Protein AF-0000000071484009 (afdb_homodimer)

pLDDT: mean 85.59, std 12.76, range [17.0, 97.81]

Solvent-accessible surface area (backbone atoms only — not comparable to full-atom values): 81185 Å² total; per-residue (Å²): 112,54,36,53,51,25,25,48,34,46,48,29,26,74,70,70,49,64,72,87,70,55,65,86,46,71,70,26,40,54,33,42,56,53,67,71,28,70,67,48,49,49,51,50,46,51,34,27,50,48,60,58,54,45,50,45,23,36,88,60,26,37,83,92,49,57,54,57,71,68,56,54,43,49,52,48,51,52,35,51,48,52,52,51,50,52,52,51,45,48,39,62,36,58,32,70,70,53,42,68,67,34,63,68,58,40,52,53,49,53,52,48,53,54,51,52,52,50,48,49,48,38,62,72,64,70,49,91,64,90,66,60,69,65,33,56,52,53,56,55,43,43,68,31,77,91,28,46,57,31,39,53,49,52,50,49,53,60,68,48,39,59,70,46,51,53,50,47,50,51,51,52,50,54,46,51,42,48,20,54,39,43,24,72,72,42,20,67,42,84,86,33,80,50,22,43,39,53,70,39,13,44,52,44,53,56,42,42,63,64,33,44,47,40,61,67,73,51,37,62,52,31,74,76,36,69,72,52,49,54,60,54,52,51,48,44,49,48,50,49,66,39,49,48,43,48,45,50,27,53,49,35,48,50,49,51,50,51,53,51,51,49,51,50,51,48,53,51,42,33,50,52,20,45,50,55,23,48,61,54,61,35,55,91,92,55,72,94,29,40,42,66,69,57,49,52,51,26,40,55,60,59,43,62,86,60,49,55,66,56,50,50,49,41,52,55,67,39,38,78,79,77,50,85,43,40,41,71,80,35,53,68,48,45,73,68,52,68,59,40,45,76,42,73,58,66,88,66,89,55,85,53,74,82,47,60,70,70,58,30,53,51,39,51,51,37,29,52,45,64,70,30,66,66,50,51,53,50,51,49,49,51,48,51,51,49,47,52,48,53,51,52,52,51,61,67,53,71,63,52,91,69,79,58,84,64,82,57,65,68,59,54,54,54,50,51,52,52,49,50,50,51,50,44,40,32,60,29,57,27,64,66,57,36,62,68,34,69,67,49,40,50,52,47,51,49,51,50,45,51,49,50,19,50,50,23,49,75,66,66,38,71,88,45,50,64,47,47,55,51,54,57,61,53,50,60,65,55,44,70,74,42,70,67,51,43,50,51,50,51,51,47,59,70,41,40,66,61,51,49,26,51,52,49,43,52,48,46,54,47,49,29,52,28,43,47,39,31,70,73,42,47,78,66,65,46,79,53,63,32,69,91,43,97,57,22,69,45,23,26,70,44,80,45,67,58,93,88,46,70,49,68,53,70,28,63,56,41,71,60,34,25,50,21,52,69,43,16,49,54,35,50,51,46,46,68,67,39,28,56,37,65,54,56,48,51,49,51,26,69,72,64,42,77,69,53,49,53,59,55,54,50,49,49,54,53,48,49,53,53,50,50,48,51,50,34,49,54,29,49,56,51,42,50,50,52,52,48,47,65,75,42,66,84,58,80,75,80,76,45,51,73,46,79,49,74,48,43,55,68,58,51,52,53,53,51,52,51,38,65,70,68,68,47,59,67,69,42,54,54,52,50,49,50,54,51,51,52,31,59,72,68,72,44,61,63,48,50,33,37,28,43,33,79,75,50,69,67,59,53,48,50,64,73,39,46,73,57,48,56,52,52,52,52,53,49,51,51,50,52,49,49,50,50,45,53,60,57,60,64,49,68,75,72,67,74,65,77,81,80,72,89,74,82,75,78,79,80,131,111,54,37,52,52,26,26,48,33,45,47,28,27,74,70,69,50,65,74,88,70,56,64,86,46,70,69,25,39,55,33,42,56,53,67,71,29,72,67,48,50,50,50,51,47,51,34,28,49,48,61,58,54,45,50,45,24,36,87,59,25,36,84,92,50,58,55,57,70,69,56,53,45,50,52,47,51,50,37,50,48,52,50,49,52,52,51,50,46,47,39,62,37,58,32,70,69,53,42,67,68,33,65,69,58,40,52,54,49,52,52,47,53,52,50,51,51,50,49,50,50,38,62,72,66,71,48,91,66,93,66,61,70,64,32,57,51,54,54,54,44,41,70,30,78,90,29,48,57,31,41,52,49,52,51,49,52,60,68,47,38,60,70,48,50,51,50,48,50,52,51,51,49,55,48,52,41,50,20,54,38,43,26,72,72,43,21,66,42,83,85,34,80,50,23,42,41,54,70,39,14,44,53,45,51,56,42,42,62,66,33,44,47,41,61,66,72,52,37,63,51,32,75,76,35,69,71,50,50,55,60,56,52,52,48,45,48,48,50,49,68,39,49,49,43,47,45,49,27,53,49,36,49,51,50,52,49,50,53,52,51,49,51,50,51,49,52,51,44,33,50,50,20,46,51,54,23,50,62,57,61,38,55,90,91,54,73,94,30,40,41,66,69,58,48,53,50,25,39,54,60,60,45,62,86,58,50,55,65,54,52,51,51,40,52,55,66,39,38,76,82,75,50,86,43,40,43,70,79,35,54,68,49,45,72,67,52,66,60,40,47,76,43,72,59,65,88,64,88,55,86,53,73,81,46,59,71,71,58,30,55,52,38,50,51,37,29,52,45,62,70,30,66,66,49,51,54,49,51,49,49,50,47,52,51,51,47,52,47,52,51,52,52,49,62,67,54,70,63,54,89,70,78,57,82,64,80,57,66,68,58,54,53,55,50,48,52,54,49,50,52,52,52,44,40,34,63,31,58,26,66,67,57,36,60,69,34,70,67,48,40,49,51,47,50,48,51,50,45,51,50,51,17,50,49,22,50,74,66,64,38,71,88,46,50,63,47,47,56,51,54,56,63,54,49,60,65,54,44,70,73,41,70,66,51,44,51,51,51,52,50,48,60,70,40,41,66,61,50,50,27,50,50,50,44,52,47,48,51,46,48,28,52,29,44,47,40,32,71,72,42,48,78,67,65,44,78,52,64,33,69,90,43,98,56,23,70,46,23,27,71,44,80,44,66,57,89,90,45,71,50,69,51,70,28,62,56,39,72,61,34,26,50,22,53,70,42,17,48,54,35,50,50,46,44,70,66,40,28,56,36,64,53,56,47,51,46,50,27,66,74,64,43,78,69,53,48,55,59,56,54,50,50,49,54,54,49,50,52,53,49,49,48,52,49,34,50,54,31,49,54,50,41,49,51,52,52,47,46,65,74,42,67,83,57,79,72,83,76,44,50,73,47,80,47,74,48,43,56,68,56,52,53,53,54,51,51,49,38,64,71,65,67,48,60,67,69,44,54,52,53,52,49,51,54,50,49,51,30,59,71,68,72,45,62,63,48,49,32,36,28,43,35,78,76,50,69,67,58,54,48,50,64,73,39,48,73,58,47,55,52,51,52,52,53,49,51,51,50,52,49,49,52,49,46,53,58,55,62,64,52,69,76,71,69,74,69,80,78,77,74,81,70,80,74,86,74,86,123

Organism: Tursiops truncatus (NCBI:txid9739)

Secondary structure (DSSP, 8-state):
-HHHHHHHHHHHHHHT--GGG---SHHHHHHHHHHT-HHHHHHHHHHHHHHHHGGGTSSS--GGG---HHHHHHHHHHHHHHHHHHHHHHHHHH-HHHHHH-HHHHHHHHHHHHHHHHHHHHHHH-S----GGGGGGHHHHHTSGGGHHHHHHHHHHHHTHHHHHHHHHHHHHHHHHHHHHHHHHHTT-TT-SSSSSHHHHHHHHHHHHTTTTTTTTTHHHHHH-GGGHHHHHHHHHHIIIIIHHHHHHHHHHHHHHHHHHHHHHHHHHHHHHHHHHHHHHS-SSS-SSB-HHHHHHHHHHH-TTS-HHHHHHHHHHH--S--SSB-HHHHTTHHHHHTPEEEE--S-SSGGGGS-HHHHHHHHHHHHHHHSHHHHHHHHHHHHHHHHHHHHHHHH--SS----SS--HHHHHHHHHHHHHHHHHHHHH-HHHHHHSHHHHHHHHHHHHHHHHHHHHHTT-GGGHHHHHTGGGGGGGGGGG-HHHHHHHHHHHHHHHHHHHHHHHHHHHHHHHHHHHHHHHTT---TT--TTSTTGGGG-EEEEEETTEEEEEE-GGGGS--SSHHHHHHHHHHHHH-TTHHHHHHHHHHHS-TTHHHHHHHHHHHHHHHHHHHHHHHHHHHHHHHHHHHHTTTS--TT-EEEEEEEEHHHHHHHHHHHHHTT--HHHHHHHHHHHHHHHHTT-SEEEEEEEE---HHHHHHHHTHHHHHHHHHHHHHHHHHHHHHHHHTS------------------/-HHHHHHHHHHHHHHT--GGG---SHHHHHHHHHHT-HHHHHHHHHHHHHHHHGGGTSSS--GGG---HHHHHHHHHHHHHHHHHHHHHHHHHH-HHHHHH-HHHHHHHHHHHHHHHHHHHHHHH-S----GGGGGGHHHHHTSGGGHHHHHHHHHHHHTHHHHHHHHHHHHHHHHHHHHHHHHHHTT-TT-SSSSSHHHHHHHHHHHHTTTTTTTTTHHHHHH-GGGHHHHHHHHHHIIIIIHHHHHHHHHHHHHHHHHHHHHHHHHHHHHHHHHHHHHHS-SSS-SSB-HHHHHHHHHHH-TTS-HHHHHHHHHHH--S--SSB-HHHHTTHHHHHTPEEEE--S-SSGGGGS-HHHHHHHHHHHHHHHSHHHHHHHHHHHHHHHHHHHHHHHH--SS----SS--HHHHHHHHHHHHHHHHHHHHH-HHHHHHSHHHHHHHHHHHHHHHHHHHHHTT-GGGHHHHHTGGGGGGGGGGS-HHHHHHHHHHHHHHHHHHHHHHHHHHHHHHHHHHHHHHHTT---TT--TTSTTGGGG-EEEEEETTEEEEEE-GGGGS--SSHHHHHHHHHHHHH-TTHHHHHHHHHHHS-TTHHHHHHHHHHHHHHHHHHHHHHHHHHHHHHHHHHHHTTTS--TT-EEEEEEEEHHHHHHHHHHHHHTT--HHHHHHHHHHHHHHHHTT-SEEEEEEEE---HHHHHHHHTHHHHHHHHHHHHHHHHHHHHHHHHTS------------------

Radius of gyration: 39.9 Å; Cα contacts (8 Å, |Δi|>4): 1550; chains: 2; bounding box: 136×110×106 Å

Nearest PDB structures (foldseek):
  6c96-assembly1_A  TM=9.692E-01  e=7.121E-71  Mus musculus
  8ouo-assembly1_B  TM=8.361E-01  e=2.811E-20  Homo sapiens
  8ouo-assembly1_A  TM=8.189E-01  e=3.566E-20  Homo sapiens
  6nq0-assembly1_A  TM=8.223E-01  e=1.041E-19  Homo sapiens
  5dqq-assembly1_A  TM=6.660E-01  e=1.218E-17  Arabidopsis thaliana

Structure (mmCIF, N/CA/C/O backbone):
data_AF-0000000071484009-model_v1
#
loop_
_entity.id
_entity.type
_entity.pdbx_description
1 polymer 'Voltage-dependent calcium channel protein TPC1'
#
loop_
_atom_site.group_PDB
_atom_site.id
_atom_site.type_symbol
_atom_site.label_atom_id
_atom_site.label_alt_id
_atom_site.label_comp_id
_atom_site.label_asym_id
_atom_site.label_entity_id
_atom_site.label_seq_id
_atom_site.pdbx_PDB_ins_code
_atom_site.Cartn_x
_atom_site.Cartn_y
_atom_site.Cartn_z
_atom_site.occupancy
_atom_site.B_iso_or_equiv
_atom_site.auth_seq_id
_atom_site.auth_comp_id
_atom_site.auth_asym_id
_atom_site.auth_atom_id
_atom_site.pdbx_PDB_model_num
ATOM 1 N N . MET A 1 1 ? -27.938 -37.25 -26.281 1 72 1 MET A N 1
ATOM 2 C CA . MET A 1 1 ? -27.422 -36.031 -26.891 1 72 1 MET A CA 1
ATOM 3 C C . MET A 1 1 ? -27.719 -34.812 -26 1 72 1 MET A C 1
ATOM 5 O O . MET A 1 1 ? -26.844 -33.969 -25.781 1 72 1 MET A O 1
ATOM 9 N N . ASN A 1 2 ? -28.797 -34.875 -25.234 1 85.25 2 ASN A N 1
ATOM 10 C CA . ASN A 1 2 ? -29.156 -33.719 -24.406 1 85.25 2 ASN A CA 1
ATOM 11 C C . ASN A 1 2 ? -28.328 -33.688 -23.125 1 85.25 2 ASN A C 1
ATOM 13 O O . ASN A 1 2 ? -27.953 -32.594 -22.656 1 85.25 2 ASN A O 1
ATOM 17 N N . TYR A 1 3 ? -28.016 -34.906 -22.703 1 90.62 3 TYR A N 1
ATOM 18 C CA . TYR A 1 3 ? -27.234 -34.938 -21.484 1 90.62 3 TYR A CA 1
ATOM 19 C C . TYR A 1 3 ? -25.828 -34.406 -21.703 1 90.62 3 TYR A C 1
ATOM 21 O O . TYR A 1 3 ? -25.297 -33.656 -20.875 1 90.62 3 TYR A O 1
ATOM 29 N N . GLN A 1 4 ? -25.297 -34.781 -22.766 1 89.94 4 GLN A N 1
ATOM 30 C CA . GLN A 1 4 ? -23.953 -34.312 -23.094 1 89.94 4 GLN A CA 1
ATOM 31 C C . GLN A 1 4 ? -23.938 -32.781 -23.312 1 89.94 4 GLN A C 1
ATOM 33 O O . GLN A 1 4 ? -23.016 -32.094 -22.891 1 89.94 4 GLN A O 1
ATOM 38 N N . GLU A 1 5 ? -24.922 -32.312 -23.984 1 91 5 GLU A N 1
ATOM 39 C CA . GLU A 1 5 ? -25.016 -30.875 -24.219 1 91 5 GLU A CA 1
ATOM 40 C C . GLU A 1 5 ? -25.203 -30.109 -22.906 1 91 5 GLU A C 1
ATOM 42 O O . GLU A 1 5 ? -24.641 -29.031 -22.719 1 91 5 GLU A O 1
ATOM 47 N N . ALA A 1 6 ? -25.984 -30.672 -22.047 1 92.56 6 ALA A N 1
ATOM 48 C CA . ALA A 1 6 ? -26.172 -30.047 -20.75 1 92.56 6 ALA A CA 1
ATOM 49 C C . ALA A 1 6 ? -24.875 -30.016 -19.953 1 92.56 6 ALA A C 1
ATOM 51 O O . ALA A 1 6 ? -24.578 -29.031 -19.266 1 92.56 6 ALA A O 1
ATOM 52 N N . ALA A 1 7 ? -24.141 -31.062 -20.062 1 93.69 7 ALA A N 1
ATOM 53 C CA . ALA A 1 7 ? -22.859 -31.109 -19.375 1 93.69 7 ALA A CA 1
ATOM 54 C C . ALA A 1 7 ? -21.891 -30.078 -19.953 1 93.69 7 ALA A C 1
ATOM 56 O O . ALA A 1 7 ? -21.094 -29.5 -19.219 1 93.69 7 ALA A O 1
ATOM 57 N N . ILE A 1 8 ? -21.953 -29.875 -21.219 1 91.69 8 ILE A N 1
ATOM 58 C CA . ILE A 1 8 ? -21.078 -28.906 -21.859 1 91.69 8 ILE A CA 1
ATOM 59 C C . ILE A 1 8 ? -21.438 -27.5 -21.406 1 91.69 8 ILE A C 1
ATOM 61 O O . ILE A 1 8 ? -20.547 -26.672 -21.172 1 91.69 8 ILE A O 1
ATOM 65 N N . TYR A 1 9 ? -22.688 -27.203 -21.219 1 92.75 9 TYR A N 1
ATOM 66 C CA . TYR A 1 9 ? -23.094 -25.906 -20.703 1 92.75 9 TYR A CA 1
ATOM 67 C C . TYR A 1 9 ? -22.531 -25.672 -19.297 1 92.75 9 TYR A C 1
ATOM 69 O O . TYR A 1 9 ? -22.062 -24.578 -18.984 1 92.75 9 TYR A O 1
ATOM 77 N N . LEU A 1 10 ? -22.578 -26.703 -18.484 1 93.62 10 LEU A N 1
ATOM 78 C CA . LEU A 1 10 ? -22.031 -26.578 -17.125 1 93.62 10 LEU A CA 1
ATOM 79 C C . LEU A 1 10 ? -20.516 -26.375 -17.172 1 93.62 10 LEU A C 1
ATOM 81 O O . LEU A 1 10 ? -19.984 -25.578 -16.391 1 93.62 10 LEU A O 1
ATOM 85 N N . GLN A 1 11 ? -19.906 -27.047 -18.078 1 91.44 11 GLN A N 1
ATOM 86 C CA . GLN A 1 11 ? -18.469 -26.875 -18.203 1 91.44 11 GLN A CA 1
ATOM 87 C C . GLN A 1 11 ? -18.125 -25.484 -18.734 1 91.44 11 GLN A C 1
ATOM 89 O O . GLN A 1 11 ? -17.125 -24.891 -18.312 1 91.44 11 GLN A O 1
ATOM 94 N N . GLU A 1 12 ? -18.859 -25.031 -19.656 1 90.06 12 GLU A N 1
ATOM 95 C CA . GLU A 1 12 ? -18.656 -23.688 -20.172 1 90.06 12 GLU A CA 1
ATOM 96 C C . GLU A 1 12 ? -18.875 -22.641 -19.078 1 90.06 12 GLU A C 1
ATOM 98 O O . GLU A 1 12 ? -18.219 -21.594 -19.078 1 90.06 12 GLU A O 1
ATOM 103 N N . GLY A 1 13 ? -19.734 -22.922 -18.188 1 90.94 13 GLY A N 1
ATOM 104 C CA . GLY A 1 13 ? -19.922 -22.031 -17.062 1 90.94 13 GLY A CA 1
ATOM 105 C C . GLY A 1 13 ? -18.75 -22.016 -16.094 1 90.94 13 GLY A C 1
ATOM 106 O O . GLY A 1 13 ? -18.328 -20.953 -15.633 1 90.94 13 GLY A O 1
ATOM 107 N N . GLU A 1 14 ? -18.203 -23.156 -15.891 1 88.31 14 GLU A N 1
ATOM 108 C CA . GLU A 1 14 ? -17.078 -23.297 -14.977 1 88.31 14 GLU A CA 1
ATOM 109 C C . GLU A 1 14 ? -15.797 -22.688 -15.562 1 88.31 14 GLU A C 1
ATOM 111 O O . GLU A 1 14 ? -15.008 -22.078 -14.844 1 88.31 14 GLU A O 1
ATOM 116 N N . ASN A 1 15 ? -15.633 -22.875 -16.891 1 85.12 15 ASN A N 1
ATOM 117 C CA . ASN A 1 15 ? -14.422 -22.406 -17.562 1 85.12 15 ASN A CA 1
ATOM 118 C C . ASN A 1 15 ? -14.594 -21 -18.109 1 85.12 15 ASN A C 1
ATOM 120 O O . ASN A 1 15 ? -13.648 -20.422 -18.656 1 85.12 15 ASN A O 1
ATOM 124 N N . ASN A 1 16 ? -15.75 -20.359 -17.969 1 84.75 16 ASN A N 1
ATOM 125 C CA . ASN A 1 16 ? -16.062 -19.016 -18.422 1 84.75 16 ASN A CA 1
ATOM 126 C C . ASN A 1 16 ? -15.922 -18.891 -19.938 1 84.75 16 ASN A C 1
ATOM 128 O O . ASN A 1 16 ? -15.312 -17.953 -20.438 1 84.75 16 ASN A O 1
ATOM 132 N N . ASP A 1 17 ? -16.422 -19.938 -20.641 1 84.25 17 ASP A N 1
ATOM 133 C CA . ASP A 1 17 ? -16.484 -19.875 -22.094 1 84.25 17 ASP A CA 1
ATOM 134 C C . ASP A 1 17 ? -17.766 -19.188 -22.562 1 84.25 17 ASP A C 1
ATOM 136 O O . ASP A 1 17 ? -18.828 -19.344 -21.938 1 84.25 17 ASP A O 1
ATOM 140 N N . LYS A 1 18 ? -17.641 -18.453 -23.547 1 85.12 18 LYS A N 1
ATOM 141 C CA . LYS A 1 18 ? -18.812 -17.75 -24.047 1 85.12 18 LYS A CA 1
ATOM 142 C C . LYS A 1 18 ? -19.797 -18.719 -24.703 1 85.12 18 LYS A C 1
ATOM 144 O O . LYS A 1 18 ? -19.391 -19.688 -25.328 1 85.12 18 LYS A O 1
ATOM 149 N N . PHE A 1 19 ? -21.047 -18.438 -24.594 1 86.88 19 PHE A N 1
ATOM 150 C CA . PHE A 1 19 ? -22.094 -19.344 -25.031 1 86.88 19 PHE A CA 1
ATOM 151 C C . PHE A 1 19 ? -22.266 -19.297 -26.547 1 86.88 19 PHE A C 1
ATOM 153 O O . PHE A 1 19 ? -22.859 -20.203 -27.141 1 86.88 19 PHE A O 1
ATOM 160 N N . PHE A 1 20 ? -21.719 -18.203 -27.109 1 81.81 20 PHE A N 1
ATOM 161 C CA . PHE A 1 20 ? -21.875 -18.109 -28.562 1 81.81 20 PHE A CA 1
ATOM 162 C C . PHE A 1 20 ? -20.984 -19.125 -29.266 1 81.81 20 PHE A C 1
ATOM 164 O O . PHE A 1 20 ? -21.188 -19.422 -30.438 1 81.81 20 PHE A O 1
ATOM 171 N N . THR A 1 21 ? -20.031 -19.734 -28.562 1 81.19 21 THR A N 1
ATOM 172 C CA . THR A 1 21 ? -19.141 -20.75 -29.141 1 81.19 21 THR A CA 1
ATOM 173 C C . THR A 1 21 ? -19.672 -22.141 -28.859 1 81.19 21 THR A C 1
ATOM 175 O O . THR A 1 21 ? -18.969 -23.141 -29.078 1 81.19 21 THR A O 1
ATOM 178 N N . HIS A 1 22 ? -20.875 -22.219 -28.297 1 84.12 22 HIS A N 1
ATOM 179 C CA . HIS A 1 22 ? -21.484 -23.516 -28 1 84.12 22 HIS A CA 1
ATOM 180 C C . HIS A 1 22 ? -21.719 -24.312 -29.281 1 84.12 22 HIS A C 1
ATOM 182 O O . HIS A 1 22 ? -22.188 -23.766 -30.281 1 84.12 22 HIS A O 1
ATOM 188 N N . PRO A 1 23 ? -21.297 -25.547 -29.312 1 81.94 23 PRO A N 1
ATOM 189 C CA . PRO A 1 23 ? -21.469 -26.375 -30.516 1 81.94 23 PRO A CA 1
ATOM 190 C C . PRO A 1 23 ? -22.922 -26.656 -30.828 1 81.94 23 PRO A C 1
ATOM 192 O O . PRO A 1 23 ? -23.656 -27.188 -29.984 1 81.94 23 PRO A O 1
ATOM 195 N N . LYS A 1 24 ? -23.359 -26.281 -31.984 1 77.12 24 LYS A N 1
ATOM 196 C CA . LYS A 1 24 ? -24.766 -26.422 -32.406 1 77.12 24 LYS A CA 1
ATOM 197 C C . LYS A 1 24 ? -24.953 -27.672 -33.25 1 77.12 24 LYS A C 1
ATOM 199 O O . LYS A 1 24 ? -26.047 -28.234 -33.281 1 77.12 24 LYS A O 1
ATOM 204 N N . ASN A 1 25 ? -23.859 -28.109 -33.969 1 80.5 25 ASN A N 1
ATOM 205 C CA . ASN A 1 25 ? -23.953 -29.234 -34.875 1 80.5 25 ASN A CA 1
ATOM 206 C C . ASN A 1 25 ? -23.078 -30.391 -34.438 1 80.5 25 ASN A C 1
ATOM 208 O O . ASN A 1 25 ? -22.234 -30.25 -33.562 1 80.5 25 ASN A O 1
ATOM 212 N N . ALA A 1 26 ? -23.344 -31.562 -34.938 1 82.12 26 ALA A N 1
ATOM 213 C CA . ALA A 1 26 ? -22.625 -32.781 -34.594 1 82.12 26 ALA A CA 1
ATOM 214 C C . ALA A 1 26 ? -21.156 -32.656 -34.969 1 82.12 26 ALA A C 1
ATOM 216 O O . ALA A 1 26 ? -20.281 -33.125 -34.219 1 82.12 26 ALA A O 1
ATOM 217 N N . LYS A 1 27 ? -20.953 -32.125 -36.094 1 81.88 27 LYS A N 1
ATOM 218 C CA . LYS A 1 27 ? -19.562 -31.969 -36.5 1 81.88 27 LYS A CA 1
ATOM 219 C C . LYS A 1 27 ? -18.812 -31.016 -35.562 1 81.88 27 LYS A C 1
ATOM 221 O O . LYS A 1 27 ? -17.672 -31.281 -35.188 1 81.88 27 LYS A O 1
ATOM 226 N N . ALA A 1 28 ? -19.5 -30.047 -35.188 1 83.56 28 ALA A N 1
ATOM 227 C CA . ALA A 1 28 ? -18.906 -29.094 -34.281 1 83.56 28 ALA A CA 1
ATOM 228 C C . ALA A 1 28 ? -18.688 -29.719 -32.906 1 83.56 28 ALA A C 1
ATOM 230 O O . ALA A 1 28 ? -17.734 -29.375 -32.188 1 83.56 28 ALA A O 1
ATOM 231 N N . LEU A 1 29 ? -19.547 -30.609 -32.594 1 87.06 29 LEU A N 1
ATOM 232 C CA . LEU A 1 29 ? -19.422 -31.281 -31.312 1 87.06 29 LEU A CA 1
ATOM 233 C C . LEU A 1 29 ? -18.188 -32.156 -31.266 1 87.06 29 LEU A C 1
ATOM 235 O O . LEU A 1 29 ? -17.484 -32.188 -30.25 1 87.06 29 LEU A O 1
ATOM 239 N N . ALA A 1 30 ? -17.906 -32.875 -32.312 1 87.94 30 ALA A N 1
ATOM 240 C CA . ALA A 1 30 ? -16.703 -33.719 -32.375 1 87.94 30 ALA A CA 1
ATOM 241 C C . ALA A 1 30 ? -15.438 -32.875 -32.281 1 87.94 30 ALA A C 1
ATOM 243 O O . ALA A 1 30 ? -14.484 -33.25 -31.594 1 87.94 30 ALA A O 1
ATOM 244 N N . ALA A 1 31 ? -15.477 -31.812 -32.969 1 86.62 31 ALA A N 1
ATOM 245 C CA . ALA A 1 31 ? -14.328 -30.906 -32.938 1 86.62 31 ALA A CA 1
ATOM 246 C C . ALA A 1 31 ? -14.18 -30.281 -31.547 1 86.62 31 ALA A C 1
ATOM 248 O O . ALA A 1 31 ? -13.062 -30.078 -31.062 1 86.62 31 ALA A O 1
ATOM 249 N N . TYR A 1 32 ? -15.281 -30 -30.984 1 87.31 32 TYR A N 1
ATOM 250 C CA . TYR A 1 32 ? -15.266 -29.422 -29.641 1 87.31 32 TYR A CA 1
ATOM 251 C C . TYR A 1 32 ? -14.68 -30.406 -28.625 1 87.31 32 TYR A C 1
ATOM 253 O O . TYR A 1 32 ? -13.852 -30.031 -27.797 1 87.31 32 TYR A O 1
ATOM 261 N N . LEU A 1 33 ? -15.078 -31.641 -28.734 1 87.5 33 LEU A N 1
ATOM 262 C CA . LEU A 1 33 ? -14.609 -32.656 -27.812 1 87.5 33 LEU A CA 1
ATOM 263 C C . LEU A 1 33 ? -13.125 -32.938 -28.016 1 87.5 33 LEU A C 1
ATOM 265 O O . LEU A 1 33 ? -12.406 -33.25 -27.062 1 87.5 33 LEU A O 1
ATOM 269 N N . PHE A 1 34 ? -12.711 -32.781 -29.203 1 88.25 34 PHE A N 1
ATOM 270 C CA . PHE A 1 34 ? -11.297 -32.969 -29.5 1 88.25 34 PHE A CA 1
ATOM 271 C C . PHE A 1 34 ? -10.461 -31.828 -28.953 1 88.25 34 PHE A C 1
ATOM 273 O O . PHE A 1 34 ? -9.383 -32.031 -28.406 1 88.25 34 PHE A O 1
ATOM 280 N N . ALA A 1 35 ? -10.961 -30.672 -29.109 1 85.44 35 ALA A N 1
ATOM 281 C CA . ALA A 1 35 ? -10.234 -29.469 -28.703 1 85.44 35 ALA A CA 1
ATOM 282 C C . ALA A 1 35 ? -10.195 -29.344 -27.188 1 85.44 35 ALA A C 1
ATOM 284 O O . ALA A 1 35 ? -9.297 -28.703 -26.625 1 85.44 35 ALA A O 1
ATOM 285 N N . HIS A 1 36 ? -11.148 -29.922 -26.516 1 84.38 36 HIS A N 1
ATOM 286 C CA . HIS A 1 36 ? -11.211 -29.766 -25.062 1 84.38 36 HIS A CA 1
ATOM 287 C C . HIS A 1 36 ? -10.82 -31.062 -24.359 1 84.38 36 HIS A C 1
ATOM 289 O O . HIS A 1 36 ? -11.438 -31.453 -23.359 1 84.38 36 HIS A O 1
ATOM 295 N N . ASN A 1 37 ? -9.844 -31.734 -24.922 1 87.44 37 ASN A N 1
ATOM 296 C CA . ASN A 1 37 ? -9.297 -32.938 -24.312 1 87.44 37 ASN A CA 1
ATOM 297 C C . ASN A 1 37 ? -7.988 -32.688 -23.578 1 87.44 37 ASN A C 1
ATOM 299 O O . ASN A 1 37 ? -7.246 -31.766 -23.953 1 87.44 37 ASN A O 1
ATOM 303 N N . HIS A 1 38 ? -7.75 -33.438 -22.547 1 89.5 38 HIS A N 1
ATOM 304 C CA . HIS A 1 38 ? -6.578 -33.219 -21.719 1 89.5 38 HIS A CA 1
ATOM 305 C C . HIS A 1 38 ? -5.289 -33.5 -22.484 1 89.5 38 HIS A C 1
ATOM 307 O O . HIS A 1 38 ? -4.277 -32.812 -22.281 1 89.5 38 HIS A O 1
ATOM 313 N N . LEU A 1 39 ? -5.316 -34.438 -23.328 1 91.62 39 LEU A N 1
ATOM 314 C CA . LEU A 1 39 ? -4.137 -34.75 -24.125 1 91.62 39 LEU A CA 1
ATOM 315 C C . LEU A 1 39 ? -3.822 -33.594 -25.094 1 91.62 39 LEU A C 1
ATOM 317 O O . LEU A 1 39 ? -2.652 -33.312 -25.344 1 91.62 39 LEU A O 1
ATOM 321 N N . PHE A 1 40 ? -4.844 -33.062 -25.594 1 91.44 40 PHE A N 1
ATOM 322 C CA . PHE A 1 40 ? -4.668 -31.922 -26.484 1 91.44 40 PHE A CA 1
ATOM 323 C C . PHE A 1 40 ? -4.105 -30.719 -25.734 1 91.44 40 PHE A C 1
ATOM 325 O O . PHE A 1 40 ? -3.221 -30.031 -26.234 1 91.44 40 PHE A O 1
ATOM 332 N N . TYR A 1 41 ? -4.586 -30.562 -24.562 1 92.06 41 TYR A N 1
ATOM 333 C CA . TYR A 1 41 ? -4.078 -29.453 -23.75 1 92.06 41 TYR A CA 1
ATOM 334 C C . TYR A 1 41 ? -2.609 -29.672 -23.406 1 92.06 41 TYR A C 1
ATOM 336 O O . TYR A 1 41 ? -1.826 -28.719 -23.391 1 92.06 41 TYR A O 1
ATOM 344 N N . LEU A 1 42 ? -2.246 -30.891 -23.141 1 94.25 42 LEU A N 1
ATOM 345 C CA . LEU A 1 42 ? -0.861 -31.203 -22.812 1 94.25 42 LEU A CA 1
ATOM 346 C C . LEU A 1 42 ? 0.05 -31 -24.016 1 94.25 42 LEU A C 1
ATOM 348 O O . LEU A 1 42 ? 1.199 -30.578 -23.875 1 94.25 42 LEU A O 1
ATOM 352 N N . MET A 1 43 ? -0.446 -31.359 -25.109 1 94.56 43 MET A N 1
ATOM 353 C CA . MET A 1 43 ? 0.319 -31.125 -26.344 1 94.56 43 MET A CA 1
ATOM 354 C C . MET A 1 43 ? 0.564 -29.641 -26.562 1 94.56 43 MET A C 1
ATOM 356 O O . MET A 1 43 ? 1.676 -29.234 -26.906 1 94.56 43 MET A O 1
ATOM 360 N N . GLU A 1 44 ? -0.444 -28.891 -26.359 1 93.25 44 GLU A N 1
ATOM 361 C CA . GLU A 1 44 ? -0.312 -27.438 -26.5 1 93.25 44 GLU A CA 1
ATOM 362 C C . GLU A 1 44 ? 0.707 -26.891 -25.5 1 93.25 44 GLU A C 1
ATOM 364 O O . GLU A 1 44 ? 1.561 -26.078 -25.875 1 93.25 44 GLU A O 1
ATOM 369 N N . LEU A 1 45 ? 0.667 -27.297 -24.312 1 95.06 45 LEU A N 1
ATOM 370 C CA . LEU A 1 45 ? 1.572 -26.828 -23.266 1 95.06 45 LEU A CA 1
ATOM 371 C C . LEU A 1 45 ? 3.006 -27.266 -23.562 1 95.06 45 LEU A C 1
ATOM 373 O O . LEU A 1 45 ? 3.939 -26.469 -23.406 1 95.06 45 LEU A O 1
ATOM 377 N N . SER A 1 46 ? 3.182 -28.453 -24.016 1 96.06 46 SER A N 1
ATOM 378 C CA . SER A 1 46 ? 4.516 -28.969 -24.312 1 96.06 46 SER A CA 1
ATOM 379 C C . SER A 1 46 ? 5.145 -28.219 -25.484 1 96.06 46 SER A C 1
ATOM 381 O O . SER A 1 46 ? 6.348 -27.938 -25.469 1 96.06 46 SER A O 1
ATOM 383 N N . ALA A 1 47 ? 4.367 -27.922 -26.453 1 95.88 47 ALA A N 1
ATOM 384 C CA . ALA A 1 47 ? 4.875 -27.156 -27.594 1 95.88 47 ALA A CA 1
ATOM 385 C C . ALA A 1 47 ? 5.277 -25.734 -27.172 1 95.88 47 ALA A C 1
ATOM 387 O O . ALA A 1 47 ? 6.32 -25.234 -27.594 1 95.88 47 ALA A O 1
ATOM 388 N N . ALA A 1 48 ? 4.43 -25.125 -26.391 1 95.56 48 ALA A N 1
ATOM 389 C CA . ALA A 1 48 ? 4.734 -23.781 -25.906 1 95.56 48 ALA A CA 1
ATOM 390 C C . ALA A 1 48 ? 5.996 -23.766 -25.047 1 95.56 48 ALA A C 1
ATOM 392 O O . ALA A 1 48 ? 6.848 -22.891 -25.203 1 95.56 48 ALA A O 1
ATOM 393 N N . LEU A 1 49 ? 6.168 -24.719 -24.188 1 96.12 49 LEU A N 1
ATOM 394 C CA . LEU A 1 49 ? 7.34 -24.812 -23.328 1 96.12 49 LEU A CA 1
ATOM 395 C C . LEU A 1 49 ? 8.594 -25.094 -24.141 1 96.12 49 LEU A C 1
ATOM 397 O O . LEU A 1 49 ? 9.672 -24.562 -23.844 1 96.12 49 LEU A O 1
ATOM 401 N N . LEU A 1 50 ? 8.438 -25.906 -25.125 1 95.94 50 LEU A N 1
ATOM 402 C CA . LEU A 1 50 ? 9.57 -26.188 -26 1 95.94 50 LEU A CA 1
ATOM 403 C C . LEU A 1 50 ? 10.047 -24.922 -26.719 1 95.94 50 LEU A C 1
ATOM 405 O O . LEU A 1 50 ? 11.258 -24.672 -26.797 1 95.94 50 LEU A O 1
ATOM 409 N N . LEU A 1 51 ? 9.148 -24.156 -27.203 1 95.06 51 LEU A N 1
ATOM 410 C CA . LEU A 1 51 ? 9.5 -22.922 -27.891 1 95.06 51 LEU A CA 1
ATOM 411 C C . LEU A 1 51 ? 10.219 -21.969 -26.938 1 95.06 51 LEU A C 1
ATOM 413 O O . LEU A 1 51 ? 11.18 -21.297 -27.328 1 95.06 51 LEU A O 1
ATOM 417 N N . LEU A 1 52 ? 9.805 -21.891 -25.719 1 95.12 52 LEU A N 1
ATOM 418 C CA . LEU A 1 52 ? 10.438 -21.016 -24.75 1 95.12 52 LEU A CA 1
ATOM 419 C C . LEU A 1 52 ? 11.812 -21.547 -24.344 1 95.12 52 LEU A C 1
ATOM 421 O O . LEU A 1 52 ? 12.766 -20.781 -24.219 1 95.12 52 LEU A O 1
ATOM 425 N N . LEU A 1 53 ? 11.93 -22.844 -24.203 1 94.56 53 LEU A N 1
ATOM 426 C CA . LEU A 1 53 ? 13.18 -23.453 -23.766 1 94.56 53 LEU A CA 1
ATOM 427 C C . LEU A 1 53 ? 14.219 -23.406 -24.891 1 94.56 53 LEU A C 1
ATOM 429 O O . LEU A 1 53 ? 15.422 -23.484 -24.625 1 94.56 53 LEU A O 1
ATOM 433 N N . LEU A 1 54 ? 13.797 -23.281 -26.094 1 94.12 54 LEU A N 1
ATOM 434 C CA . LEU A 1 54 ? 14.719 -23.188 -27.219 1 94.12 54 LEU A CA 1
ATOM 435 C C . LEU A 1 54 ? 15.578 -21.938 -27.125 1 94.12 54 LEU A C 1
ATOM 437 O O . LEU A 1 54 ? 16.672 -21.875 -27.703 1 94.12 54 LEU A O 1
ATOM 441 N N . SER A 1 55 ? 15.086 -20.938 -26.359 1 92.38 55 SER A N 1
ATOM 442 C CA . SER A 1 55 ? 15.859 -19.719 -26.188 1 92.38 55 SER A CA 1
ATOM 443 C C . SER A 1 55 ? 17.125 -19.984 -25.375 1 92.38 55 SER A C 1
ATOM 445 O O . SER A 1 55 ? 18.078 -19.203 -25.453 1 92.38 55 SER A O 1
ATOM 447 N N . LEU A 1 56 ? 17.188 -21.047 -24.625 1 94.06 56 LEU A N 1
ATOM 448 C CA . LEU A 1 56 ? 18.375 -21.438 -23.891 1 94.06 56 LEU A CA 1
ATOM 449 C C . LEU A 1 56 ? 19.453 -21.984 -24.828 1 94.06 56 LEU A C 1
ATOM 451 O O . LEU A 1 56 ? 20.641 -21.875 -24.531 1 94.06 56 LEU A O 1
ATOM 455 N N . CYS A 1 57 ? 19.016 -22.453 -26.031 1 92.56 57 CYS A N 1
ATOM 456 C CA . CYS A 1 57 ? 19.938 -23.141 -26.938 1 92.56 57 CYS A CA 1
ATOM 457 C C . CYS A 1 57 ? 20.266 -22.297 -28.141 1 92.56 57 CYS A C 1
ATOM 459 O O . CYS A 1 57 ? 21.234 -22.562 -28.859 1 92.56 57 CYS A O 1
ATOM 461 N N . GLU A 1 58 ? 19.484 -21.297 -28.406 1 90.06 58 GLU A N 1
ATOM 462 C CA . GLU A 1 58 ? 19.703 -20.422 -29.547 1 90.06 58 GLU A CA 1
ATOM 463 C C . GLU A 1 58 ? 20.719 -19.328 -29.234 1 90.06 58 GLU A C 1
ATOM 465 O O . GLU A 1 58 ? 20.781 -18.859 -28.094 1 90.06 58 GLU A O 1
ATOM 470 N N . ALA A 1 59 ? 21.453 -18.922 -30.156 1 85.62 59 ALA A N 1
ATOM 471 C CA . ALA A 1 59 ? 22.438 -17.859 -29.969 1 85.62 59 ALA A CA 1
ATOM 472 C C . ALA A 1 59 ? 21.734 -16.531 -29.656 1 85.62 59 ALA A C 1
ATOM 474 O O . ALA A 1 59 ? 20.797 -16.141 -30.359 1 85.62 59 ALA A O 1
ATOM 475 N N . PRO A 1 60 ? 22.172 -15.797 -28.734 1 88.62 60 PRO A N 1
ATOM 476 C CA . PRO A 1 60 ? 23.172 -16.016 -27.688 1 88.62 60 PRO A CA 1
ATOM 477 C C . PRO A 1 60 ? 22.703 -17.016 -26.625 1 88.62 60 PRO A C 1
ATOM 479 O O . PRO A 1 60 ? 21.75 -16.734 -25.891 1 88.62 60 PRO A O 1
ATOM 482 N N . ALA A 1 61 ? 23.266 -18.156 -26.641 1 87 61 ALA A N 1
ATOM 483 C CA . ALA A 1 61 ? 22.812 -19.281 -25.828 1 87 61 ALA A CA 1
ATOM 484 C C . ALA A 1 61 ? 23.672 -19.438 -24.578 1 87 61 ALA A C 1
ATOM 486 O O . ALA A 1 61 ? 24.656 -18.719 -24.406 1 87 61 ALA A O 1
ATOM 487 N N . VAL A 1 62 ? 23.188 -20.219 -23.734 1 90.56 62 VAL A N 1
ATOM 488 C CA . VAL A 1 62 ? 24 -20.672 -22.609 1 90.56 62 VAL A CA 1
ATOM 489 C C . VAL A 1 62 ? 25.109 -21.578 -23.109 1 90.56 62 VAL A C 1
ATOM 491 O O . VAL A 1 62 ? 24.875 -22.531 -23.859 1 90.56 62 VAL A O 1
ATOM 494 N N . PRO A 1 63 ? 26.297 -21.234 -22.844 1 88.81 63 PRO A N 1
ATOM 495 C CA . PRO A 1 63 ? 27.469 -21.906 -23.422 1 88.81 63 PRO A CA 1
ATOM 496 C C . PRO A 1 63 ? 27.375 -23.438 -23.297 1 88.81 63 PRO A C 1
ATOM 498 O O . PRO A 1 63 ? 27.719 -24.156 -24.25 1 88.81 63 PRO A O 1
ATOM 501 N N . ALA A 1 64 ? 26.781 -23.984 -22.281 1 89.38 64 ALA A N 1
ATOM 502 C CA . ALA A 1 64 ? 26.734 -25.438 -22.078 1 89.38 64 ALA A CA 1
ATOM 503 C C . ALA A 1 64 ? 25.609 -26.062 -22.891 1 89.38 64 ALA A C 1
ATOM 505 O O . ALA A 1 64 ? 25.641 -27.266 -23.172 1 89.38 64 ALA A O 1
ATOM 506 N N . LEU A 1 65 ? 24.672 -25.234 -23.422 1 90.81 65 LEU A N 1
ATOM 507 C CA . LEU A 1 65 ? 23.484 -25.781 -24.062 1 90.81 65 LEU A CA 1
ATOM 508 C C . LEU A 1 65 ? 23.391 -25.328 -25.516 1 90.81 65 LEU A C 1
ATOM 510 O O . LEU A 1 65 ? 22.375 -25.516 -26.172 1 90.81 65 LEU A O 1
ATOM 514 N N . ARG A 1 66 ? 24.406 -24.844 -26.062 1 91.31 66 ARG A N 1
ATOM 515 C CA . ARG A 1 66 ? 24.375 -24.312 -27.406 1 91.31 66 ARG A CA 1
ATOM 516 C C . ARG A 1 66 ? 24.172 -25.422 -28.438 1 91.31 66 ARG A C 1
ATOM 518 O O . ARG A 1 66 ? 24.875 -26.438 -28.406 1 91.31 66 ARG A O 1
ATOM 525 N N . LEU A 1 67 ? 23.141 -25.219 -29.266 1 89.25 67 LEU A N 1
ATOM 526 C CA . LEU A 1 67 ? 22.844 -26.188 -30.328 1 89.25 67 LEU A CA 1
ATOM 527 C C . LEU A 1 67 ? 23.172 -25.578 -31.703 1 89.25 67 LEU A C 1
ATOM 529 O O . LEU A 1 67 ? 23.203 -24.359 -31.859 1 89.25 67 LEU A O 1
ATOM 533 N N . GLY A 1 68 ? 23.391 -26.469 -32.688 1 87.5 68 GLY A N 1
ATOM 534 C CA . GLY A 1 68 ? 23.609 -26.031 -34.031 1 87.5 68 GLY A CA 1
ATOM 535 C C . GLY A 1 68 ? 22.406 -25.359 -34.656 1 87.5 68 GLY A C 1
ATOM 536 O O . GLY A 1 68 ? 21.281 -25.562 -34.219 1 87.5 68 GLY A O 1
ATOM 537 N N . ILE A 1 69 ? 22.531 -24.547 -35.656 1 87.81 69 ILE A N 1
ATOM 538 C CA . ILE A 1 69 ? 21.484 -23.75 -36.281 1 87.81 69 ILE A CA 1
ATOM 539 C C . ILE A 1 69 ? 20.453 -24.672 -36.938 1 87.81 69 ILE A C 1
ATOM 541 O O . ILE A 1 69 ? 19.25 -24.438 -36.812 1 87.81 69 ILE A O 1
ATOM 545 N N . TYR A 1 70 ? 20.906 -25.797 -37.5 1 88.06 70 TYR A N 1
ATOM 546 C CA . TYR A 1 70 ? 19.984 -26.719 -38.156 1 88.06 70 TYR A CA 1
ATOM 547 C C . TYR A 1 70 ? 19.109 -27.438 -37.156 1 88.06 70 TYR A C 1
ATOM 549 O O . TYR A 1 70 ? 17.906 -27.656 -37.375 1 88.06 70 TYR A O 1
ATOM 557 N N . VAL A 1 71 ? 19.672 -27.703 -36.094 1 89.69 71 VAL A N 1
ATOM 558 C CA . VAL A 1 71 ? 18.953 -28.484 -35.094 1 89.69 71 VAL A CA 1
ATOM 559 C C . VAL A 1 71 ? 17.891 -27.609 -34.406 1 89.69 71 VAL A C 1
ATOM 561 O O . VAL A 1 71 ? 16.734 -28.016 -34.312 1 89.69 71 VAL A O 1
ATOM 564 N N . HIS A 1 72 ? 18.281 -26.453 -33.938 1 91.06 72 HIS A N 1
ATOM 565 C CA . HIS A 1 72 ? 17.281 -25.656 -33.219 1 91.06 72 HIS A CA 1
ATOM 566 C C . HIS A 1 72 ? 16.234 -25.109 -34.188 1 91.06 72 HIS A C 1
ATOM 568 O O . HIS A 1 72 ? 15.07 -24.938 -33.812 1 91.06 72 HIS A O 1
ATOM 574 N N . ALA A 1 73 ? 16.562 -24.906 -35.438 1 89.88 73 ALA A N 1
ATOM 575 C CA . ALA A 1 73 ? 15.578 -24.422 -36.406 1 89.88 73 ALA A CA 1
ATOM 576 C C . ALA A 1 73 ? 14.562 -25.5 -36.75 1 89.88 73 ALA A C 1
ATOM 578 O O . ALA A 1 73 ? 13.375 -25.219 -36.938 1 89.88 73 ALA A O 1
ATOM 579 N N . THR A 1 74 ? 15.047 -26.734 -36.844 1 91.81 74 THR A N 1
ATOM 580 C CA . THR A 1 74 ? 14.133 -27.828 -37.094 1 91.81 74 THR A CA 1
ATOM 581 C C . THR A 1 74 ? 13.203 -28.078 -35.906 1 91.81 74 THR A C 1
ATOM 583 O O . THR A 1 74 ? 12.016 -28.359 -36.094 1 91.81 74 THR A O 1
ATOM 586 N N . LEU A 1 75 ? 13.789 -27.953 -34.781 1 93.38 75 LEU A N 1
ATOM 587 C CA . LEU A 1 75 ? 12.961 -28.109 -33.594 1 93.38 75 LEU A CA 1
ATOM 588 C C . LEU A 1 75 ? 11.945 -26.984 -33.5 1 93.38 75 LEU A C 1
ATOM 590 O O . LEU A 1 75 ? 10.805 -27.203 -33.094 1 93.38 75 LEU A O 1
ATOM 594 N N . GLU A 1 76 ? 12.328 -25.797 -33.812 1 94 76 GLU A N 1
ATOM 595 C CA . GLU A 1 76 ? 11.406 -24.672 -33.812 1 94 76 GLU A CA 1
ATOM 596 C C . GLU A 1 76 ? 10.281 -24.875 -34.844 1 94 76 GLU A C 1
ATOM 598 O O . GLU A 1 76 ? 9.109 -24.641 -34.531 1 94 76 GLU A O 1
ATOM 603 N N . LEU A 1 77 ? 10.617 -25.344 -36 1 94.38 77 LEU A N 1
ATOM 604 C CA . LEU A 1 77 ? 9.617 -25.578 -37.031 1 94.38 77 LEU A CA 1
ATOM 605 C C . LEU A 1 77 ? 8.656 -26.688 -36.625 1 94.38 77 LEU A C 1
ATOM 607 O O . LEU A 1 77 ? 7.465 -26.625 -36.938 1 94.38 77 LEU A O 1
ATOM 611 N N . PHE A 1 78 ? 9.195 -27.625 -35.969 1 95.31 78 PHE A N 1
ATOM 612 C CA . PHE A 1 78 ? 8.359 -28.719 -35.469 1 95.31 78 PHE A CA 1
ATOM 613 C C . PHE A 1 78 ? 7.348 -28.188 -34.438 1 95.31 78 PHE A C 1
ATOM 615 O O . PHE A 1 78 ? 6.16 -28.516 -34.531 1 95.31 78 PHE A O 1
ATOM 622 N N . ALA A 1 79 ? 7.848 -27.453 -33.469 1 95.81 79 ALA A N 1
ATOM 623 C CA . ALA A 1 79 ? 6.957 -26.891 -32.469 1 95.81 79 ALA A CA 1
ATOM 624 C C . ALA A 1 79 ? 5.918 -25.969 -33.094 1 95.81 79 ALA A C 1
ATOM 626 O O . ALA A 1 79 ? 4.75 -25.984 -32.719 1 95.81 79 ALA A O 1
ATOM 627 N N . LEU A 1 80 ? 6.258 -25.188 -34.094 1 95.81 80 LEU A N 1
ATOM 628 C CA . LEU A 1 80 ? 5.336 -24.266 -34.75 1 95.81 80 LEU A CA 1
ATOM 629 C C . LEU A 1 80 ? 4.293 -25.047 -35.562 1 95.81 80 LEU A C 1
ATOM 631 O O . LEU A 1 80 ? 3.137 -24.625 -35.656 1 95.81 80 LEU A O 1
ATOM 635 N N . MET A 1 81 ? 4.684 -26.172 -36.031 1 95.69 81 MET A N 1
ATOM 636 C CA . MET A 1 81 ? 3.734 -27 -36.781 1 95.69 81 MET A CA 1
ATOM 637 C C . MET A 1 81 ? 2.67 -27.562 -35.844 1 95.69 81 MET A C 1
ATOM 639 O O . MET A 1 81 ? 1.512 -27.719 -36.25 1 95.69 81 MET A O 1
ATOM 643 N N . VAL A 1 82 ? 3.117 -27.875 -34.719 1 95.5 82 VAL A N 1
ATOM 644 C CA . VAL A 1 82 ? 2.16 -28.375 -33.75 1 95.5 82 VAL A CA 1
ATOM 645 C C . VAL A 1 82 ? 1.171 -27.266 -33.375 1 95.5 82 VAL A C 1
ATOM 647 O O . VAL A 1 82 ? -0.023 -27.516 -33.219 1 95.5 82 VAL A O 1
ATOM 650 N N . VAL A 1 83 ? 1.616 -26.078 -33.281 1 94.81 83 VAL A N 1
ATOM 651 C CA . VAL A 1 83 ? 0.738 -24.953 -32.969 1 94.81 83 VAL A CA 1
ATOM 652 C C . VAL A 1 83 ? -0.213 -24.703 -34.125 1 94.81 83 VAL A C 1
ATOM 654 O O . VAL A 1 83 ? -1.381 -24.375 -33.938 1 94.81 83 VAL A O 1
ATOM 657 N N . VAL A 1 84 ? 0.251 -24.875 -35.344 1 94.5 84 VAL A N 1
ATOM 658 C CA . VAL A 1 84 ? -0.606 -24.734 -36.531 1 94.5 84 VAL A CA 1
ATOM 659 C C . VAL A 1 84 ? -1.713 -25.781 -36.469 1 94.5 84 VAL A C 1
ATOM 661 O O . VAL A 1 84 ? -2.871 -25.484 -36.781 1 94.5 84 VAL A O 1
ATOM 664 N N . PHE A 1 85 ? -1.354 -26.938 -36.094 1 93.75 85 PHE A N 1
ATOM 665 C CA . PHE A 1 85 ? -2.328 -28.016 -35.969 1 93.75 85 PHE A CA 1
ATOM 666 C C . PHE A 1 85 ? -3.391 -27.688 -34.938 1 93.75 85 PHE A C 1
ATOM 668 O O . PHE A 1 85 ? -4.582 -27.922 -35.156 1 93.75 85 PHE A O 1
ATOM 675 N N . GLU A 1 86 ? -2.992 -27.188 -33.906 1 92.12 86 GLU A N 1
ATOM 676 C CA . GLU A 1 86 ? -3.922 -26.781 -32.844 1 92.12 86 GLU A CA 1
ATOM 677 C C . GLU A 1 86 ? -4.891 -25.719 -33.344 1 92.12 86 GLU A C 1
ATOM 679 O O . GLU A 1 86 ? -6.094 -25.781 -33.094 1 92.12 86 GLU A O 1
ATOM 684 N N . LEU A 1 87 ? -4.383 -24.734 -34 1 91.44 87 LEU A N 1
ATOM 685 C CA . LEU A 1 87 ? -5.215 -23.641 -34.5 1 91.44 87 LEU A CA 1
ATOM 686 C C . LEU A 1 87 ? -6.18 -24.125 -35.562 1 91.44 87 LEU A C 1
ATOM 688 O O . LEU A 1 87 ? -7.301 -23.625 -35.688 1 91.44 87 LEU A O 1
ATOM 692 N N . CYS A 1 88 ? -5.75 -25.094 -36.312 1 90.69 88 CYS A N 1
ATOM 693 C CA . CYS A 1 88 ? -6.621 -25.656 -37.344 1 90.69 88 CYS A CA 1
ATOM 694 C C . CYS A 1 88 ? -7.789 -26.406 -36.719 1 90.69 88 CYS A C 1
ATOM 696 O O . CYS A 1 88 ? -8.914 -26.344 -37.219 1 90.69 88 CYS A O 1
ATOM 698 N N . MET A 1 89 ? -7.477 -27.062 -35.688 1 89.06 89 MET A N 1
ATOM 699 C CA . MET A 1 89 ? -8.539 -27.781 -34.969 1 89.06 89 MET A CA 1
ATOM 700 C C . MET A 1 89 ? -9.508 -26.797 -34.312 1 89.06 89 MET A C 1
ATOM 702 O O . MET A 1 89 ? -10.711 -27.031 -34.281 1 89.06 89 MET A O 1
ATOM 706 N N . LYS A 1 90 ? -9.039 -25.766 -33.781 1 88.12 90 LYS A N 1
ATOM 707 C CA . LYS A 1 90 ? -9.898 -24.75 -33.188 1 88.12 90 LYS A CA 1
ATOM 708 C C . LYS A 1 90 ? -10.742 -24.062 -34.281 1 88.12 90 LYS A C 1
ATOM 710 O O . LYS A 1 90 ? -11.891 -23.703 -34.031 1 88.12 90 LYS A O 1
ATOM 715 N N . LEU A 1 91 ? -10.117 -23.828 -35.438 1 88.94 91 LEU A N 1
ATOM 716 C CA . LEU A 1 91 ? -10.852 -23.234 -36.562 1 88.94 91 LEU A CA 1
ATOM 717 C C . LEU A 1 91 ? -12 -24.141 -37 1 88.94 91 LEU A C 1
ATOM 719 O O . LEU A 1 91 ? -13.086 -23.656 -37.344 1 88.94 91 LEU A O 1
ATOM 723 N N . ARG A 1 92 ? -11.766 -25.391 -36.875 1 87.44 92 ARG A N 1
ATOM 724 C CA . ARG A 1 92 ? -12.805 -26.359 -37.25 1 87.44 92 ARG A CA 1
ATOM 725 C C . ARG A 1 92 ? -13.961 -26.297 -36.25 1 87.44 92 ARG A C 1
ATOM 727 O O . ARG A 1 92 ? -15.117 -26.484 -36.625 1 87.44 92 ARG A O 1
ATOM 734 N N . TRP A 1 93 ? -13.664 -26.016 -35.031 1 85.75 93 TRP A N 1
ATOM 735 C CA . TRP A 1 93 ? -14.672 -25.938 -33.969 1 85.75 93 TRP A CA 1
ATOM 736 C C . TRP A 1 93 ? -15.422 -24.625 -34.031 1 85.75 93 TRP A C 1
ATOM 738 O O . TRP A 1 93 ? -16.656 -24.594 -34.031 1 85.75 93 TRP A O 1
ATOM 748 N N . LEU A 1 94 ? -14.828 -23.484 -34.125 1 84.12 94 LEU A N 1
ATOM 749 C CA . LEU A 1 94 ? -15.422 -22.156 -34 1 84.12 94 LEU A CA 1
ATOM 750 C C . LEU A 1 94 ? -16 -21.688 -35.344 1 84.12 94 LEU A C 1
ATOM 752 O O . LEU A 1 94 ? -17 -20.984 -35.375 1 84.12 94 LEU A O 1
ATOM 756 N N . GLY A 1 95 ? -15.43 -22.078 -36.438 1 83.25 95 GLY A N 1
ATOM 757 C CA . GLY A 1 95 ? -15.789 -21.516 -37.719 1 83.25 95 GLY A CA 1
ATOM 758 C C . GLY A 1 95 ? -14.953 -20.312 -38.125 1 83.25 95 GLY A C 1
ATOM 759 O O . GLY A 1 95 ? -14.32 -19.688 -37.25 1 83.25 95 GLY A O 1
ATOM 760 N N . LEU A 1 96 ? -14.93 -19.938 -39.25 1 85.81 96 LEU A N 1
ATOM 761 C CA . LEU A 1 96 ? -14.055 -18.906 -39.781 1 85.81 96 LEU A CA 1
ATOM 762 C C . LEU A 1 96 ? -14.492 -17.516 -39.312 1 85.81 96 LEU A C 1
ATOM 764 O O . LEU A 1 96 ? -13.648 -16.688 -38.938 1 85.81 96 LEU A O 1
ATOM 768 N N . HIS A 1 97 ? -15.703 -17.312 -39.219 1 86.25 97 HIS A N 1
ATOM 769 C CA . HIS A 1 97 ? -16.203 -15.984 -38.844 1 86.25 97 HIS A CA 1
ATOM 770 C C . HIS A 1 97 ? -15.93 -15.68 -37.375 1 86.25 97 HIS A C 1
ATOM 772 O O . HIS A 1 97 ? -15.445 -14.602 -37.031 1 86.25 97 HIS A O 1
ATOM 778 N N . THR A 1 98 ? -16.156 -16.656 -36.562 1 85.75 98 THR A N 1
ATOM 779 C CA . THR A 1 98 ? -15.922 -16.469 -35.125 1 85.75 98 THR A CA 1
ATOM 780 C C . THR A 1 98 ? -14.43 -16.453 -34.812 1 85.75 98 THR A C 1
ATOM 782 O O . THR A 1 98 ? -13.992 -15.75 -33.906 1 85.75 98 THR A O 1
ATOM 785 N N . PHE A 1 99 ? -13.766 -17.109 -35.656 1 87.12 99 PHE A N 1
ATOM 786 C CA . PHE A 1 99 ? -12.328 -17.188 -35.469 1 87.12 99 PHE A CA 1
ATOM 787 C C . PHE A 1 99 ? -11.672 -15.828 -35.688 1 87.12 99 PHE A C 1
ATOM 789 O O . PHE A 1 99 ? -10.805 -15.422 -34.906 1 87.12 99 PHE A O 1
ATOM 796 N N . ILE A 1 100 ? -12.086 -15.023 -36.594 1 88.31 100 ILE A N 1
ATOM 797 C CA . ILE A 1 100 ? -11.477 -13.742 -36.938 1 88.31 100 ILE A CA 1
ATOM 798 C C . ILE A 1 100 ? -11.961 -12.664 -35.969 1 88.31 100 ILE A C 1
ATOM 800 O O . ILE A 1 100 ? -11.227 -11.719 -35.688 1 88.31 100 ILE A O 1
ATOM 804 N N . ARG A 1 101 ? -13.055 -12.922 -35.375 1 87.38 101 ARG A N 1
ATOM 805 C CA . ARG A 1 101 ? -13.617 -11.914 -34.469 1 87.38 101 ARG A CA 1
ATOM 806 C C . ARG A 1 101 ? -13.062 -12.07 -33.062 1 87.38 101 ARG A C 1
ATOM 808 O O . ARG A 1 101 ? -13.102 -11.133 -32.281 1 87.38 101 ARG A O 1
ATOM 815 N N . HIS A 1 102 ? -12.57 -13.242 -32.875 1 86.75 102 HIS A N 1
ATOM 816 C CA . HIS A 1 102 ? -12 -13.484 -31.562 1 86.75 102 HIS A CA 1
ATOM 817 C C . HIS A 1 102 ? -10.609 -12.859 -31.438 1 86.75 102 HIS A C 1
ATOM 819 O O . HIS A 1 102 ? -9.641 -13.391 -32 1 86.75 102 HIS A O 1
ATOM 825 N N . ARG A 1 103 ? -10.422 -11.828 -30.656 1 85.75 103 ARG A N 1
ATOM 826 C CA . ARG A 1 103 ? -9.219 -11.008 -30.578 1 85.75 103 ARG A CA 1
ATOM 827 C C . ARG A 1 103 ? -8.023 -11.836 -30.109 1 85.75 103 ARG A C 1
ATOM 829 O O . ARG A 1 103 ? -6.93 -11.711 -30.672 1 85.75 103 ARG A O 1
ATOM 836 N N . ARG A 1 104 ? -8.172 -12.742 -29.219 1 87.38 104 ARG A N 1
ATOM 837 C CA . ARG A 1 104 ? -7.062 -13.523 -28.672 1 87.38 104 ARG A CA 1
ATOM 838 C C . ARG A 1 104 ? -6.52 -14.508 -29.703 1 87.38 104 ARG A C 1
ATOM 840 O O . ARG A 1 104 ? -5.305 -14.648 -29.844 1 87.38 104 ARG A O 1
ATOM 847 N N . THR A 1 105 ? -7.371 -15.125 -30.391 1 88.88 105 THR A N 1
ATOM 848 C CA . THR A 1 105 ? -6.957 -16.094 -31.391 1 88.88 105 THR A CA 1
ATOM 849 C C . THR A 1 105 ? -6.297 -15.391 -32.594 1 88.88 105 THR A C 1
ATOM 851 O O . THR A 1 105 ? -5.363 -15.922 -33.188 1 88.88 105 THR A O 1
ATOM 854 N N . MET A 1 106 ? -6.73 -14.195 -32.844 1 91.19 106 MET A N 1
ATOM 855 C CA . MET A 1 106 ? -6.141 -13.445 -33.938 1 91.19 106 MET A CA 1
ATOM 856 C C . MET A 1 106 ? -4.719 -13.008 -33.625 1 91.19 106 MET A C 1
ATOM 858 O O . MET A 1 106 ? -3.838 -13.031 -34.469 1 91.19 106 MET A O 1
ATOM 862 N N . VAL A 1 107 ? -4.516 -12.633 -32.375 1 92 107 VAL A N 1
ATOM 863 C CA . VAL A 1 107 ? -3.174 -12.242 -31.938 1 92 107 VAL A CA 1
ATOM 864 C C . VAL A 1 107 ? -2.242 -13.453 -32 1 92 107 VAL A C 1
ATOM 866 O O . VAL A 1 107 ? -1.112 -13.352 -32.469 1 92 107 VAL A O 1
ATOM 869 N N . LYS A 1 108 ? -2.691 -14.586 -31.578 1 93.12 108 LYS A N 1
ATOM 870 C CA . LYS A 1 108 ? -1.901 -15.812 -31.625 1 93.12 108 LYS A CA 1
ATOM 871 C C . LYS A 1 108 ? -1.575 -16.219 -33.062 1 93.12 108 LYS A C 1
ATOM 873 O O . LYS A 1 108 ? -0.451 -16.625 -33.344 1 93.12 108 LYS A O 1
ATOM 878 N N . THR A 1 109 ? -2.531 -16.031 -33.969 1 93.62 109 THR A N 1
ATOM 879 C CA . THR A 1 109 ? -2.324 -16.391 -35.375 1 93.62 109 THR A CA 1
ATOM 880 C C . THR A 1 109 ? -1.326 -15.438 -36.031 1 93.62 109 THR A C 1
ATOM 882 O O . THR A 1 109 ? -0.473 -15.867 -36.812 1 93.62 109 THR A O 1
ATOM 885 N N . SER A 1 110 ? -1.473 -14.195 -35.688 1 94.81 110 SER A N 1
ATOM 886 C CA . SER A 1 110 ? -0.538 -13.219 -36.219 1 94.81 110 SER A CA 1
ATOM 887 C C . SER A 1 110 ? 0.887 -13.492 -35.75 1 94.81 110 SER A C 1
ATOM 889 O O . SER A 1 110 ? 1.831 -13.406 -36.531 1 94.81 110 SER A O 1
ATOM 891 N N . VAL A 1 111 ? 1.066 -13.805 -34.5 1 94.75 111 VAL A N 1
ATOM 892 C CA . VAL A 1 111 ? 2.389 -14.102 -33.938 1 94.75 111 VAL A CA 1
ATOM 893 C C . VAL A 1 111 ? 2.922 -15.391 -34.562 1 94.75 111 VAL A C 1
ATOM 895 O O . VAL A 1 111 ? 4.117 -15.5 -34.844 1 94.75 111 VAL A O 1
ATOM 898 N N . LEU A 1 112 ? 2.047 -16.328 -34.781 1 94.88 112 LEU A N 1
ATOM 899 C CA . LEU A 1 112 ? 2.439 -17.594 -35.406 1 94.88 112 LEU A CA 1
ATOM 900 C C . LEU A 1 112 ? 2.963 -17.375 -36.812 1 94.88 112 LEU A C 1
ATOM 902 O O . LEU A 1 112 ? 3.988 -17.938 -37.219 1 94.88 112 LEU A O 1
ATOM 906 N N . VAL A 1 113 ? 2.307 -16.5 -37.594 1 95.06 113 VAL A N 1
ATOM 907 C CA . VAL A 1 113 ? 2.711 -16.234 -38.969 1 95.06 113 VAL A CA 1
ATOM 908 C C . VAL A 1 113 ? 4.086 -15.57 -39 1 95.06 113 VAL A C 1
ATOM 910 O O . VAL A 1 113 ? 4.957 -15.945 -39.781 1 95.06 113 VAL A O 1
ATOM 913 N N . VAL A 1 114 ? 4.246 -14.648 -38.062 1 94.12 114 VAL A N 1
ATOM 914 C CA . VAL A 1 114 ? 5.516 -13.922 -37.969 1 94.12 114 VAL A CA 1
ATOM 915 C C . VAL A 1 114 ? 6.633 -14.883 -37.594 1 94.12 114 VAL A C 1
ATOM 917 O O . VAL A 1 114 ? 7.727 -14.844 -38.156 1 94.12 114 VAL A O 1
ATOM 920 N N . GLN A 1 115 ? 6.418 -15.75 -36.656 1 93.5 115 GLN A N 1
ATOM 921 C CA . GLN A 1 115 ? 7.438 -16.688 -36.188 1 93.5 115 GLN A CA 1
ATOM 922 C C . GLN A 1 115 ? 7.75 -17.734 -37.25 1 93.5 115 GLN A C 1
ATOM 924 O O . GLN A 1 115 ? 8.891 -18.172 -37.375 1 93.5 115 GLN A O 1
ATOM 929 N N . PHE A 1 116 ? 6.742 -18.125 -38 1 91.25 116 PHE A N 1
ATOM 930 C CA . PHE A 1 116 ? 6.934 -19.125 -39.031 1 91.25 116 PHE A CA 1
ATOM 931 C C . PHE A 1 116 ? 7.797 -18.562 -40.156 1 91.25 116 PHE A C 1
ATOM 933 O O . PHE A 1 116 ? 8.703 -19.25 -40.656 1 91.25 116 PHE A O 1
ATOM 940 N N . VAL A 1 117 ? 7.566 -17.312 -40.469 1 90.75 117 VAL A N 1
ATOM 941 C CA . VAL A 1 117 ? 8.352 -16.656 -41.531 1 90.75 117 VAL A CA 1
ATOM 942 C C . VAL A 1 117 ? 9.797 -16.5 -41.062 1 90.75 117 VAL A C 1
ATOM 944 O O . VAL A 1 117 ? 10.734 -16.75 -41.812 1 90.75 117 VAL A O 1
ATOM 947 N N . GLU A 1 118 ? 9.93 -16.094 -39.844 1 90.75 118 GLU A N 1
ATOM 948 C CA . GLU A 1 118 ? 11.273 -15.906 -39.312 1 90.75 118 GLU A CA 1
ATOM 949 C C . GLU A 1 118 ? 12.039 -17.219 -39.25 1 90.75 118 GLU A C 1
ATOM 951 O O . GLU A 1 118 ? 13.234 -17.266 -39.562 1 90.75 118 GLU A O 1
ATOM 956 N N . ALA A 1 119 ? 11.391 -18.266 -38.875 1 88.56 119 ALA A N 1
ATOM 957 C CA . ALA A 1 119 ? 12.047 -19.562 -38.781 1 88.56 119 ALA A CA 1
ATOM 958 C C . ALA A 1 119 ? 12.477 -20.062 -40.156 1 88.56 119 ALA A C 1
ATOM 960 O O . ALA A 1 119 ? 13.547 -20.656 -40.312 1 88.56 119 ALA A O 1
ATOM 961 N N . ILE A 1 120 ? 11.75 -19.75 -41.156 1 88.31 120 ILE A N 1
ATOM 962 C CA . ILE A 1 120 ? 12.07 -20.172 -42.5 1 88.31 120 ILE A CA 1
ATOM 963 C C . ILE A 1 120 ? 13.258 -19.344 -43.031 1 88.31 120 ILE A C 1
ATOM 965 O O . ILE A 1 120 ? 14.148 -19.891 -43.688 1 88.31 120 ILE A O 1
ATOM 969 N N . VAL A 1 121 ? 13.227 -18.125 -42.656 1 88.12 121 VAL A N 1
ATOM 970 C CA . VAL A 1 121 ? 14.32 -17.266 -43.094 1 88.12 121 VAL A CA 1
ATOM 971 C C . VAL A 1 121 ? 15.625 -17.719 -42.438 1 88.12 121 VAL A C 1
ATOM 973 O O . VAL A 1 121 ? 16.672 -17.719 -43.094 1 88.12 121 VAL A O 1
ATOM 976 N N . VAL A 1 122 ? 15.594 -18.047 -41.188 1 86.94 122 VAL A N 1
ATOM 977 C CA . VAL A 1 122 ? 16.797 -18.484 -40.469 1 86.94 122 VAL A CA 1
ATOM 978 C C . VAL A 1 122 ? 17.281 -19.797 -41.062 1 86.94 122 VAL A C 1
ATOM 980 O O . VAL A 1 122 ? 18.5 -20.016 -41.188 1 86.94 122 VAL A O 1
ATOM 983 N N . LEU A 1 123 ? 16.375 -20.656 -41.5 1 85.06 123 LEU A N 1
ATOM 984 C CA . LEU A 1 123 ? 16.75 -21.953 -42.062 1 85.06 123 LEU A CA 1
ATOM 985 C C . LEU A 1 123 ? 17.391 -21.766 -43.438 1 85.06 123 LEU A C 1
ATOM 987 O O . LEU A 1 123 ? 18.344 -22.469 -43.781 1 85.06 123 LEU A O 1
ATOM 991 N N . VAL A 1 124 ? 16.906 -20.797 -44.156 1 87.31 124 VAL A N 1
ATOM 992 C CA . VAL A 1 124 ? 17.391 -20.594 -45.531 1 87.31 124 VAL A CA 1
ATOM 993 C C . VAL A 1 124 ? 18.719 -19.844 -45.5 1 87.31 124 VAL A C 1
ATOM 995 O O . VAL A 1 124 ? 19.656 -20.219 -46.219 1 87.31 124 VAL A O 1
ATOM 998 N N . ARG A 1 125 ? 18.812 -18.812 -44.656 1 86.06 125 ARG A N 1
ATOM 999 C CA . ARG A 1 125 ? 20.016 -18 -44.594 1 86.06 125 ARG A CA 1
ATOM 1000 C C . ARG A 1 125 ? 21.109 -18.688 -43.781 1 86.06 125 ARG A C 1
ATOM 1002 O O . ARG A 1 125 ? 22.297 -18.391 -43.938 1 86.06 125 ARG A O 1
ATOM 1009 N N . GLN A 1 126 ? 20.797 -19.594 -42.938 1 80.81 126 GLN A N 1
ATOM 1010 C CA . GLN A 1 126 ? 21.719 -20.328 -42.062 1 80.81 126 GLN A CA 1
ATOM 1011 C C . GLN A 1 126 ? 22.578 -19.375 -41.25 1 80.81 126 GLN A C 1
ATOM 1013 O O . GLN A 1 126 ? 23.766 -19.656 -41 1 80.81 126 GLN A O 1
ATOM 1018 N N . THR A 1 127 ? 22.203 -18.031 -41.125 1 76.19 127 THR A N 1
ATOM 1019 C CA . THR A 1 127 ? 22.875 -17.094 -40.25 1 76.19 127 THR A CA 1
ATOM 1020 C C . THR A 1 127 ? 21.906 -16.5 -39.219 1 76.19 127 THR A C 1
ATOM 1022 O O . THR A 1 127 ? 20.703 -16.375 -39.5 1 76.19 127 THR A O 1
ATOM 1025 N N . SER A 1 128 ? 22.438 -16.453 -38 1 66.06 128 SER A N 1
ATOM 1026 C CA . SER A 1 128 ? 21.578 -15.906 -36.938 1 66.06 128 SER A CA 1
ATOM 1027 C C . SER A 1 128 ? 21.516 -14.383 -37.031 1 66.06 128 SER A C 1
ATOM 1029 O O . SER A 1 128 ? 22.547 -13.719 -37.156 1 66.06 128 SER A O 1
ATOM 1031 N N . HIS A 1 129 ? 20.484 -13.836 -37.625 1 74.88 129 HIS A N 1
ATOM 1032 C CA . HIS A 1 129 ? 20.266 -12.391 -37.656 1 74.88 129 HIS A CA 1
ATOM 1033 C C . HIS A 1 129 ? 19.562 -11.93 -36.375 1 74.88 129 HIS A C 1
ATOM 1035 O O . HIS A 1 129 ? 19.422 -12.711 -35.438 1 74.88 129 HIS A O 1
ATOM 1041 N N . VAL A 1 130 ? 19.375 -10.664 -36.281 1 79.19 130 VAL A N 1
ATOM 1042 C CA . VAL A 1 130 ? 18.672 -10.07 -35.156 1 79.19 130 VAL A CA 1
ATOM 1043 C C . VAL A 1 130 ? 17.25 -10.641 -35.094 1 79.19 130 VAL A C 1
ATOM 1045 O O . VAL A 1 130 ? 16.438 -10.438 -36 1 79.19 130 VAL A O 1
ATOM 1048 N N . ARG A 1 131 ? 17 -11.562 -34.094 1 86.75 131 ARG A N 1
ATOM 1049 C CA . ARG A 1 131 ? 15.734 -12.242 -33.906 1 86.75 131 ARG A CA 1
ATOM 1050 C C . ARG A 1 131 ? 14.969 -11.68 -32.719 1 86.75 131 ARG A C 1
ATOM 1052 O O . ARG A 1 131 ? 14.742 -12.383 -31.734 1 86.75 131 ARG A O 1
ATOM 1059 N N . VAL A 1 132 ? 14.453 -10.531 -32.875 1 87.31 132 VAL A N 1
ATOM 1060 C CA . VAL A 1 132 ? 13.719 -9.867 -31.797 1 87.31 132 VAL A CA 1
ATOM 1061 C C . VAL A 1 132 ? 12.312 -10.461 -31.688 1 87.31 132 VAL A C 1
ATOM 1063 O O . VAL A 1 132 ? 11.672 -10.359 -30.641 1 87.31 132 VAL A O 1
ATOM 1066 N N . THR A 1 133 ? 11.812 -11.203 -32.625 1 90.38 133 THR A N 1
ATOM 1067 C CA . THR A 1 133 ? 10.453 -11.742 -32.656 1 90.38 133 THR A CA 1
ATOM 1068 C C . THR A 1 133 ? 10.312 -12.891 -31.656 1 90.38 133 THR A C 1
ATOM 1070 O O . THR A 1 133 ? 9.195 -13.266 -31.281 1 90.38 133 THR A O 1
ATOM 1073 N N . ARG A 1 134 ? 11.422 -13.469 -31.219 1 92.56 134 ARG A N 1
ATOM 1074 C CA . ARG A 1 134 ? 11.406 -14.531 -30.219 1 92.56 134 ARG A CA 1
ATOM 1075 C C . ARG A 1 134 ? 10.789 -14.039 -28.906 1 92.56 134 ARG A C 1
ATOM 1077 O O . ARG A 1 134 ? 10.359 -14.836 -28.078 1 92.56 134 ARG A O 1
ATOM 1084 N N . ALA A 1 135 ? 10.82 -12.695 -28.766 1 94.75 135 ALA A N 1
ATOM 1085 C CA . ALA A 1 135 ? 10.266 -12.109 -27.547 1 94.75 135 ALA A CA 1
ATOM 1086 C C . ALA A 1 135 ? 8.758 -12.344 -27.453 1 94.75 135 ALA A C 1
ATOM 1088 O O . ALA A 1 135 ? 8.18 -12.32 -26.359 1 94.75 135 ALA A O 1
ATOM 1089 N N . LEU A 1 136 ? 8.125 -12.664 -28.578 1 94.69 136 LEU A N 1
ATOM 1090 C CA . LEU A 1 136 ? 6.672 -12.828 -28.625 1 94.69 136 LEU A CA 1
ATOM 1091 C C . LEU A 1 136 ? 6.281 -14.281 -28.391 1 94.69 136 LEU A C 1
ATOM 1093 O O . LEU A 1 136 ? 5.094 -14.602 -28.312 1 94.69 136 LEU A O 1
ATOM 1097 N N . ARG A 1 137 ? 7.246 -15.219 -28.188 1 95.19 137 ARG A N 1
ATOM 1098 C CA . ARG A 1 137 ? 6.973 -16.641 -27.984 1 95.19 137 ARG A CA 1
ATOM 1099 C C . ARG A 1 137 ? 6.184 -16.859 -26.688 1 95.19 137 ARG A C 1
ATOM 1101 O O . ARG A 1 137 ? 5.477 -17.875 -26.562 1 95.19 137 ARG A O 1
ATOM 1108 N N . CYS A 1 138 ? 6.273 -15.938 -25.766 1 94.38 138 CYS A N 1
ATOM 1109 C CA . CYS A 1 138 ? 5.582 -16.094 -24.484 1 94.38 138 CYS A CA 1
ATOM 1110 C C . CYS A 1 138 ? 4.07 -16.047 -24.672 1 94.38 138 CYS A C 1
ATOM 1112 O O . CYS A 1 138 ? 3.322 -16.531 -23.812 1 94.38 138 CYS A O 1
ATOM 1114 N N . ILE A 1 139 ? 3.613 -15.547 -25.797 1 94.25 139 ILE A N 1
ATOM 1115 C CA . ILE A 1 139 ? 2.184 -15.438 -26.062 1 94.25 139 ILE A CA 1
ATOM 1116 C C . ILE A 1 139 ? 1.579 -16.828 -26.234 1 94.25 139 ILE A C 1
ATOM 1118 O O . ILE A 1 139 ? 0.426 -17.062 -25.875 1 94.25 139 ILE A O 1
ATOM 1122 N N . PHE A 1 140 ? 2.373 -17.812 -26.734 1 94.81 140 PHE A N 1
ATOM 1123 C CA . PHE A 1 140 ? 1.891 -19.172 -26.906 1 94.81 140 PHE A CA 1
ATOM 1124 C C . PHE A 1 140 ? 1.65 -19.828 -25.547 1 94.81 140 PHE A C 1
ATOM 1126 O O . PHE A 1 140 ? 0.748 -20.656 -25.406 1 94.81 140 PHE A O 1
ATOM 1133 N N . LEU A 1 141 ? 2.449 -19.453 -24.578 1 93.88 141 LEU A N 1
ATOM 1134 C CA . LEU A 1 141 ? 2.271 -20 -23.234 1 93.88 141 LEU A CA 1
ATOM 1135 C C . LEU A 1 141 ? 1.048 -19.406 -22.562 1 93.88 141 LEU A C 1
ATOM 1137 O O . LEU A 1 141 ? 0.288 -20.109 -21.891 1 93.88 141 LEU A O 1
ATOM 1141 N N . VAL A 1 142 ? 0.828 -18.125 -22.75 1 92.69 142 VAL A N 1
ATOM 1142 C CA . VAL A 1 142 ? -0.253 -17.391 -22.094 1 92.69 142 VAL A CA 1
ATOM 1143 C C . VAL A 1 142 ? -1.601 -17.906 -22.594 1 92.69 142 VAL A C 1
ATOM 1145 O O . VAL A 1 142 ? -2.582 -17.922 -21.844 1 92.69 142 VAL A O 1
ATOM 1148 N N . ASP A 1 143 ? -1.646 -18.406 -23.766 1 91.06 143 ASP A N 1
ATOM 1149 C CA . ASP A 1 143 ? -2.914 -18.828 -24.359 1 91.06 143 ASP A CA 1
ATOM 1150 C C . ASP A 1 143 ? -3.26 -20.266 -23.969 1 91.06 143 ASP A C 1
ATOM 1152 O O . ASP A 1 143 ? -4.383 -20.719 -24.188 1 91.06 143 ASP A O 1
ATOM 1156 N N . CYS A 1 144 ? -2.438 -20.922 -23.297 1 90.88 144 CYS A N 1
ATOM 1157 C CA . CYS A 1 144 ? -2.691 -22.297 -22.891 1 90.88 144 CYS A CA 1
ATOM 1158 C C . CYS A 1 144 ? -3.729 -22.344 -21.766 1 90.88 144 CYS A C 1
ATOM 1160 O O . CYS A 1 144 ? -3.814 -21.438 -20.953 1 90.88 144 CYS A O 1
ATOM 1162 N N . ARG A 1 145 ? -4.469 -23.391 -21.75 1 88.25 145 ARG A N 1
ATOM 1163 C CA . ARG A 1 145 ? -5.555 -23.578 -20.797 1 88.25 145 ARG A CA 1
ATOM 1164 C C . ARG A 1 145 ? -5.027 -23.594 -19.375 1 88.25 145 ARG A C 1
ATOM 1166 O O . ARG A 1 145 ? -5.645 -23.016 -18.469 1 88.25 145 ARG A O 1
ATOM 1173 N N . TYR A 1 146 ? -3.912 -24.219 -19.188 1 88.69 146 TYR A N 1
ATOM 1174 C CA . TYR A 1 146 ? -3.391 -24.391 -17.844 1 88.69 146 TYR A CA 1
ATOM 1175 C C . TYR A 1 146 ? -2.824 -23.078 -17.297 1 88.69 146 TYR A C 1
ATOM 1177 O O . TYR A 1 146 ? -2.59 -22.938 -16.094 1 88.69 146 TYR A O 1
ATOM 1185 N N . CYS A 1 147 ? -2.639 -22.125 -18.156 1 91.75 147 CYS A N 1
ATOM 1186 C CA . CYS A 1 147 ? -2.145 -20.812 -17.75 1 91.75 147 CYS A CA 1
ATOM 1187 C C . CYS A 1 147 ? -3.256 -19.781 -17.812 1 91.75 147 CYS A C 1
ATOM 1189 O O . CYS A 1 147 ? -3.025 -18.641 -18.203 1 91.75 147 CYS A O 1
ATOM 1191 N N . GLY A 1 148 ? -4.391 -20.281 -17.438 1 89.19 148 GLY A N 1
ATOM 1192 C CA . GLY A 1 148 ? -5.523 -19.359 -17.422 1 89.19 148 GLY A CA 1
ATOM 1193 C C . GLY A 1 148 ? -5.375 -18.266 -16.375 1 89.19 148 GLY A C 1
ATOM 1194 O O . GLY A 1 148 ? -5.844 -17.141 -16.594 1 89.19 148 GLY A O 1
ATOM 1195 N N . GLY A 1 149 ? -4.648 -18.562 -15.32 1 89.56 149 GLY A N 1
ATOM 1196 C CA . GLY A 1 149 ? -4.383 -17.547 -14.312 1 89.56 149 GLY A CA 1
ATOM 1197 C C . GLY A 1 149 ? -3.514 -16.406 -14.812 1 89.56 149 GLY A C 1
ATOM 1198 O O . GLY A 1 149 ? -3.77 -15.25 -14.508 1 89.56 149 GLY A O 1
ATOM 1199 N N . VAL A 1 150 ? -2.584 -16.734 -15.609 1 93.25 150 VAL A N 1
ATOM 1200 C CA . VAL A 1 150 ? -1.677 -15.742 -16.188 1 93.25 150 VAL A CA 1
ATOM 1201 C C . VAL A 1 150 ? -2.441 -14.828 -17.141 1 93.25 150 VAL A C 1
ATOM 1203 O O . VAL A 1 150 ? -2.252 -13.609 -17.141 1 93.25 150 VAL A O 1
ATOM 1206 N N . ARG A 1 151 ? -3.285 -15.406 -17.906 1 92.12 151 ARG A N 1
ATOM 1207 C CA . ARG A 1 151 ? -4.094 -14.648 -18.859 1 92.12 151 ARG A CA 1
ATOM 1208 C C . ARG A 1 151 ? -5.016 -13.672 -18.141 1 92.12 151 ARG A C 1
ATOM 1210 O O . ARG A 1 151 ? -5.184 -12.531 -18.578 1 92.12 151 ARG A O 1
ATOM 1217 N N . ARG A 1 152 ? -5.555 -14.141 -17.109 1 89.38 152 ARG A N 1
ATOM 1218 C CA . ARG A 1 152 ? -6.434 -13.289 -16.328 1 89.38 152 ARG A CA 1
ATOM 1219 C C . ARG A 1 152 ? -5.664 -12.117 -15.719 1 89.38 152 ARG A C 1
ATOM 1221 O O . ARG A 1 152 ? -6.148 -10.984 -15.711 1 89.38 152 ARG A O 1
ATOM 1228 N N . ASN A 1 153 ? -4.508 -12.398 -15.297 1 91.94 153 ASN A N 1
ATOM 1229 C CA . ASN A 1 153 ? -3.678 -11.352 -14.727 1 91.94 153 ASN A CA 1
ATOM 1230 C C . ASN A 1 153 ? -3.26 -10.328 -15.789 1 91.94 153 ASN A C 1
ATOM 1232 O O . ASN A 1 153 ? -3.234 -9.125 -15.523 1 91.94 153 ASN A O 1
ATOM 1236 N N . LEU A 1 154 ? -2.934 -10.797 -16.922 1 92.38 154 LEU A N 1
ATOM 1237 C CA . LEU A 1 154 ? -2.549 -9.906 -18 1 92.38 154 LEU A CA 1
ATOM 1238 C C . LEU A 1 154 ? -3.711 -9 -18.406 1 92.38 154 LEU A C 1
ATOM 1240 O O . LEU A 1 154 ? -3.521 -7.805 -18.641 1 92.38 154 LEU A O 1
ATOM 1244 N N . ARG A 1 155 ? -4.844 -9.555 -18.422 1 90.31 155 ARG A N 1
ATOM 1245 C CA . ARG A 1 155 ? -6.031 -8.766 -18.734 1 90.31 155 ARG A CA 1
ATOM 1246 C C . ARG A 1 155 ? -6.273 -7.699 -17.672 1 90.31 155 ARG A C 1
ATOM 1248 O O . ARG A 1 155 ? -6.625 -6.562 -18 1 90.31 155 ARG A O 1
ATOM 1255 N N . GLN A 1 156 ? -6.082 -8.109 -16.5 1 89.44 156 GLN A N 1
ATOM 1256 C CA . GLN A 1 156 ? -6.258 -7.164 -15.406 1 89.44 156 GLN A CA 1
ATOM 1257 C C . GLN A 1 156 ? -5.23 -6.039 -15.477 1 89.44 156 GLN A C 1
ATOM 1259 O O . GLN A 1 156 ? -5.547 -4.883 -15.18 1 89.44 156 GLN A O 1
ATOM 1264 N N . ILE A 1 157 ? -4.031 -6.328 -15.82 1 91.44 157 ILE A N 1
ATOM 1265 C CA . ILE A 1 157 ? -2.971 -5.336 -15.961 1 91.44 157 ILE A CA 1
ATOM 1266 C C . ILE A 1 157 ? -3.346 -4.332 -17.047 1 91.44 157 ILE A C 1
ATOM 1268 O O . ILE A 1 157 ? -3.227 -3.121 -16.859 1 91.44 157 ILE A O 1
ATOM 1272 N N . PHE A 1 158 ? -3.918 -4.801 -18.125 1 90.62 158 PHE A N 1
ATOM 1273 C CA . PHE A 1 158 ? -4.285 -3.922 -19.234 1 90.62 158 PHE A CA 1
ATOM 1274 C C . PHE A 1 158 ? -5.488 -3.064 -18.875 1 90.62 158 PHE A C 1
ATOM 1276 O O . PHE A 1 158 ? -5.582 -1.907 -19.281 1 90.62 158 PHE A O 1
ATOM 1283 N N . GLN A 1 159 ? -6.348 -3.631 -18.078 1 90.31 159 GLN A N 1
ATOM 1284 C CA . GLN A 1 159 ? -7.523 -2.885 -17.641 1 90.31 159 GLN A CA 1
ATOM 1285 C C . GLN A 1 159 ? -7.152 -1.809 -16.625 1 90.31 159 GLN A C 1
ATOM 1287 O O . GLN A 1 159 ? -7.859 -0.81 -16.484 1 90.31 159 GLN A O 1
ATOM 1292 N N . SER A 1 160 ? -6.113 -1.981 -15.922 1 89 160 SER A N 1
ATOM 1293 C CA . SER A 1 160 ? -5.68 -1.013 -14.922 1 89 160 SER A CA 1
ATOM 1294 C C . SER A 1 160 ? -4.723 0.013 -15.523 1 89 160 SER A C 1
ATOM 1296 O O . SER A 1 160 ? -4.273 0.931 -14.836 1 89 160 SER A O 1
ATOM 1298 N N . LEU A 1 161 ? -4.414 -0.068 -16.797 1 91.06 161 LEU A N 1
ATOM 1299 C CA . LEU A 1 161 ? -3.4 0.767 -17.438 1 91.06 161 LEU A CA 1
ATOM 1300 C C . LEU A 1 161 ? -3.914 2.191 -17.625 1 91.06 161 LEU A C 1
ATOM 1302 O O . LEU A 1 161 ? -3.18 3.154 -17.406 1 91.06 161 LEU A O 1
ATOM 1306 N N . PRO A 1 162 ? -5.133 2.395 -17.938 1 90 162 PRO A N 1
ATOM 1307 C CA . PRO A 1 162 ? -5.559 3.768 -18.219 1 90 162 PRO A CA 1
ATOM 1308 C C . PRO A 1 162 ? -5.461 4.68 -17 1 90 162 PRO A C 1
ATOM 1310 O O . PRO A 1 162 ? -4.836 5.738 -17.062 1 90 162 PRO A O 1
ATOM 1313 N N . PRO A 1 163 ? -6.117 4.328 -15.898 1 87.69 163 PRO A N 1
ATOM 1314 C CA . PRO A 1 163 ? -5.922 5.199 -14.742 1 87.69 163 PRO A CA 1
ATOM 1315 C C . PRO A 1 163 ? -4.449 5.34 -14.352 1 87.69 163 PRO A C 1
ATOM 1317 O O . PRO A 1 163 ? -4.035 6.395 -13.867 1 87.69 163 PRO A O 1
ATOM 1320 N N . PHE A 1 164 ? -3.684 4.305 -14.531 1 89.88 164 PHE A N 1
ATOM 1321 C CA . PHE A 1 164 ? -2.252 4.355 -14.258 1 89.88 164 PHE A CA 1
ATOM 1322 C C . PHE A 1 164 ? -1.566 5.379 -15.156 1 89.88 164 PHE A C 1
ATOM 1324 O O . PHE A 1 164 ? -0.734 6.16 -14.695 1 89.88 164 PHE A O 1
ATOM 1331 N N . MET A 1 165 ? -1.873 5.371 -16.422 1 91.69 165 MET A N 1
ATOM 1332 C CA . MET A 1 165 ? -1.243 6.277 -17.375 1 91.69 165 MET A CA 1
ATOM 1333 C C . MET A 1 165 ? -1.574 7.73 -17.047 1 91.69 165 MET A C 1
ATOM 1335 O O . MET A 1 165 ? -0.758 8.625 -17.281 1 91.69 165 MET A O 1
ATOM 1339 N N . ASP A 1 166 ? -2.672 7.93 -16.453 1 88.88 166 ASP A N 1
ATOM 1340 C CA . ASP A 1 166 ? -3.047 9.281 -16.062 1 88.88 166 ASP A CA 1
ATOM 1341 C C . ASP A 1 166 ? -2.143 9.797 -14.945 1 88.88 166 ASP A C 1
ATOM 1343 O O . ASP A 1 166 ? -1.615 10.914 -15.031 1 88.88 166 ASP A O 1
ATOM 1347 N N . ILE A 1 167 ? -2.008 9.039 -13.938 1 90.19 167 ILE A N 1
ATOM 1348 C CA . ILE A 1 167 ? -1.177 9.469 -12.812 1 90.19 167 ILE A CA 1
ATOM 1349 C C . ILE A 1 167 ? 0.29 9.492 -13.242 1 90.19 167 ILE A C 1
ATOM 1351 O O . ILE A 1 167 ? 1.057 10.352 -12.797 1 90.19 167 ILE A O 1
ATOM 1355 N N . LEU A 1 168 ? 0.678 8.547 -14.133 1 92.5 168 LEU A N 1
ATOM 1356 C CA . LEU A 1 168 ? 2.041 8.539 -14.648 1 92.5 168 LEU A CA 1
ATOM 1357 C C . LEU A 1 168 ? 2.338 9.82 -15.422 1 92.5 168 LEU A C 1
ATOM 1359 O O . LEU A 1 168 ? 3.428 10.383 -15.305 1 92.5 168 LEU A O 1
ATOM 1363 N N . SER A 1 169 ? 1.421 10.227 -16.234 1 91.06 169 SER A N 1
ATOM 1364 C CA . SER A 1 169 ? 1.6 11.469 -16.984 1 91.06 169 SER A CA 1
ATOM 1365 C C . SER A 1 169 ? 1.749 12.656 -16.031 1 91.06 169 SER A C 1
ATOM 1367 O O . SER A 1 169 ? 2.533 13.57 -16.297 1 91.06 169 SER A O 1
ATOM 1369 N N . LEU A 1 170 ? 0.981 12.656 -14.945 1 89.62 170 LEU A N 1
ATOM 1370 C CA . LEU A 1 170 ? 1.111 13.695 -13.93 1 89.62 170 LEU A CA 1
ATOM 1371 C C . LEU A 1 170 ? 2.496 13.656 -13.297 1 89.62 170 LEU A C 1
ATOM 1373 O O . LEU A 1 170 ? 3.125 14.703 -13.109 1 89.62 170 LEU A O 1
ATOM 1377 N N . LEU A 1 171 ? 2.936 12.508 -13 1 92.62 171 LEU A N 1
ATOM 1378 C CA . LEU A 1 171 ? 4.258 12.312 -12.414 1 92.62 171 LEU A CA 1
ATOM 1379 C C . LEU A 1 171 ? 5.348 12.836 -13.344 1 92.62 171 LEU A C 1
ATOM 1381 O O . LEU A 1 171 ? 6.246 13.562 -12.906 1 92.62 171 LEU A O 1
ATOM 1385 N N . LEU A 1 172 ? 5.27 12.484 -14.602 1 92.44 172 LEU A N 1
ATOM 1386 C CA . LEU A 1 172 ? 6.258 12.914 -15.578 1 92.44 172 LEU A CA 1
ATOM 1387 C C . LEU A 1 172 ? 6.195 14.422 -15.789 1 92.44 172 LEU A C 1
ATOM 1389 O O . LEU A 1 172 ? 7.223 15.07 -16.016 1 92.44 172 LEU A O 1
ATOM 1393 N N . PHE A 1 173 ? 5.035 14.938 -15.68 1 89.12 173 PHE A N 1
ATOM 1394 C CA . PHE A 1 173 ? 4.844 16.375 -15.82 1 89.12 173 PHE A CA 1
ATOM 1395 C C . PHE A 1 173 ? 5.562 17.125 -14.711 1 89.12 173 PHE A C 1
ATOM 1397 O O . PHE A 1 173 ? 6.312 18.078 -14.977 1 89.12 173 PHE A O 1
ATOM 1404 N N . PHE A 1 174 ? 5.379 16.719 -13.508 1 90.25 174 PHE A N 1
ATOM 1405 C CA . PHE A 1 174 ? 6.066 17.344 -12.375 1 90.25 174 PHE A CA 1
ATOM 1406 C C . PHE A 1 174 ? 7.57 17.125 -12.477 1 90.25 174 PHE A C 1
ATOM 1408 O O . PHE A 1 174 ? 8.352 18.016 -12.141 1 90.25 174 PHE A O 1
ATOM 1415 N N . MET A 1 175 ? 7.926 16.016 -12.914 1 94.38 175 MET A N 1
ATOM 1416 C CA . MET A 1 175 ? 9.344 15.695 -13.062 1 94.38 175 MET A CA 1
ATOM 1417 C C . MET A 1 175 ? 10.008 16.625 -14.07 1 94.38 175 MET A C 1
ATOM 1419 O O . MET A 1 175 ? 11.125 17.094 -13.852 1 94.38 175 MET A O 1
ATOM 1423 N N . ILE A 1 176 ? 9.336 16.938 -15.156 1 91.56 176 ILE A N 1
ATOM 1424 C CA . ILE A 1 176 ? 9.891 17.797 -16.188 1 91.56 176 ILE A CA 1
ATOM 1425 C C . ILE A 1 176 ? 10.039 19.219 -15.656 1 91.56 176 ILE A C 1
ATOM 1427 O O . ILE A 1 176 ? 11.047 19.891 -15.914 1 91.56 176 ILE A O 1
ATOM 1431 N N . ILE A 1 177 ? 9.094 19.672 -14.898 1 89.88 177 ILE A N 1
ATOM 1432 C CA . ILE A 1 177 ? 9.164 21 -14.297 1 89.88 177 ILE A CA 1
ATOM 1433 C C . ILE A 1 177 ? 10.359 21.078 -13.359 1 89.88 177 ILE A C 1
ATOM 1435 O O . ILE A 1 177 ? 11.148 22.031 -13.422 1 89.88 177 ILE A O 1
ATOM 1439 N N . PHE A 1 178 ? 10.539 20.094 -12.578 1 93.56 178 PHE A N 1
ATOM 1440 C CA . PHE A 1 178 ? 11.648 20.094 -11.633 1 93.56 178 PHE A CA 1
ATOM 1441 C C . PHE A 1 178 ? 12.977 19.906 -12.359 1 93.56 178 PHE A C 1
ATOM 1443 O O . PHE A 1 178 ? 14.008 20.391 -11.906 1 93.56 178 PHE A O 1
ATOM 1450 N N . ALA A 1 179 ? 12.938 19.125 -13.453 1 94.06 179 ALA A N 1
ATOM 1451 C CA . ALA A 1 179 ? 14.164 18.953 -14.227 1 94.06 179 ALA A CA 1
ATOM 1452 C C . ALA A 1 179 ? 14.648 20.281 -14.805 1 94.06 179 ALA A C 1
ATOM 1454 O O . ALA A 1 179 ? 15.844 20.562 -14.797 1 94.06 179 ALA A O 1
ATOM 1455 N N . ILE A 1 180 ? 13.742 21.109 -15.227 1 90.19 180 ILE A N 1
ATOM 1456 C CA . ILE A 1 180 ? 14.086 22.422 -15.758 1 90.19 180 ILE A CA 1
ATOM 1457 C C . ILE A 1 180 ? 14.594 23.312 -14.625 1 90.19 180 ILE A C 1
ATOM 1459 O O . ILE A 1 180 ? 15.625 23.984 -14.773 1 90.19 180 ILE A O 1
ATOM 1463 N N . LEU A 1 181 ? 13.922 23.266 -13.5 1 89.5 181 LEU A N 1
ATOM 1464 C CA . LEU A 1 181 ? 14.344 24.047 -12.344 1 89.5 181 LEU A CA 1
ATOM 1465 C C . LEU A 1 181 ? 15.727 23.609 -11.867 1 89.5 181 LEU A C 1
ATOM 1467 O O . LEU A 1 181 ? 16.578 24.453 -11.57 1 89.5 181 LEU A O 1
ATOM 1471 N N . GLY A 1 182 ? 15.938 22.328 -11.82 1 90.81 182 GLY A N 1
ATOM 1472 C CA . GLY A 1 182 ? 17.234 21.812 -11.398 1 90.81 182 GLY A CA 1
ATOM 1473 C C . GLY A 1 182 ? 18.359 22.188 -12.344 1 90.81 182 GLY A C 1
ATOM 1474 O O . GLY A 1 182 ? 19.469 22.469 -11.906 1 90.81 182 GLY A O 1
ATOM 1475 N N . PHE A 1 183 ? 18.047 22.156 -13.586 1 90.19 183 PHE A N 1
ATOM 1476 C CA . PHE A 1 183 ? 19.047 22.562 -14.578 1 90.19 183 PHE A CA 1
ATOM 1477 C C . PHE A 1 183 ? 19.453 24 -14.367 1 90.19 183 PHE A C 1
ATOM 1479 O O . PHE A 1 183 ? 20.656 24.328 -14.383 1 90.19 183 PHE A O 1
ATOM 1486 N N . TYR A 1 184 ? 18.516 24.938 -14.102 1 85.62 184 TYR A N 1
ATOM 1487 C CA . TYR A 1 184 ? 18.828 26.344 -13.922 1 85.62 184 TYR A CA 1
ATOM 1488 C C . TYR A 1 184 ? 19.547 26.578 -12.594 1 85.62 184 TYR A C 1
ATOM 1490 O O . TYR A 1 184 ? 20.422 27.438 -12.508 1 85.62 184 TYR A O 1
ATOM 1498 N N . LEU A 1 185 ? 19.281 25.812 -11.617 1 86.06 185 LEU A N 1
ATOM 1499 C CA . LEU A 1 185 ? 19.844 26.031 -10.289 1 86.06 185 LEU A CA 1
ATOM 1500 C C . LEU A 1 185 ? 21.234 25.422 -10.188 1 86.06 185 LEU A C 1
ATOM 1502 O O . LEU A 1 185 ? 22.125 26 -9.555 1 86.06 185 LEU A O 1
ATOM 1506 N N . PHE A 1 186 ? 21.484 24.266 -10.836 1 89.56 186 PHE A N 1
ATOM 1507 C CA . PHE A 1 186 ? 22.688 23.516 -10.5 1 89.56 186 PHE A CA 1
ATOM 1508 C C . PHE A 1 186 ? 23.594 23.375 -11.711 1 89.56 186 PHE A C 1
ATOM 1510 O O . PHE A 1 186 ? 24.734 22.922 -11.594 1 89.56 186 PHE A O 1
ATOM 1517 N N . SER A 1 187 ? 23.281 23.766 -12.867 1 86.44 187 SER A N 1
ATOM 1518 C CA . SER A 1 187 ? 24.078 23.594 -14.086 1 86.44 187 SER A CA 1
ATOM 1519 C C . SER A 1 187 ? 25.344 24.453 -14.039 1 86.44 187 SER A C 1
ATOM 1521 O O . SER A 1 187 ? 26.344 24.109 -14.664 1 86.44 187 SER A O 1
ATOM 1523 N N . PRO A 1 188 ? 25.328 25.594 -13.297 1 83.12 188 PRO A N 1
ATOM 1524 C CA . PRO A 1 188 ? 26.547 26.422 -13.266 1 83.12 188 PRO A CA 1
ATOM 1525 C C . PRO A 1 188 ? 27.688 25.766 -12.484 1 83.12 188 PRO A C 1
ATOM 1527 O O . PRO A 1 188 ? 28.844 26.188 -12.609 1 83.12 188 PRO A O 1
ATOM 1530 N N . ASN A 1 189 ? 27.406 24.781 -11.719 1 84.75 189 ASN A N 1
ATOM 1531 C CA . ASN A 1 189 ? 28.438 24.062 -11.008 1 84.75 189 ASN A CA 1
ATOM 1532 C C . ASN A 1 189 ? 29.125 23.031 -11.914 1 84.75 189 ASN A C 1
ATOM 1534 O O . ASN A 1 189 ? 28.531 22.016 -12.273 1 84.75 189 ASN A O 1
ATOM 1538 N N . PRO A 1 190 ? 30.328 23.312 -12.281 1 79.06 190 PRO A N 1
ATOM 1539 C CA . PRO A 1 190 ? 31.016 22.406 -13.211 1 79.06 190 PRO A CA 1
ATOM 1540 C C . PRO A 1 190 ? 31.312 21.047 -12.602 1 79.06 190 PRO A C 1
ATOM 1542 O O . PRO A 1 190 ? 31.531 20.078 -13.328 1 79.06 190 PRO A O 1
ATOM 1545 N N . SER A 1 191 ? 31.328 20.984 -11.336 1 78.38 191 SER A N 1
ATOM 1546 C CA . SER A 1 191 ? 31.672 19.719 -10.672 1 78.38 191 SER A CA 1
ATOM 1547 C C . SER A 1 191 ? 30.453 18.812 -10.57 1 78.38 191 SER A C 1
ATOM 1549 O O . SER A 1 191 ? 30.578 17.641 -10.188 1 78.38 191 SER A O 1
ATOM 1551 N N . ASP A 1 192 ? 29.312 19.266 -11.031 1 85.25 192 ASP A N 1
ATOM 1552 C CA . ASP A 1 192 ? 28.094 18.484 -10.922 1 85.25 192 ASP A CA 1
ATOM 1553 C C . ASP A 1 192 ? 27.781 17.766 -12.234 1 85.25 192 ASP A C 1
ATOM 1555 O O . ASP A 1 192 ? 27.375 18.391 -13.219 1 85.25 192 ASP A O 1
ATOM 1559 N N . PRO A 1 193 ? 27.938 16.453 -12.219 1 84.75 193 PRO A N 1
ATOM 1560 C CA . PRO A 1 193 ? 27.688 15.703 -13.453 1 84.75 193 PRO A CA 1
ATOM 1561 C C . PRO A 1 193 ? 26.203 15.383 -13.648 1 84.75 193 PRO A C 1
ATOM 1563 O O . PRO A 1 193 ? 25.797 14.992 -14.742 1 84.75 193 PRO A O 1
ATOM 1566 N N . TYR A 1 194 ? 25.359 15.648 -12.703 1 90.94 194 TYR A N 1
ATOM 1567 C CA . TYR A 1 194 ? 23.984 15.172 -12.742 1 90.94 194 TYR A CA 1
ATOM 1568 C C . TYR A 1 194 ? 23.078 16.188 -13.414 1 90.94 194 TYR A C 1
ATOM 1570 O O . TYR A 1 194 ? 22.031 15.836 -13.984 1 90.94 194 TYR A O 1
ATOM 1578 N N . PHE A 1 195 ? 23.438 17.5 -13.422 1 91.69 195 PHE A N 1
ATOM 1579 C CA . PHE A 1 195 ? 22.562 18.531 -13.961 1 91.69 195 PHE A CA 1
ATOM 1580 C C . PHE A 1 195 ? 23.281 19.391 -14.992 1 91.69 195 PHE A C 1
ATOM 1582 O O . PHE A 1 195 ? 23.016 20.578 -15.117 1 91.69 195 PHE A O 1
ATOM 1589 N N . SER A 1 196 ? 24.25 18.781 -15.75 1 88.88 196 SER A N 1
ATOM 1590 C CA . SER A 1 196 ? 25.062 19.516 -16.719 1 88.88 196 SER A CA 1
ATOM 1591 C C . SER A 1 196 ? 24.234 19.875 -17.953 1 88.88 196 SER A C 1
ATOM 1593 O O . SER A 1 196 ? 24.375 20.984 -18.484 1 88.88 196 SER A O 1
ATOM 1595 N N . THR A 1 197 ? 23.406 18.938 -18.422 1 89.81 197 THR A N 1
ATOM 1596 C CA . THR A 1 197 ? 22.5 19.141 -19.531 1 89.81 197 THR A CA 1
ATOM 1597 C C . THR A 1 197 ? 21.062 18.844 -19.125 1 89.81 197 THR A C 1
ATOM 1599 O O . THR A 1 197 ? 20.828 18.25 -18.062 1 89.81 197 THR A O 1
ATOM 1602 N N . LEU A 1 198 ? 20.172 19.375 -19.938 1 91 198 LEU A N 1
ATOM 1603 C CA . LEU A 1 198 ? 18.781 19.109 -19.625 1 91 198 LEU A CA 1
ATOM 1604 C C . LEU A 1 198 ? 18.469 17.625 -19.688 1 91 198 LEU A C 1
ATOM 1606 O O . LEU A 1 198 ? 17.703 17.109 -18.875 1 91 198 LEU A O 1
ATOM 1610 N N . GLU A 1 199 ? 19.062 16.922 -20.672 1 91.56 199 GLU A N 1
ATOM 1611 C CA . GLU A 1 199 ? 18.875 15.477 -20.766 1 91.56 199 GLU A CA 1
ATOM 1612 C C . GLU A 1 199 ? 19.344 14.781 -19.5 1 91.56 199 GLU A C 1
ATOM 1614 O O . GLU A 1 199 ? 18.656 13.906 -18.969 1 91.56 199 GLU A O 1
ATOM 1619 N N . ASN A 1 200 ? 20.484 15.211 -19.016 1 92.44 200 ASN A N 1
ATOM 1620 C CA . ASN A 1 200 ? 21.016 14.617 -17.797 1 92.44 200 ASN A CA 1
ATOM 1621 C C . ASN A 1 200 ? 20.141 14.953 -16.578 1 92.44 200 ASN A C 1
ATOM 1623 O O . ASN A 1 200 ? 19.984 14.133 -15.672 1 92.44 200 ASN A O 1
ATOM 1627 N N . SER A 1 201 ? 19.594 16.141 -16.641 1 94.19 201 SER A N 1
ATOM 1628 C CA . SER A 1 201 ? 18.719 16.531 -15.539 1 94.19 201 SER A CA 1
ATOM 1629 C C . SER A 1 201 ? 17.469 15.664 -15.5 1 94.19 201 SER A C 1
ATOM 1631 O O . SER A 1 201 ? 17.047 15.227 -14.43 1 94.19 201 SER A O 1
ATOM 1633 N N . ILE A 1 202 ? 16.922 15.375 -16.641 1 94.81 202 ILE A N 1
ATOM 1634 C CA . ILE A 1 202 ? 15.711 14.555 -16.719 1 94.81 202 ILE A CA 1
ATOM 1635 C C . ILE A 1 202 ? 16.031 13.133 -16.266 1 94.81 202 ILE A C 1
ATOM 1637 O O . ILE A 1 202 ? 15.281 12.547 -15.477 1 94.81 202 ILE A O 1
ATOM 1641 N N . VAL A 1 203 ? 17.125 12.609 -16.75 1 95.25 203 VAL A N 1
ATOM 1642 C CA . VAL A 1 203 ? 17.5 11.242 -16.406 1 95.25 203 VAL A CA 1
ATOM 1643 C C . VAL A 1 203 ? 17.828 11.148 -14.922 1 95.25 203 VAL A C 1
ATOM 1645 O O . VAL A 1 203 ? 17.422 10.203 -14.242 1 95.25 203 VAL A O 1
ATOM 1648 N N . SER A 1 204 ? 18.5 12.148 -14.391 1 95.75 204 SER A N 1
ATOM 1649 C CA . SER A 1 204 ? 18.891 12.141 -12.984 1 95.75 204 SER A CA 1
ATOM 1650 C C . SER A 1 204 ? 17.656 12.203 -12.078 1 95.75 204 SER A C 1
ATOM 1652 O O . SER A 1 204 ? 17.594 11.516 -11.055 1 95.75 204 SER A O 1
ATOM 1654 N N . LEU A 1 205 ? 16.734 13 -12.438 1 97.06 205 LEU A N 1
ATOM 1655 C CA . LEU A 1 205 ? 15.523 13.109 -11.625 1 97.06 205 LEU A CA 1
ATOM 1656 C C . LEU A 1 205 ? 14.656 11.867 -11.773 1 97.06 205 LEU A C 1
ATOM 1658 O O . LEU A 1 205 ? 13.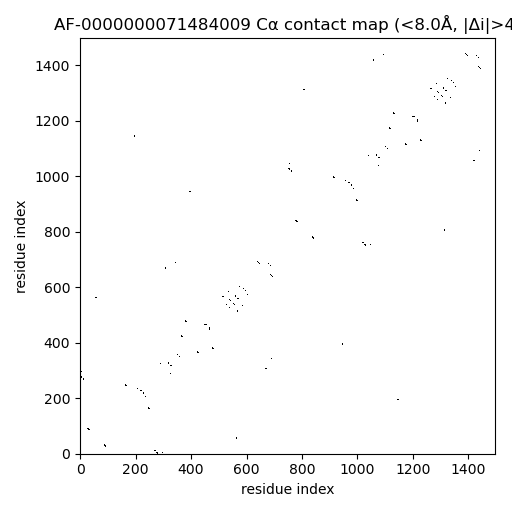953 11.477 -10.844 1 97.06 205 LEU A O 1
ATOM 1662 N N . PHE A 1 206 ? 14.719 11.227 -12.984 1 96.62 206 PHE A N 1
ATOM 1663 C CA . PHE A 1 206 ? 14.023 9.961 -13.164 1 96.62 206 PHE A CA 1
ATOM 1664 C C . PHE A 1 206 ? 14.609 8.891 -12.25 1 96.62 206 PHE A C 1
ATOM 1666 O O . PHE A 1 206 ? 13.867 8.133 -11.625 1 96.62 206 PHE A O 1
ATOM 1673 N N . VAL A 1 207 ? 15.891 8.844 -12.188 1 96.25 207 VAL A N 1
ATOM 1674 C CA . VAL A 1 207 ? 16.562 7.895 -11.305 1 96.25 207 VAL A CA 1
ATOM 1675 C C . VAL A 1 207 ? 16.281 8.258 -9.844 1 96.25 207 VAL A C 1
ATOM 1677 O O . VAL A 1 207 ? 16.109 7.375 -9 1 96.25 207 VAL A O 1
ATOM 1680 N N . LEU A 1 208 ? 16.203 9.562 -9.57 1 96.62 208 LEU A N 1
ATOM 1681 C CA . LEU A 1 208 ? 15.93 10.023 -8.219 1 96.62 208 LEU A CA 1
ATOM 1682 C C . LEU A 1 208 ? 14.539 9.594 -7.758 1 96.62 208 LEU A C 1
ATOM 1684 O O . LEU A 1 208 ? 14.32 9.359 -6.566 1 96.62 208 LEU A O 1
ATOM 1688 N N . LEU A 1 209 ? 13.688 9.469 -8.672 1 95.12 209 LEU A N 1
ATOM 1689 C CA . LEU A 1 209 ? 12.352 8.977 -8.359 1 95.12 209 LEU A CA 1
ATOM 1690 C C . LEU A 1 209 ? 12.414 7.594 -7.727 1 95.12 209 LEU A C 1
ATOM 1692 O O . LEU A 1 209 ? 11.602 7.262 -6.859 1 95.12 209 LEU A O 1
ATOM 1696 N N . THR A 1 210 ? 13.398 6.77 -8.062 1 92.88 210 THR A N 1
ATOM 1697 C CA . THR A 1 210 ? 13.594 5.438 -7.504 1 92.88 210 THR A CA 1
ATOM 1698 C C . THR A 1 210 ? 14.5 5.488 -6.273 1 92.88 210 THR A C 1
ATOM 1700 O O . THR A 1 210 ? 14.789 4.457 -5.668 1 92.88 210 THR A O 1
ATOM 1703 N N . THR A 1 211 ? 14.938 6.621 -5.844 1 93.88 211 THR A N 1
ATOM 1704 C CA . THR A 1 211 ? 15.812 6.891 -4.703 1 93.88 211 THR A CA 1
ATOM 1705 C C . THR A 1 211 ? 17.156 6.211 -4.879 1 93.88 211 THR A C 1
ATOM 1707 O O . THR A 1 211 ? 17.969 6.168 -3.947 1 93.88 211 THR A O 1
ATOM 1710 N N . ALA A 1 212 ? 17.484 5.727 -6.059 1 93.56 212 ALA A N 1
ATOM 1711 C CA . ALA A 1 212 ? 18.703 4.938 -6.266 1 93.56 212 ALA A CA 1
ATOM 1712 C C . ALA A 1 212 ? 19.938 5.82 -6.23 1 93.56 212 ALA A C 1
ATOM 1714 O O . ALA A 1 212 ? 21.031 5.363 -5.859 1 93.56 212 ALA A O 1
ATOM 1715 N N . ASN A 1 213 ? 19.844 7.07 -6.637 1 93.44 213 ASN A N 1
ATOM 1716 C CA . ASN A 1 213 ? 21.031 7.926 -6.676 1 93.44 213 ASN A CA 1
ATOM 1717 C C . ASN A 1 213 ? 21.016 8.938 -5.535 1 93.44 213 ASN A C 1
ATOM 1719 O O . ASN A 1 213 ? 21.844 9.859 -5.516 1 93.44 213 ASN A O 1
ATOM 1723 N N . PHE A 1 214 ? 20.062 8.852 -4.637 1 94.38 214 PHE A N 1
ATOM 1724 C CA . PHE A 1 214 ? 20.047 9.719 -3.463 1 94.38 214 PHE A CA 1
ATOM 1725 C C . PHE A 1 214 ? 20.875 9.117 -2.34 1 94.38 214 PHE A C 1
ATOM 1727 O O . PHE A 1 214 ? 20.797 7.918 -2.064 1 94.38 214 PHE A O 1
ATOM 1734 N N . PRO A 1 215 ? 21.719 9.852 -1.688 1 94.25 215 PRO A N 1
ATOM 1735 C CA . PRO A 1 215 ? 21.906 11.305 -1.685 1 94.25 215 PRO A CA 1
ATOM 1736 C C . PRO A 1 215 ? 23.047 11.758 -2.598 1 94.25 215 PRO A C 1
ATOM 1738 O O . PRO A 1 215 ? 23.438 12.922 -2.574 1 94.25 215 PRO A O 1
ATOM 1741 N N . ASP A 1 216 ? 23.578 10.914 -3.379 1 92.12 216 ASP A N 1
ATOM 1742 C CA . ASP A 1 216 ? 24.734 11.227 -4.219 1 92.12 216 ASP A CA 1
ATOM 1743 C C . ASP A 1 216 ? 24.422 12.375 -5.172 1 92.12 216 ASP A C 1
ATOM 1745 O O . ASP A 1 216 ? 25.281 13.211 -5.449 1 92.12 216 ASP A O 1
ATOM 1749 N N . VAL A 1 217 ? 23.219 12.453 -5.645 1 93.75 217 VAL A N 1
ATOM 1750 C CA . VAL A 1 217 ? 22.812 13.461 -6.621 1 93.75 217 VAL A CA 1
ATOM 1751 C C . VAL A 1 217 ? 22.75 14.836 -5.953 1 93.75 217 VAL A C 1
ATOM 1753 O O . VAL A 1 217 ? 22.984 15.852 -6.605 1 93.75 217 VAL A O 1
ATOM 1756 N N . MET A 1 218 ? 22.469 14.93 -4.695 1 95.25 218 MET A N 1
ATOM 1757 C CA . MET A 1 218 ? 22.312 16.188 -3.967 1 95.25 218 MET A CA 1
ATOM 1758 C C . MET A 1 218 ? 23.641 16.688 -3.422 1 95.25 218 MET A C 1
ATOM 1760 O O . MET A 1 218 ? 23.828 17.891 -3.229 1 95.25 218 MET A O 1
ATOM 1764 N N . MET A 1 219 ? 24.703 15.859 -3.266 1 93.44 219 MET A N 1
ATOM 1765 C CA . MET A 1 219 ? 25.891 16.141 -2.461 1 93.44 219 MET A CA 1
ATOM 1766 C C . MET A 1 219 ? 26.766 17.188 -3.121 1 93.44 219 MET A C 1
ATOM 1768 O O . MET A 1 219 ? 27.266 18.094 -2.451 1 93.44 219 MET A O 1
ATOM 1772 N N . PRO A 1 220 ? 26.938 17.125 -4.449 1 91 220 PRO A N 1
ATOM 1773 C CA . PRO A 1 220 ? 27.766 18.172 -5.047 1 91 220 PRO A CA 1
ATOM 1774 C C . PRO A 1 220 ? 27.188 19.562 -4.859 1 91 220 PRO A C 1
ATOM 1776 O O . PRO A 1 220 ? 27.938 20.516 -4.605 1 91 220 PRO A O 1
ATOM 1779 N N . SER A 1 221 ? 25.906 19.688 -5.008 1 91.94 221 SER A N 1
ATOM 1780 C CA . SER A 1 221 ? 25.266 20.984 -4.793 1 91.94 221 SER A CA 1
ATOM 1781 C C . SER A 1 221 ? 25.203 21.328 -3.311 1 91.94 221 SER A C 1
ATOM 1783 O O . SER A 1 221 ? 25.344 22.5 -2.941 1 91.94 221 SER A O 1
ATOM 1785 N N . TYR A 1 222 ? 25.047 20.375 -2.473 1 93.38 222 TYR A N 1
ATOM 1786 C CA . TYR A 1 222 ? 24.969 20.562 -1.029 1 93.38 222 TYR A CA 1
ATOM 1787 C C . TYR A 1 222 ? 26.312 21.031 -0.469 1 93.38 222 TYR A C 1
ATOM 1789 O O . TYR A 1 222 ? 26.344 21.781 0.507 1 93.38 222 TYR A O 1
ATOM 1797 N N . SER A 1 223 ? 27.469 20.609 -1.064 1 91 223 SER A N 1
ATOM 1798 C CA . SER A 1 223 ? 28.797 21 -0.623 1 91 223 SER A CA 1
ATOM 1799 C C . SER A 1 223 ? 29.047 22.5 -0.87 1 91 223 SER A C 1
ATOM 1801 O O . SER A 1 223 ? 29.766 23.141 -0.112 1 91 223 SER A O 1
ATOM 1803 N N . ARG A 1 224 ? 28.375 23.016 -1.86 1 90.5 224 ARG A N 1
ATOM 1804 C CA . ARG A 1 224 ? 28.562 24.422 -2.203 1 90.5 224 ARG A CA 1
ATOM 1805 C C . ARG A 1 224 ? 27.594 25.312 -1.425 1 90.5 224 ARG A C 1
ATOM 1807 O O . ARG A 1 224 ? 27.969 26.344 -0.888 1 90.5 224 ARG A O 1
ATOM 1814 N N . ASN A 1 225 ? 26.375 24.859 -1.446 1 91.5 225 ASN A N 1
ATOM 1815 C CA . ASN A 1 225 ? 25.312 25.578 -0.748 1 91.5 225 ASN A CA 1
ATOM 1816 C C . ASN A 1 225 ? 24.422 24.625 0.029 1 91.5 225 ASN A C 1
ATOM 1818 O O . ASN A 1 225 ? 23.688 23.828 -0.567 1 91.5 225 ASN A O 1
ATOM 1822 N N . PRO A 1 226 ? 24.406 24.766 1.336 1 91.69 226 PRO A N 1
ATOM 1823 C CA . PRO A 1 226 ? 23.594 23.844 2.141 1 91.69 226 PRO A CA 1
ATOM 1824 C C . PRO A 1 226 ? 22.109 23.984 1.878 1 91.69 226 PRO A C 1
ATOM 1826 O O . PRO A 1 226 ? 21.328 23.062 2.143 1 91.69 226 PRO A O 1
ATOM 1829 N N . TRP A 1 227 ? 21.609 25.062 1.359 1 91.5 227 TRP A N 1
ATOM 1830 C CA . TRP A 1 227 ? 20.172 25.281 1.129 1 91.5 227 TRP A CA 1
ATOM 1831 C C . TRP A 1 227 ? 19.719 24.531 -0.119 1 91.5 227 TRP A C 1
ATOM 1833 O O . TRP A 1 227 ? 18.516 24.438 -0.383 1 91.5 227 TRP A O 1
ATOM 1843 N N . SER A 1 228 ? 20.688 23.984 -0.869 1 93.31 228 SER A N 1
ATOM 1844 C CA . SER A 1 228 ? 20.312 23.203 -2.051 1 93.31 228 SER A CA 1
ATOM 1845 C C . SER A 1 228 ? 19.531 21.953 -1.667 1 93.31 228 SER A C 1
ATOM 1847 O O . SER A 1 228 ? 18.828 21.375 -2.5 1 93.31 228 SER A O 1
ATOM 1849 N N . CYS A 1 229 ? 19.641 21.562 -0.331 1 95.81 229 CYS A N 1
ATOM 1850 C CA . CYS A 1 229 ? 18.938 20.359 0.12 1 95.81 229 CYS A CA 1
ATOM 1851 C C . CYS A 1 229 ? 17.422 20.547 0.049 1 95.81 229 CYS A C 1
ATOM 1853 O O . CYS A 1 229 ? 16.688 19.578 -0.071 1 95.81 229 CYS A O 1
ATOM 1855 N N . VAL A 1 230 ? 16.938 21.812 0.083 1 94.81 230 VAL A N 1
ATOM 1856 C CA . VAL A 1 230 ? 15.508 22.094 0.085 1 94.81 230 VAL A CA 1
ATOM 1857 C C . VAL A 1 230 ? 14.883 21.625 -1.232 1 94.81 230 VAL A C 1
ATOM 1859 O O . VAL A 1 230 ? 13.781 21.078 -1.246 1 94.81 230 VAL A O 1
ATOM 1862 N N . PHE A 1 231 ? 15.57 21.781 -2.381 1 94.06 231 PHE A N 1
ATOM 1863 C CA . PHE A 1 231 ? 15.086 21.359 -3.689 1 94.06 231 PHE A CA 1
ATOM 1864 C C . PHE A 1 231 ? 14.812 19.859 -3.709 1 94.06 231 PHE A C 1
ATOM 1866 O O . PHE A 1 231 ? 13.742 19.422 -4.129 1 94.06 231 PHE A O 1
ATOM 1873 N N . PHE A 1 232 ? 15.75 19.094 -3.223 1 97 232 PHE A N 1
ATOM 1874 C CA . PHE A 1 232 ? 15.656 17.641 -3.283 1 97 232 PHE A CA 1
ATOM 1875 C C . PHE A 1 232 ? 14.625 17.125 -2.281 1 97 232 PHE A C 1
ATOM 1877 O O . PHE A 1 232 ? 13.914 16.172 -2.561 1 97 232 PHE A O 1
ATOM 1884 N N . ILE A 1 233 ? 14.547 17.766 -1.134 1 96.31 233 ILE A N 1
ATOM 1885 C CA . ILE A 1 233 ? 13.578 17.359 -0.121 1 96.31 233 ILE A CA 1
ATOM 1886 C C . ILE A 1 233 ? 12.164 17.609 -0.636 1 96.31 233 ILE A C 1
ATOM 1888 O O . ILE A 1 233 ? 11.289 16.75 -0.481 1 96.31 233 ILE A O 1
ATOM 1892 N N . VAL A 1 234 ? 11.961 18.734 -1.308 1 93.94 234 VAL A N 1
ATOM 1893 C CA . VAL A 1 234 ? 10.641 19.062 -1.842 1 93.94 234 VAL A CA 1
ATOM 1894 C C . VAL A 1 234 ? 10.297 18.094 -2.98 1 93.94 234 VAL A C 1
ATOM 1896 O O . VAL A 1 234 ? 9.172 17.594 -3.061 1 93.94 234 VAL A O 1
ATOM 1899 N N . TYR A 1 235 ? 11.227 17.828 -3.871 1 95.75 235 TYR A N 1
ATOM 1900 C CA . TYR A 1 235 ? 11 16.906 -4.98 1 95.75 235 TYR A CA 1
ATOM 1901 C C . TYR A 1 235 ? 10.609 15.523 -4.469 1 95.75 235 TYR A C 1
ATOM 1903 O O . TYR A 1 235 ? 9.633 14.938 -4.934 1 95.75 235 TYR A O 1
ATOM 1911 N N . LEU A 1 236 ? 11.359 14.984 -3.516 1 96.88 236 LEU A N 1
ATOM 1912 C CA . LEU A 1 236 ? 11.117 13.648 -2.99 1 96.88 236 LEU A CA 1
ATOM 1913 C C . LEU A 1 236 ? 9.797 13.594 -2.221 1 96.88 236 LEU A C 1
ATOM 1915 O O . LEU A 1 236 ? 9.086 12.594 -2.266 1 96.88 236 LEU A O 1
ATOM 1919 N N . SER A 1 237 ? 9.484 14.664 -1.496 1 93.25 237 SER A N 1
ATOM 1920 C CA . SER A 1 237 ? 8.227 14.695 -0.751 1 93.25 237 SER A CA 1
ATOM 1921 C C . SER A 1 237 ? 7.027 14.664 -1.69 1 93.25 237 SER A C 1
ATOM 1923 O O . SER A 1 237 ? 6.062 13.938 -1.451 1 93.25 237 SER A O 1
ATOM 1925 N N . ILE A 1 238 ? 7.105 15.328 -2.783 1 90.38 238 ILE A N 1
ATOM 1926 C CA . ILE A 1 238 ? 5.98 15.43 -3.705 1 90.38 238 ILE A CA 1
ATOM 1927 C C . ILE A 1 238 ? 5.918 14.18 -4.582 1 90.38 238 ILE A C 1
ATOM 1929 O O . ILE A 1 238 ? 4.867 13.547 -4.699 1 90.38 238 ILE A O 1
ATOM 1933 N N . GLU A 1 239 ? 7.039 13.875 -5.18 1 94.12 239 GLU A N 1
ATOM 1934 C CA . GLU A 1 239 ? 7.043 12.805 -6.172 1 94.12 239 GLU A CA 1
ATOM 1935 C C . GLU A 1 239 ? 7.02 11.438 -5.504 1 94.12 239 GLU A C 1
ATOM 1937 O O . GLU A 1 239 ? 6.164 10.602 -5.816 1 94.12 239 GLU A O 1
ATOM 1942 N N . LEU A 1 240 ? 7.852 11.18 -4.551 1 92.5 240 LEU A N 1
ATOM 1943 C CA . LEU A 1 240 ? 8.016 9.859 -3.951 1 92.5 240 LEU A CA 1
ATOM 1944 C C . LEU A 1 240 ? 6.941 9.602 -2.898 1 92.5 240 LEU A C 1
ATOM 1946 O O . LEU A 1 240 ? 6.254 8.586 -2.943 1 92.5 240 LEU A O 1
ATOM 1950 N N . TYR A 1 241 ? 6.711 10.5 -2.041 1 90.62 241 TYR A N 1
ATOM 1951 C CA . TYR A 1 241 ? 5.887 10.211 -0.869 1 90.62 241 TYR A CA 1
ATOM 1952 C C . TYR A 1 241 ? 4.434 10.594 -1.117 1 90.62 241 TYR A C 1
ATOM 1954 O O . TYR A 1 241 ? 3.531 10.102 -0.436 1 90.62 241 TYR A O 1
ATOM 1962 N N . PHE A 1 242 ? 4.215 11.398 -2.137 1 88.44 242 PHE A N 1
ATOM 1963 C CA . PHE A 1 242 ? 2.824 11.766 -2.385 1 88.44 242 PHE A CA 1
ATOM 1964 C C . PHE A 1 242 ? 2.312 11.109 -3.666 1 88.44 242 PHE A C 1
ATOM 1966 O O . PHE A 1 242 ? 1.415 10.266 -3.625 1 88.44 242 PHE A O 1
ATOM 1973 N N . ILE A 1 243 ? 2.891 11.461 -4.832 1 90.19 243 ILE A N 1
ATOM 1974 C CA . ILE A 1 243 ? 2.334 11.047 -6.113 1 90.19 243 ILE A CA 1
ATOM 1975 C C . ILE A 1 243 ? 2.471 9.531 -6.27 1 90.19 243 ILE A C 1
ATOM 1977 O O . ILE A 1 243 ? 1.561 8.875 -6.777 1 90.19 243 ILE A O 1
ATOM 1981 N N . MET A 1 244 ? 3.555 8.953 -5.879 1 91.25 244 MET A N 1
ATOM 1982 C CA . MET A 1 244 ? 3.713 7.508 -5.984 1 91.25 244 MET A CA 1
ATOM 1983 C C . MET A 1 244 ? 2.684 6.785 -5.121 1 91.25 244 MET A C 1
ATOM 1985 O O . MET A 1 244 ? 2.193 5.719 -5.496 1 91.25 244 MET A O 1
ATOM 1989 N N . ASN A 1 245 ? 2.389 7.328 -4.012 1 88.62 245 ASN A N 1
ATOM 1990 C CA . ASN A 1 245 ? 1.374 6.715 -3.164 1 88.62 245 ASN A CA 1
ATOM 1991 C C . ASN A 1 245 ? -0.031 6.941 -3.717 1 88.62 245 ASN A C 1
ATOM 1993 O O . ASN A 1 245 ? -0.924 6.117 -3.512 1 88.62 245 ASN A O 1
ATOM 1997 N N . LEU A 1 246 ? -0.137 8.062 -4.359 1 88.12 246 LEU A N 1
ATOM 1998 C CA . LEU A 1 246 ? -1.386 8.273 -5.082 1 88.12 246 LEU A CA 1
ATOM 1999 C C . LEU A 1 246 ? -1.562 7.238 -6.184 1 88.12 246 LEU A C 1
ATOM 2001 O O . LEU A 1 246 ? -2.67 6.746 -6.41 1 88.12 246 LEU A O 1
ATOM 2005 N N . LEU A 1 247 ? -0.491 6.957 -6.816 1 90.25 247 LEU A N 1
ATOM 2006 C CA . LEU A 1 247 ? -0.514 5.934 -7.855 1 90.25 247 LEU A CA 1
ATOM 2007 C C . LEU A 1 247 ? -0.942 4.586 -7.281 1 90.25 247 LEU A C 1
ATOM 2009 O O . LEU A 1 247 ? -1.782 3.898 -7.867 1 90.25 247 LEU A O 1
ATOM 2013 N N . LEU A 1 248 ? -0.459 4.191 -6.203 1 89.62 248 LEU A N 1
ATOM 2014 C CA . LEU A 1 248 ? -0.828 2.945 -5.539 1 89.62 248 LEU A CA 1
ATOM 2015 C C . LEU A 1 248 ? -2.307 2.947 -5.164 1 89.62 248 LEU A C 1
ATOM 2017 O O . LEU A 1 248 ? -2.994 1.938 -5.328 1 89.62 248 LEU A O 1
ATOM 2021 N N . ALA A 1 249 ? -2.828 4.055 -4.715 1 88.69 249 ALA A N 1
ATOM 2022 C CA . ALA A 1 249 ? -4.223 4.164 -4.297 1 88.69 249 ALA A CA 1
ATOM 2023 C C . ALA A 1 249 ? -5.164 3.986 -5.484 1 88.69 249 ALA A C 1
ATOM 2025 O O . ALA A 1 249 ? -6.176 3.283 -5.387 1 88.69 249 ALA A O 1
ATOM 2026 N N . VAL A 1 250 ? -4.797 4.594 -6.539 1 87.75 250 VAL A N 1
ATOM 2027 C CA . VAL A 1 250 ? -5.656 4.531 -7.719 1 87.75 250 VAL A CA 1
ATOM 2028 C C . VAL A 1 250 ? -5.648 3.113 -8.289 1 87.75 250 VAL A C 1
ATOM 2030 O O . VAL A 1 250 ? -6.695 2.588 -8.672 1 87.75 250 VAL A O 1
ATOM 2033 N N . VAL A 1 251 ? -4.488 2.547 -8.312 1 88.69 251 VAL A N 1
ATOM 2034 C CA . VAL A 1 251 ? -4.398 1.191 -8.844 1 88.69 251 VAL A CA 1
ATOM 2035 C C . VAL A 1 251 ? -5.121 0.222 -7.918 1 88.69 251 VAL A C 1
ATOM 2037 O O . VAL A 1 251 ? -5.816 -0.688 -8.375 1 88.69 251 VAL A O 1
ATOM 2040 N N . PHE A 1 252 ? -4.973 0.376 -6.672 1 87.81 252 PHE A N 1
ATOM 2041 C CA . PHE A 1 252 ? -5.66 -0.465 -5.699 1 87.81 252 PHE A CA 1
ATOM 2042 C C . PHE A 1 252 ? -7.172 -0.366 -5.867 1 87.81 252 PHE A C 1
ATOM 2044 O O . PHE A 1 252 ? -7.871 -1.382 -5.863 1 87.81 252 PHE A O 1
ATOM 2051 N N . ASP A 1 253 ? -7.609 0.777 -5.953 1 87.44 253 ASP A N 1
ATOM 2052 C CA . ASP A 1 253 ? -9.047 0.989 -6.102 1 87.44 253 ASP A CA 1
ATOM 2053 C C . ASP A 1 253 ? -9.555 0.381 -7.406 1 87.44 253 ASP A C 1
ATOM 2055 O O . ASP A 1 253 ? -10.602 -0.27 -7.43 1 87.44 253 ASP A O 1
ATOM 2059 N N . THR A 1 254 ? -8.859 0.632 -8.438 1 87.44 254 THR A N 1
ATOM 2060 C CA . THR A 1 254 ? -9.258 0.084 -9.734 1 87.44 254 THR A CA 1
ATOM 2061 C C . THR A 1 254 ? -9.211 -1.441 -9.711 1 87.44 254 THR A C 1
ATOM 2063 O O . THR A 1 254 ? -10.109 -2.104 -10.242 1 87.44 254 THR A O 1
ATOM 2066 N N . PHE A 1 255 ? -8.18 -1.944 -9.102 1 87.38 255 PHE A N 1
ATOM 2067 C CA . PHE A 1 255 ? -8.039 -3.393 -9.008 1 87.38 255 PHE A CA 1
ATOM 2068 C C . PHE A 1 255 ? -9.203 -4 -8.234 1 87.38 255 PHE A C 1
ATOM 2070 O O . PHE A 1 255 ? -9.758 -5.027 -8.648 1 87.38 255 PHE A O 1
ATOM 2077 N N . ASN A 1 256 ? -9.586 -3.402 -7.199 1 86.31 256 ASN A N 1
ATOM 2078 C CA . ASN A 1 256 ? -10.703 -3.885 -6.398 1 86.31 256 ASN A CA 1
ATOM 2079 C C . ASN A 1 256 ? -12.016 -3.834 -7.176 1 86.31 256 ASN A C 1
ATOM 2081 O O . ASN A 1 256 ? -12.844 -4.738 -7.062 1 86.31 256 ASN A O 1
ATOM 2085 N N . ASP A 1 257 ? -12.148 -2.852 -7.898 1 87.62 257 ASP A N 1
ATOM 2086 C CA . ASP A 1 257 ? -13.352 -2.711 -8.711 1 87.62 257 ASP A CA 1
ATOM 2087 C C . ASP A 1 257 ? -13.414 -3.781 -9.797 1 87.62 257 ASP A C 1
ATOM 2089 O O . ASP A 1 257 ? -14.469 -4.375 -10.039 1 87.62 257 ASP A O 1
ATOM 2093 N N . ILE A 1 258 ? -12.328 -4.031 -10.375 1 89.31 258 ILE A N 1
ATOM 2094 C CA . ILE A 1 258 ? -12.266 -5.035 -11.43 1 89.31 258 ILE A CA 1
ATOM 2095 C C . ILE A 1 258 ? -12.523 -6.422 -10.844 1 89.31 258 ILE A C 1
ATOM 2097 O O . ILE A 1 258 ? -13.219 -7.238 -11.445 1 89.31 258 ILE A O 1
ATOM 2101 N N . GLU A 1 259 ? -11.984 -6.711 -9.68 1 87.44 259 GLU A N 1
ATOM 2102 C CA . GLU A 1 259 ? -12.18 -8.008 -9.039 1 87.44 259 GLU A CA 1
ATOM 2103 C C . GLU A 1 259 ? -13.641 -8.227 -8.664 1 87.44 259 GLU A C 1
ATOM 2105 O O . GLU A 1 259 ? -14.164 -9.336 -8.82 1 87.44 259 GLU A O 1
ATOM 2110 N N . LYS A 1 260 ? -14.273 -7.219 -8.234 1 88 260 LYS A N 1
ATOM 2111 C CA . LYS A 1 260 ? -15.688 -7.324 -7.891 1 88 260 LYS A CA 1
ATOM 2112 C C . LYS A 1 260 ? -16.547 -7.531 -9.141 1 88 260 LYS A C 1
ATOM 2114 O O . LYS A 1 260 ? -17.453 -8.352 -9.148 1 88 260 LYS A O 1
ATOM 2119 N N . HIS A 1 261 ? -16.219 -6.809 -10.156 1 90 261 HIS A N 1
ATOM 2120 C CA . HIS A 1 261 ? -16.969 -6.949 -11.398 1 90 261 HIS A CA 1
ATOM 2121 C C . HIS A 1 261 ? -16.75 -8.328 -12.016 1 90 261 HIS A C 1
ATOM 2123 O O . HIS A 1 261 ? -17.688 -8.906 -12.586 1 90 261 HIS A O 1
ATOM 2129 N N . LYS A 1 262 ? -15.617 -8.789 -11.883 1 89.06 262 LYS A N 1
ATOM 2130 C CA . LYS A 1 262 ? -15.336 -10.117 -12.406 1 89.06 262 LYS A CA 1
ATOM 2131 C C . LYS A 1 262 ? -16.094 -11.188 -11.625 1 89.06 262 LYS A C 1
ATOM 2133 O O . LYS A 1 262 ? -16.625 -12.133 -12.219 1 89.06 262 LYS A O 1
ATOM 2138 N N . PHE A 1 263 ? -16.141 -11.062 -10.359 1 90.62 263 PHE A N 1
ATOM 2139 C CA . PHE A 1 263 ? -16.891 -12.008 -9.539 1 90.62 263 PHE A CA 1
ATOM 2140 C C . PHE A 1 263 ? -18.359 -11.984 -9.898 1 90.62 263 PHE A C 1
ATOM 2142 O O . PHE A 1 263 ? -19 -13.039 -10.031 1 90.62 263 PHE A O 1
ATOM 2149 N N . LYS A 1 264 ? -18.844 -10.82 -10.055 1 92.81 264 LYS A N 1
ATOM 2150 C CA . LYS A 1 264 ? -20.25 -10.664 -10.438 1 92.81 264 LYS A CA 1
ATOM 2151 C C . LYS A 1 264 ? -20.516 -11.312 -11.797 1 92.81 264 LYS A C 1
ATOM 2153 O O . LYS A 1 264 ? -21.469 -12.086 -11.938 1 92.81 264 LYS A O 1
ATOM 2158 N N . SER A 1 265 ? -19.641 -11.031 -12.703 1 91.31 265 SER A N 1
ATOM 2159 C CA . SER A 1 265 ? -19.828 -11.547 -14.055 1 91.31 265 SER A CA 1
ATOM 2160 C C . SER A 1 265 ? -19.719 -13.07 -14.086 1 91.31 265 SER A C 1
ATOM 2162 O O . SER A 1 265 ? -20.469 -13.734 -14.797 1 91.31 265 SER A O 1
ATOM 2164 N N . LEU A 1 266 ? -18.812 -13.633 -13.32 1 91.5 266 LEU A N 1
ATOM 2165 C CA . LEU A 1 266 ? -18.641 -15.086 -13.273 1 91.5 266 LEU A CA 1
ATOM 2166 C C . LEU A 1 266 ? -19.828 -15.758 -12.602 1 91.5 266 LEU A C 1
ATOM 2168 O O . LEU A 1 266 ? -20.281 -16.812 -13.031 1 91.5 266 LEU A O 1
ATOM 2172 N N . LEU A 1 267 ? -20.281 -15.125 -11.586 1 93 267 LEU A N 1
ATOM 2173 C CA . LEU A 1 267 ? -21.438 -15.664 -10.875 1 93 267 LEU A CA 1
ATOM 2174 C C . LEU A 1 267 ? -22.672 -15.688 -11.773 1 93 267 LEU A C 1
ATOM 2176 O O . LEU A 1 267 ? -23.391 -16.688 -11.82 1 93 267 LEU A O 1
ATOM 2180 N N . LEU A 1 268 ? -22.891 -14.648 -12.477 1 93.38 268 LEU A N 1
ATOM 2181 C CA . LEU A 1 268 ? -24.047 -14.555 -13.359 1 93.38 268 LEU A CA 1
ATOM 2182 C C . LEU A 1 268 ? -23.891 -15.492 -14.555 1 93.38 268 LEU A C 1
ATOM 2184 O O . LEU A 1 268 ? -24.875 -16.062 -15.031 1 93.38 268 LEU A O 1
ATOM 2188 N N . HIS A 1 269 ? -22.656 -15.594 -14.992 1 93.06 269 HIS A N 1
ATOM 2189 C CA . HIS A 1 269 ? -22.375 -16.516 -16.094 1 93.06 269 HIS A CA 1
ATOM 2190 C C . HIS A 1 269 ? -22.656 -17.953 -15.68 1 93.06 269 HIS A C 1
ATOM 2192 O O . HIS A 1 269 ? -23.25 -18.719 -16.453 1 93.06 269 HIS A O 1
ATOM 2198 N N . LYS A 1 270 ? -22.266 -18.328 -14.547 1 93.62 270 LYS A N 1
ATOM 2199 C CA . LYS A 1 270 ? -22.531 -19.672 -14.039 1 93.62 270 LYS A CA 1
ATOM 2200 C C . LYS A 1 270 ? -24.031 -19.906 -13.875 1 93.62 270 LYS A C 1
ATOM 2202 O O . LYS A 1 270 ? -24.531 -20.984 -14.172 1 93.62 270 LYS A O 1
ATOM 2207 N N . ARG A 1 271 ? -24.719 -18.906 -13.438 1 92.44 271 ARG A N 1
ATOM 2208 C CA . ARG A 1 271 ? -26.172 -19.016 -13.266 1 92.44 271 ARG A CA 1
ATOM 2209 C C . ARG A 1 271 ? -26.875 -19.219 -14.602 1 92.44 271 ARG A C 1
ATOM 2211 O O . ARG A 1 271 ? -27.797 -20.031 -14.703 1 92.44 271 ARG A O 1
ATOM 2218 N N . THR A 1 272 ? -26.438 -18.5 -15.531 1 93.25 272 THR A N 1
ATOM 2219 C CA . THR A 1 272 ? -27.031 -18.641 -16.859 1 93.25 272 THR A CA 1
ATOM 2220 C C . THR A 1 272 ? -26.719 -20.031 -17.438 1 93.25 272 THR A C 1
ATOM 2222 O O . THR A 1 272 ? -27.562 -20.609 -18.125 1 93.25 272 THR A O 1
ATOM 2225 N N . ALA A 1 273 ? -25.5 -20.5 -17.188 1 94.94 273 ALA A N 1
ATOM 2226 C CA . ALA A 1 273 ? -25.156 -21.828 -17.656 1 94.94 273 ALA A CA 1
ATOM 2227 C C . ALA A 1 273 ? -26.047 -22.891 -17.016 1 94.94 273 ALA A C 1
ATOM 2229 O O . ALA A 1 273 ? -26.469 -23.844 -17.672 1 94.94 273 ALA A O 1
ATOM 2230 N N . ILE A 1 274 ? -26.359 -22.703 -15.789 1 94.19 274 ILE A N 1
ATOM 2231 C CA . ILE A 1 274 ? -27.203 -23.641 -15.062 1 94.19 274 ILE A CA 1
ATOM 2232 C C . ILE A 1 274 ? -28.625 -23.594 -15.617 1 94.19 274 ILE A C 1
ATOM 2234 O O . ILE A 1 274 ? -29.281 -24.625 -15.766 1 94.19 274 ILE A O 1
ATOM 2238 N N . GLN A 1 275 ? -29.078 -22.422 -15.914 1 92.12 275 GLN A N 1
ATOM 2239 C CA . GLN A 1 275 ? -30.406 -22.266 -16.469 1 92.12 275 GLN A CA 1
ATOM 2240 C C . GLN A 1 275 ? -30.516 -22.953 -17.828 1 92.12 275 GLN A C 1
ATOM 2242 O O . GLN A 1 275 ? -31.516 -23.625 -18.125 1 92.12 275 GLN A O 1
ATOM 2247 N N . HIS A 1 276 ? -29.484 -22.797 -18.609 1 91.44 276 HIS A N 1
ATOM 2248 C CA . HIS A 1 276 ? -29.469 -23.469 -19.906 1 91.44 276 HIS A CA 1
ATOM 2249 C C . HIS A 1 276 ? -29.453 -24.984 -19.75 1 91.44 276 HIS A C 1
ATOM 2251 O O . HIS A 1 276 ? -30.156 -25.703 -20.453 1 91.44 276 HIS A O 1
ATOM 2257 N N . ALA A 1 277 ? -28.641 -25.453 -18.859 1 93.62 277 ALA A N 1
ATOM 2258 C CA . ALA A 1 277 ? -28.562 -26.891 -18.625 1 93.62 277 ALA A CA 1
ATOM 2259 C C . ALA A 1 277 ? -29.875 -27.422 -18.062 1 93.62 277 ALA A C 1
ATOM 2261 O O . ALA A 1 277 ? -30.328 -28.516 -18.453 1 93.62 277 ALA A O 1
ATOM 2262 N N . TYR A 1 278 ? -30.5 -26.656 -17.141 1 93.44 278 TYR A N 1
ATOM 2263 C CA . TYR A 1 278 ? -31.766 -27.062 -16.547 1 93.44 278 TYR A CA 1
ATOM 2264 C C . TYR A 1 278 ? -32.844 -27.172 -17.594 1 93.44 278 TYR A C 1
ATOM 2266 O O . TYR A 1 278 ? -33.625 -28.141 -17.578 1 93.44 278 TYR A O 1
ATOM 2274 N N . ARG A 1 279 ? -32.906 -26.234 -18.516 1 89.25 279 ARG A N 1
ATOM 2275 C CA . ARG A 1 279 ? -33.938 -26.219 -19.562 1 89.25 279 ARG A CA 1
ATOM 2276 C C . ARG A 1 279 ? -33.781 -27.422 -20.5 1 89.25 279 ARG A C 1
ATOM 2278 O O . ARG A 1 279 ? -34.781 -27.938 -21.016 1 89.25 279 ARG A O 1
ATOM 2285 N N . LEU A 1 280 ? -32.562 -27.859 -20.672 1 89.62 280 LEU A N 1
ATOM 2286 C CA . LEU A 1 280 ? -32.312 -28.969 -21.562 1 89.62 280 LEU A CA 1
ATOM 2287 C C . LEU A 1 280 ? -32.656 -30.297 -20.891 1 89.62 280 LEU A C 1
ATOM 2289 O O . LEU A 1 280 ? -33 -31.266 -21.562 1 89.62 280 LEU A O 1
ATOM 2293 N N . LEU A 1 281 ? -32.625 -30.312 -19.594 1 90.12 281 LEU A N 1
ATOM 2294 C CA . LEU A 1 281 ? -32.812 -31.562 -18.859 1 90.12 281 LEU A CA 1
ATOM 2295 C C . LEU A 1 281 ? -34.312 -31.781 -18.547 1 90.12 281 LEU A C 1
ATOM 2297 O O . LEU A 1 281 ? -34.719 -32.906 -18.344 1 90.12 281 LEU A O 1
ATOM 2301 N N . ILE A 1 282 ? -35.062 -30.656 -18.438 1 87.19 282 ILE A N 1
ATOM 2302 C CA . ILE A 1 282 ? -36.469 -30.797 -18.078 1 87.19 282 ILE A CA 1
ATOM 2303 C C . ILE A 1 282 ? -37.25 -31.344 -19.266 1 87.19 282 ILE A C 1
ATOM 2305 O O . ILE A 1 282 ? -36.969 -31 -20.422 1 87.19 282 ILE A O 1
ATOM 2309 N N . SER A 1 283 ? -38.062 -32.438 -18.969 1 75.81 283 SER A N 1
ATOM 2310 C CA . SER A 1 283 ? -38.906 -33.031 -19.969 1 75.81 283 SER A CA 1
ATOM 2311 C C . SER A 1 283 ? -40.094 -32.125 -20.312 1 75.81 283 SER A C 1
ATOM 2313 O O . SER A 1 283 ? -40.594 -31.406 -19.453 1 75.81 283 SER A O 1
ATOM 2315 N N . GLN A 1 284 ? -40.406 -31.75 -21.625 1 66.56 284 GLN A N 1
ATOM 2316 C CA . GLN A 1 284 ? -41.469 -30.891 -22.094 1 66.56 284 GLN A CA 1
ATOM 2317 C C . GLN A 1 284 ? -42.844 -31.406 -21.656 1 66.56 284 GLN A C 1
ATOM 2319 O O . GLN A 1 284 ? -43.75 -30.625 -21.438 1 66.56 284 GLN A O 1
ATOM 2324 N N . ARG A 1 285 ? -43.094 -32.75 -21.516 1 63.47 285 ARG A N 1
ATOM 2325 C CA . ARG A 1 285 ? -44.438 -33.281 -21.297 1 63.47 285 ARG A CA 1
ATOM 2326 C C . ARG A 1 285 ? -44.719 -33.5 -19.812 1 63.47 285 ARG A C 1
ATOM 2328 O O . ARG A 1 285 ? -45.875 -33.688 -19.406 1 63.47 285 ARG A O 1
ATOM 2335 N N . GLY A 1 286 ? -43.625 -33.406 -18.938 1 60.19 286 GLY A N 1
ATOM 2336 C CA . GLY A 1 286 ? -43.844 -33.812 -17.547 1 60.19 286 GLY A CA 1
ATOM 2337 C C . GLY A 1 286 ? -43.656 -32.656 -16.578 1 60.19 286 GLY A C 1
ATOM 2338 O O . GLY A 1 286 ? -43.562 -31.484 -17 1 60.19 286 GLY A O 1
ATOM 2339 N N . PRO A 1 287 ? -43.844 -32.938 -15.234 1 68.25 287 PRO A N 1
ATOM 2340 C CA . PRO A 1 287 ? -43.719 -31.938 -14.18 1 68.25 287 PRO A CA 1
ATOM 2341 C C . PRO A 1 287 ? -42.375 -31.219 -14.211 1 68.25 287 PRO A C 1
ATOM 2343 O O . PRO A 1 287 ? -41.375 -31.797 -14.68 1 68.25 287 PRO A O 1
ATOM 2346 N N . ALA A 1 288 ? -42.375 -29.953 -13.867 1 78.12 288 ALA A N 1
ATOM 2347 C CA . ALA A 1 288 ? -41.25 -29.047 -13.898 1 78.12 288 ALA A CA 1
ATOM 2348 C C . ALA A 1 288 ? -40.188 -29.453 -12.867 1 78.12 288 ALA A C 1
ATOM 2350 O O . ALA A 1 288 ? -40.469 -29.453 -11.664 1 78.12 288 ALA A O 1
ATOM 2351 N N . GLY A 1 289 ? -39.156 -30.359 -13.18 1 87.62 289 GLY A N 1
ATOM 2352 C CA . GLY A 1 289 ? -38.031 -30.719 -12.328 1 87.62 289 GLY A CA 1
ATOM 2353 C C . GLY A 1 289 ? -37.156 -31.797 -12.93 1 87.62 289 GLY A C 1
ATOM 2354 O O . GLY A 1 289 ? -37.531 -32.406 -13.938 1 87.62 289 GLY A O 1
ATOM 2355 N N . ILE A 1 290 ? -36 -32.062 -12.391 1 91.06 290 ILE A N 1
ATOM 2356 C CA . ILE A 1 290 ? -35.031 -33.031 -12.867 1 91.06 290 ILE A CA 1
ATOM 2357 C C . ILE A 1 290 ? -35.156 -34.312 -12.039 1 91.06 290 ILE A C 1
ATOM 2359 O O . ILE A 1 290 ? -35.031 -34.281 -10.812 1 91.06 290 ILE A O 1
ATOM 2363 N N . SER A 1 291 ? -35.469 -35.344 -12.641 1 89.75 291 SER A N 1
ATOM 2364 C CA . SER A 1 291 ? -35.531 -36.656 -11.961 1 89.75 291 SER A CA 1
ATOM 2365 C C . SER A 1 291 ? -34.125 -37.219 -11.781 1 89.75 291 SER A C 1
ATOM 2367 O O . SER A 1 291 ? -33.156 -36.719 -12.367 1 89.75 291 SER A O 1
ATOM 2369 N N . TYR A 1 292 ? -33.938 -38.25 -10.914 1 91.19 292 TYR A N 1
ATOM 2370 C CA . TYR A 1 292 ? -32.625 -38.844 -10.648 1 91.19 292 TYR A CA 1
ATOM 2371 C C . TYR A 1 292 ? -32.062 -39.5 -11.906 1 91.19 292 TYR A C 1
ATOM 2373 O O . TYR A 1 292 ? -30.859 -39.469 -12.133 1 91.19 292 TYR A O 1
ATOM 2381 N N . ARG A 1 293 ? -32.844 -40.062 -12.734 1 87.38 293 ARG A N 1
ATOM 2382 C CA . ARG A 1 293 ? -32.375 -40.688 -13.969 1 87.38 293 ARG A CA 1
ATOM 2383 C C . ARG A 1 293 ? -31.734 -39.656 -14.883 1 87.38 293 ARG A C 1
ATOM 2385 O O . ARG A 1 293 ? -30.703 -39.906 -15.484 1 87.38 293 ARG A O 1
ATOM 2392 N N . GLN A 1 294 ? -32.438 -38.531 -14.984 1 90.38 294 GLN A N 1
ATOM 2393 C CA . GLN A 1 294 ? -31.875 -37.469 -15.797 1 90.38 294 GLN A CA 1
ATOM 2394 C C . GLN A 1 294 ? -30.578 -36.938 -15.188 1 90.38 294 GLN A C 1
ATOM 2396 O O . GLN A 1 294 ? -29.641 -36.594 -15.914 1 90.38 294 GLN A O 1
ATOM 2401 N N . PHE A 1 295 ? -30.609 -36.844 -13.836 1 92.44 295 PHE A N 1
ATOM 2402 C CA . PHE A 1 295 ? -29.438 -36.312 -13.133 1 92.44 295 PHE A CA 1
ATOM 2403 C C . PHE A 1 295 ? -28.25 -37.25 -13.32 1 92.44 295 PHE A C 1
ATOM 2405 O O . PHE A 1 295 ? -27.125 -36.812 -13.523 1 92.44 295 PHE A O 1
ATOM 2412 N N . GLU A 1 296 ? -28.469 -38.531 -13.211 1 91 296 GLU A N 1
ATOM 2413 C CA . GLU A 1 296 ? -27.406 -39.531 -13.422 1 91 296 GLU A CA 1
ATOM 2414 C C . GLU A 1 296 ? -26.859 -39.438 -14.844 1 91 296 GLU A C 1
ATOM 2416 O O . GLU A 1 296 ? -25.656 -39.625 -15.055 1 91 296 GLU A O 1
ATOM 2421 N N . GLY A 1 297 ? -27.688 -39.25 -15.875 1 89.12 297 GLY A N 1
ATOM 2422 C CA . GLY A 1 297 ? -27.234 -39.062 -17.234 1 89.12 297 GLY A CA 1
ATOM 2423 C C . GLY A 1 297 ? -26.344 -37.844 -17.406 1 89.12 297 GLY A C 1
ATOM 2424 O O . GLY A 1 297 ? -25.375 -37.875 -18.156 1 89.12 297 GLY A O 1
ATOM 2425 N N . LEU A 1 298 ? -26.703 -36.812 -16.734 1 93.56 298 LEU A N 1
ATOM 2426 C CA . LEU A 1 298 ? -25.922 -35.594 -16.781 1 93.56 298 LEU A CA 1
ATOM 2427 C C . LEU A 1 298 ? -24.547 -35.812 -16.141 1 93.56 298 LEU A C 1
ATOM 2429 O O . LEU A 1 298 ? -23.531 -35.406 -16.703 1 93.56 298 LEU A O 1
ATOM 2433 N N . MET A 1 299 ? -24.516 -36.469 -14.93 1 92.62 299 MET A N 1
ATOM 2434 C CA . MET A 1 299 ? -23.281 -36.594 -14.148 1 92.62 299 MET A CA 1
ATOM 2435 C C . MET A 1 299 ? -22.312 -37.562 -14.812 1 92.62 299 MET A C 1
ATOM 2437 O O . MET A 1 299 ? -21.094 -37.469 -14.609 1 92.62 299 MET A O 1
ATOM 2441 N N . ARG A 1 300 ? -22.719 -38.438 -15.641 1 89.94 300 ARG A N 1
ATOM 2442 C CA . ARG A 1 300 ? -21.844 -39.344 -16.375 1 89.94 300 ARG A CA 1
ATOM 2443 C C . ARG A 1 300 ? -20.953 -38.594 -17.344 1 89.94 300 ARG A C 1
ATOM 2445 O O . ARG A 1 300 ? -19.812 -39 -17.594 1 89.94 300 ARG A O 1
ATOM 2452 N N . PHE A 1 301 ? -21.516 -37.469 -17.844 1 90.12 301 PHE A N 1
ATOM 2453 C CA . PHE A 1 301 ? -20.734 -36.688 -18.797 1 90.12 301 PHE A CA 1
ATOM 2454 C C . PHE A 1 301 ? -20 -35.562 -18.078 1 90.12 301 PHE A C 1
ATOM 2456 O O . PHE A 1 301 ? -18.906 -35.156 -18.469 1 90.12 301 PHE A O 1
ATOM 2463 N N . TYR A 1 302 ? -20.625 -35.031 -17.016 1 92.62 302 TYR A N 1
ATOM 2464 C CA . TYR A 1 302 ? -20.047 -33.875 -16.312 1 92.62 302 TYR A CA 1
ATOM 2465 C C . TYR A 1 302 ? -18.891 -34.344 -15.43 1 92.62 302 TYR A C 1
ATOM 2467 O O . TYR A 1 302 ? -17.828 -33.688 -15.422 1 92.62 302 TYR A O 1
ATOM 2475 N N . LYS A 1 303 ? -19.047 -35.344 -14.602 1 92.81 303 LYS A N 1
ATOM 2476 C CA . LYS A 1 303 ? -18.016 -35.938 -13.773 1 92.81 303 LYS A CA 1
ATOM 2477 C C . LYS A 1 303 ? -17.969 -37.469 -13.953 1 92.81 303 LYS A C 1
ATOM 2479 O O . LYS A 1 303 ? -18.453 -38.219 -13.102 1 92.81 303 LYS A O 1
ATOM 2484 N N . PRO A 1 304 ? -17.203 -37.844 -14.922 1 87.69 304 PRO A N 1
ATOM 2485 C CA . PRO A 1 304 ? -17.234 -39.281 -15.242 1 87.69 304 PRO A CA 1
ATOM 2486 C C . PRO A 1 304 ? -16.484 -40.125 -14.219 1 87.69 304 PRO A C 1
ATOM 2488 O O . PRO A 1 304 ? -16.719 -41.344 -14.125 1 87.69 304 PRO A O 1
ATOM 2491 N N . ARG A 1 305 ? -15.688 -39.562 -13.336 1 88.06 305 ARG A N 1
ATOM 2492 C CA . ARG A 1 305 ? -14.906 -40.312 -12.367 1 88.06 305 ARG A CA 1
ATOM 2493 C C . ARG A 1 305 ? -15.703 -40.562 -11.086 1 88.06 305 ARG A C 1
ATOM 2495 O O . ARG A 1 305 ? -15.289 -41.344 -10.234 1 88.06 305 ARG A O 1
ATOM 2502 N N . MET A 1 306 ? -16.859 -39.906 -11.047 1 90.88 306 MET A N 1
ATOM 2503 C CA . MET A 1 306 ? -17.688 -40.094 -9.859 1 90.88 306 MET A CA 1
ATOM 2504 C C . MET A 1 306 ? -18.391 -41.438 -9.875 1 90.88 306 MET A C 1
ATOM 2506 O O . MET A 1 306 ? -18.906 -41.875 -10.914 1 90.88 306 MET A O 1
ATOM 2510 N N . THR A 1 307 ? -18.359 -42.188 -8.781 1 88.56 307 THR A N 1
ATOM 2511 C CA . THR A 1 307 ? -19.016 -43.469 -8.648 1 88.56 307 THR A CA 1
ATOM 2512 C C . THR A 1 307 ? -20.531 -43.281 -8.508 1 88.56 307 THR A C 1
ATOM 2514 O O . THR A 1 307 ? -21.016 -42.188 -8.25 1 88.56 307 THR A O 1
ATOM 2517 N N . ALA A 1 308 ? -21.234 -44.375 -8.703 1 88.88 308 ALA A N 1
ATOM 2518 C CA . ALA A 1 308 ? -22.703 -44.344 -8.648 1 88.88 308 ALA A CA 1
ATOM 2519 C C . ALA A 1 308 ? -23.188 -43.906 -7.27 1 88.88 308 ALA A C 1
ATOM 2521 O O . ALA A 1 308 ? -24.172 -43.188 -7.148 1 88.88 308 ALA A O 1
ATOM 2522 N N . GLY A 1 309 ? -22.484 -44.406 -6.25 1 87.44 309 GLY A N 1
ATOM 2523 C CA . GLY A 1 309 ? -22.844 -44 -4.902 1 87.44 309 GLY A CA 1
ATOM 2524 C C . GLY A 1 309 ? -22.672 -42.531 -4.648 1 87.44 309 GLY A C 1
ATOM 2525 O O . GLY A 1 309 ? -23.516 -41.875 -4.016 1 87.44 309 GLY A O 1
ATOM 2526 N N . GLU A 1 310 ? -21.641 -42 -5.137 1 91.81 310 GLU A N 1
ATOM 2527 C CA . GLU A 1 310 ? -21.359 -40.562 -4.969 1 91.81 310 GLU A CA 1
ATOM 2528 C C . GLU A 1 310 ? -22.344 -39.719 -5.762 1 91.81 310 GLU A C 1
ATOM 2530 O O . GLU A 1 310 ? -22.734 -38.625 -5.32 1 91.81 310 GLU A O 1
ATOM 2535 N N . ARG A 1 311 ? -22.75 -40.219 -6.957 1 93.12 311 ARG A N 1
ATOM 2536 C CA . ARG A 1 311 ? -23.719 -39.469 -7.766 1 93.12 311 ARG A CA 1
ATOM 2537 C C . ARG A 1 311 ? -25.062 -39.375 -7.051 1 93.12 311 ARG A C 1
ATOM 2539 O O . ARG A 1 311 ? -25.703 -38.312 -7.086 1 93.12 311 ARG A O 1
ATOM 2546 N N . TYR A 1 312 ? -25.422 -40.438 -6.43 1 92 312 TYR A N 1
ATOM 2547 C CA . TYR A 1 312 ? -26.688 -40.406 -5.703 1 92 312 TYR A CA 1
ATOM 2548 C C . TYR A 1 312 ? -26.594 -39.469 -4.488 1 92 312 TYR A C 1
ATOM 2550 O O . TYR A 1 312 ? -27.547 -38.75 -4.168 1 92 312 TYR A O 1
ATOM 2558 N N . LEU A 1 313 ? -25.516 -39.531 -3.785 1 92.5 313 LEU A N 1
ATOM 2559 C CA . LEU A 1 313 ? -25.312 -38.656 -2.631 1 92.5 313 LEU A CA 1
ATOM 2560 C C . LEU A 1 313 ? -25.344 -37.188 -3.045 1 92.5 313 LEU A C 1
ATOM 2562 O O . LEU A 1 313 ? -25.859 -36.344 -2.309 1 92.5 313 LEU A O 1
ATOM 2566 N N . THR A 1 314 ? -24.766 -36.906 -4.195 1 94.56 314 THR A N 1
ATOM 2567 C CA . THR A 1 314 ? -24.781 -35.531 -4.707 1 94.56 314 THR A CA 1
ATOM 2568 C C . THR A 1 314 ? -26.203 -35.094 -5.027 1 94.56 314 THR A C 1
ATOM 2570 O O . THR A 1 314 ? -26.578 -33.938 -4.781 1 94.56 314 THR A O 1
ATOM 2573 N N . PHE A 1 315 ? -26.984 -36.031 -5.586 1 93.62 315 PHE A N 1
ATOM 2574 C CA . PHE A 1 315 ? -28.375 -35.75 -5.859 1 93.62 315 PHE A CA 1
ATOM 2575 C C . PHE A 1 315 ? -29.141 -35.438 -4.566 1 93.62 315 PHE A C 1
ATOM 2577 O O . PHE A 1 315 ? -29.922 -34.5 -4.496 1 93.62 315 PHE A O 1
ATOM 2584 N N . LYS A 1 316 ? -28.844 -36.188 -3.568 1 92.19 316 LYS A N 1
ATOM 2585 C CA . LYS A 1 316 ? -29.516 -36.031 -2.279 1 92.19 316 LYS A CA 1
ATOM 2586 C C . LYS A 1 316 ? -29.078 -34.719 -1.607 1 92.19 316 LYS A C 1
ATOM 2588 O O . LYS A 1 316 ? -29.875 -34.062 -0.938 1 92.19 316 LYS A O 1
ATOM 2593 N N . ALA A 1 317 ? -27.891 -34.438 -1.776 1 93.25 317 ALA A N 1
ATOM 2594 C CA . ALA A 1 317 ? -27.375 -33.219 -1.177 1 93.25 317 ALA A CA 1
ATOM 2595 C C . ALA A 1 317 ? -27.953 -31.969 -1.849 1 93.25 317 ALA A C 1
ATOM 2597 O O . ALA A 1 317 ? -28.141 -30.938 -1.206 1 93.25 317 ALA A O 1
ATOM 2598 N N . LEU A 1 318 ? -28.25 -32.031 -3.139 1 94.06 318 LEU A N 1
ATOM 2599 C CA . LEU A 1 318 ? -28.812 -30.906 -3.883 1 94.06 318 LEU A CA 1
ATOM 2600 C C . LEU A 1 318 ? -30.281 -30.719 -3.547 1 94.06 318 LEU A C 1
ATOM 2602 O O . LEU A 1 318 ? -30.812 -29.609 -3.613 1 94.06 318 LEU A O 1
ATOM 2606 N N . ASN A 1 319 ? -30.875 -31.766 -3.195 1 91.06 319 ASN A N 1
ATOM 2607 C CA . ASN A 1 319 ? -32.312 -31.734 -2.938 1 91.06 319 ASN A CA 1
ATOM 2608 C C . ASN A 1 319 ? -32.594 -31.219 -1.529 1 91.06 319 ASN A C 1
ATOM 2610 O O . ASN A 1 319 ? -32.875 -32 -0.625 1 91.06 319 ASN A O 1
ATOM 2614 N N . GLN A 1 320 ? -32.656 -29.984 -1.36 1 84.44 320 GLN A N 1
ATOM 2615 C CA . GLN A 1 320 ? -32.938 -29.391 -0.056 1 84.44 320 GLN A CA 1
ATOM 2616 C C . GLN A 1 320 ? -34.438 -29.344 0.236 1 84.44 320 GLN A C 1
ATOM 2618 O O . GLN A 1 320 ? -34.844 -29.344 1.397 1 84.44 320 GLN A O 1
ATOM 2623 N N . SER A 1 321 ? -35.312 -29.359 -0.747 1 83.19 321 SER A N 1
ATOM 2624 C CA . SER A 1 321 ? -36.75 -29.266 -0.573 1 83.19 321 SER A CA 1
ATOM 2625 C C . SER A 1 321 ? -37.375 -30.641 -0.375 1 83.19 321 SER A C 1
ATOM 2627 O O . SER A 1 321 ? -38.594 -30.766 -0.151 1 83.19 321 SER A O 1
ATOM 2629 N N . ASN A 1 322 ? -36.75 -31.672 -0.279 1 80.5 322 ASN A N 1
ATOM 2630 C CA . ASN A 1 322 ? -37.219 -33.031 -0.073 1 80.5 322 ASN A CA 1
ATOM 2631 C C . ASN A 1 322 ? -38.312 -33.438 -1.084 1 80.5 322 ASN A C 1
ATOM 2633 O O . ASN A 1 322 ? -39.281 -34.062 -0.73 1 80.5 322 ASN A O 1
ATOM 2637 N N . SER A 1 323 ? -38.094 -32.812 -2.266 1 84.62 323 SER A N 1
ATOM 2638 C CA . SER A 1 323 ? -38.969 -33.188 -3.365 1 84.62 323 SER A CA 1
ATOM 2639 C C . SER A 1 323 ? -38.281 -34.25 -4.262 1 84.62 323 SER A C 1
ATOM 2641 O O . SER A 1 323 ? -37.062 -34.375 -4.273 1 84.62 323 SER A O 1
ATOM 2643 N N . PRO A 1 324 ? -39.094 -35.125 -4.875 1 84.19 324 PRO A N 1
ATOM 2644 C CA . PRO A 1 324 ? -38.5 -36.156 -5.758 1 84.19 324 PRO A CA 1
ATOM 2645 C C . PRO A 1 324 ? -37.844 -35.531 -6.992 1 84.19 324 PRO A C 1
ATOM 2647 O O . PRO A 1 324 ? -37 -36.188 -7.625 1 84.19 324 PRO A O 1
ATOM 2650 N N . LEU A 1 325 ? -38.312 -34.312 -7.297 1 89.75 325 LEU A N 1
ATOM 2651 C CA . LEU A 1 325 ? -37.719 -33.625 -8.445 1 89.75 325 LEU A CA 1
ATOM 2652 C C . LEU A 1 325 ? -36.906 -32.406 -8.008 1 89.75 325 LEU A C 1
ATOM 2654 O O . LEU A 1 325 ? -37.281 -31.75 -7.035 1 89.75 325 LEU A O 1
ATOM 2658 N N . LEU A 1 326 ? -35.781 -32.281 -8.648 1 91.31 326 LEU A N 1
ATOM 2659 C CA . LEU A 1 326 ? -34.906 -31.125 -8.336 1 91.31 326 LEU A CA 1
ATOM 2660 C C . LEU A 1 326 ? -35.438 -29.859 -9 1 91.31 326 LEU A C 1
ATOM 2662 O O . LEU A 1 326 ? -35.594 -29.812 -10.219 1 91.31 326 LEU A O 1
ATOM 2666 N N . SER A 1 327 ? -35.75 -28.891 -8.203 1 90.44 327 SER A N 1
ATOM 2667 C CA . SER A 1 327 ? -36.156 -27.594 -8.711 1 90.44 327 SER A CA 1
ATOM 2668 C C . SER A 1 327 ? -34.969 -26.781 -9.203 1 90.44 327 SER A C 1
ATOM 2670 O O . SER A 1 327 ? -33.812 -27.156 -8.984 1 90.44 327 SER A O 1
ATOM 2672 N N . LEU A 1 328 ? -35.25 -25.781 -9.914 1 90.19 328 LEU A N 1
ATOM 2673 C CA . LEU A 1 328 ? -34.188 -24.891 -10.422 1 90.19 328 LEU A CA 1
ATOM 2674 C C . LEU A 1 328 ? -33.406 -24.266 -9.266 1 90.19 328 LEU A C 1
ATOM 2676 O O . LEU A 1 328 ? -32.188 -24.109 -9.352 1 90.19 328 LEU A O 1
ATOM 2680 N N . LYS A 1 329 ? -34.062 -23.938 -8.195 1 89.25 329 LYS A N 1
ATOM 2681 C CA . LYS A 1 329 ? -33.438 -23.328 -7.031 1 89.25 329 LYS A CA 1
ATOM 2682 C C . LYS A 1 329 ? -32.438 -24.297 -6.383 1 89.25 329 LYS A C 1
ATOM 2684 O O . LYS A 1 329 ? -31.375 -23.891 -5.938 1 89.25 329 LYS A O 1
ATOM 2689 N N . ASP A 1 330 ? -32.781 -25.547 -6.441 1 91.38 330 ASP A N 1
ATOM 2690 C CA . ASP A 1 330 ? -31.891 -26.562 -5.879 1 91.38 330 ASP A CA 1
ATOM 2691 C C . ASP A 1 330 ? -30.703 -26.828 -6.801 1 91.38 330 ASP A C 1
ATOM 2693 O O . ASP A 1 330 ? -29.594 -27.047 -6.332 1 91.38 330 ASP A O 1
ATOM 2697 N N . PHE A 1 331 ? -31 -26.766 -8.055 1 93.06 331 PHE A N 1
ATOM 2698 C CA . PHE A 1 331 ? -30 -27.109 -9.062 1 93.06 331 PHE A CA 1
ATOM 2699 C C . PHE A 1 331 ? -28.953 -26 -9.172 1 93.06 331 PHE A C 1
ATOM 2701 O O . PHE A 1 331 ? -27.859 -26.234 -9.68 1 93.06 331 PHE A O 1
ATOM 2708 N N . GLN A 1 332 ? -29.266 -24.859 -8.594 1 90.5 332 GLN A N 1
ATOM 2709 C CA . GLN A 1 332 ? -28.359 -23.719 -8.695 1 90.5 332 GLN A CA 1
ATOM 2710 C C . GLN A 1 332 ? -27.062 -23.969 -7.934 1 90.5 332 GLN A C 1
ATOM 2712 O O . GLN A 1 332 ? -26.031 -23.391 -8.25 1 90.5 332 GLN A O 1
ATOM 2717 N N . ASP A 1 333 ? -27.016 -24.938 -6.988 1 91.56 333 ASP A N 1
ATOM 2718 C CA . ASP A 1 333 ? -25.828 -25.203 -6.172 1 91.56 333 ASP A CA 1
ATOM 2719 C C . ASP A 1 333 ? -25.062 -26.406 -6.707 1 91.56 333 ASP A C 1
ATOM 2721 O O . ASP A 1 333 ? -24.297 -27.031 -5.973 1 91.56 333 ASP A O 1
ATOM 2725 N N . ILE A 1 334 ? -25.172 -26.656 -7.941 1 94.44 334 ILE A N 1
ATOM 2726 C CA . ILE A 1 334 ? -24.609 -27.859 -8.508 1 94.44 334 ILE A CA 1
ATOM 2727 C C . ILE A 1 334 ? -23.078 -27.781 -8.484 1 94.44 334 ILE A C 1
ATOM 2729 O O . ILE A 1 334 ? -22.406 -28.766 -8.219 1 94.44 334 ILE A O 1
ATOM 2733 N N . TYR A 1 335 ? -22.484 -26.625 -8.727 1 93.06 335 TYR A N 1
ATOM 2734 C CA . TYR A 1 335 ? -21.031 -26.484 -8.773 1 93.06 335 TYR A CA 1
ATOM 2735 C C . TYR A 1 335 ? -20.406 -26.766 -7.406 1 93.06 335 TYR A C 1
ATOM 2737 O O . TYR A 1 335 ? -19.406 -27.469 -7.301 1 93.06 335 TYR A O 1
ATOM 2745 N N . GLU A 1 336 ? -21.016 -26.297 -6.32 1 91 336 GLU A N 1
ATOM 2746 C CA . GLU A 1 336 ? -20.5 -26.453 -4.961 1 91 336 GLU A CA 1
ATOM 2747 C C . GLU A 1 336 ? -20.703 -27.875 -4.453 1 91 336 GLU A C 1
ATOM 2749 O O . GLU A 1 336 ? -19.828 -28.438 -3.795 1 91 336 GLU A O 1
ATOM 2754 N N . VAL A 1 337 ? -21.844 -28.469 -4.797 1 92.31 337 VAL A N 1
ATOM 2755 C CA . VAL A 1 337 ? -22.188 -29.781 -4.266 1 92.31 337 VAL A CA 1
ATOM 2756 C C . VAL A 1 337 ? -21.422 -30.859 -5.039 1 92.31 337 VAL A C 1
ATOM 2758 O O . VAL A 1 337 ? -21.031 -31.891 -4.477 1 92.31 337 VAL A O 1
ATOM 2761 N N . ALA A 1 338 ? -21.219 -30.547 -6.316 1 92.94 338 ALA A N 1
ATOM 2762 C CA . ALA A 1 338 ? -20.5 -31.516 -7.137 1 92.94 338 ALA A CA 1
ATOM 2763 C C . ALA A 1 338 ? -19.016 -31.562 -6.781 1 92.94 338 ALA A C 1
ATOM 2765 O O . ALA A 1 338 ? -18.312 -32.531 -7.094 1 92.94 338 ALA A O 1
ATOM 2766 N N . ALA A 1 339 ? -18.484 -30.578 -6.098 1 91.19 339 ALA A N 1
ATOM 2767 C CA . ALA A 1 339 ? -17.078 -30.516 -5.723 1 91.19 339 ALA A CA 1
ATOM 2768 C C . ALA A 1 339 ? -16.828 -31.25 -4.406 1 91.19 339 ALA A C 1
ATOM 2770 O O . ALA A 1 339 ? -15.672 -31.469 -4.016 1 91.19 339 ALA A O 1
ATOM 2771 N N . LEU A 1 340 ? -17.812 -31.75 -3.725 1 92.62 340 LEU A N 1
ATOM 2772 C CA . LEU A 1 340 ? -17.688 -32.469 -2.459 1 92.62 340 LEU A CA 1
ATOM 2773 C C . LEU A 1 340 ? -17.172 -33.875 -2.68 1 92.62 340 LEU A C 1
ATOM 2775 O O . LEU A 1 340 ? -17.547 -34.531 -3.645 1 92.62 340 LEU A O 1
ATOM 2779 N N . LYS A 1 341 ? -16.234 -34.281 -1.911 1 90.62 341 LYS A N 1
ATOM 2780 C CA . LYS A 1 341 ? -15.75 -35.656 -1.865 1 90.62 341 LYS A CA 1
ATOM 2781 C C . LYS A 1 341 ? -16.359 -36.406 -0.692 1 90.62 341 LYS A C 1
ATOM 2783 O O . LYS A 1 341 ? -16.219 -36 0.462 1 90.62 341 LYS A O 1
ATOM 2788 N N . TRP A 1 342 ? -16.984 -37.5 -0.995 1 90.25 342 TRP A N 1
ATOM 2789 C CA . TRP A 1 342 ? -17.781 -38.219 -0.006 1 90.25 342 TRP A CA 1
ATOM 2790 C C . TRP A 1 342 ? -16.984 -39.375 0.59 1 90.25 342 TRP A C 1
ATOM 2792 O O . TRP A 1 342 ? -16.266 -40.094 -0.126 1 90.25 342 TRP A O 1
ATOM 2802 N N . LYS A 1 343 ? -16.969 -39.469 1.905 1 85.94 343 LYS A N 1
ATOM 2803 C CA . LYS A 1 343 ? -16.391 -40.594 2.639 1 85.94 343 LYS A CA 1
ATOM 2804 C C . LYS A 1 343 ? -17.344 -41.062 3.725 1 85.94 343 LYS A C 1
ATOM 2806 O O . LYS A 1 343 ? -18.078 -40.281 4.328 1 85.94 343 LYS A O 1
ATOM 2811 N N . ALA A 1 344 ? -17.391 -42.344 3.859 1 83.38 344 ALA A N 1
ATOM 2812 C CA . ALA A 1 344 ? -18.266 -42.938 4.875 1 83.38 344 ALA A CA 1
ATOM 2813 C C . ALA A 1 344 ? -17.781 -42.594 6.281 1 83.38 344 ALA A C 1
ATOM 2815 O O . ALA A 1 344 ? -16.578 -42.594 6.551 1 83.38 344 ALA A O 1
ATOM 2816 N N . LYS A 1 345 ? -18.656 -41.938 7.055 1 78.19 345 LYS A N 1
ATOM 2817 C CA . LYS A 1 345 ? -18.312 -41.656 8.445 1 78.19 345 LYS A CA 1
ATOM 2818 C C . LYS A 1 345 ? -18.078 -42.906 9.242 1 78.19 345 LYS A C 1
ATOM 2820 O O . LYS A 1 345 ? -18.922 -43.812 9.273 1 78.19 345 LYS A O 1
ATOM 2825 N N . ARG A 1 346 ? -16.844 -43.156 9.531 1 66.5 346 ARG A N 1
ATOM 2826 C CA . ARG A 1 346 ? -16.547 -44.344 10.328 1 66.5 346 ARG A CA 1
ATOM 2827 C C . ARG A 1 346 ? -16.906 -44.094 11.797 1 66.5 346 ARG A C 1
ATOM 2829 O O . ARG A 1 346 ? -16.719 -43 12.32 1 66.5 346 ARG A O 1
ATOM 2836 N N . ASN A 1 347 ? -17.797 -44.938 12.32 1 59.62 347 ASN A N 1
ATOM 2837 C CA . ASN A 1 347 ? -18.172 -44.906 13.727 1 59.62 347 ASN A CA 1
ATOM 2838 C C . ASN A 1 347 ? -16.953 -44.938 14.641 1 59.62 347 ASN A C 1
ATOM 2840 O O . ASN A 1 347 ? -17.031 -44.594 15.82 1 59.62 347 ASN A O 1
ATOM 2844 N N . ARG A 1 348 ? -15.797 -45.469 14.109 1 61.06 348 ARG A N 1
ATOM 2845 C CA . ARG A 1 348 ? -14.648 -45.625 15 1 61.06 348 ARG A CA 1
ATOM 2846 C C . ARG A 1 348 ? -13.805 -44.344 15.023 1 61.06 348 ARG A C 1
ATOM 2848 O O . ARG A 1 348 ? -13.398 -43.844 13.977 1 61.06 348 ARG A O 1
ATOM 2855 N N . GLU A 1 349 ? -13.82 -43.719 16.156 1 64.38 349 GLU A N 1
ATOM 2856 C CA . GLU A 1 349 ? -13.203 -42.406 16.375 1 64.38 349 GLU A CA 1
ATOM 2857 C C . GLU A 1 349 ? -11.688 -42.5 16.203 1 64.38 349 GLU A C 1
ATOM 2859 O O . GLU A 1 349 ? -11.086 -41.625 15.57 1 64.38 349 GLU A O 1
ATOM 2864 N N . HIS A 1 350 ? -11.148 -43.781 16.828 1 75.69 350 HIS A N 1
ATOM 2865 C CA . HIS A 1 350 ? -9.688 -43.875 16.797 1 75.69 350 HIS A CA 1
ATOM 2866 C C . HIS A 1 350 ? -9.242 -45.219 16.203 1 75.69 350 HIS A C 1
ATOM 2868 O O . HIS A 1 350 ? -9.992 -46.188 16.234 1 75.69 350 HIS A O 1
ATOM 2874 N N . TRP A 1 351 ? -8.07 -45.375 15.547 1 78.75 351 TRP A N 1
ATOM 2875 C CA . TRP A 1 351 ? -7.551 -46.562 14.859 1 78.75 351 TRP A CA 1
ATOM 2876 C C . TRP A 1 351 ? -7.242 -47.688 15.844 1 78.75 351 TRP A C 1
ATOM 2878 O O . TRP A 1 351 ? -7.25 -48.844 15.484 1 78.75 351 TRP A O 1
ATOM 2888 N N . PHE A 1 352 ? -7.059 -47.375 17.141 1 79.75 352 PHE A N 1
ATOM 2889 C CA . PHE A 1 352 ? -6.648 -48.375 18.109 1 79.75 352 PHE A CA 1
ATOM 2890 C C . PHE A 1 352 ? -7.855 -48.938 18.859 1 79.75 352 PHE A C 1
ATOM 2892 O O . PHE A 1 352 ? -7.699 -49.719 19.797 1 79.75 352 PHE A O 1
ATOM 2899 N N . ASP A 1 353 ? -8.938 -48.625 18.453 1 80.25 353 ASP A N 1
ATOM 2900 C CA . ASP A 1 353 ? -10.117 -49.062 19.188 1 80.25 353 ASP A CA 1
ATOM 2901 C C . ASP A 1 353 ? -10.289 -50.562 19.062 1 80.25 353 ASP A C 1
ATOM 2903 O O . ASP A 1 353 ? -10.883 -51.219 19.938 1 80.25 353 ASP A O 1
ATOM 2907 N N . GLU A 1 354 ? -9.602 -51.219 18.016 1 77.62 354 GLU A N 1
ATOM 2908 C CA . GLU A 1 354 ? -9.789 -52.656 17.797 1 77.62 354 GLU A CA 1
ATOM 2909 C C . GLU A 1 354 ? -8.656 -53.469 18.438 1 77.62 354 GLU A C 1
ATOM 2911 O O . GLU A 1 354 ? -8.68 -54.688 18.438 1 77.62 354 GLU A O 1
ATOM 2916 N N . LEU A 1 355 ? -7.824 -52.781 19.047 1 82.38 355 LEU A N 1
ATOM 2917 C CA . LEU A 1 355 ? -6.66 -53.469 19.594 1 82.38 355 LEU A CA 1
ATOM 2918 C C . LEU A 1 355 ? -6.973 -54.094 20.953 1 82.38 355 LEU A C 1
ATOM 2920 O O . LEU A 1 355 ? -7.941 -53.688 21.609 1 82.38 355 LEU A O 1
ATOM 2924 N N . PRO A 1 356 ? -6.191 -55.156 21.328 1 87.31 356 PRO A N 1
ATOM 2925 C CA . PRO A 1 356 ? -6.426 -55.781 22.641 1 87.31 356 PRO A CA 1
ATOM 2926 C C . PRO A 1 356 ? -6.34 -54.75 23.781 1 87.31 356 PRO A C 1
ATOM 2928 O O . PRO A 1 356 ? -5.832 -53.656 23.594 1 87.31 356 PRO A O 1
ATOM 2931 N N . ARG A 1 357 ? -6.797 -55.125 24.984 1 87.5 357 ARG A N 1
ATOM 2932 C CA . ARG A 1 357 ? -7.016 -54.219 26.125 1 87.5 357 ARG A CA 1
ATOM 2933 C C . ARG A 1 357 ? -5.719 -53.531 26.547 1 87.5 357 ARG A C 1
ATOM 2935 O O . ARG A 1 357 ? -5.695 -52.312 26.766 1 87.5 357 ARG A O 1
ATOM 2942 N N . THR A 1 358 ? -4.633 -54.281 26.609 1 89.12 358 THR A N 1
ATOM 2943 C CA . THR A 1 358 ? -3.381 -53.688 27.062 1 89.12 358 THR A CA 1
ATOM 2944 C C . THR A 1 358 ? -2.871 -52.688 26.047 1 89.12 358 THR A C 1
ATOM 2946 O O . THR A 1 358 ? -2.445 -51.594 26.438 1 89.12 358 THR A O 1
ATOM 2949 N N . ALA A 1 359 ? -2.922 -53.031 24.828 1 89.19 359 ALA A N 1
ATOM 2950 C CA . ALA A 1 359 ? -2.477 -52.125 23.781 1 89.19 359 ALA A CA 1
ATOM 2951 C C . ALA A 1 359 ? -3.398 -50.906 23.672 1 89.19 359 ALA A C 1
ATOM 2953 O O . ALA A 1 359 ? -2.939 -49.781 23.438 1 89.19 359 ALA A O 1
ATOM 2954 N N . PHE A 1 360 ? -4.633 -51.094 24.016 1 89.44 360 PHE A N 1
ATOM 2955 C CA . PHE A 1 360 ? -5.609 -50 23.969 1 89.44 360 PHE A CA 1
ATOM 2956 C C . PHE A 1 360 ? -5.301 -48.969 25.016 1 89.44 360 PHE A C 1
ATOM 2958 O O . PHE A 1 360 ? -5.352 -47.75 24.734 1 89.44 360 PHE A O 1
ATOM 2965 N N . LEU A 1 361 ? -4.91 -49.438 26.188 1 90.31 361 LEU A N 1
ATOM 2966 C CA . LEU A 1 361 ? -4.637 -48.5 27.281 1 90.31 361 LEU A CA 1
ATOM 2967 C C . LEU A 1 361 ? -3.365 -47.719 27 1 90.31 361 LEU A C 1
ATOM 2969 O O . LEU A 1 361 ? -3.293 -46.531 27.312 1 90.31 361 LEU A O 1
ATOM 2973 N N . ILE A 1 362 ? -2.436 -48.375 26.375 1 91.25 362 ILE A N 1
ATOM 2974 C CA . ILE A 1 362 ? -1.18 -47.688 26.078 1 91.25 362 ILE A CA 1
ATOM 2975 C C . ILE A 1 362 ? -1.413 -46.625 25 1 91.25 362 ILE A C 1
ATOM 2977 O O . ILE A 1 362 ? -0.991 -45.5 25.156 1 91.25 362 ILE A O 1
ATOM 2981 N N . PHE A 1 363 ? -2.113 -47 24 1 91 363 PHE A N 1
ATOM 2982 C CA . PHE A 1 363 ? -2.309 -46.062 22.891 1 91 363 PHE A CA 1
ATOM 2983 C C . PHE A 1 363 ? -3.281 -44.969 23.281 1 91 363 PHE A C 1
ATOM 2985 O O . PHE A 1 363 ? -3.162 -43.812 22.828 1 91 363 PHE A O 1
ATOM 2992 N N . LYS A 1 364 ? -4.172 -45.219 24.094 1 90.31 364 LYS A N 1
ATOM 2993 C CA . LYS A 1 364 ? -5.051 -44.188 24.625 1 90.31 364 LYS A CA 1
ATOM 2994 C C . LYS A 1 364 ? -4.277 -43.188 25.484 1 90.31 364 LYS A C 1
ATOM 2996 O O . LYS A 1 364 ? -4.523 -41.969 25.422 1 90.31 364 LYS A O 1
ATOM 3001 N N . GLY A 1 365 ? -3.422 -43.812 26.25 1 91.75 365 GLY A N 1
ATOM 3002 C CA . GLY A 1 365 ? -2.561 -42.938 27.031 1 91.75 365 GLY A CA 1
ATOM 3003 C C . GLY A 1 365 ? -1.686 -42.031 26.172 1 91.75 365 GLY A C 1
ATOM 3004 O O . GLY A 1 365 ? -1.523 -40.844 26.469 1 91.75 365 GLY A O 1
ATOM 3005 N N . ILE A 1 366 ? -1.202 -42.562 25.094 1 92.81 366 ILE A N 1
ATOM 3006 C CA . ILE A 1 366 ? -0.373 -41.781 24.188 1 92.81 366 ILE A CA 1
ATOM 3007 C C . ILE A 1 366 ? -1.222 -40.719 23.5 1 92.81 366 ILE A C 1
ATOM 3009 O O . ILE A 1 366 ? -0.763 -39.594 23.297 1 92.81 366 ILE A O 1
ATOM 3013 N N . ASN A 1 367 ? -2.348 -41.062 23.125 1 92.06 367 ASN A N 1
ATOM 3014 C CA . ASN A 1 367 ? -3.25 -40.094 22.484 1 92.06 367 ASN A CA 1
ATOM 3015 C C . ASN A 1 367 ? -3.564 -38.906 23.406 1 92.06 367 ASN A C 1
ATOM 3017 O O . ASN A 1 367 ? -3.576 -37.781 22.953 1 92.06 367 ASN A O 1
ATOM 3021 N N . ILE A 1 368 ? -3.744 -39.219 24.656 1 92.5 368 ILE A N 1
ATOM 3022 C CA . ILE A 1 368 ? -4.035 -38.156 25.625 1 92.5 368 ILE A CA 1
ATOM 3023 C C . ILE A 1 368 ? -2.799 -37.281 25.812 1 92.5 368 ILE A C 1
ATOM 3025 O O . ILE A 1 368 ? -2.908 -36.062 25.938 1 92.5 368 ILE A O 1
ATOM 3029 N N . LEU A 1 369 ? -1.715 -37.938 25.75 1 93 369 LEU A N 1
ATOM 3030 C CA . LEU A 1 369 ? -0.463 -37.219 25.922 1 93 369 LEU A CA 1
ATOM 3031 C C . LEU A 1 369 ? -0.222 -36.25 24.75 1 93 369 LEU A C 1
ATOM 3033 O O . LEU A 1 369 ? 0.09 -35.094 24.953 1 93 369 LEU A O 1
ATOM 3037 N N . VAL A 1 370 ? -0.4 -36.719 23.594 1 91.62 370 VAL A N 1
ATOM 3038 C CA . VAL A 1 370 ? -0.086 -35.969 22.391 1 91.62 370 VAL A CA 1
ATOM 3039 C C . VAL A 1 370 ? -1.095 -34.812 22.219 1 91.62 370 VAL A C 1
ATOM 3041 O O . VAL A 1 370 ? -0.755 -33.75 21.703 1 91.62 370 VAL A O 1
ATOM 3044 N N . LYS A 1 371 ? -2.297 -35.031 22.672 1 90.69 371 LYS A N 1
ATOM 3045 C CA . LYS A 1 371 ? -3.33 -34.031 22.516 1 90.69 371 LYS A CA 1
ATOM 3046 C C . LYS A 1 371 ? -3.309 -33.031 23.672 1 90.69 371 LYS A C 1
ATOM 3048 O O . LYS A 1 371 ? -3.973 -32 23.641 1 90.69 371 LYS A O 1
ATOM 3053 N N . SER A 1 372 ? -2.404 -33.281 24.609 1 91.69 372 SER A N 1
ATOM 3054 C CA . SER A 1 372 ? -2.328 -32.438 25.781 1 91.69 372 SER A CA 1
ATOM 3055 C C . SER A 1 372 ? -1.602 -31.125 25.469 1 91.69 372 SER A C 1
ATOM 3057 O O . SER A 1 372 ? -0.671 -31.109 24.656 1 91.69 372 SER A O 1
ATOM 3059 N N . LYS A 1 373 ? -2.033 -30.047 26.016 1 91.5 373 LYS A N 1
ATOM 3060 C CA . LYS A 1 373 ? -1.415 -28.734 25.812 1 91.5 373 LYS A CA 1
ATOM 3061 C C . LYS A 1 373 ? -0.007 -28.703 26.406 1 91.5 373 LYS A C 1
ATOM 3063 O O . LYS A 1 373 ? 0.881 -28.031 25.859 1 91.5 373 LYS A O 1
ATOM 3068 N N . ALA A 1 374 ? 0.164 -29.422 27.453 1 93.06 374 ALA A N 1
ATOM 3069 C CA . ALA A 1 374 ? 1.479 -29.453 28.094 1 93.06 374 ALA A CA 1
ATOM 3070 C C . ALA A 1 374 ? 2.525 -30.047 27.156 1 93.06 374 ALA A C 1
ATOM 3072 O O . ALA A 1 374 ? 3.656 -29.562 27.078 1 93.06 374 ALA A O 1
ATOM 3073 N N . PHE A 1 375 ? 2.143 -31.094 26.469 1 93.56 375 PHE A N 1
ATOM 3074 C CA . PHE A 1 375 ? 3.053 -31.703 25.5 1 93.56 375 PHE A CA 1
ATOM 3075 C C . PHE A 1 375 ? 3.387 -30.75 24.375 1 93.56 375 PHE A C 1
ATOM 3077 O O . PHE A 1 375 ? 4.539 -30.656 23.938 1 93.56 375 PHE A O 1
ATOM 3084 N N . GLN A 1 376 ? 2.465 -30.016 23.969 1 89.62 376 GLN A N 1
ATOM 3085 C CA . GLN A 1 376 ? 2.689 -29.078 22.875 1 89.62 376 GLN A CA 1
ATOM 3086 C C . GLN A 1 376 ? 3.621 -27.953 23.328 1 89.62 376 GLN A C 1
ATOM 3088 O O . GLN A 1 376 ? 4.559 -27.594 22.609 1 89.62 376 GLN A O 1
ATOM 3093 N N . TYR A 1 377 ? 3.41 -27.406 24.5 1 91.12 377 TYR A N 1
ATOM 3094 C CA . TYR A 1 377 ? 4.258 -26.328 25 1 91.12 377 TYR A CA 1
ATOM 3095 C C . TYR A 1 377 ? 5.668 -26.828 25.297 1 91.12 377 TYR A C 1
ATOM 3097 O O . TYR A 1 377 ? 6.645 -26.094 25.125 1 91.12 377 TYR A O 1
ATOM 3105 N N . PHE A 1 378 ? 5.727 -28.094 25.688 1 93.94 378 PHE A N 1
ATOM 3106 C CA . PHE A 1 378 ? 7.039 -28.688 25.906 1 93.94 378 PHE A CA 1
ATOM 3107 C C . PHE A 1 378 ? 7.816 -28.781 24.594 1 93.94 378 PHE A C 1
ATOM 3109 O O . PHE A 1 378 ? 9.008 -28.453 24.547 1 93.94 378 PHE A O 1
ATOM 3116 N N . MET A 1 379 ? 7.195 -29.188 23.594 1 91.38 379 MET A N 1
ATOM 3117 C CA . MET A 1 379 ? 7.863 -29.297 22.297 1 91.38 379 MET A CA 1
ATOM 3118 C C . MET A 1 379 ? 8.258 -27.906 21.766 1 91.38 379 MET A C 1
ATOM 3120 O O . MET A 1 379 ? 9.312 -27.766 21.156 1 91.38 379 MET A O 1
ATOM 3124 N N . TYR A 1 380 ? 7.43 -26.906 22.047 1 89.81 380 TYR A N 1
ATOM 3125 C CA . TYR A 1 380 ? 7.785 -25.562 21.641 1 89.81 380 TYR A CA 1
ATOM 3126 C C . TYR A 1 380 ? 9.023 -25.078 22.391 1 89.81 380 TYR A C 1
ATOM 3128 O O . TYR A 1 380 ? 9.883 -24.406 21.812 1 89.81 380 TYR A O 1
ATOM 3136 N N . LEU A 1 381 ? 9.133 -25.438 23.578 1 93.31 381 LEU A N 1
ATOM 3137 C CA . LEU A 1 381 ? 10.289 -25.062 24.375 1 93.31 381 LEU A CA 1
ATOM 3138 C C . LEU A 1 381 ? 11.555 -25.75 23.844 1 93.31 381 LEU A C 1
ATOM 3140 O O . LEU A 1 381 ? 12.617 -25.125 23.797 1 93.31 381 LEU A O 1
ATOM 3144 N N . VAL A 1 382 ? 11.352 -26.953 23.484 1 93 382 VAL A N 1
ATOM 3145 C CA . VAL A 1 382 ? 12.477 -27.703 22.938 1 93 382 VAL A CA 1
ATOM 3146 C C . VAL A 1 382 ? 12.961 -27.062 21.641 1 93 382 VAL A C 1
ATOM 3148 O O . VAL A 1 382 ? 14.164 -26.891 21.438 1 93 382 VAL A O 1
ATOM 3151 N N . VAL A 1 383 ? 12.086 -26.703 20.797 1 90.69 383 VAL A N 1
ATOM 3152 C CA . VAL A 1 383 ? 12.438 -26.078 19.531 1 90.69 383 VAL A CA 1
ATOM 3153 C C . VAL A 1 383 ? 13.094 -24.719 19.781 1 90.69 383 VAL A C 1
ATOM 3155 O O . VAL A 1 383 ? 14.07 -24.359 19.109 1 90.69 383 VAL A O 1
ATOM 3158 N N . ALA A 1 384 ? 12.625 -23.969 20.766 1 90.88 384 ALA A N 1
ATOM 3159 C CA . ALA A 1 384 ? 13.195 -22.672 21.094 1 90.88 384 ALA A CA 1
ATOM 3160 C C . ALA A 1 384 ? 14.617 -22.812 21.625 1 90.88 384 ALA A C 1
ATOM 3162 O O . ALA A 1 384 ? 15.508 -22.047 21.266 1 90.88 384 ALA A O 1
ATOM 3163 N N . VAL A 1 385 ? 14.828 -23.828 22.438 1 93 385 VAL A N 1
ATOM 3164 C CA . VAL A 1 385 ? 16.156 -24.094 22.984 1 93 385 VAL A CA 1
ATOM 3165 C C . VAL A 1 385 ? 17.109 -24.516 21.875 1 93 385 VAL A C 1
ATOM 3167 O O . VAL A 1 385 ? 18.266 -24.125 21.859 1 93 385 VAL A O 1
ATOM 3170 N N . ASN A 1 386 ? 16.609 -25.312 20.969 1 90.56 386 ASN A N 1
ATOM 3171 C CA . ASN A 1 386 ? 17.422 -25.688 19.812 1 90.56 386 ASN A CA 1
ATOM 3172 C C . ASN A 1 386 ? 17.812 -24.469 18.984 1 90.56 386 ASN A C 1
ATOM 3174 O O . ASN A 1 386 ? 18.953 -24.359 18.531 1 90.56 386 ASN A O 1
ATOM 3178 N N . GLY A 1 387 ? 16.875 -23.578 18.828 1 88 387 GLY A N 1
ATOM 3179 C CA . GLY A 1 387 ? 17.172 -22.359 18.094 1 88 387 GLY A CA 1
ATOM 3180 C C . GLY A 1 387 ? 18.234 -21.5 18.75 1 88 387 GLY A C 1
ATOM 3181 O O . GLY A 1 387 ? 19.156 -21.016 18.094 1 88 387 GLY A O 1
ATOM 3182 N N . VAL A 1 388 ? 18.156 -21.375 20.016 1 90.5 388 VAL A N 1
ATOM 3183 C CA . VAL A 1 388 ? 19.141 -20.594 20.75 1 90.5 388 VAL A CA 1
ATOM 3184 C C . VAL A 1 388 ? 20.484 -21.297 20.719 1 90.5 388 VAL A C 1
ATOM 3186 O O . VAL A 1 388 ? 21.531 -20.641 20.609 1 90.5 388 VAL A O 1
ATOM 3189 N N . TRP A 1 389 ? 20.406 -22.609 20.734 1 89.88 389 TRP A N 1
ATOM 3190 C CA . TRP A 1 389 ? 21.641 -23.391 20.672 1 89.88 389 TRP A CA 1
ATOM 3191 C C . TRP A 1 389 ? 22.328 -23.188 19.328 1 89.88 389 TRP A C 1
ATOM 3193 O O . TRP A 1 389 ? 23.547 -23 19.266 1 89.88 389 TRP A O 1
ATOM 3203 N N . ILE A 1 390 ? 21.594 -23.25 18.297 1 86.81 390 ILE A N 1
ATOM 3204 C CA . ILE A 1 390 ? 22.141 -23.062 16.953 1 86.81 390 ILE A CA 1
ATOM 3205 C C . ILE A 1 390 ? 22.719 -21.656 16.828 1 86.81 390 ILE A C 1
ATOM 3207 O O . ILE A 1 390 ? 23.797 -21.469 16.25 1 86.81 390 ILE A O 1
ATOM 3211 N N . LEU A 1 391 ? 22.094 -20.703 17.406 1 87.31 391 LEU A N 1
ATOM 3212 C CA . LEU A 1 391 ? 22.531 -19.312 17.344 1 87.31 391 LEU A CA 1
ATOM 3213 C C . LEU A 1 391 ? 23.844 -19.125 18.094 1 87.31 391 LEU A C 1
ATOM 3215 O O . LEU A 1 391 ? 24.781 -18.484 17.594 1 87.31 391 LEU A O 1
ATOM 3219 N N . VAL A 1 392 ? 23.953 -19.734 19.219 1 88 392 VAL A N 1
ATOM 3220 C CA . VAL A 1 392 ? 25.156 -19.609 20.047 1 88 392 VAL A CA 1
ATOM 3221 C C . VAL A 1 392 ? 26.312 -20.359 19.391 1 88 392 VAL A C 1
ATOM 3223 O O . VAL A 1 392 ? 27.453 -19.875 19.359 1 88 392 VAL A O 1
ATOM 3226 N N . GLU A 1 393 ? 26 -21.484 18.859 1 84.44 393 GLU A N 1
ATOM 3227 C CA . GLU A 1 393 ? 27.031 -22.25 18.172 1 84.44 393 GLU A CA 1
ATOM 3228 C C . GLU A 1 393 ? 27.562 -21.516 16.953 1 84.44 393 GLU A C 1
ATOM 3230 O O . GLU A 1 393 ? 28.766 -21.516 16.688 1 84.44 393 GLU A O 1
ATOM 3235 N N . THR A 1 394 ? 26.656 -20.891 16.219 1 83.75 394 THR A N 1
ATOM 3236 C CA . THR A 1 394 ? 27.047 -20.156 15.023 1 83.75 394 THR A CA 1
ATOM 3237 C C . THR A 1 394 ? 27.844 -18.922 15.398 1 83.75 394 THR A C 1
ATOM 3239 O O . THR A 1 394 ? 28.781 -18.531 14.695 1 83.75 394 THR A O 1
ATOM 3242 N N . PHE A 1 395 ? 27.531 -18.328 16.547 1 86.12 395 PHE A N 1
ATOM 3243 C CA . PHE A 1 395 ? 28.234 -17.141 17 1 86.12 395 PHE A CA 1
ATOM 3244 C C . PHE A 1 395 ? 29.656 -17.469 17.406 1 86.12 395 PHE A C 1
ATOM 3246 O O . PHE A 1 395 ? 30.578 -16.656 17.25 1 86.12 395 PHE A O 1
ATOM 3253 N N . MET A 1 396 ? 29.859 -18.672 17.891 1 83.5 396 MET A N 1
ATOM 3254 C CA . MET A 1 396 ? 31.172 -19.078 18.375 1 83.5 396 MET A CA 1
ATOM 3255 C C . MET A 1 396 ? 32.062 -19.562 17.219 1 83.5 396 MET A C 1
ATOM 3257 O O . MET A 1 396 ? 33.281 -19.656 17.359 1 83.5 396 MET A O 1
ATOM 3261 N N . LEU A 1 397 ? 31.328 -19.906 16.156 1 78.19 397 LEU A N 1
ATOM 3262 C CA . LEU A 1 397 ? 32.094 -20.391 15.016 1 78.19 397 LEU A CA 1
ATOM 3263 C C . LEU A 1 397 ? 32.781 -19.234 14.305 1 78.19 397 LEU A C 1
ATOM 3265 O O . LEU A 1 397 ? 32.156 -18.203 14.023 1 78.19 397 LEU A O 1
ATOM 3269 N N . LYS A 1 398 ? 34.031 -19.062 14.617 1 64.12 398 LYS A N 1
ATOM 3270 C CA . LYS A 1 398 ? 34.812 -18.031 13.938 1 64.12 398 LYS A CA 1
ATOM 3271 C C . LYS A 1 398 ? 35.219 -18.5 12.539 1 64.12 398 LYS A C 1
ATOM 3273 O O . LYS A 1 398 ? 35.531 -19.672 12.32 1 64.12 398 LYS A O 1
ATOM 3278 N N . GLY A 1 399 ? 34.906 -17.828 11.414 1 56.78 399 GLY A N 1
ATOM 3279 C CA . GLY A 1 399 ? 35.219 -17.75 10 1 56.78 399 GLY A CA 1
ATOM 3280 C C . GLY A 1 399 ? 36.125 -18.875 9.523 1 56.78 399 GLY A C 1
ATOM 3281 O O . GLY A 1 399 ? 36.906 -19.406 10.297 1 56.78 399 GLY A O 1
ATOM 3282 N N . GLY A 1 400 ? 35.844 -19.906 8.742 1 57.75 400 GLY A N 1
ATOM 3283 C CA . GLY A 1 400 ? 36.562 -20.906 7.977 1 57.75 400 GLY A CA 1
ATOM 3284 C C . GLY A 1 400 ? 35.781 -22.188 7.766 1 57.75 400 GLY A C 1
ATOM 3285 O O . GLY A 1 400 ? 34.562 -22.188 7.867 1 57.75 400 GLY A O 1
ATOM 3286 N N . ASN A 1 401 ? 36.562 -23.375 7.781 1 55.84 401 ASN A N 1
ATOM 3287 C CA . ASN A 1 401 ? 36.188 -24.734 7.395 1 55.84 401 ASN A CA 1
ATOM 3288 C C . ASN A 1 401 ? 35.219 -25.344 8.391 1 55.84 401 ASN A C 1
ATOM 3290 O O . ASN A 1 401 ? 35.625 -25.766 9.477 1 55.84 401 ASN A O 1
ATOM 3294 N N . PHE A 1 402 ? 33.938 -24.922 8.32 1 58.06 402 PHE A N 1
ATOM 3295 C CA . PHE A 1 402 ? 32.906 -25.156 9.328 1 58.06 402 PHE A CA 1
ATOM 3296 C C . PHE A 1 402 ? 32.625 -26.656 9.453 1 58.06 402 PHE A C 1
ATOM 3298 O O . PHE A 1 402 ? 32.031 -27.094 10.453 1 58.06 402 PHE A O 1
ATOM 3305 N N . PHE A 1 403 ? 32.594 -27.359 8.32 1 56.28 403 PHE A N 1
ATOM 3306 C CA . PHE A 1 403 ? 31.953 -28.672 8.422 1 56.28 403 PHE A CA 1
ATOM 3307 C C . PHE A 1 403 ? 32.875 -29.672 9.117 1 56.28 403 PHE A C 1
ATOM 3309 O O . PHE A 1 403 ? 33.938 -30.031 8.57 1 56.28 403 PHE A O 1
ATOM 3316 N N . SER A 1 404 ? 32.906 -29.359 10.414 1 56.84 404 SER A N 1
ATOM 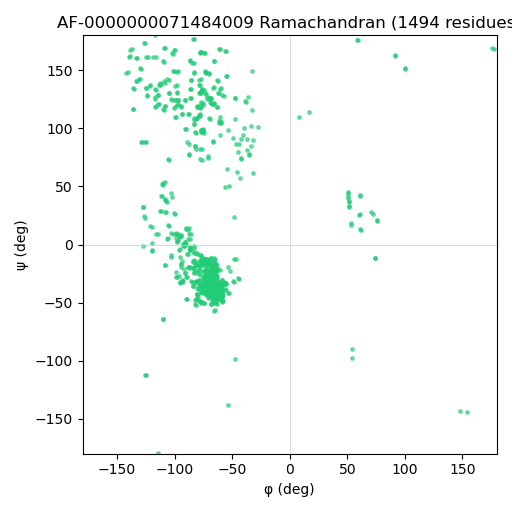3317 C CA . SER A 1 404 ? 33.656 -30.375 11.156 1 56.84 404 SER A CA 1
ATOM 3318 C C . SER A 1 404 ? 33.219 -31.781 10.789 1 56.84 404 SER A C 1
ATOM 3320 O O . SER A 1 404 ? 32.031 -32 10.43 1 56.84 404 SER A O 1
ATOM 3322 N N . LYS A 1 405 ? 34.094 -32.656 10.391 1 60.69 405 LYS A N 1
ATOM 3323 C CA . LYS A 1 405 ? 33.938 -34.062 10.031 1 60.69 405 LYS A CA 1
ATOM 3324 C C . LYS A 1 405 ? 33.094 -34.812 11.07 1 60.69 405 LYS A C 1
ATOM 3326 O O . LYS A 1 405 ? 32.562 -35.875 10.781 1 60.69 405 LYS A O 1
ATOM 3331 N N . HIS A 1 406 ? 32.844 -34.125 12.336 1 65.69 406 HIS A N 1
ATOM 3332 C CA . HIS A 1 406 ? 32.156 -34.938 13.32 1 65.69 406 HIS A CA 1
ATOM 3333 C C . HIS A 1 406 ? 30.75 -34.375 13.594 1 65.69 406 HIS A C 1
ATOM 3335 O O . HIS A 1 406 ? 30.547 -33.156 13.531 1 65.69 406 HIS A O 1
ATOM 3341 N N . VAL A 1 407 ? 29.766 -35.281 13.68 1 75.44 407 VAL A N 1
ATOM 3342 C CA . VAL A 1 407 ? 28.391 -34.938 14.023 1 75.44 407 VAL A CA 1
ATOM 3343 C C . VAL A 1 407 ? 28.328 -34.375 15.43 1 75.44 407 VAL A C 1
ATOM 3345 O O . VAL A 1 407 ? 28.734 -35.031 16.391 1 75.44 407 VAL A O 1
ATOM 3348 N N . PRO A 1 408 ? 27.906 -33.156 15.617 1 80.44 408 PRO A N 1
ATOM 3349 C CA . PRO A 1 408 ? 27.781 -32.594 16.969 1 80.44 408 PRO A CA 1
ATOM 3350 C C . PRO A 1 408 ? 26.75 -33.344 17.812 1 80.44 408 PRO A C 1
ATOM 3352 O O . PRO A 1 408 ? 25.734 -33.781 17.297 1 80.44 408 PRO A O 1
ATOM 3355 N N . TRP A 1 409 ? 27.016 -33.531 19.047 1 85.31 409 TRP A N 1
ATOM 3356 C CA . TRP A 1 409 ? 26.156 -34.219 19.969 1 85.31 409 TRP A CA 1
ATOM 3357 C C . TRP A 1 409 ? 24.797 -33.531 20.109 1 85.31 409 TRP A C 1
ATOM 3359 O O . TRP A 1 409 ? 23.766 -34.188 20.25 1 85.31 409 TRP A O 1
ATOM 3369 N N . SER A 1 410 ? 24.859 -32.25 20.047 1 86.25 410 SER A N 1
ATOM 3370 C CA . SER A 1 410 ? 23.609 -31.5 20.156 1 86.25 410 SER A CA 1
ATOM 3371 C C . SER A 1 410 ? 22.641 -31.859 19.031 1 86.25 410 SER A C 1
ATOM 3373 O O . SER A 1 410 ? 21.438 -31.984 19.25 1 86.25 410 SER A O 1
ATOM 3375 N N . TYR A 1 411 ? 23.188 -32.156 17.859 1 86.06 411 TYR A N 1
ATOM 3376 C CA . TYR A 1 411 ? 22.391 -32.531 16.703 1 86.06 411 TYR A CA 1
ATOM 3377 C C . TYR A 1 411 ? 21.688 -33.844 16.922 1 86.06 411 TYR A C 1
ATOM 3379 O O . TYR A 1 411 ? 20.516 -34 16.594 1 86.06 411 TYR A O 1
ATOM 3387 N N . LEU A 1 412 ? 22.344 -34.719 17.594 1 88 412 LEU A N 1
ATOM 3388 C CA . LEU A 1 412 ? 21.797 -36.031 17.844 1 88 412 LEU A CA 1
ATOM 3389 C C . LEU A 1 412 ? 20.703 -36 18.906 1 88 412 LEU A C 1
ATOM 3391 O O . LEU A 1 412 ? 19.688 -36.656 18.797 1 88 412 LEU A O 1
ATOM 3395 N N . VAL A 1 413 ? 20.938 -35.219 19.891 1 92.12 413 VAL A N 1
ATOM 3396 C CA . VAL A 1 413 ? 19.984 -35.125 20.984 1 92.12 413 VAL A CA 1
ATOM 3397 C C . VAL A 1 413 ? 18.672 -34.531 20.484 1 92.12 413 VAL A C 1
ATOM 3399 O O . VAL A 1 413 ? 17.594 -35.094 20.734 1 92.12 413 VAL A O 1
ATOM 3402 N N . PHE A 1 414 ? 18.734 -33.438 19.781 1 91.06 414 PHE A N 1
ATOM 3403 C CA . PHE A 1 414 ? 17.516 -32.781 19.344 1 91.06 414 PHE A CA 1
ATOM 3404 C C . PHE A 1 414 ? 16.797 -33.594 18.281 1 91.06 414 PHE A C 1
ATOM 3406 O O . PHE A 1 414 ? 15.562 -33.656 18.266 1 91.06 414 PHE A O 1
ATOM 3413 N N . LEU A 1 415 ? 17.469 -34.281 17.406 1 90.56 415 LEU A N 1
ATOM 3414 C CA . LEU A 1 415 ? 16.844 -35.125 16.375 1 90.56 415 LEU A CA 1
ATOM 3415 C C . LEU A 1 415 ? 16.141 -36.312 17.016 1 90.56 415 LEU A C 1
ATOM 3417 O O . LEU A 1 415 ? 15.086 -36.75 16.531 1 90.56 415 LEU A O 1
ATOM 3421 N N . THR A 1 416 ? 16.734 -36.844 18.078 1 93.44 416 THR A N 1
ATOM 3422 C CA . THR A 1 416 ? 16.109 -37.969 18.766 1 93.44 416 THR A CA 1
ATOM 3423 C C . THR A 1 416 ? 14.805 -37.531 19.422 1 93.44 416 THR A C 1
ATOM 3425 O O . THR A 1 416 ? 13.812 -38.25 19.406 1 93.44 416 THR A O 1
ATOM 3428 N N . ILE A 1 417 ? 14.836 -36.312 19.953 1 94.38 417 ILE A N 1
ATOM 3429 C CA . ILE A 1 417 ? 13.625 -35.812 20.578 1 94.38 417 ILE A CA 1
ATOM 3430 C C . ILE A 1 417 ? 12.539 -35.594 19.516 1 94.38 417 ILE A C 1
ATOM 3432 O O . ILE A 1 417 ? 11.375 -35.969 19.734 1 94.38 417 ILE A O 1
ATOM 3436 N N . TYR A 1 418 ? 12.867 -35.094 18.359 1 92.44 418 TYR A N 1
ATOM 3437 C CA . TYR A 1 418 ? 11.898 -34.906 17.281 1 92.44 418 TYR A CA 1
ATOM 3438 C C . TYR A 1 418 ? 11.398 -36.219 16.75 1 92.44 418 TYR A C 1
ATOM 3440 O O . TYR A 1 418 ? 10.227 -36.375 16.391 1 92.44 418 TYR A O 1
ATOM 3448 N N . GLY A 1 419 ? 12.289 -37.156 16.719 1 93 419 GLY A N 1
ATOM 3449 C CA . GLY A 1 419 ? 11.898 -38.5 16.297 1 93 419 GLY A CA 1
ATOM 3450 C C . GLY A 1 419 ? 10.914 -39.156 17.234 1 93 419 GLY A C 1
ATOM 3451 O O . GLY A 1 419 ? 9.938 -39.75 16.797 1 93 419 GLY A O 1
ATOM 3452 N N . VAL A 1 420 ? 11.156 -39 18.484 1 94.31 420 VAL A N 1
ATOM 3453 C CA . VAL A 1 420 ? 10.25 -39.562 19.469 1 94.31 420 VAL A CA 1
ATOM 3454 C C . VAL A 1 420 ? 8.891 -38.875 19.391 1 94.31 420 VAL A C 1
ATOM 3456 O O . VAL A 1 420 ? 7.852 -39.5 19.5 1 94.31 420 VAL A O 1
ATOM 3459 N N . GLU A 1 421 ? 8.922 -37.594 19.219 1 93.81 421 GLU A N 1
ATOM 3460 C CA . GLU A 1 421 ? 7.672 -36.844 19.047 1 93.81 421 GLU A CA 1
ATOM 3461 C C . GLU A 1 421 ? 6.887 -37.344 17.844 1 93.81 421 GLU A C 1
ATOM 3463 O O . GLU A 1 421 ? 5.676 -37.562 17.922 1 93.81 421 GLU A O 1
ATOM 3468 N N . LEU A 1 422 ? 7.586 -37.594 16.75 1 93.38 422 LEU A N 1
ATOM 3469 C CA . LEU A 1 422 ? 6.957 -38.094 15.523 1 93.38 422 LEU A CA 1
ATOM 3470 C C . LEU A 1 422 ? 6.34 -39.469 15.734 1 93.38 422 LEU A C 1
ATOM 3472 O O . LEU A 1 422 ? 5.199 -39.719 15.328 1 93.38 422 LEU A O 1
ATOM 3476 N N . PHE A 1 423 ? 7.004 -40.312 16.484 1 94.19 423 PHE A N 1
ATOM 3477 C CA . PHE A 1 423 ? 6.504 -41.656 16.719 1 94.19 423 PHE A CA 1
ATOM 3478 C C . PHE A 1 423 ? 5.332 -41.656 17.688 1 94.19 423 PHE A C 1
ATOM 3480 O O . PHE A 1 423 ? 4.367 -42.406 17.516 1 94.19 423 PHE A O 1
ATOM 3487 N N . LEU A 1 424 ? 5.418 -40.781 18.625 1 94.12 424 LEU A N 1
ATOM 3488 C CA . LEU A 1 424 ? 4.324 -40.688 19.578 1 94.12 424 LEU A CA 1
ATOM 3489 C C . LEU A 1 424 ? 3.066 -40.125 18.922 1 94.12 424 LEU A C 1
ATOM 3491 O O . LEU A 1 424 ? 1.965 -40.625 19.156 1 94.12 424 LEU A O 1
ATOM 3495 N N . LYS A 1 425 ? 3.195 -39.156 18.062 1 94 425 LYS A N 1
ATOM 3496 C CA . LYS A 1 425 ? 2.041 -38.562 17.391 1 94 425 LYS A CA 1
ATOM 3497 C C . LYS A 1 425 ? 1.438 -39.531 16.375 1 94 425 LYS A C 1
ATOM 3499 O O . LYS A 1 425 ? 0.216 -39.594 16.219 1 94 425 LYS A O 1
ATOM 3504 N N . VAL A 1 426 ? 2.318 -40.281 15.688 1 92.25 426 VAL A N 1
ATOM 3505 C CA . VAL A 1 426 ? 1.823 -41.25 14.727 1 92.25 426 VAL A CA 1
ATOM 3506 C C . VAL A 1 426 ? 1.116 -42.375 15.453 1 92.25 426 VAL A C 1
ATOM 3508 O O . VAL A 1 426 ? 0.08 -42.875 15 1 92.25 426 VAL A O 1
ATOM 3511 N N . ALA A 1 427 ? 1.661 -42.75 16.609 1 90.62 427 ALA A N 1
ATOM 3512 C CA . ALA A 1 427 ? 1.058 -43.812 17.406 1 90.62 427 ALA A CA 1
ATOM 3513 C C . ALA A 1 427 ? -0.244 -43.344 18.047 1 90.62 427 ALA A C 1
ATOM 3515 O O . ALA A 1 427 ? -1.209 -44.125 18.141 1 90.62 427 ALA A O 1
ATOM 3516 N N . GLY A 1 428 ? -0.288 -42.156 18.438 1 89.81 428 GLY A N 1
ATOM 3517 C CA . GLY A 1 428 ? -1.462 -41.656 19.141 1 89.81 428 GLY A CA 1
ATOM 3518 C C . GLY A 1 428 ? -2.59 -41.281 18.188 1 89.81 428 GLY A C 1
ATOM 3519 O O . GLY A 1 428 ? -3.758 -41.562 18.469 1 89.81 428 GLY A O 1
ATOM 3520 N N . LEU A 1 429 ? -2.355 -40.656 17.109 1 89.25 429 LEU A N 1
ATOM 3521 C CA . LEU A 1 429 ? -3.385 -40.188 16.188 1 89.25 429 LEU A CA 1
ATOM 3522 C C . LEU A 1 429 ? -3.607 -41.156 15.047 1 89.25 429 LEU A C 1
ATOM 3524 O O . LEU A 1 429 ? -4.723 -41.281 14.539 1 89.25 429 LEU A O 1
ATOM 3528 N N . GLY A 1 430 ? -2.656 -41.906 14.68 1 87.56 430 GLY A N 1
ATOM 3529 C CA . GLY A 1 430 ? -2.711 -42.75 13.492 1 87.56 430 GLY A CA 1
ATOM 3530 C C . GLY A 1 430 ? -2 -42.156 12.297 1 87.56 430 GLY A C 1
ATOM 3531 O O . GLY A 1 430 ? -1.9 -40.938 12.18 1 87.56 430 GLY A O 1
ATOM 3532 N N . PRO A 1 431 ? -1.488 -42.906 11.43 1 86.81 431 PRO A N 1
ATOM 3533 C CA . PRO A 1 431 ? -0.713 -42.406 10.297 1 86.81 431 PRO A CA 1
ATOM 3534 C C . PRO A 1 431 ? -1.557 -41.562 9.328 1 86.81 431 PRO A C 1
ATOM 3536 O O . PRO A 1 431 ? -1.085 -40.562 8.797 1 86.81 431 PRO A O 1
ATOM 3539 N N . VAL A 1 432 ? -2.781 -41.875 9.188 1 84.19 432 VAL A N 1
ATOM 3540 C CA . VAL A 1 432 ? -3.625 -41.188 8.227 1 84.19 432 VAL A CA 1
ATOM 3541 C C . VAL A 1 432 ? -4.035 -39.812 8.797 1 84.19 432 VAL A C 1
ATOM 3543 O O . VAL A 1 432 ? -3.965 -38.812 8.109 1 84.19 432 VAL A O 1
ATOM 3546 N N . GLU A 1 433 ? -4.34 -39.844 10.047 1 83.5 433 GLU A N 1
ATOM 3547 C CA . GLU A 1 433 ? -4.734 -38.594 10.68 1 83.5 433 GLU A CA 1
ATOM 3548 C C . GLU A 1 433 ? -3.539 -37.656 10.852 1 83.5 433 GLU A C 1
ATOM 3550 O O . GLU A 1 433 ? -3.676 -36.438 10.742 1 83.5 433 GLU A O 1
ATOM 3555 N N . TYR A 1 434 ? -2.463 -38.25 11.078 1 88.75 434 TYR A N 1
ATOM 3556 C CA . TYR A 1 434 ? -1.247 -37.469 11.234 1 88.75 434 TYR A CA 1
ATOM 3557 C C . TYR A 1 434 ? -0.881 -36.781 9.93 1 88.75 434 TYR A C 1
ATOM 3559 O O . TYR A 1 434 ? -0.535 -35.594 9.93 1 88.75 434 TYR A O 1
ATOM 3567 N N . LEU A 1 435 ? -1.032 -37.375 8.812 1 87.44 435 LEU A N 1
ATOM 3568 C CA . LEU A 1 435 ? -0.606 -36.844 7.527 1 87.44 435 LEU A CA 1
ATOM 3569 C C . LEU A 1 435 ? -1.663 -35.906 6.957 1 87.44 435 LEU A C 1
ATOM 3571 O O . LEU A 1 435 ? -1.379 -35.125 6.043 1 87.44 435 LEU A O 1
ATOM 3575 N N . SER A 1 436 ? -2.844 -35.969 7.535 1 80.88 436 SER A N 1
ATOM 3576 C CA . SER A 1 436 ? -3.914 -35.125 7.016 1 80.88 436 SER A CA 1
ATOM 3577 C C . SER A 1 436 ? -3.816 -33.719 7.566 1 80.88 436 SER A C 1
ATOM 3579 O O . SER A 1 436 ? -4.344 -32.781 6.969 1 80.88 436 SER A O 1
ATOM 3581 N N . SER A 1 437 ? -3.047 -33.656 8.688 1 82.38 437 SER A N 1
ATOM 3582 C CA . SER A 1 437 ? -2.852 -32.312 9.234 1 82.38 437 SER A CA 1
ATOM 3583 C C . SER A 1 437 ? -1.677 -31.609 8.57 1 82.38 437 SER A C 1
ATOM 3585 O O . SER A 1 437 ? -0.58 -32.156 8.484 1 82.38 437 SER A O 1
ATOM 3587 N N . GLY A 1 438 ? -1.884 -30.422 8.039 1 79.5 438 GLY A N 1
ATOM 3588 C CA . GLY A 1 438 ? -0.839 -29.656 7.363 1 79.5 438 GLY A CA 1
ATOM 3589 C C . GLY A 1 438 ? 0.345 -29.359 8.258 1 79.5 438 GLY A C 1
ATOM 3590 O O . GLY A 1 438 ? 1.495 -29.406 7.82 1 79.5 438 GLY A O 1
ATOM 3591 N N . TRP A 1 439 ? 0.134 -29.125 9.547 1 82.25 439 TRP A N 1
ATOM 3592 C CA . TRP A 1 439 ? 1.204 -28.781 10.477 1 82.25 439 TRP A CA 1
ATOM 3593 C C . TRP A 1 439 ? 2.057 -30 10.812 1 82.25 439 TRP A C 1
ATOM 3595 O O . TRP A 1 439 ? 3.279 -29.891 10.938 1 82.25 439 TRP A O 1
ATOM 3605 N N . ASN A 1 440 ? 1.39 -31.078 10.883 1 87.88 440 ASN A N 1
ATOM 3606 C CA . ASN A 1 440 ? 2.141 -32.312 11.148 1 87.88 440 ASN A CA 1
ATOM 3607 C C . ASN A 1 440 ? 2.961 -32.75 9.938 1 87.88 440 ASN A C 1
ATOM 3609 O O . ASN A 1 440 ? 4.059 -33.281 10.086 1 87.88 440 ASN A O 1
ATOM 3613 N N . LEU A 1 441 ? 2.375 -32.469 8.836 1 87.62 441 LEU A N 1
ATOM 3614 C CA . LEU A 1 441 ? 3.119 -32.75 7.613 1 87.62 441 LEU A CA 1
ATOM 3615 C C . LEU A 1 441 ? 4.371 -31.891 7.52 1 87.62 441 LEU A C 1
ATOM 3617 O O . LEU A 1 441 ? 5.434 -32.375 7.113 1 87.62 441 LEU A O 1
ATOM 3621 N N . PHE A 1 442 ? 4.234 -30.719 7.875 1 84.94 442 PHE A N 1
ATOM 3622 C CA . PHE A 1 442 ? 5.383 -29.812 7.887 1 84.94 442 PHE A CA 1
ATOM 3623 C C . PHE A 1 442 ? 6.438 -30.297 8.875 1 84.94 442 PHE A C 1
ATOM 3625 O O . PHE A 1 442 ? 7.629 -30.312 8.562 1 84.94 442 PHE A O 1
ATOM 3632 N N . ASP A 1 443 ? 5.996 -30.656 10.008 1 87.44 443 ASP A N 1
ATOM 3633 C CA . ASP A 1 443 ? 6.926 -31.188 11.008 1 87.44 443 ASP A CA 1
ATOM 3634 C C . ASP A 1 443 ? 7.621 -32.438 10.5 1 87.44 443 ASP A C 1
ATOM 3636 O O . ASP A 1 443 ? 8.805 -32.656 10.773 1 87.44 443 ASP A O 1
ATOM 3640 N N . PHE A 1 444 ? 6.848 -33.219 9.805 1 90.62 444 PHE A N 1
ATOM 3641 C CA . PHE A 1 444 ? 7.406 -34.438 9.258 1 90.62 444 PHE A CA 1
ATOM 3642 C C . PHE A 1 444 ? 8.516 -34.156 8.258 1 90.62 444 PHE A C 1
ATOM 3644 O O . PHE A 1 444 ? 9.586 -34.75 8.312 1 90.62 444 PHE A O 1
ATOM 3651 N N . PHE A 1 445 ? 8.305 -33.219 7.426 1 88.5 445 PHE A N 1
ATOM 3652 C CA . PHE A 1 445 ? 9.289 -32.875 6.406 1 88.5 445 PHE A CA 1
ATOM 3653 C C . PHE A 1 445 ? 10.523 -32.25 7.035 1 88.5 445 PHE A C 1
ATOM 3655 O O . PHE A 1 445 ? 11.656 -32.531 6.633 1 88.5 445 PHE A O 1
ATOM 3662 N N . VAL A 1 446 ? 10.289 -31.438 8.008 1 86.06 446 VAL A N 1
ATOM 3663 C CA . VAL A 1 446 ? 11.414 -30.781 8.664 1 86.06 446 VAL A CA 1
ATOM 3664 C C . VAL A 1 446 ? 12.258 -31.828 9.391 1 86.06 446 VAL A C 1
ATOM 3666 O O . VAL A 1 446 ? 13.492 -31.781 9.336 1 86.06 446 VAL A O 1
ATOM 3669 N N . THR A 1 447 ? 11.648 -32.781 10.016 1 88.5 447 THR A N 1
ATOM 3670 C CA . THR A 1 447 ? 12.359 -33.844 10.727 1 88.5 447 THR A CA 1
ATOM 3671 C C . THR A 1 447 ? 13.031 -34.812 9.742 1 88.5 447 THR A C 1
ATOM 3673 O O . THR A 1 447 ? 14.156 -35.25 9.977 1 88.5 447 THR A O 1
ATOM 3676 N N . ALA A 1 448 ? 12.352 -35.031 8.664 1 89.19 448 ALA A N 1
ATOM 3677 C CA . ALA A 1 448 ? 12.922 -35.906 7.641 1 89.19 448 ALA A CA 1
ATOM 3678 C C . ALA A 1 448 ? 14.172 -35.281 7.016 1 89.19 448 ALA A C 1
ATOM 3680 O O . ALA A 1 448 ? 15.172 -35.969 6.801 1 89.19 448 ALA A O 1
ATOM 3681 N N . PHE A 1 449 ? 14.156 -34.031 6.816 1 87.19 449 PHE A N 1
ATOM 3682 C CA . PHE A 1 449 ? 15.305 -33.344 6.25 1 87.19 449 PHE A CA 1
ATOM 3683 C C . PHE A 1 449 ? 16.453 -33.281 7.246 1 87.19 449 PHE A C 1
ATOM 3685 O O . PHE A 1 449 ? 17.625 -33.375 6.863 1 87.19 449 PHE A O 1
ATOM 3692 N N . ALA A 1 450 ? 16.109 -33.094 8.484 1 85.81 450 ALA A N 1
ATOM 3693 C CA . ALA A 1 450 ? 17.141 -33.125 9.523 1 85.81 450 ALA A CA 1
ATOM 3694 C C . ALA A 1 450 ? 17.781 -34.5 9.625 1 85.81 450 ALA A C 1
ATOM 3696 O O . ALA A 1 450 ? 19 -34.594 9.844 1 85.81 450 ALA A O 1
ATOM 3697 N N . PHE A 1 451 ? 17.031 -35.5 9.391 1 88.56 451 PHE A N 1
ATOM 3698 C CA . PHE A 1 451 ? 17.562 -36.844 9.43 1 88.56 451 PHE A CA 1
ATOM 3699 C C . PHE A 1 451 ? 18.453 -37.125 8.234 1 88.56 451 PHE A C 1
ATOM 3701 O O . PHE A 1 451 ? 19.5 -37.75 8.367 1 88.56 451 PHE A O 1
ATOM 3708 N N . LEU A 1 452 ? 18.031 -36.625 7.125 1 87.25 452 LEU A N 1
ATOM 3709 C CA . LEU A 1 452 ? 18.859 -36.781 5.926 1 87.25 452 LEU A CA 1
ATOM 3710 C C . LEU A 1 452 ? 20.188 -36.031 6.082 1 87.25 452 LEU A C 1
ATOM 3712 O O . LEU A 1 452 ? 21.219 -36.469 5.59 1 87.25 452 LEU A O 1
ATOM 3716 N N . GLY A 1 453 ? 20.125 -34.938 6.77 1 84.44 453 GLY A N 1
ATOM 3717 C CA . GLY A 1 453 ? 21.359 -34.188 7.047 1 84.44 453 GLY A CA 1
ATOM 3718 C C . GLY A 1 453 ? 22.312 -34.938 7.949 1 84.44 453 GLY A C 1
ATOM 3719 O O . GLY A 1 453 ? 23.516 -34.938 7.738 1 84.44 453 GLY A O 1
ATOM 3720 N N . LEU A 1 454 ? 21.734 -35.656 8.922 1 84.19 454 LEU A N 1
ATOM 3721 C CA . LEU A 1 454 ? 22.562 -36.469 9.805 1 84.19 454 LEU A CA 1
ATOM 3722 C C . LEU A 1 454 ? 23.219 -37.594 9.031 1 84.19 454 LEU A C 1
ATOM 3724 O O . LEU A 1 454 ? 24.391 -37.906 9.25 1 84.19 454 LEU A O 1
ATOM 3728 N N . LEU A 1 455 ? 22.453 -38.125 8.094 1 85.44 455 LEU A N 1
ATOM 3729 C CA . LEU A 1 455 ? 22.984 -39.219 7.285 1 85.44 455 LEU A CA 1
ATOM 3730 C C . LEU A 1 455 ? 24.094 -38.688 6.363 1 85.44 455 LEU A C 1
ATOM 3732 O O . LEU A 1 455 ? 25.094 -39.375 6.145 1 85.44 455 LEU A O 1
ATOM 3736 N N . ALA A 1 456 ? 23.875 -37.5 5.887 1 83.75 456 ALA A N 1
ATOM 3737 C CA . ALA A 1 456 ? 24.891 -36.906 5.008 1 83.75 456 ALA A CA 1
ATOM 3738 C C . ALA A 1 456 ? 26.188 -36.656 5.766 1 83.75 456 ALA A C 1
ATOM 3740 O O . ALA A 1 456 ? 27.281 -36.812 5.227 1 83.75 456 ALA A O 1
ATOM 3741 N N . LEU A 1 457 ? 26.062 -36.25 7.027 1 82.19 457 LEU A N 1
ATOM 3742 C CA . LEU A 1 457 ? 27.25 -35.969 7.84 1 82.19 457 LEU A CA 1
ATOM 3743 C C . LEU A 1 457 ? 27.906 -37.281 8.297 1 82.19 457 LEU A C 1
ATOM 3745 O O . LEU A 1 457 ? 29.141 -37.375 8.297 1 82.19 457 LEU A O 1
ATOM 3749 N N . ALA A 1 458 ? 27.094 -38.281 8.578 1 81.56 458 ALA A N 1
ATOM 3750 C CA . ALA A 1 458 ? 27.609 -39.562 9.102 1 81.56 458 ALA A CA 1
ATOM 3751 C C . ALA A 1 458 ? 28.328 -40.344 8.016 1 81.56 458 ALA A C 1
ATOM 3753 O O . ALA A 1 458 ? 29.344 -41 8.266 1 81.56 458 ALA A O 1
ATOM 3754 N N . PHE A 1 459 ? 27.812 -40.188 6.762 1 82.81 459 PHE A N 1
ATOM 3755 C CA . PHE A 1 459 ? 28.406 -40.969 5.668 1 82.81 459 PHE A CA 1
ATOM 3756 C C . PHE A 1 459 ? 29.312 -40.094 4.828 1 82.81 459 PHE A C 1
ATOM 3758 O O . PHE A 1 459 ? 29.766 -40.5 3.758 1 82.81 459 PHE A O 1
ATOM 3765 N N . ASN A 1 460 ? 29.625 -38.875 5.234 1 77.38 460 ASN A N 1
ATOM 3766 C CA . ASN A 1 460 ? 30.531 -37.938 4.59 1 77.38 460 ASN A CA 1
ATOM 3767 C C . ASN A 1 460 ? 30.203 -37.781 3.109 1 77.38 460 ASN A C 1
ATOM 3769 O O . ASN A 1 460 ? 31.078 -37.875 2.256 1 77.38 460 ASN A O 1
ATOM 3773 N N . MET A 1 461 ? 28.969 -37.719 2.875 1 77.5 461 MET A N 1
ATOM 3774 C CA . MET A 1 461 ? 28.531 -37.438 1.507 1 77.5 461 MET A CA 1
ATOM 3775 C C . MET A 1 461 ? 28.688 -35.969 1.178 1 77.5 461 MET A C 1
ATOM 3777 O O . MET A 1 461 ? 27.828 -35.156 1.537 1 77.5 461 MET A O 1
ATOM 3781 N N . GLU A 1 462 ? 29.688 -35.5 0.524 1 69.5 462 GLU A N 1
ATOM 3782 C CA . GLU A 1 462 ? 30.109 -34.094 0.333 1 69.5 462 GLU A CA 1
ATOM 3783 C C . GLU A 1 462 ? 29.062 -33.312 -0.445 1 69.5 462 GLU A C 1
ATOM 3785 O O . GLU A 1 462 ? 28.766 -32.156 -0.095 1 69.5 462 GLU A O 1
ATOM 3790 N N . PRO A 1 463 ? 28.453 -33.938 -1.448 1 67.06 463 PRO A N 1
ATOM 3791 C CA . PRO A 1 463 ? 27.547 -33.094 -2.197 1 67.06 463 PRO A CA 1
ATOM 3792 C C . PRO A 1 463 ? 26.25 -32.781 -1.439 1 67.06 463 PRO A C 1
ATOM 3794 O O . PRO A 1 463 ? 25.578 -31.797 -1.729 1 67.06 463 PRO A O 1
ATOM 3797 N N . PHE A 1 464 ? 26.047 -33.5 -0.377 1 68.56 464 PHE A N 1
ATOM 3798 C CA . PHE A 1 464 ? 24.766 -33.344 0.296 1 68.56 464 PHE A CA 1
ATOM 3799 C C . PHE A 1 464 ? 24.922 -32.531 1.59 1 68.56 464 PHE A C 1
ATOM 3801 O O . PHE A 1 464 ? 24.031 -32.531 2.43 1 68.56 464 PHE A O 1
ATOM 3808 N N . TYR A 1 465 ? 26.031 -31.859 1.699 1 71.06 465 TYR A N 1
ATOM 3809 C CA . TYR A 1 465 ? 26.266 -31.062 2.896 1 71.06 465 TYR A CA 1
ATOM 3810 C C . TYR A 1 465 ? 25.328 -29.859 2.928 1 71.06 465 TYR A C 1
ATOM 3812 O O . TYR A 1 465 ? 25.094 -29.266 3.99 1 71.06 465 TYR A O 1
ATOM 3820 N N . PHE A 1 466 ? 24.734 -29.609 1.749 1 71.62 466 PHE A N 1
ATOM 3821 C CA . PHE A 1 466 ? 23.844 -28.469 1.698 1 71.62 466 PHE A CA 1
ATOM 3822 C C . PHE A 1 466 ? 22.594 -28.719 2.539 1 71.62 466 PHE A C 1
ATOM 3824 O O . PHE A 1 466 ? 22 -27.781 3.064 1 71.62 466 PHE A O 1
ATOM 3831 N N . ILE A 1 467 ? 22.266 -29.922 2.752 1 74.12 467 ILE A N 1
ATOM 3832 C CA . ILE A 1 467 ? 21.078 -30.25 3.527 1 74.12 467 ILE A CA 1
ATOM 3833 C C . ILE A 1 467 ? 21.328 -29.953 5.004 1 74.12 467 ILE A C 1
ATOM 3835 O O . ILE A 1 467 ? 20.391 -29.594 5.73 1 74.12 467 ILE A O 1
ATOM 3839 N N . VAL A 1 468 ? 22.562 -30.047 5.379 1 72.94 468 VAL A N 1
ATOM 3840 C CA . VAL A 1 468 ? 22.906 -29.781 6.77 1 72.94 468 VAL A CA 1
ATOM 3841 C C . VAL A 1 468 ? 22.766 -28.297 7.062 1 72.94 468 VAL A C 1
ATOM 3843 O O . VAL A 1 468 ? 22.406 -27.906 8.18 1 72.94 468 VAL A O 1
ATOM 3846 N N . VAL A 1 469 ? 22.906 -27.578 5.996 1 72.81 469 VAL A N 1
ATOM 3847 C CA . VAL A 1 469 ? 22.859 -26.125 6.156 1 72.81 469 VAL A CA 1
ATOM 3848 C C . VAL A 1 469 ? 21.406 -25.672 6.352 1 72.81 469 VAL A C 1
ATOM 3850 O O . VAL A 1 469 ? 21.156 -24.594 6.883 1 72.81 469 VAL A O 1
ATOM 3853 N N . LEU A 1 470 ? 20.469 -26.609 6.074 1 77.25 470 LEU A N 1
ATOM 3854 C CA . LEU A 1 470 ? 19.047 -26.25 6.191 1 77.25 470 LEU A CA 1
ATOM 3855 C C . LEU A 1 470 ? 18.531 -26.531 7.598 1 77.25 470 LEU A C 1
ATOM 3857 O O . LEU A 1 470 ? 17.328 -26.438 7.852 1 77.25 470 LEU A O 1
ATOM 3861 N N . ARG A 1 471 ? 19.422 -26.75 8.547 1 80 471 ARG A N 1
ATOM 3862 C CA . ARG A 1 471 ? 19.094 -27.062 9.93 1 80 471 ARG A CA 1
ATOM 3863 C C . ARG A 1 471 ? 18.297 -25.922 10.562 1 80 471 ARG A C 1
ATOM 3865 O O . ARG A 1 471 ? 17.328 -26.156 11.289 1 80 471 ARG A O 1
ATOM 3872 N N . PRO A 1 472 ? 18.562 -24.719 10.227 1 81.38 472 PRO A N 1
ATOM 3873 C CA . PRO A 1 472 ? 17.828 -23.625 10.883 1 81.38 472 PRO A CA 1
ATOM 3874 C C . PRO A 1 472 ? 16.375 -23.547 10.43 1 81.38 472 PRO A C 1
ATOM 3876 O O . PRO A 1 472 ? 15.555 -22.891 11.086 1 81.38 472 PRO A O 1
ATOM 3879 N N . LEU A 1 473 ? 16.031 -24.219 9.414 1 81.69 473 LEU A N 1
ATOM 3880 C CA . LEU A 1 473 ? 14.633 -24.219 8.961 1 81.69 473 LEU A CA 1
ATOM 3881 C C . LEU A 1 473 ? 13.727 -24.891 9.984 1 81.69 473 LEU A C 1
ATOM 3883 O O . LEU A 1 473 ? 12.508 -24.719 9.945 1 81.69 473 LEU A O 1
ATOM 3887 N N . GLN A 1 474 ? 14.344 -25.609 10.945 1 82.94 474 GLN A N 1
ATOM 3888 C CA . GLN A 1 474 ? 13.578 -26.266 12.008 1 82.94 474 GLN A CA 1
ATOM 3889 C C . GLN A 1 474 ? 12.945 -25.234 12.938 1 82.94 474 GLN A C 1
ATOM 3891 O O . GLN A 1 474 ? 11.969 -25.531 13.625 1 82.94 474 GLN A O 1
ATOM 3896 N N . LEU A 1 475 ? 13.492 -24.109 12.883 1 84.75 475 LEU A N 1
ATOM 3897 C CA . LEU A 1 475 ? 12.977 -23.062 13.75 1 84.75 475 LEU A CA 1
ATOM 3898 C C . LEU A 1 475 ? 11.602 -22.594 13.281 1 84.75 475 LEU A C 1
ATOM 3900 O O . LEU A 1 475 ? 10.875 -21.938 14.031 1 84.75 475 LEU A O 1
ATOM 3904 N N . LEU A 1 476 ? 11.289 -22.906 12.039 1 83.06 476 LEU A N 1
ATOM 3905 C CA . LEU A 1 476 ? 9.992 -22.516 11.492 1 83.06 476 LEU A CA 1
ATOM 3906 C C . LEU A 1 476 ? 8.859 -23.234 12.219 1 83.06 476 LEU A C 1
ATOM 3908 O O . LEU A 1 476 ? 7.695 -22.844 12.125 1 83.06 476 LEU A O 1
ATOM 3912 N N . ARG A 1 477 ? 9.188 -24.266 13.023 1 83.81 477 ARG A N 1
ATOM 3913 C CA . ARG A 1 477 ? 8.195 -24.984 13.82 1 83.81 477 ARG A CA 1
ATOM 3914 C C . ARG A 1 477 ? 7.621 -24.094 14.914 1 83.81 477 ARG A C 1
ATOM 3916 O O . ARG A 1 477 ? 6.559 -24.375 15.469 1 83.81 477 ARG A O 1
ATOM 3923 N N . LEU A 1 478 ? 8.328 -23.062 15.203 1 82.25 478 LEU A N 1
ATOM 3924 C CA . LEU A 1 478 ? 7.902 -22.156 16.266 1 82.25 478 LEU A CA 1
ATOM 3925 C C . LEU A 1 478 ? 6.75 -21.281 15.805 1 82.25 478 LEU A C 1
ATOM 3927 O O . LEU A 1 478 ? 6.082 -20.641 16.625 1 82.25 478 LEU A O 1
ATOM 3931 N N . PHE A 1 479 ? 6.531 -21.312 14.539 1 77.38 479 PHE A N 1
ATOM 3932 C CA . PHE A 1 479 ? 5.477 -20.469 13.984 1 77.38 479 PHE A CA 1
ATOM 3933 C C . PHE A 1 479 ? 4.113 -20.891 14.516 1 77.38 479 PHE A C 1
ATOM 3935 O O . PHE A 1 479 ? 3.17 -20.094 14.508 1 77.38 479 PHE A O 1
ATOM 3942 N N . LYS A 1 480 ? 4 -22.062 15.023 1 77.62 480 LYS A N 1
ATOM 3943 C CA . LYS A 1 480 ? 2.729 -22.609 15.5 1 77.62 480 LYS A CA 1
ATOM 3944 C C . LYS A 1 480 ? 2.357 -22.016 16.859 1 77.62 480 LYS A C 1
ATOM 3946 O O . LYS A 1 480 ? 1.214 -22.125 17.297 1 77.62 480 LYS A O 1
ATOM 3951 N N . LEU A 1 481 ? 3.33 -21.312 17.453 1 76.81 481 LEU A N 1
ATOM 3952 C CA . LEU A 1 481 ? 3.135 -20.828 18.812 1 76.81 481 LEU A CA 1
ATOM 3953 C C . LEU A 1 481 ? 2.062 -19.75 18.859 1 76.81 481 LEU A C 1
ATOM 3955 O O . LEU A 1 481 ? 1.174 -19.781 19.719 1 76.81 481 LEU A O 1
ATOM 3959 N N . LYS A 1 482 ? 2.127 -18.812 17.859 1 79.56 482 LYS A N 1
ATOM 3960 C CA . LYS A 1 482 ? 1.186 -17.703 17.906 1 79.56 482 LYS A CA 1
ATOM 3961 C C . LYS A 1 482 ? 0.073 -17.875 16.875 1 79.56 482 LYS A C 1
ATOM 3963 O O . LYS A 1 482 ? 0.341 -18.172 15.719 1 79.56 482 LYS A O 1
ATOM 3968 N N . LYS A 1 483 ? -1.16 -17.703 17.391 1 78 483 LYS A N 1
ATOM 3969 C CA . LYS A 1 483 ? -2.334 -17.844 16.531 1 78 483 LYS A CA 1
ATOM 3970 C C . LYS A 1 483 ? -2.271 -16.891 15.352 1 78 483 LYS A C 1
ATOM 3972 O O . LYS A 1 483 ? -2.643 -17.25 14.227 1 78 483 LYS A O 1
ATOM 3977 N N . ARG A 1 484 ? -1.721 -15.805 15.57 1 77.75 484 ARG A N 1
ATOM 3978 C CA . ARG A 1 484 ? -1.639 -14.812 14.5 1 77.75 484 ARG A CA 1
ATOM 3979 C C . ARG A 1 484 ? -0.724 -15.289 13.375 1 77.75 484 ARG A C 1
ATOM 3981 O O . ARG A 1 484 ? -1.002 -15.047 12.203 1 77.75 484 ARG A O 1
ATOM 3988 N N . TYR A 1 485 ? 0.347 -15.93 13.758 1 81.94 485 TYR A N 1
ATOM 3989 C CA . TYR A 1 485 ? 1.278 -16.438 12.758 1 81.94 485 TYR A CA 1
ATOM 3990 C C . TYR A 1 485 ? 0.653 -17.578 11.961 1 81.94 485 TYR A C 1
ATOM 3992 O O . TYR A 1 485 ? 0.875 -17.688 10.75 1 81.94 485 TYR A O 1
ATOM 4000 N N . ARG A 1 486 ? -0.187 -18.266 12.609 1 78.12 486 ARG A N 1
ATOM 4001 C CA . ARG A 1 486 ? -0.886 -19.344 11.922 1 78.12 486 ARG A CA 1
ATOM 4002 C C . ARG A 1 486 ? -1.884 -18.797 10.914 1 78.12 486 ARG A C 1
ATOM 4004 O O . ARG A 1 486 ? -2.008 -19.328 9.805 1 78.12 486 ARG A O 1
ATOM 4011 N N . ASN A 1 487 ? -2.467 -17.719 11.242 1 75.5 487 ASN A N 1
ATOM 4012 C CA . ASN A 1 487 ? -3.432 -17.094 10.336 1 75.5 487 ASN A CA 1
ATOM 4013 C C . ASN A 1 487 ? -2.746 -16.5 9.117 1 75.5 487 ASN A C 1
ATOM 4015 O O . ASN A 1 487 ? -3.271 -16.578 8 1 75.5 487 ASN A O 1
ATOM 4019 N N . VAL A 1 488 ? -1.651 -15.984 9.391 1 77.62 488 VAL A N 1
ATOM 4020 C CA . VAL A 1 488 ? -0.905 -15.391 8.289 1 77.62 488 VAL A CA 1
ATOM 4021 C C . VAL A 1 488 ? -0.432 -16.484 7.336 1 77.62 488 VAL A C 1
ATOM 4023 O O . VAL A 1 488 ? -0.528 -16.344 6.113 1 77.62 488 VAL A O 1
ATOM 4026 N N . LEU A 1 489 ? 0.027 -17.578 7.844 1 76.88 489 LEU A N 1
ATOM 4027 C CA . LEU A 1 489 ? 0.518 -18.688 7.016 1 76.88 489 LEU A CA 1
ATOM 4028 C C . LEU A 1 489 ? -0.629 -19.344 6.27 1 76.88 489 LEU A C 1
ATOM 4030 O O . LEU A 1 489 ? -0.478 -19.734 5.105 1 76.88 489 LEU A O 1
ATOM 4034 N N . ASP A 1 490 ? -1.723 -19.469 6.926 1 74.88 490 ASP A N 1
ATOM 4035 C CA . ASP A 1 490 ? -2.893 -20.047 6.273 1 74.88 490 ASP A CA 1
ATOM 4036 C C . ASP A 1 490 ? -3.359 -19.172 5.109 1 74.88 490 ASP A C 1
ATOM 4038 O O . ASP A 1 490 ? -3.697 -19.688 4.039 1 74.88 490 ASP A O 1
ATOM 4042 N N . THR A 1 491 ? -3.336 -17.953 5.348 1 73.81 491 THR A N 1
ATOM 4043 C CA . THR A 1 491 ? -3.713 -17.031 4.289 1 73.81 491 THR A CA 1
ATOM 4044 C C . THR A 1 491 ? -2.707 -17.078 3.141 1 73.81 491 THR A C 1
ATOM 4046 O O . THR A 1 491 ? -3.088 -17.031 1.971 1 73.81 491 THR A O 1
ATOM 4049 N N . MET A 1 492 ? -1.484 -17.219 3.5 1 79.94 492 MET A N 1
ATOM 4050 C CA . MET A 1 492 ? -0.447 -17.328 2.479 1 79.94 492 MET A CA 1
ATOM 4051 C C . MET A 1 492 ? -0.633 -18.578 1.63 1 79.94 492 MET A C 1
ATOM 4053 O O . MET A 1 492 ? -0.474 -18.531 0.408 1 79.94 492 MET A O 1
ATOM 4057 N N . PHE A 1 493 ? -1.026 -19.625 2.188 1 76.81 493 PHE A N 1
ATOM 4058 C CA . PHE A 1 493 ? -1.211 -20.875 1.452 1 76.81 493 PHE A CA 1
ATOM 4059 C C . PHE A 1 493 ? -2.457 -20.812 0.578 1 76.81 493 PHE A C 1
ATOM 4061 O O . PHE A 1 493 ? -2.484 -21.375 -0.519 1 76.81 493 PHE A O 1
ATOM 4068 N N . GLU A 1 494 ? -3.385 -20.172 1.138 1 74.94 494 GLU A N 1
ATOM 4069 C CA . GLU A 1 494 ? -4.594 -19.984 0.342 1 74.94 494 GLU A CA 1
ATOM 4070 C C . GLU A 1 494 ? -4.328 -19.109 -0.874 1 74.94 494 GLU A C 1
ATOM 4072 O O . GLU A 1 494 ? -4.941 -19.281 -1.927 1 74.94 494 GLU A O 1
ATOM 4077 N N . LEU A 1 495 ? -3.379 -18.234 -0.768 1 81.06 495 LEU A N 1
ATOM 4078 C CA . LEU A 1 495 ? -3.098 -17.281 -1.833 1 81.06 495 LEU A CA 1
ATOM 4079 C C . LEU A 1 495 ? -1.981 -17.781 -2.74 1 81.06 495 LEU A C 1
ATOM 4081 O O . LEU A 1 495 ? -1.702 -17.188 -3.781 1 81.06 495 LEU A O 1
ATOM 4085 N N . LEU A 1 496 ? -1.377 -18.906 -2.439 1 84.56 496 LEU A N 1
ATOM 4086 C CA . LEU A 1 496 ? -0.189 -19.406 -3.127 1 84.56 496 LEU A CA 1
ATOM 4087 C C . LEU A 1 496 ? -0.47 -19.625 -4.609 1 84.56 496 LEU A C 1
ATOM 4089 O O . LEU A 1 496 ? 0.318 -19.203 -5.461 1 84.56 496 LEU A O 1
ATOM 4093 N N . PRO A 1 497 ? -1.632 -20.203 -5.008 1 85.94 497 PRO A N 1
ATOM 4094 C CA . PRO A 1 497 ? -1.851 -20.406 -6.445 1 85.94 497 PRO A CA 1
ATOM 4095 C C . PRO A 1 497 ? -1.984 -19.094 -7.207 1 85.94 497 PRO A C 1
ATOM 4097 O O . PRO A 1 497 ? -1.474 -18.969 -8.32 1 85.94 497 PRO A O 1
ATOM 4100 N N . ARG A 1 498 ? -2.604 -18.203 -6.637 1 86 498 ARG A N 1
ATOM 4101 C CA . ARG A 1 498 ? -2.744 -16.891 -7.281 1 86 498 ARG A CA 1
ATOM 4102 C C . ARG A 1 498 ? -1.409 -16.156 -7.332 1 86 498 ARG A C 1
ATOM 4104 O O . ARG A 1 498 ? -1.095 -15.5 -8.32 1 86 498 ARG A O 1
ATOM 4111 N N . MET A 1 499 ? -0.633 -16.266 -6.285 1 88.81 499 MET A N 1
ATOM 4112 C CA . MET A 1 499 ? 0.685 -15.633 -6.262 1 88.81 499 MET A CA 1
ATOM 4113 C C . MET A 1 499 ? 1.617 -16.281 -7.277 1 88.81 499 MET A C 1
ATOM 4115 O O . MET A 1 499 ? 2.461 -15.609 -7.871 1 88.81 499 MET A O 1
ATOM 4119 N N . ALA A 1 500 ? 1.455 -17.609 -7.422 1 91.44 500 ALA A N 1
ATOM 4120 C CA . ALA A 1 500 ? 2.258 -18.297 -8.422 1 91.44 500 ALA A CA 1
ATOM 4121 C C . ALA A 1 500 ? 1.916 -17.828 -9.828 1 91.44 500 ALA A C 1
ATOM 4123 O O . ALA A 1 500 ? 2.803 -17.672 -10.672 1 91.44 500 ALA A O 1
ATOM 4124 N N . SER A 1 501 ? 0.665 -17.578 -10.047 1 92.75 501 SER A N 1
ATOM 4125 C CA . SER A 1 501 ? 0.262 -17.078 -11.352 1 92.75 501 SER A CA 1
ATOM 4126 C C . SER A 1 501 ? 0.81 -15.672 -11.594 1 92.75 501 SER A C 1
ATOM 4128 O O . SER A 1 501 ? 1.194 -15.328 -12.711 1 92.75 501 SER A O 1
ATOM 4130 N N . LEU A 1 502 ? 0.845 -14.906 -10.578 1 92.56 502 LEU A N 1
ATOM 4131 C CA . LEU A 1 502 ? 1.406 -13.562 -10.688 1 92.56 502 LEU A CA 1
ATOM 4132 C C . LEU A 1 502 ? 2.912 -13.617 -10.93 1 92.56 502 LEU A C 1
ATOM 4134 O O . LEU A 1 502 ? 3.451 -12.836 -11.711 1 92.56 502 LEU A O 1
ATOM 4138 N N . GLY A 1 503 ? 3.557 -14.547 -10.211 1 92.31 503 GLY A N 1
ATOM 4139 C CA . GLY A 1 503 ? 4.973 -14.758 -10.453 1 92.31 503 GLY A CA 1
ATOM 4140 C C . GLY A 1 503 ? 5.277 -15.188 -11.875 1 92.31 503 GLY A C 1
ATOM 4141 O O . GLY A 1 503 ? 6.238 -14.711 -12.484 1 92.31 503 GLY A O 1
ATOM 4142 N N . LEU A 1 504 ? 4.441 -15.992 -12.406 1 94 504 LEU A N 1
ATOM 4143 C CA . LEU A 1 504 ? 4.629 -16.453 -13.773 1 94 504 LEU A CA 1
ATOM 4144 C C . LEU A 1 504 ? 4.383 -15.312 -14.766 1 94 504 LEU A C 1
ATOM 4146 O O . LEU A 1 504 ? 5.031 -15.242 -15.812 1 94 504 LEU A O 1
ATOM 4150 N N . THR A 1 505 ? 3.436 -14.477 -14.453 1 94.81 505 THR A N 1
ATOM 4151 C CA . THR A 1 505 ? 3.201 -13.305 -15.289 1 94.81 505 THR A CA 1
ATOM 4152 C C . THR A 1 505 ? 4.438 -12.406 -15.328 1 94.81 505 THR A C 1
ATOM 4154 O O . THR A 1 505 ? 4.836 -11.93 -16.391 1 94.81 505 THR A O 1
ATOM 4157 N N . LEU A 1 506 ? 5.043 -12.195 -14.211 1 94.94 506 LEU A N 1
ATOM 4158 C CA . LEU A 1 506 ? 6.266 -11.406 -14.148 1 94.94 506 LEU A CA 1
ATOM 4159 C C . LEU A 1 506 ? 7.379 -12.062 -14.961 1 94.94 506 LEU A C 1
ATOM 4161 O O . LEU A 1 506 ? 8.133 -11.375 -15.656 1 94.94 506 LEU A O 1
ATOM 4165 N N . LEU A 1 507 ? 7.438 -13.367 -14.906 1 95.31 507 LEU A N 1
ATOM 4166 C CA . LEU A 1 507 ? 8.469 -14.102 -15.633 1 95.31 507 LEU A CA 1
ATOM 4167 C C . LEU A 1 507 ? 8.258 -13.984 -17.141 1 95.31 507 LEU A C 1
ATOM 4169 O O . LEU A 1 507 ? 9.219 -13.984 -17.906 1 95.31 507 LEU A O 1
ATOM 4173 N N . THR A 1 508 ? 7.023 -13.859 -17.562 1 95.06 508 THR A N 1
ATOM 4174 C CA . THR A 1 508 ? 6.746 -13.664 -18.984 1 95.06 508 THR A CA 1
ATOM 4175 C C . THR A 1 508 ? 7.285 -12.312 -19.453 1 95.06 508 THR A C 1
ATOM 4177 O O . THR A 1 508 ? 7.844 -12.219 -20.547 1 95.06 508 THR A O 1
ATOM 4180 N N . PHE A 1 509 ? 7.141 -11.336 -18.641 1 96 509 PHE A N 1
ATOM 4181 C CA . PHE A 1 509 ? 7.699 -10.039 -18.984 1 96 509 PHE A CA 1
ATOM 4182 C C . PHE A 1 509 ? 9.219 -10.078 -18.984 1 96 509 PHE A C 1
ATOM 4184 O O . PHE A 1 509 ? 9.875 -9.477 -19.828 1 96 509 PHE A O 1
ATOM 4191 N N . TYR A 1 510 ? 9.797 -10.789 -18 1 97.38 510 TYR A N 1
ATOM 4192 C CA . TYR A 1 510 ? 11.242 -10.961 -17.953 1 97.38 510 TYR A CA 1
ATOM 4193 C C . TYR A 1 510 ? 11.75 -11.633 -19.219 1 97.38 510 TYR A C 1
ATOM 4195 O O . TYR A 1 510 ? 12.781 -11.234 -19.781 1 97.38 510 TYR A O 1
ATOM 4203 N N . TYR A 1 511 ? 10.977 -12.594 -19.672 1 97.06 511 TYR A N 1
ATOM 4204 C CA . TYR A 1 511 ? 11.383 -13.312 -20.859 1 97.06 511 TYR A CA 1
ATOM 4205 C C . TYR A 1 511 ? 11.422 -12.383 -22.078 1 97.06 511 TYR A C 1
ATOM 4207 O O . TYR A 1 511 ? 12.414 -12.352 -22.812 1 97.06 511 TYR A O 1
ATOM 4215 N N . SER A 1 512 ? 10.398 -11.602 -22.266 1 96.5 512 SER A N 1
ATOM 4216 C CA . SER A 1 512 ? 10.328 -10.703 -23.406 1 96.5 512 SER A CA 1
ATOM 4217 C C . SER A 1 512 ? 11.445 -9.664 -23.359 1 96.5 512 SER A C 1
ATOM 4219 O O . SER A 1 512 ? 12.141 -9.445 -24.359 1 96.5 512 SER A O 1
ATOM 4221 N N . PHE A 1 513 ? 11.688 -9.094 -22.234 1 97.62 513 PHE A N 1
ATOM 4222 C CA . PHE A 1 513 ? 12.719 -8.07 -22.125 1 97.62 513 PHE A CA 1
ATOM 4223 C C . PHE A 1 513 ? 14.109 -8.695 -22.156 1 97.62 513 PHE A C 1
ATOM 4225 O O . PHE A 1 513 ? 15.07 -8.062 -22.609 1 97.62 513 PHE A O 1
ATOM 4232 N N . ALA A 1 514 ? 14.219 -9.93 -21.656 1 97.5 514 ALA A N 1
ATOM 4233 C CA . ALA A 1 514 ? 15.508 -10.617 -21.734 1 97.5 514 ALA A CA 1
ATOM 4234 C C . ALA A 1 514 ? 15.93 -10.852 -23.172 1 97.5 514 ALA A C 1
ATOM 4236 O O . ALA A 1 514 ? 17.094 -10.617 -23.531 1 97.5 514 ALA A O 1
ATOM 4237 N N . ILE A 1 515 ? 15.016 -11.219 -24.047 1 96.25 515 ILE A N 1
ATOM 4238 C CA . ILE A 1 515 ? 15.32 -11.492 -25.453 1 96.25 515 ILE A CA 1
ATOM 4239 C C . ILE A 1 515 ? 15.688 -10.195 -26.156 1 96.25 515 ILE A C 1
ATOM 4241 O O . ILE A 1 515 ? 16.672 -10.141 -26.891 1 96.25 515 ILE A O 1
ATOM 4245 N N . VAL A 1 516 ? 14.953 -9.156 -25.875 1 95.62 516 VAL A N 1
ATOM 4246 C CA . VAL A 1 516 ? 15.242 -7.867 -26.5 1 95.62 516 VAL A CA 1
ATOM 4247 C C . VAL A 1 516 ? 16.594 -7.355 -26 1 95.62 516 VAL A C 1
ATOM 4249 O O . VAL A 1 516 ? 17.391 -6.832 -26.781 1 95.62 516 VAL A O 1
ATOM 4252 N N . GLY A 1 517 ? 16.891 -7.523 -24.766 1 95.94 517 GLY A N 1
ATOM 4253 C CA . GLY A 1 517 ? 18.172 -7.109 -24.219 1 95.94 517 GLY A CA 1
ATOM 4254 C C . GLY A 1 517 ? 19.344 -7.887 -24.781 1 95.94 517 GLY A C 1
ATOM 4255 O O . GLY A 1 517 ? 20.406 -7.316 -25.062 1 95.94 517 GLY A O 1
ATOM 4256 N N . MET A 1 518 ? 19.156 -9.164 -24.953 1 95 518 MET A N 1
ATOM 4257 C CA . MET A 1 518 ? 20.203 -9.992 -25.531 1 95 518 MET A CA 1
ATOM 4258 C C . MET A 1 518 ? 20.516 -9.578 -26.969 1 95 518 MET A C 1
ATOM 4260 O O . MET A 1 518 ? 21.672 -9.562 -27.375 1 95 518 MET A O 1
ATOM 4264 N N . GLU A 1 519 ? 19.5 -9.219 -27.688 1 93.19 519 GLU A N 1
ATOM 4265 C CA . GLU A 1 519 ? 19.703 -8.828 -29.078 1 93.19 519 GLU A CA 1
ATOM 4266 C C . GLU A 1 519 ? 20.406 -7.48 -29.188 1 93.19 519 GLU A C 1
ATOM 4268 O O . GLU A 1 519 ? 21.234 -7.277 -30.078 1 93.19 519 GLU A O 1
ATOM 4273 N N . PHE A 1 520 ? 20.156 -6.641 -28.234 1 92.81 520 PHE A N 1
ATOM 4274 C CA . PHE A 1 520 ? 20.719 -5.297 -28.328 1 92.81 520 PHE A CA 1
ATOM 4275 C C . PHE A 1 520 ? 22.047 -5.207 -27.594 1 92.81 520 PHE A C 1
ATOM 4277 O O . PHE A 1 520 ? 22.953 -4.473 -28 1 92.81 520 PHE A O 1
ATOM 4284 N N . PHE A 1 521 ? 22.234 -5.969 -26.5 1 94.62 521 PHE A N 1
ATOM 4285 C CA . PHE A 1 521 ? 23.359 -5.664 -25.609 1 94.62 521 PHE A CA 1
ATOM 4286 C C . PHE A 1 521 ? 24.219 -6.895 -25.375 1 94.62 521 PHE A C 1
ATOM 4288 O O . PHE A 1 521 ? 24.969 -6.965 -24.406 1 94.62 521 PHE A O 1
ATOM 4295 N N . CYS A 1 522 ? 24.234 -7.812 -26.203 1 92.19 522 CYS A N 1
ATOM 4296 C CA . CYS A 1 522 ? 25.047 -9.008 -26.047 1 92.19 522 CYS A CA 1
ATOM 4297 C C . CYS A 1 522 ? 26.531 -8.68 -26.219 1 92.19 522 CYS A C 1
ATOM 4299 O O . CYS A 1 522 ? 26.906 -8.023 -27.188 1 92.19 522 CYS A O 1
ATOM 4301 N N . GLY A 1 523 ? 27.344 -9.047 -25.234 1 90.75 523 GLY A N 1
ATOM 4302 C CA . GLY A 1 523 ? 28.781 -8.969 -25.344 1 90.75 523 GLY A CA 1
ATOM 4303 C C . GLY A 1 523 ? 29.328 -7.555 -25.219 1 90.75 523 GLY A C 1
ATOM 4304 O O . GLY A 1 523 ? 30.453 -7.277 -25.625 1 90.75 523 GLY A O 1
ATOM 4305 N N . ILE A 1 524 ? 28.594 -6.715 -24.672 1 91.44 524 ILE A N 1
ATOM 4306 C CA . ILE A 1 524 ? 28.984 -5.309 -24.625 1 91.44 524 ILE A CA 1
ATOM 4307 C C . ILE A 1 524 ? 29.734 -5.031 -23.328 1 91.44 524 ILE A C 1
ATOM 4309 O O . ILE A 1 524 ? 30.672 -4.242 -23.297 1 91.44 524 ILE A O 1
ATOM 4313 N N . LEU A 1 525 ? 29.422 -5.715 -22.266 1 91.62 525 LEU A N 1
ATOM 4314 C CA . LEU A 1 525 ? 29.984 -5.426 -20.953 1 91.62 525 LEU A CA 1
ATOM 4315 C C . LEU A 1 525 ? 31.156 -6.352 -20.656 1 91.62 525 LEU A C 1
ATOM 4317 O O . LEU A 1 525 ? 31.047 -7.57 -20.797 1 91.62 525 LEU A O 1
ATOM 4321 N N . TYR A 1 526 ? 32.312 -5.801 -20.438 1 89.38 526 TYR A N 1
ATOM 4322 C CA . TYR A 1 526 ? 33.531 -6.52 -20.047 1 89.38 526 TYR A CA 1
ATOM 4323 C C . TYR A 1 526 ? 34.312 -5.742 -18.984 1 89.38 526 TYR A C 1
ATOM 4325 O O . TYR A 1 526 ? 34 -4.582 -18.719 1 89.38 526 TYR A O 1
ATOM 4333 N N . PRO A 1 527 ? 35.188 -6.359 -18.281 1 89.69 527 PRO A N 1
ATOM 4334 C CA . PRO A 1 527 ? 35.906 -5.652 -17.234 1 89.69 527 PRO A CA 1
ATOM 4335 C C . PRO A 1 527 ? 36.688 -4.434 -17.766 1 89.69 527 PRO A C 1
ATOM 4337 O O . PRO A 1 527 ? 37.344 -4.523 -18.781 1 89.69 527 PRO A O 1
ATOM 4340 N N . ASN A 1 528 ? 36.5 -3.23 -17.141 1 88.06 528 ASN A N 1
ATOM 4341 C CA . ASN A 1 528 ? 37.125 -1.962 -17.484 1 88.06 528 ASN A CA 1
ATOM 4342 C C . ASN A 1 528 ? 36.594 -1.396 -18.797 1 88.06 528 ASN A C 1
ATOM 4344 O O . ASN A 1 528 ? 37.312 -0.74 -19.547 1 88.06 528 ASN A O 1
ATOM 4348 N N . CYS A 1 529 ? 35.469 -1.702 -19.109 1 86.25 529 CYS A N 1
ATOM 4349 C CA . CYS A 1 529 ? 34.875 -1.252 -20.375 1 86.25 529 CYS A CA 1
ATOM 4350 C C . CYS A 1 529 ? 34.406 0.2 -20.266 1 86.25 529 CYS A C 1
ATOM 4352 O O . CYS A 1 529 ? 34.406 0.926 -21.266 1 86.25 529 CYS A O 1
ATOM 4354 N N . CYS A 1 530 ? 34 0.719 -19.156 1 84.31 530 CYS A N 1
ATOM 4355 C CA . CYS A 1 530 ? 33.375 2.018 -19 1 84.31 530 CYS A CA 1
ATOM 4356 C C . CYS A 1 530 ? 34.312 3.008 -18.312 1 84.31 530 CYS A C 1
ATOM 4358 O O . CYS A 1 530 ? 33.906 3.664 -17.344 1 84.31 530 CYS A O 1
ATOM 4360 N N . ASN A 1 531 ? 35.469 3.221 -18.75 1 81.12 531 ASN A N 1
ATOM 4361 C CA . ASN A 1 531 ? 36.469 4.062 -18.094 1 81.12 531 ASN A CA 1
ATOM 4362 C C . ASN A 1 531 ? 36.156 5.543 -18.266 1 81.12 531 ASN A C 1
ATOM 4364 O O . ASN A 1 531 ? 36.531 6.363 -17.422 1 81.12 531 ASN A O 1
ATOM 4368 N N . THR A 1 532 ? 35.406 5.926 -19.25 1 77 532 THR A N 1
ATOM 4369 C CA . THR A 1 532 ? 35.156 7.332 -19.516 1 77 532 THR A CA 1
ATOM 4370 C C . THR A 1 532 ? 33.781 7.734 -18.922 1 77 532 THR A C 1
ATOM 4372 O O . THR A 1 532 ? 33.406 8.898 -19.016 1 77 532 THR A O 1
ATOM 4375 N N . SER A 1 533 ? 33.188 6.824 -18.234 1 82.19 533 SER A N 1
ATOM 4376 C CA . SER A 1 533 ? 31.859 7.117 -17.703 1 82.19 533 SER A CA 1
ATOM 4377 C C . SER A 1 533 ? 31.922 7.445 -16.219 1 82.19 533 SER A C 1
ATOM 4379 O O . SER A 1 533 ? 32.969 7.305 -15.594 1 82.19 533 SER A O 1
ATOM 4381 N N . THR A 1 534 ? 30.828 8.039 -15.688 1 79.69 534 THR A N 1
ATOM 4382 C CA . THR A 1 534 ? 30.734 8.414 -14.281 1 79.69 534 THR A CA 1
ATOM 4383 C C . THR A 1 534 ? 30.672 7.176 -13.398 1 79.69 534 THR A C 1
ATOM 4385 O O . THR A 1 534 ? 30.891 7.258 -12.188 1 79.69 534 THR A O 1
ATOM 4388 N N . VAL A 1 535 ? 30.469 5.969 -14.023 1 86 535 VAL A N 1
ATOM 4389 C CA . VAL A 1 535 ? 30.328 4.746 -13.242 1 86 535 VAL A CA 1
ATOM 4390 C C . VAL A 1 535 ? 31.531 3.838 -13.484 1 86 535 VAL A C 1
ATOM 4392 O O . VAL A 1 535 ? 31.438 2.617 -13.352 1 86 535 VAL A O 1
ATOM 4395 N N . ALA A 1 536 ? 32.656 4.34 -13.789 1 84.5 536 ALA A N 1
ATOM 4396 C CA . ALA A 1 536 ? 33.875 3.594 -14.125 1 84.5 536 ALA A CA 1
ATOM 4397 C C . ALA A 1 536 ? 34.344 2.754 -12.945 1 84.5 536 ALA A C 1
ATOM 4399 O O . ALA A 1 536 ? 34.875 1.646 -13.125 1 84.5 536 ALA A O 1
ATOM 4400 N N . ASP A 1 537 ? 34.062 3.209 -11.766 1 82.31 537 ASP A N 1
ATOM 4401 C CA . ASP A 1 537 ? 34.531 2.521 -10.57 1 82.31 537 ASP A CA 1
ATOM 4402 C C . ASP A 1 537 ? 33.812 1.184 -10.383 1 82.31 537 ASP A C 1
ATOM 4404 O O . ASP A 1 537 ? 34.406 0.234 -9.859 1 82.31 537 ASP A O 1
ATOM 4408 N N . ALA A 1 538 ? 32.625 1.086 -10.844 1 87.12 538 ALA A N 1
ATOM 4409 C CA . ALA A 1 538 ? 31.828 -0.135 -10.68 1 87.12 538 ALA A CA 1
ATOM 4410 C C . ALA A 1 538 ? 32.281 -1.221 -11.648 1 87.12 538 ALA A C 1
ATOM 4412 O O . ALA A 1 538 ? 32 -2.402 -11.453 1 87.12 538 ALA A O 1
ATOM 4413 N N . TYR A 1 539 ? 33.031 -0.867 -12.664 1 88.62 539 TYR A N 1
ATOM 4414 C CA . TYR A 1 539 ? 33.5 -1.823 -13.672 1 88.62 539 TYR A CA 1
ATOM 4415 C C . TYR A 1 539 ? 35 -1.97 -13.641 1 88.62 539 TYR A C 1
ATOM 4417 O O . TYR A 1 539 ? 35.594 -2.609 -14.516 1 88.62 539 TYR A O 1
ATOM 4425 N N . ARG A 1 540 ? 35.656 -1.386 -12.633 1 85.12 540 ARG A N 1
ATOM 4426 C CA . ARG A 1 540 ? 37.094 -1.344 -12.562 1 85.12 540 ARG A CA 1
ATOM 4427 C C . ARG A 1 540 ? 37.656 -2.676 -12.086 1 85.12 540 ARG A C 1
ATOM 4429 O O . ARG A 1 540 ? 37.094 -3.314 -11.195 1 85.12 540 ARG A O 1
ATOM 4436 N N . TRP A 1 541 ? 38.688 -3.107 -12.711 1 81.88 541 TRP A N 1
ATOM 4437 C CA . TRP A 1 541 ? 39.438 -4.281 -12.297 1 81.88 541 TRP A CA 1
ATOM 4438 C C . TRP A 1 541 ? 40.906 -3.938 -12.133 1 81.88 541 TRP A C 1
ATOM 4440 O O . TRP A 1 541 ? 41.625 -3.752 -13.117 1 81.88 541 TRP A O 1
ATOM 4450 N N . LEU A 1 542 ? 41.25 -3.479 -10.883 1 74.62 542 LEU A N 1
ATOM 4451 C CA . LEU A 1 542 ? 42.625 -3.094 -10.672 1 74.62 542 LEU A CA 1
ATOM 4452 C C . LEU A 1 542 ? 43.312 -4.023 -9.672 1 74.62 542 LEU A C 1
ATOM 4454 O O . LEU A 1 542 ? 42.75 -4.332 -8.617 1 74.62 542 LEU A O 1
ATOM 4458 N N . ASN A 1 543 ? 44.375 -4.688 -10.078 1 65.12 543 ASN A N 1
ATOM 4459 C CA . ASN A 1 543 ? 45.25 -5.48 -9.203 1 65.12 543 ASN A CA 1
ATOM 4460 C C . ASN A 1 543 ? 46.375 -4.637 -8.617 1 65.12 543 ASN A C 1
ATOM 4462 O O . ASN A 1 543 ? 47.188 -4.051 -9.352 1 65.12 543 ASN A O 1
ATOM 4466 N N . HIS A 1 544 ? 46.156 -3.979 -7.441 1 59.84 544 HIS A N 1
ATOM 4467 C CA . HIS A 1 544 ? 47.25 -3.217 -6.871 1 59.84 544 HIS A CA 1
ATOM 4468 C C . HIS A 1 544 ? 48.031 -4.055 -5.867 1 59.84 544 HIS A C 1
ATOM 4470 O O . HIS A 1 544 ? 47.438 -4.723 -5.016 1 59.84 544 HIS A O 1
ATOM 4476 N N . THR A 1 545 ? 49.219 -4.41 -6.094 1 55.62 545 THR A N 1
ATOM 4477 C CA . THR A 1 545 ? 50.094 -5.086 -5.152 1 55.62 545 THR A CA 1
ATOM 4478 C C . THR A 1 545 ? 50.656 -4.102 -4.133 1 55.62 545 THR A C 1
ATOM 4480 O O . THR A 1 545 ? 51.344 -3.154 -4.496 1 55.62 545 THR A O 1
ATOM 4483 N N . VAL A 1 546 ? 49.969 -3.791 -3.152 1 55.03 546 VAL A N 1
ATOM 4484 C CA . VAL A 1 546 ? 50.562 -3.002 -2.082 1 55.03 546 VAL A CA 1
ATOM 4485 C C . VAL A 1 546 ? 51.375 -3.91 -1.163 1 55.03 546 VAL A C 1
ATOM 4487 O O . VAL A 1 546 ? 50.812 -4.793 -0.502 1 55.03 546 VAL A O 1
ATOM 4490 N N . ASP A 1 547 ? 52.719 -3.627 -1.092 1 56.88 547 ASP A N 1
ATOM 4491 C CA . ASP A 1 547 ? 53.812 -4.324 -0.411 1 56.88 547 ASP A CA 1
ATOM 4492 C C . ASP A 1 547 ? 53.875 -5.797 -0.816 1 56.88 547 ASP A C 1
ATOM 4494 O O . ASP A 1 547 ? 54.25 -6.125 -1.94 1 56.88 547 ASP A O 1
ATOM 4498 N N . ASN A 1 548 ? 53.125 -6.754 -0.068 1 52.19 548 ASN A N 1
ATOM 4499 C CA . ASN A 1 548 ? 53.156 -8.18 -0.388 1 52.19 548 ASN A CA 1
ATOM 4500 C C . ASN A 1 548 ? 51.75 -8.75 -0.561 1 52.19 548 ASN A C 1
ATOM 4502 O O . ASN A 1 548 ? 51.562 -9.969 -0.622 1 52.19 548 ASN A O 1
ATOM 4506 N N . ARG A 1 549 ? 50.875 -7.895 -0.378 1 57.06 549 ARG A N 1
ATOM 4507 C CA . ARG A 1 549 ? 49.531 -8.445 -0.558 1 57.06 549 ARG A CA 1
ATOM 4508 C C . ARG A 1 549 ? 48.812 -7.793 -1.74 1 57.06 549 ARG A C 1
ATOM 4510 O O . ARG A 1 549 ? 48.844 -6.566 -1.887 1 57.06 549 ARG A O 1
ATOM 4517 N N . THR A 1 550 ? 48.438 -8.586 -2.754 1 56.91 550 THR A N 1
ATOM 4518 C CA . THR A 1 550 ? 47.719 -8.117 -3.916 1 56.91 550 THR A CA 1
ATOM 4519 C C . THR A 1 550 ? 46.25 -7.895 -3.561 1 56.91 550 THR A C 1
ATOM 4521 O O . THR A 1 550 ? 45.531 -8.828 -3.166 1 56.91 550 THR A O 1
ATOM 4524 N N . VAL A 1 551 ? 45.969 -6.613 -3.254 1 61.94 551 VAL A N 1
ATOM 4525 C CA . VAL A 1 551 ? 44.562 -6.273 -3.002 1 61.94 551 VAL A CA 1
ATOM 4526 C C . VAL A 1 551 ? 43.844 -6.031 -4.328 1 61.94 551 VAL A C 1
ATOM 4528 O O . VAL A 1 551 ? 44.312 -5.25 -5.16 1 61.94 551 VAL A O 1
ATOM 4531 N N . VAL A 1 552 ? 43 -6.965 -4.715 1 60.22 552 VAL A N 1
ATOM 4532 C CA . VAL A 1 552 ? 42.219 -6.855 -5.941 1 60.22 552 VAL A CA 1
ATOM 4533 C C . VAL A 1 552 ? 40.969 -6.012 -5.684 1 60.22 552 VAL A C 1
ATOM 4535 O O . VAL A 1 552 ? 40.156 -6.324 -4.797 1 60.22 552 VAL A O 1
ATOM 4538 N N . GLU A 1 553 ? 41.062 -4.715 -6.188 1 67.31 553 GLU A N 1
ATOM 4539 C CA . GLU A 1 553 ? 39.844 -3.902 -6.195 1 67.31 553 GLU A CA 1
ATOM 4540 C C . GLU A 1 553 ? 38.969 -4.219 -7.406 1 67.31 553 GLU A C 1
ATOM 4542 O O . GLU A 1 553 ? 39.344 -3.92 -8.539 1 67.31 553 GLU A O 1
ATOM 4547 N N . GLU A 1 554 ? 37.969 -5.094 -7.195 1 74.75 554 GLU A N 1
ATOM 4548 C CA . GLU A 1 554 ? 37.156 -5.543 -8.32 1 74.75 554 GLU A CA 1
ATOM 4549 C C . GLU A 1 554 ? 35.75 -4.945 -8.266 1 74.75 554 GLU A C 1
ATOM 4551 O O . GLU A 1 554 ? 35.094 -4.992 -7.223 1 74.75 554 GLU A O 1
ATOM 4556 N N . GLY A 1 555 ? 35.438 -4.129 -9.43 1 84.38 555 GLY A N 1
ATOM 4557 C CA . GLY A 1 555 ? 34.031 -3.793 -9.68 1 84.38 555 GLY A CA 1
ATOM 4558 C C . GLY A 1 555 ? 33.25 -4.926 -10.312 1 84.38 555 GLY A C 1
ATOM 4559 O O . GLY A 1 555 ? 33.656 -5.457 -11.352 1 84.38 555 GLY A O 1
ATOM 4560 N N . TYR A 1 556 ? 32.281 -5.598 -9.672 1 89.25 556 TYR A N 1
ATOM 4561 C CA . TYR A 1 556 ? 31.625 -6.84 -10.055 1 89.25 556 TYR A CA 1
ATOM 4562 C C . TYR A 1 556 ? 30.469 -6.57 -10.992 1 89.25 556 TYR A C 1
ATOM 4564 O O . TYR A 1 556 ? 29.797 -7.504 -11.438 1 89.25 556 TYR A O 1
ATOM 4572 N N . TYR A 1 557 ? 30.25 -5.355 -11.516 1 93.25 557 TYR A N 1
ATOM 4573 C CA . TYR A 1 557 ? 29.031 -5.031 -12.242 1 93.25 557 TYR A CA 1
ATOM 4574 C C . TYR A 1 557 ? 29.094 -5.531 -13.68 1 93.25 557 TYR A C 1
ATOM 4576 O O . TYR A 1 557 ? 28.109 -5.496 -14.406 1 93.25 557 TYR A O 1
ATOM 4584 N N . TYR A 1 558 ? 30.312 -6.043 -14.133 1 92.5 558 TYR A N 1
ATOM 4585 C CA . TYR A 1 558 ? 30.422 -6.633 -15.469 1 92.5 558 TYR A CA 1
ATOM 4586 C C . TYR A 1 558 ? 29.672 -7.961 -15.539 1 92.5 558 TYR A C 1
ATOM 4588 O O . TYR A 1 558 ? 29.344 -8.438 -16.625 1 92.5 558 TYR A O 1
ATOM 4596 N N . LEU A 1 559 ? 29.344 -8.555 -14.359 1 94 559 LEU A N 1
ATOM 4597 C CA . LEU A 1 559 ? 28.656 -9.828 -14.297 1 94 559 LEU A CA 1
ATOM 4598 C C . LEU A 1 559 ? 27.156 -9.656 -14.586 1 94 559 LEU A C 1
ATOM 4600 O O . LEU A 1 559 ? 26.469 -10.625 -14.891 1 94 559 LEU A O 1
ATOM 4604 N N . ASN A 1 560 ? 26.625 -8.445 -14.484 1 94.88 560 ASN A N 1
ATOM 4605 C CA . ASN A 1 560 ? 25.25 -8.125 -14.828 1 94.88 560 ASN A CA 1
ATOM 4606 C C . ASN A 1 560 ? 25.109 -7.781 -16.312 1 94.88 560 ASN A C 1
ATOM 4608 O O . ASN A 1 560 ? 25 -6.609 -16.672 1 94.88 560 ASN A O 1
ATOM 4612 N N . ASN A 1 561 ? 25.109 -8.812 -17.125 1 94.62 561 ASN A N 1
ATOM 4613 C CA . ASN A 1 561 ? 25.109 -8.641 -18.562 1 94.62 561 ASN A CA 1
ATOM 4614 C C . ASN A 1 561 ? 23.969 -9.406 -19.219 1 94.62 561 ASN A C 1
ATOM 4616 O O . ASN A 1 561 ? 23.188 -10.07 -18.531 1 94.62 561 ASN A O 1
ATOM 4620 N N . PHE A 1 562 ? 23.797 -9.211 -20.5 1 96.06 562 PHE A N 1
ATOM 4621 C CA . PHE A 1 562 ? 22.75 -9.836 -21.297 1 96.06 562 PHE A CA 1
ATOM 4622 C C . PHE A 1 562 ? 23.359 -10.836 -22.281 1 96.06 562 PHE A C 1
ATOM 4624 O O . PHE A 1 562 ? 22.938 -10.906 -23.438 1 96.06 562 PHE A O 1
ATOM 4631 N N . ASP A 1 563 ? 24.328 -11.617 -21.844 1 94.19 563 ASP A N 1
ATOM 4632 C CA . ASP A 1 563 ? 25.031 -12.516 -22.75 1 94.19 563 ASP A CA 1
ATOM 4633 C C . ASP A 1 563 ? 24.25 -13.812 -22.969 1 94.19 563 ASP A C 1
ATOM 4635 O O . ASP A 1 563 ? 24.375 -14.469 -24 1 94.19 563 ASP A O 1
ATOM 4639 N N . ASN A 1 564 ? 23.578 -14.227 -22 1 93.69 564 ASN A N 1
ATOM 4640 C CA . ASN A 1 564 ? 22.688 -15.375 -22.094 1 93.69 564 ASN A CA 1
ATOM 4641 C C . ASN A 1 564 ? 21.359 -15.125 -21.375 1 93.69 564 ASN A C 1
ATOM 4643 O O . ASN A 1 564 ? 21.219 -14.109 -20.672 1 93.69 564 ASN A O 1
ATOM 4647 N N . ILE A 1 565 ? 20.469 -15.9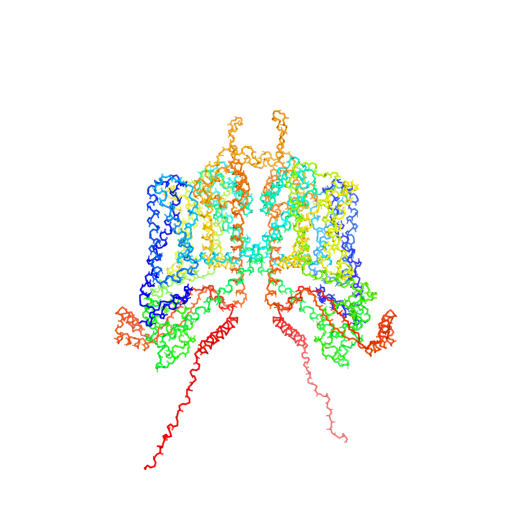92 -21.625 1 94.75 565 ILE A N 1
ATOM 4648 C CA . ILE A 1 565 ? 19.109 -15.758 -21.141 1 94.75 565 ILE A CA 1
ATOM 4649 C C . ILE A 1 565 ? 19.094 -15.867 -19.609 1 94.75 565 ILE A C 1
ATOM 4651 O O . ILE A 1 565 ? 18.375 -15.125 -18.938 1 94.75 565 ILE A O 1
ATOM 4655 N N . LEU A 1 566 ? 19.875 -16.734 -19.016 1 94.94 566 LEU A N 1
ATOM 4656 C CA . LEU A 1 566 ? 19.906 -16.891 -17.562 1 94.94 566 LEU A CA 1
ATOM 4657 C C . LEU A 1 566 ? 20.5 -15.664 -16.891 1 94.94 566 LEU A C 1
ATOM 4659 O O . LEU A 1 566 ? 19.969 -15.172 -15.891 1 94.94 566 LEU A O 1
ATOM 4663 N N . ASN A 1 567 ? 21.625 -15.148 -17.469 1 95.81 567 ASN A N 1
ATOM 4664 C CA . ASN A 1 567 ? 22.219 -13.922 -16.953 1 95.81 567 ASN A CA 1
ATOM 4665 C C . ASN A 1 567 ? 21.281 -12.734 -17.109 1 95.81 567 ASN A C 1
ATOM 4667 O O . ASN A 1 567 ? 21.234 -11.852 -16.25 1 95.81 567 ASN A O 1
ATOM 4671 N N . SER A 1 568 ? 20.562 -12.789 -18.172 1 96.69 568 SER A N 1
ATOM 4672 C CA . SER A 1 568 ? 19.625 -11.703 -18.406 1 96.69 568 SER A CA 1
ATOM 4673 C C . SER A 1 568 ? 18.5 -11.711 -17.359 1 96.69 568 SER A C 1
ATOM 4675 O O . SER A 1 568 ? 18.062 -10.648 -16.922 1 96.69 568 SER A O 1
ATOM 4677 N N . PHE A 1 569 ? 18.062 -12.898 -16.969 1 96.69 569 PHE A N 1
ATOM 4678 C CA . PHE A 1 569 ? 17.016 -12.992 -15.953 1 96.69 569 PHE A CA 1
ATOM 4679 C C . PHE A 1 569 ? 17.5 -12.445 -14.617 1 96.69 569 PHE A C 1
ATOM 4681 O O . PHE A 1 569 ? 16.781 -11.742 -13.922 1 96.69 569 PHE A O 1
ATOM 4688 N N . VAL A 1 570 ? 18.75 -12.734 -14.289 1 96.94 570 VAL A N 1
ATOM 4689 C CA . VAL A 1 570 ? 19.312 -12.242 -13.039 1 96.94 570 VAL A CA 1
ATOM 4690 C C . VAL A 1 570 ? 19.484 -10.727 -13.109 1 96.94 570 VAL A C 1
ATOM 4692 O O . VAL A 1 570 ? 19.172 -10.016 -12.156 1 96.94 570 VAL A O 1
ATOM 4695 N N . THR 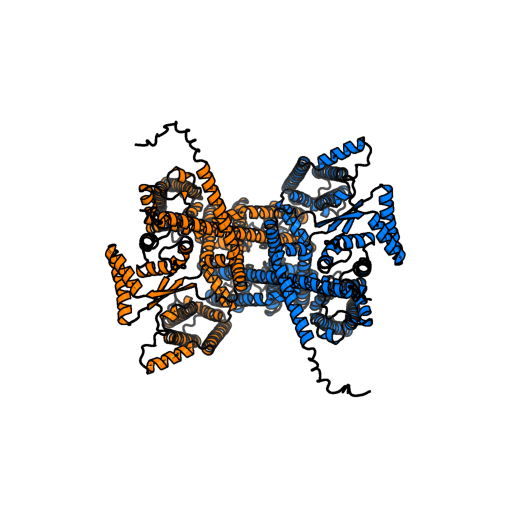A 1 571 ? 19.922 -10.242 -14.234 1 97.44 571 THR A N 1
ATOM 4696 C CA . THR A 1 571 ? 20.094 -8.805 -14.414 1 97.44 571 THR A CA 1
ATOM 4697 C C . THR A 1 571 ? 18.75 -8.086 -14.352 1 97.44 571 THR A C 1
ATOM 4699 O O . THR A 1 571 ? 18.641 -7.016 -13.75 1 97.44 571 THR A O 1
ATOM 4702 N N . LEU A 1 572 ? 17.781 -8.656 -14.969 1 97.81 572 LEU A N 1
ATOM 4703 C CA . LEU A 1 572 ? 16.453 -8.047 -14.945 1 97.81 572 LEU A CA 1
ATOM 4704 C C . LEU A 1 572 ? 15.875 -8.07 -13.531 1 97.81 572 LEU A C 1
ATOM 4706 O O . LEU A 1 572 ? 15.148 -7.148 -13.148 1 97.81 572 LEU A O 1
ATOM 4710 N N . PHE A 1 573 ? 16.125 -9.102 -12.781 1 96.75 573 PHE A N 1
ATOM 4711 C CA . PHE A 1 573 ? 15.695 -9.125 -11.383 1 96.75 573 PHE A CA 1
ATOM 4712 C C . PHE A 1 573 ? 16.375 -8.016 -10.594 1 96.75 573 PHE A C 1
ATOM 4714 O O . PHE A 1 573 ? 15.742 -7.367 -9.758 1 96.75 573 PHE A O 1
ATOM 4721 N N . GLU A 1 574 ? 17.656 -7.816 -10.883 1 96.81 574 GLU A N 1
ATOM 4722 C CA . GLU A 1 574 ? 18.375 -6.723 -10.234 1 96.81 574 GLU A CA 1
ATOM 4723 C C . GLU A 1 574 ? 17.766 -5.371 -10.586 1 96.81 574 GLU A C 1
ATOM 4725 O O . GLU A 1 574 ? 17.688 -4.48 -9.734 1 96.81 574 GLU A O 1
ATOM 4730 N N . LEU A 1 575 ? 17.344 -5.258 -11.805 1 96.94 575 LEU A N 1
ATOM 4731 C CA . LEU A 1 575 ? 16.703 -4.012 -12.234 1 96.94 575 LEU A CA 1
ATOM 4732 C C . LEU A 1 575 ? 15.352 -3.83 -11.562 1 96.94 575 LEU A C 1
ATOM 4734 O O . LEU A 1 575 ? 14.938 -2.703 -11.281 1 96.94 575 LEU A O 1
ATOM 4738 N N . THR A 1 576 ? 14.688 -4.91 -11.281 1 95.94 576 THR A N 1
ATOM 4739 C CA . THR A 1 576 ? 13.383 -4.855 -10.633 1 95.94 576 THR A CA 1
ATOM 4740 C C . THR A 1 576 ? 13.508 -4.387 -9.188 1 95.94 576 THR A C 1
ATOM 4742 O O . THR A 1 576 ? 12.625 -3.707 -8.672 1 95.94 576 THR A O 1
ATOM 4745 N N . VAL A 1 577 ? 14.602 -4.707 -8.477 1 94.19 577 VAL A N 1
ATOM 4746 C CA . VAL A 1 577 ? 14.844 -4.281 -7.105 1 94.19 577 VAL A CA 1
ATOM 4747 C C . VAL A 1 577 ? 15.18 -2.793 -7.074 1 94.19 577 VAL A C 1
ATOM 4749 O O . VAL A 1 577 ? 15.047 -2.143 -6.031 1 94.19 577 VAL A O 1
ATOM 4752 N N . VAL A 1 578 ? 15.469 -2.15 -8.148 1 89.69 578 VAL A N 1
ATOM 4753 C CA . VAL A 1 578 ? 15.539 -0.732 -8.484 1 89.69 578 VAL A CA 1
ATOM 4754 C C . VAL A 1 578 ? 16.797 -0.121 -7.867 1 89.69 578 VAL A C 1
ATOM 4756 O O . VAL A 1 578 ? 17.234 0.951 -8.289 1 89.69 578 VAL A O 1
ATOM 4759 N N . ASN A 1 579 ? 17.531 -0.849 -6.934 1 90.56 579 ASN A N 1
ATOM 4760 C CA . ASN A 1 579 ? 18.719 -0.217 -6.383 1 90.56 579 ASN A CA 1
ATOM 4761 C C . ASN A 1 579 ? 19.891 -0.276 -7.359 1 90.56 579 ASN A C 1
ATOM 4763 O O . ASN A 1 579 ? 20.172 -1.328 -7.941 1 90.56 579 ASN A O 1
ATOM 4767 N N . ASN A 1 580 ? 20.578 0.732 -7.664 1 91.38 580 ASN A N 1
ATOM 4768 C CA . ASN A 1 580 ? 21.766 0.886 -8.492 1 91.38 580 ASN A CA 1
ATOM 4769 C C . ASN A 1 580 ? 21.516 0.45 -9.93 1 91.38 580 ASN A C 1
ATOM 4771 O O . ASN A 1 580 ? 22.422 -0.028 -10.609 1 91.38 580 ASN A O 1
ATOM 4775 N N . TRP A 1 581 ? 20.219 0.518 -10.367 1 93.69 581 TRP A N 1
ATOM 4776 C CA . TRP A 1 581 ? 19.906 0.149 -11.75 1 93.69 581 TRP A CA 1
ATOM 4777 C C . TRP A 1 581 ? 20.5 1.151 -12.727 1 93.69 581 TRP A C 1
ATOM 4779 O O . TRP A 1 581 ? 20.828 0.8 -13.867 1 93.69 581 TRP A O 1
ATOM 4789 N N . TYR A 1 582 ? 20.734 2.406 -12.219 1 94.12 582 TYR A N 1
ATOM 4790 C CA . TYR A 1 582 ? 21.281 3.436 -13.102 1 94.12 582 TYR A CA 1
ATOM 4791 C C . TYR A 1 582 ? 22.734 3.154 -13.43 1 94.12 582 TYR A C 1
ATOM 4793 O O . TYR A 1 582 ? 23.25 3.617 -14.453 1 94.12 582 TYR A O 1
ATOM 4801 N N . ILE A 1 583 ? 23.438 2.369 -12.594 1 94.12 583 ILE A N 1
ATOM 4802 C CA . ILE A 1 583 ? 24.828 2.008 -12.852 1 94.12 583 ILE A CA 1
ATOM 4803 C C . ILE A 1 583 ? 24.906 1.066 -14.055 1 94.12 583 ILE A C 1
ATOM 4805 O O . ILE A 1 583 ? 25.766 1.223 -14.922 1 94.12 583 ILE A O 1
ATOM 4809 N N . ILE A 1 584 ? 23.969 0.165 -14.117 1 94.88 584 ILE A N 1
ATOM 4810 C CA . ILE A 1 584 ? 23.922 -0.765 -15.234 1 94.88 584 ILE A CA 1
ATOM 4811 C C . ILE A 1 584 ? 23.484 -0.024 -16.5 1 94.88 584 ILE A C 1
ATOM 4813 O O . ILE A 1 584 ? 24.047 -0.239 -17.578 1 94.88 584 ILE A O 1
ATOM 4817 N N . MET A 1 585 ? 22.531 0.856 -16.406 1 95.62 585 MET A N 1
ATOM 4818 C CA . MET A 1 585 ? 22.047 1.633 -17.547 1 95.62 585 MET A CA 1
ATOM 4819 C C . MET A 1 585 ? 23.156 2.488 -18.125 1 95.62 585 MET A C 1
ATOM 4821 O O . MET A 1 585 ? 23.406 2.461 -19.328 1 95.62 585 MET A O 1
ATOM 4825 N N . GLU A 1 586 ? 23.922 3.191 -17.281 1 93.75 586 GLU A N 1
ATOM 4826 C CA . GLU A 1 586 ? 24.984 4.078 -17.766 1 93.75 586 GLU A CA 1
ATOM 4827 C C . GLU A 1 586 ? 26.172 3.279 -18.297 1 93.75 586 GLU A C 1
ATOM 4829 O O . GLU A 1 586 ? 26.891 3.732 -19.188 1 93.75 586 GLU A O 1
ATOM 4834 N N . GLY A 1 587 ? 26.422 2.102 -17.672 1 93.19 587 GLY A N 1
ATOM 4835 C CA . GLY A 1 587 ? 27.453 1.237 -18.219 1 93.19 587 GLY A CA 1
ATOM 4836 C C . GLY A 1 587 ? 27.188 0.821 -19.656 1 93.19 587 GLY A C 1
ATOM 4837 O O . GLY A 1 587 ? 28.078 0.907 -20.5 1 93.19 587 GLY A O 1
ATOM 4838 N N . ILE A 1 588 ? 25.984 0.46 -19.922 1 94.88 588 ILE A N 1
ATOM 4839 C CA . ILE A 1 588 ? 25.609 0.026 -21.266 1 94.88 588 ILE A CA 1
ATOM 4840 C C . ILE A 1 588 ? 25.547 1.233 -22.203 1 94.88 588 ILE A C 1
ATOM 4842 O O . ILE A 1 588 ? 25.969 1.155 -23.359 1 94.88 588 ILE A O 1
ATOM 4846 N N . THR A 1 589 ? 25.047 2.342 -21.703 1 94.19 589 THR A N 1
ATOM 4847 C CA . THR A 1 589 ? 24.922 3.543 -22.531 1 94.19 589 THR A CA 1
ATOM 4848 C C . THR A 1 589 ? 26.312 4.055 -22.938 1 94.19 589 THR A C 1
ATOM 4850 O O . THR A 1 589 ? 26.484 4.574 -24.031 1 94.19 589 THR A O 1
ATOM 4853 N N . SER A 1 590 ? 27.312 3.914 -22.062 1 92.19 590 SER A N 1
ATOM 4854 C CA . SER A 1 590 ? 28.672 4.371 -22.375 1 92.19 590 SER A CA 1
ATOM 4855 C C . SER A 1 590 ? 29.297 3.549 -23.484 1 92.19 590 SER A C 1
ATOM 4857 O O . SER A 1 590 ? 30.156 4.039 -24.219 1 92.19 590 SER A O 1
ATOM 4859 N N . GLN A 1 591 ? 28.797 2.348 -23.688 1 93.06 591 GLN A N 1
ATOM 4860 C CA . GLN A 1 591 ? 29.375 1.46 -24.688 1 93.06 591 GLN A CA 1
ATOM 4861 C C . GLN A 1 591 ? 28.516 1.41 -25.938 1 93.06 591 GLN A C 1
ATOM 4863 O O . GLN A 1 591 ? 28.922 0.861 -26.969 1 93.06 591 GLN A O 1
ATOM 4868 N N . THR A 1 592 ? 27.391 1.93 -25.891 1 93.31 592 THR A N 1
ATOM 4869 C CA . THR A 1 592 ? 26.5 1.884 -27.047 1 93.31 592 THR A CA 1
ATOM 4870 C C . THR A 1 592 ? 26.062 3.291 -27.438 1 93.31 592 THR A C 1
ATOM 4872 O O . THR A 1 592 ? 26.875 4.074 -27.953 1 93.31 592 THR A O 1
ATOM 4875 N N . SER A 1 593 ? 24.766 3.58 -27.25 1 91.62 593 SER A N 1
ATOM 4876 C CA . SER A 1 593 ? 24.203 4.879 -27.609 1 91.62 593 SER A CA 1
ATOM 4877 C C . SER A 1 593 ? 23.328 5.43 -26.484 1 91.62 593 SER A C 1
ATOM 4879 O O . SER A 1 593 ? 22.953 4.695 -25.562 1 91.62 593 SER A O 1
ATOM 4881 N N . HIS A 1 594 ? 23.094 6.68 -26.484 1 90.31 594 HIS A N 1
ATOM 4882 C CA . HIS A 1 594 ? 22.25 7.316 -25.484 1 90.31 594 HIS A CA 1
ATOM 4883 C C . HIS A 1 594 ? 20.812 6.816 -25.562 1 90.31 594 HIS A C 1
ATOM 4885 O O . HIS A 1 594 ? 20.062 6.879 -24.578 1 90.31 594 HIS A O 1
ATOM 4891 N N . TRP A 1 595 ? 20.406 6.18 -26.672 1 92.44 595 TRP A N 1
ATOM 4892 C CA . TRP A 1 595 ? 19.047 5.699 -26.844 1 92.44 595 TRP A CA 1
ATOM 4893 C C . TRP A 1 595 ? 18.812 4.422 -26.031 1 92.44 595 TRP A C 1
ATOM 4895 O O . TRP A 1 595 ? 17.656 4.023 -25.812 1 92.44 595 TRP A O 1
ATOM 4905 N N . SER A 1 596 ? 19.922 3.799 -25.609 1 95.25 596 SER A N 1
ATOM 4906 C CA . SER A 1 596 ? 19.781 2.582 -24.812 1 95.25 596 SER A CA 1
ATOM 4907 C C . SER A 1 596 ? 19.109 2.869 -23.469 1 95.25 596 SER A C 1
ATOM 4909 O O . SER A 1 596 ? 18.562 1.96 -22.844 1 95.25 596 SER A O 1
ATOM 4911 N N . ARG A 1 597 ? 19.094 4.203 -23.062 1 96.38 597 ARG A N 1
ATOM 4912 C CA . ARG A 1 597 ? 18.453 4.578 -21.812 1 96.38 597 ARG A CA 1
ATOM 4913 C C . ARG A 1 597 ? 16.953 4.316 -21.875 1 96.38 597 ARG A C 1
ATOM 4915 O O . ARG A 1 597 ? 16.312 4.035 -20.859 1 96.38 597 ARG A O 1
ATOM 4922 N N . LEU A 1 598 ? 16.391 4.332 -23.062 1 95.94 598 LEU A N 1
ATOM 4923 C CA . LEU A 1 598 ? 14.953 4.133 -23.234 1 95.94 598 LEU A CA 1
ATOM 4924 C C . LEU A 1 598 ? 14.555 2.701 -22.891 1 95.94 598 LEU A C 1
ATOM 4926 O O . LEU A 1 598 ? 13.461 2.461 -22.375 1 95.94 598 LEU A O 1
ATOM 4930 N N . TYR A 1 599 ? 15.445 1.714 -23.203 1 96.88 599 TYR A N 1
ATOM 4931 C CA . TYR A 1 599 ? 15.18 0.324 -22.844 1 96.88 599 TYR A CA 1
ATOM 4932 C C . TYR A 1 599 ? 15.008 0.166 -21.344 1 96.88 599 TYR A C 1
ATOM 4934 O O . TYR A 1 599 ? 14.031 -0.437 -20.875 1 96.88 599 TYR A O 1
ATOM 4942 N N . PHE A 1 600 ? 15.867 0.763 -20.594 1 97.38 600 PHE A N 1
ATOM 4943 C CA . PHE A 1 600 ? 15.859 0.6 -19.141 1 97.38 600 PHE A CA 1
ATOM 4944 C C . PHE A 1 600 ? 14.727 1.402 -18.516 1 97.38 600 PHE A C 1
ATOM 4946 O O . PHE A 1 600 ? 14.078 0.942 -17.562 1 97.38 600 PHE A O 1
ATOM 4953 N N . MET A 1 601 ? 14.469 2.611 -19.031 1 96.5 601 MET A N 1
ATOM 4954 C CA . MET A 1 601 ? 13.383 3.428 -18.516 1 96.5 601 MET A CA 1
ATOM 4955 C C . MET A 1 601 ? 12.031 2.785 -18.797 1 96.5 601 MET A C 1
ATOM 4957 O O . MET A 1 601 ? 11.125 2.818 -17.953 1 96.5 601 MET A O 1
ATOM 4961 N N . THR A 1 602 ? 11.898 2.191 -19.969 1 96.19 602 THR A N 1
ATOM 4962 C CA . THR A 1 602 ? 10.664 1.492 -20.297 1 96.19 602 THR A CA 1
ATOM 4963 C C . THR A 1 602 ? 10.484 0.26 -19.422 1 96.19 602 THR A C 1
ATOM 4965 O O . THR A 1 602 ? 9.375 -0.035 -18.969 1 96.19 602 THR A O 1
ATOM 4968 N N . PHE A 1 603 ? 11.562 -0.468 -19.219 1 97.19 603 PHE A N 1
ATOM 4969 C CA . PHE A 1 603 ? 11.484 -1.628 -18.344 1 97.19 603 PHE A CA 1
ATOM 4970 C C . PHE A 1 603 ? 11.039 -1.219 -16.938 1 97.19 603 PHE A C 1
ATOM 4972 O O . PHE A 1 603 ? 10.219 -1.898 -16.328 1 97.19 603 PHE A O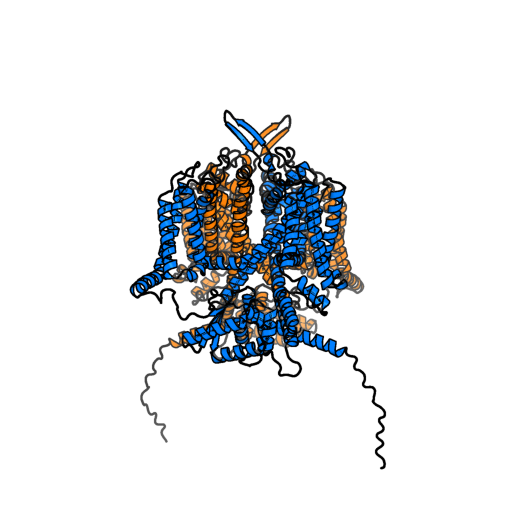 1
ATOM 4979 N N . TYR A 1 604 ? 11.562 -0.126 -16.438 1 96.06 604 TYR A N 1
ATOM 4980 C CA . TYR A 1 604 ? 11.18 0.356 -15.117 1 96.06 604 TYR A CA 1
ATOM 4981 C C . TYR A 1 604 ? 9.695 0.696 -15.07 1 96.06 604 TYR A C 1
ATOM 4983 O O . TYR A 1 604 ? 9.008 0.342 -14.117 1 96.06 604 TYR A O 1
ATOM 4991 N N . ILE A 1 605 ? 9.195 1.334 -16.031 1 94.38 605 ILE A N 1
ATOM 4992 C CA . ILE A 1 605 ? 7.793 1.744 -16.047 1 94.38 605 ILE A CA 1
ATOM 4993 C C . ILE A 1 605 ? 6.895 0.511 -16.094 1 94.38 605 ILE A C 1
ATOM 4995 O O . ILE A 1 605 ? 5.918 0.418 -15.352 1 94.38 605 ILE A O 1
ATOM 4999 N N . VAL A 1 606 ? 7.281 -0.458 -16.922 1 93.75 606 VAL A N 1
ATOM 5000 C CA . VAL A 1 606 ? 6.48 -1.673 -17.047 1 93.75 606 VAL A CA 1
ATOM 5001 C C . VAL A 1 606 ? 6.512 -2.449 -15.734 1 93.75 606 VAL A C 1
ATOM 5003 O O . VAL A 1 606 ? 5.473 -2.912 -15.25 1 93.75 606 VAL A O 1
ATOM 5006 N N . THR A 1 607 ? 7.648 -2.592 -15.188 1 93.94 607 THR A N 1
ATOM 5007 C CA . THR A 1 607 ? 7.773 -3.338 -13.945 1 93.94 607 THR A CA 1
ATOM 5008 C C . THR A 1 607 ? 7.09 -2.596 -12.797 1 93.94 607 THR A C 1
ATOM 5010 O O . THR A 1 607 ? 6.527 -3.219 -11.898 1 93.94 607 THR A O 1
ATOM 5013 N N . MET A 1 608 ? 7.137 -1.276 -12.836 1 92.88 608 MET A N 1
ATOM 5014 C CA . MET A 1 608 ? 6.434 -0.483 -11.836 1 92.88 608 MET A CA 1
ATOM 5015 C C . MET A 1 608 ? 4.938 -0.781 -11.859 1 92.88 608 MET A C 1
ATOM 5017 O O . MET A 1 608 ? 4.309 -0.922 -10.805 1 92.88 608 MET A O 1
ATOM 5021 N N . VAL A 1 609 ? 4.414 -0.931 -12.984 1 91.38 609 VAL A N 1
ATOM 5022 C CA . VAL A 1 609 ? 2.996 -1.239 -13.125 1 91.38 609 VAL A CA 1
ATOM 5023 C C . VAL A 1 609 ? 2.713 -2.635 -12.57 1 91.38 609 VAL A C 1
ATOM 5025 O O . VAL A 1 609 ? 1.799 -2.816 -11.766 1 91.38 609 VAL A O 1
ATOM 5028 N N . VAL A 1 610 ? 3.498 -3.564 -12.984 1 92.25 610 VAL A N 1
ATOM 5029 C CA . VAL A 1 610 ? 3.285 -4.953 -12.586 1 92.25 610 VAL A CA 1
ATOM 5030 C C . VAL A 1 610 ? 3.461 -5.094 -11.078 1 92.25 610 VAL A C 1
ATOM 5032 O O . VAL A 1 610 ? 2.658 -5.75 -10.414 1 92.25 610 VAL A O 1
ATOM 5035 N N . MET A 1 611 ? 4.445 -4.453 -10.555 1 92.19 611 MET A N 1
ATOM 5036 C CA . MET A 1 611 ? 4.719 -4.555 -9.125 1 92.19 611 MET A CA 1
ATOM 5037 C C . MET A 1 611 ? 3.621 -3.879 -8.305 1 92.19 611 MET A C 1
ATOM 5039 O O . MET A 1 611 ? 3.268 -4.348 -7.227 1 92.19 611 MET A O 1
ATOM 5043 N N . THR A 1 612 ? 3.164 -2.771 -8.711 1 90.62 612 THR A N 1
ATOM 5044 C CA . THR A 1 612 ? 2.078 -2.1 -8.008 1 90.62 612 THR A CA 1
ATOM 5045 C C . THR A 1 612 ? 0.82 -2.963 -8 1 90.62 612 THR A C 1
ATOM 5047 O O . THR A 1 612 ? 0.071 -2.975 -7.023 1 90.62 612 THR A O 1
ATOM 5050 N N . ILE A 1 613 ? 0.633 -3.703 -9.023 1 88.69 613 ILE A N 1
ATOM 5051 C CA . ILE A 1 613 ? -0.517 -4.598 -9.094 1 88.69 613 ILE A CA 1
ATOM 5052 C C . ILE A 1 613 ? -0.317 -5.777 -8.148 1 88.69 613 ILE A C 1
ATOM 5054 O O . ILE A 1 613 ? -1.268 -6.238 -7.508 1 88.69 613 ILE A O 1
ATOM 5058 N N . ILE A 1 614 ? 0.859 -6.234 -8.117 1 88 614 ILE A N 1
ATOM 5059 C CA . ILE A 1 614 ? 1.161 -7.32 -7.191 1 88 614 ILE A CA 1
ATOM 5060 C C . ILE A 1 614 ? 0.926 -6.852 -5.754 1 88 614 ILE A C 1
ATOM 5062 O O . ILE A 1 614 ? 0.333 -7.574 -4.949 1 88 614 ILE A O 1
ATOM 5066 N N . VAL A 1 615 ? 1.332 -5.68 -5.469 1 89.19 615 VAL A N 1
ATOM 5067 C CA . VAL A 1 615 ? 1.12 -5.121 -4.137 1 89.19 615 VAL A CA 1
ATOM 5068 C C . VAL A 1 615 ? -0.375 -4.953 -3.879 1 89.19 615 VAL A C 1
ATOM 5070 O O . VAL A 1 615 ? -0.866 -5.281 -2.797 1 89.19 615 VAL A O 1
ATOM 5073 N N . ALA A 1 616 ? -1.053 -4.465 -4.797 1 88.5 616 ALA A N 1
ATOM 5074 C CA . ALA A 1 616 ? -2.496 -4.293 -4.66 1 88.5 616 ALA A CA 1
ATOM 5075 C C . ALA A 1 616 ? -3.189 -5.633 -4.441 1 88.5 616 ALA A C 1
ATOM 5077 O O . ALA A 1 616 ? -4.152 -5.727 -3.676 1 88.5 616 ALA A O 1
ATOM 5078 N N . PHE A 1 617 ? -2.701 -6.656 -5.098 1 87.88 617 PHE A N 1
ATOM 5079 C CA . PHE A 1 617 ? -3.26 -7.992 -4.945 1 87.88 617 PHE A CA 1
ATOM 5080 C C . PHE A 1 617 ? -3.055 -8.508 -3.523 1 87.88 617 PHE A C 1
ATOM 5082 O O . PHE A 1 617 ? -3.982 -9.039 -2.908 1 87.88 617 PHE A O 1
ATOM 5089 N N . ILE A 1 618 ? -1.904 -8.352 -3.049 1 86.44 618 ILE A N 1
ATOM 5090 C CA . ILE A 1 618 ? -1.599 -8.828 -1.705 1 86.44 618 ILE A CA 1
ATOM 5091 C C . ILE A 1 618 ? -2.391 -8.016 -0.678 1 86.44 618 ILE A C 1
ATOM 5093 O O . ILE A 1 618 ? -2.963 -8.586 0.256 1 86.44 618 ILE A O 1
ATOM 5097 N N . LEU A 1 619 ? -2.447 -6.777 -0.921 1 87.25 619 LEU A N 1
ATOM 5098 C CA . LEU A 1 619 ? -3.197 -5.906 -0.02 1 87.25 619 LEU A CA 1
ATOM 5099 C C . LEU A 1 619 ? -4.676 -6.281 -0.011 1 87.25 619 LEU A C 1
ATOM 5101 O O . LEU A 1 619 ? -5.281 -6.41 1.056 1 87.25 619 LEU A O 1
ATOM 5105 N N . GLU A 1 620 ? -5.227 -6.48 -1.094 1 86.12 620 GLU A N 1
ATOM 5106 C CA . GLU A 1 620 ? -6.641 -6.816 -1.201 1 86.12 620 GLU A CA 1
ATOM 5107 C C . GLU A 1 620 ? -6.938 -8.172 -0.571 1 86.12 620 GLU A C 1
ATOM 5109 O O . GLU A 1 620 ? -7.953 -8.344 0.106 1 86.12 620 GLU A O 1
ATOM 5114 N N . ALA A 1 621 ? -6.109 -9.109 -0.824 1 85.06 621 ALA A N 1
ATOM 5115 C CA . ALA A 1 621 ? -6.332 -10.461 -0.313 1 85.06 621 ALA A CA 1
ATOM 5116 C C . ALA A 1 621 ? -6.301 -10.484 1.213 1 85.06 621 ALA A C 1
ATOM 5118 O O . ALA A 1 621 ? -7.16 -11.094 1.849 1 85.06 621 ALA A O 1
ATOM 5119 N N . PHE A 1 622 ? -5.43 -9.805 1.79 1 84.31 622 PHE A N 1
ATOM 5120 C CA . PHE A 1 622 ? -5.301 -9.828 3.242 1 84.31 622 PHE A CA 1
ATOM 5121 C C . PHE A 1 622 ? -6.348 -8.938 3.898 1 84.31 622 PHE A C 1
ATOM 5123 O O . PHE A 1 622 ? -6.887 -9.273 4.953 1 84.31 622 PHE A O 1
ATOM 5130 N N . VAL A 1 623 ? -6.637 -7.816 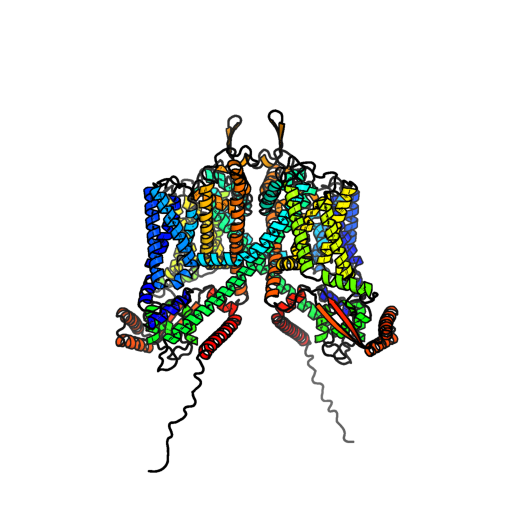3.309 1 84.75 623 VAL A N 1
ATOM 5131 C CA . VAL A 1 623 ? -7.691 -6.957 3.842 1 84.75 623 VAL A CA 1
ATOM 5132 C C . VAL A 1 623 ? -9.031 -7.676 3.764 1 84.75 623 VAL A C 1
ATOM 5134 O O . VAL A 1 623 ? -9.844 -7.59 4.688 1 84.75 623 VAL A O 1
ATOM 5137 N N . PHE A 1 624 ? -9.25 -8.367 2.717 1 83.31 624 PHE A N 1
ATOM 5138 C CA . PHE A 1 624 ? -10.477 -9.141 2.549 1 83.31 624 PHE A CA 1
ATOM 5139 C C . PHE A 1 624 ? -10.602 -10.203 3.633 1 83.31 624 PHE A C 1
ATOM 5141 O O . PHE A 1 624 ? -11.664 -10.367 4.234 1 83.31 624 PHE A O 1
ATOM 5148 N N . ARG A 1 625 ? -9.555 -10.875 3.861 1 83.25 625 ARG A N 1
ATOM 5149 C CA . ARG A 1 625 ? -9.578 -11.93 4.871 1 83.25 625 ARG A CA 1
ATOM 5150 C C . ARG A 1 625 ? -9.789 -11.344 6.266 1 83.25 625 ARG A C 1
ATOM 5152 O O . ARG A 1 625 ? -10.523 -11.914 7.078 1 83.25 625 ARG A O 1
ATOM 5159 N N . MET A 1 626 ? -9.18 -10.25 6.543 1 82.88 626 MET A N 1
ATOM 5160 C CA . MET A 1 626 ? -9.328 -9.609 7.848 1 82.88 626 MET A CA 1
ATOM 5161 C C . MET A 1 626 ? -10.742 -9.07 8.031 1 82.88 626 MET A C 1
ATOM 5163 O O . MET A 1 626 ? -11.328 -9.195 9.109 1 82.88 626 MET A O 1
ATOM 5167 N N . ASN A 1 627 ? -11.25 -8.516 7.008 1 81.44 627 ASN A N 1
ATOM 5168 C CA . ASN A 1 627 ? -12.633 -8.055 7.062 1 81.44 627 ASN A CA 1
ATOM 5169 C C . ASN A 1 627 ? -13.609 -9.219 7.227 1 81.44 627 ASN A C 1
ATOM 5171 O O . ASN A 1 627 ? -14.602 -9.109 7.945 1 81.44 627 ASN A O 1
ATOM 5175 N N . TYR A 1 628 ? -13.297 -10.312 6.547 1 82 628 TYR A N 1
ATOM 5176 C CA . TYR A 1 628 ? -14.125 -11.508 6.668 1 82 628 TYR A CA 1
ATOM 5177 C C . TYR A 1 628 ? -14.109 -12.039 8.094 1 82 628 TYR A C 1
ATOM 5179 O O . TYR A 1 628 ? -15.156 -12.406 8.641 1 82 628 TYR A O 1
ATOM 5187 N N . SER A 1 629 ? -12.969 -12.07 8.688 1 78.38 629 SER A N 1
ATOM 5188 C CA . SER A 1 629 ? -12.836 -12.57 10.055 1 78.38 629 SER A CA 1
ATOM 5189 C C . SER A 1 629 ? -13.539 -11.656 11.055 1 78.38 629 SER A C 1
ATOM 5191 O O . SER A 1 629 ? -14.078 -12.125 12.055 1 78.38 629 SER A O 1
ATOM 5193 N N . ARG A 1 630 ? -13.602 -10.445 10.797 1 78.19 630 ARG A N 1
ATOM 5194 C CA . ARG A 1 630 ? -14.258 -9.492 11.672 1 78.19 630 ARG A CA 1
ATOM 5195 C C . ARG A 1 630 ? -15.773 -9.617 11.586 1 78.19 630 ARG A C 1
ATOM 5197 O O . ARG A 1 630 ? -16.469 -9.539 12.594 1 78.19 630 ARG A O 1
ATOM 5204 N N . LYS A 1 631 ? -16.188 -9.82 10.461 1 77.25 631 LYS A N 1
ATOM 5205 C CA . LYS A 1 631 ? -17.641 -9.93 10.258 1 77.25 631 LYS A CA 1
ATOM 5206 C C . LYS A 1 631 ? -18.156 -11.289 10.719 1 77.25 631 LYS A C 1
ATOM 5208 O O . LYS A 1 631 ? -19.297 -11.406 11.156 1 77.25 631 LYS A O 1
ATOM 5213 N N . ASN A 1 632 ? -17.344 -12.297 10.492 1 74.38 632 ASN A N 1
ATOM 5214 C CA . ASN A 1 632 ? -17.781 -13.648 10.828 1 74.38 632 ASN A CA 1
ATOM 5215 C C . ASN A 1 632 ? -17.016 -14.211 12.023 1 74.38 632 ASN A C 1
ATOM 5217 O O . ASN A 1 632 ? -16.469 -15.312 11.945 1 74.38 632 ASN A O 1
ATOM 5221 N N . ARG A 1 633 ? -16.891 -13.578 13.125 1 63.41 633 ARG A N 1
ATOM 5222 C CA . ARG A 1 633 ? -16.109 -13.953 14.305 1 63.41 633 ARG A CA 1
ATOM 5223 C C . ARG A 1 633 ? -16.484 -15.359 14.773 1 63.41 633 ARG A C 1
ATOM 5225 O O . ARG A 1 633 ? -15.617 -16.094 15.266 1 63.41 633 ARG A O 1
ATOM 5232 N N . ASP A 1 634 ? -17.719 -15.789 14.812 1 58.12 634 ASP A N 1
ATOM 5233 C CA . ASP A 1 634 ? -18.109 -17.031 15.461 1 58.12 634 ASP A CA 1
ATOM 5234 C C . ASP A 1 634 ? -17.844 -18.234 14.547 1 58.12 634 ASP A C 1
ATOM 5236 O O . ASP A 1 634 ? -17.984 -19.375 14.961 1 58.12 634 ASP A O 1
ATOM 5240 N N . SER A 1 635 ? -17.656 -18.031 13.297 1 54.84 635 SER A N 1
ATOM 5241 C CA . SER A 1 635 ? -17.641 -19.234 12.445 1 54.84 635 SER A CA 1
ATOM 5242 C C . SER A 1 635 ? -16.234 -19.797 12.32 1 54.84 635 SER A C 1
ATOM 5244 O O . SER A 1 635 ? -15.281 -19.062 12.055 1 54.84 635 SER A O 1
ATOM 5246 N N . GLU A 1 636 ? -15.93 -20.781 13.055 1 52.88 636 GLU A N 1
ATOM 5247 C CA . GLU A 1 636 ? -14.719 -21.609 13.055 1 52.88 636 GLU A CA 1
ATOM 5248 C C . GLU A 1 636 ? -14.188 -21.797 11.633 1 52.88 636 GLU A C 1
ATOM 5250 O O . GLU A 1 636 ? -14.828 -22.453 10.812 1 52.88 636 GLU A O 1
ATOM 5255 N N . VAL A 1 637 ? -13.539 -20.922 11 1 54.44 637 VAL A N 1
ATOM 5256 C CA . VAL A 1 637 ? -12.969 -20.828 9.664 1 54.44 637 VAL A CA 1
ATOM 5257 C C . VAL A 1 637 ? -12.234 -22.125 9.32 1 54.44 637 VAL A C 1
ATOM 5259 O O . VAL A 1 637 ? -12.156 -22.516 8.156 1 54.44 637 VAL A O 1
ATOM 5262 N N . ASP A 1 638 ? -11.633 -22.953 10.227 1 55.66 638 ASP A N 1
ATOM 5263 C CA . ASP A 1 638 ? -10.5 -23.781 9.82 1 55.66 638 ASP A CA 1
ATOM 5264 C C . ASP A 1 638 ? -10.961 -24.969 8.977 1 55.66 638 ASP A C 1
ATOM 5266 O O . ASP A 1 638 ? -10.188 -25.5 8.172 1 55.66 638 ASP A O 1
ATOM 5270 N N . GLY A 1 639 ? -12.141 -25.594 9.211 1 59.94 639 GLY A N 1
ATOM 5271 C CA . GLY A 1 639 ? -12.156 -26.984 8.797 1 59.94 639 GLY A CA 1
ATOM 5272 C C . GLY A 1 639 ? -12.898 -27.219 7.496 1 59.94 639 GLY A C 1
ATOM 5273 O O . GLY A 1 639 ? -13.453 -28.297 7.27 1 59.94 639 GLY A O 1
ATOM 5274 N N . GLY A 1 640 ? -12.727 -26.391 6.395 1 74 640 GLY A N 1
ATOM 5275 C CA . GLY A 1 640 ? -13.414 -26.734 5.16 1 74 640 GLY A CA 1
ATOM 5276 C C . GLY A 1 640 ? -14.922 -26.812 5.316 1 74 640 GLY A C 1
ATOM 5277 O O . GLY A 1 640 ? -15.445 -26.594 6.41 1 74 640 GLY A O 1
ATOM 5278 N N . ILE A 1 641 ? -15.68 -27.016 4.344 1 83.94 641 ILE A N 1
ATOM 5279 C CA . ILE A 1 641 ? -17.125 -27.172 4.336 1 83.94 641 ILE A CA 1
ATOM 5280 C C . ILE A 1 641 ? -17.5 -28.656 4.406 1 83.94 641 ILE A C 1
ATOM 5282 O O . ILE A 1 641 ? -16.969 -29.453 3.633 1 83.94 641 ILE A O 1
ATOM 5286 N N . THR A 1 642 ? -18.188 -29.016 5.441 1 87.62 642 THR A N 1
ATOM 5287 C CA . THR A 1 642 ? -18.594 -30.391 5.617 1 87.62 642 THR A CA 1
ATOM 5288 C C . THR A 1 642 ? -20.125 -30.516 5.582 1 87.62 642 THR A C 1
ATOM 5290 O O . THR A 1 642 ? -20.828 -29.625 6.074 1 87.62 642 THR A O 1
ATOM 5293 N N . LEU A 1 643 ? -20.578 -31.484 4.816 1 89.69 643 LEU A N 1
ATOM 5294 C CA . LEU A 1 643 ? -22 -31.797 4.727 1 89.69 643 LEU A CA 1
ATOM 5295 C C . LEU A 1 643 ? -22.25 -33.25 5.07 1 89.69 643 LEU A C 1
ATOM 5297 O O . LEU A 1 643 ? -21.562 -34.156 4.582 1 89.69 643 LEU A O 1
ATOM 5301 N N . GLU A 1 644 ? -23.172 -33.5 5.992 1 91.06 644 GLU A N 1
ATOM 5302 C CA . GLU A 1 644 ? -23.531 -34.844 6.371 1 91.06 644 GLU A CA 1
ATOM 5303 C C . GLU A 1 644 ? -24.859 -35.281 5.73 1 91.06 644 GLU A C 1
ATOM 5305 O O . GLU A 1 644 ? -25.812 -34.5 5.723 1 91.06 644 GLU A O 1
ATOM 5310 N N . LYS A 1 645 ? -24.781 -36.375 5.031 1 91.31 645 LYS A N 1
ATOM 5311 C CA . LYS A 1 645 ? -26 -36.938 4.461 1 91.31 645 LYS A CA 1
ATOM 5312 C C . LYS A 1 645 ? -26.109 -38.438 4.793 1 91.31 645 LYS A C 1
ATOM 5314 O O . LYS A 1 645 ? -25.109 -39.156 4.828 1 91.31 645 LYS A O 1
ATOM 5319 N N . GLU A 1 646 ? -27.328 -38.844 5.047 1 90.62 646 GLU A N 1
ATOM 5320 C CA . GLU A 1 646 ? -27.594 -40.219 5.406 1 90.62 646 GLU A CA 1
ATOM 5321 C C . GLU A 1 646 ? -28.297 -40.969 4.277 1 90.62 646 GLU A C 1
ATOM 5323 O O . GLU A 1 646 ? -29.141 -40.406 3.578 1 90.62 646 GLU A O 1
ATOM 5328 N N . ILE A 1 647 ? -27.875 -42.219 4.051 1 89.56 647 ILE A N 1
ATOM 5329 C CA . ILE A 1 647 ? -28.516 -43.094 3.078 1 89.56 647 ILE A CA 1
ATOM 5330 C C . ILE A 1 647 ? -29.109 -44.312 3.791 1 89.56 647 ILE A C 1
ATOM 5332 O O . ILE A 1 647 ? -28.438 -44.969 4.566 1 89.56 647 ILE A O 1
ATOM 5336 N N . SER A 1 648 ? -30.438 -44.5 3.537 1 90.5 648 SER A N 1
ATOM 5337 C CA . SER A 1 648 ? -31.109 -45.656 4.109 1 90.5 648 SER A CA 1
ATOM 5338 C C . SER A 1 648 ? -30.969 -46.906 3.213 1 90.5 648 SER A C 1
ATOM 5340 O O . SER A 1 648 ? -30.672 -46.781 2.02 1 90.5 648 SER A O 1
ATOM 5342 N N . LYS A 1 649 ? -31.141 -48.062 3.793 1 91.06 649 LYS A N 1
ATOM 5343 C CA . LYS A 1 649 ? -31.047 -49.312 3.053 1 91.06 649 LYS A CA 1
ATOM 5344 C C . LYS A 1 649 ? -32.094 -49.375 1.957 1 91.06 649 LYS A C 1
ATOM 5346 O O . LYS A 1 649 ? -31.828 -49.844 0.848 1 91.06 649 LYS A O 1
ATOM 5351 N N . ASP A 1 650 ? -33.281 -48.844 2.221 1 89.44 650 ASP A N 1
ATOM 5352 C CA . ASP A 1 650 ? -34.344 -48.875 1.239 1 89.44 650 ASP A CA 1
ATOM 5353 C C . ASP A 1 650 ? -34 -47.969 0.04 1 89.44 650 ASP A C 1
ATOM 5355 O O . ASP A 1 650 ? -34.344 -48.312 -1.1 1 89.44 650 ASP A O 1
ATOM 5359 N N . GLU A 1 651 ? -33.406 -46.938 0.383 1 90 651 GLU A N 1
ATOM 5360 C CA . GLU A 1 651 ? -33.031 -46.031 -0.69 1 90 651 GLU A CA 1
ATOM 5361 C C . GLU A 1 651 ? -31.938 -46.656 -1.58 1 90 651 GLU A C 1
ATOM 5363 O O . GLU A 1 651 ? -31.969 -46.469 -2.803 1 90 651 GLU A O 1
ATOM 5368 N N . LEU A 1 652 ? -31.078 -47.375 -1 1 90.25 652 LEU A N 1
ATOM 5369 C CA . LEU A 1 652 ? -29.984 -48 -1.743 1 90.25 652 LEU A CA 1
ATOM 5370 C C . LEU A 1 652 ? -30.516 -49.125 -2.639 1 90.25 652 LEU A C 1
ATOM 5372 O O . LEU A 1 652 ? -30.047 -49.281 -3.768 1 90.25 652 LEU A O 1
ATOM 5376 N N . ILE A 1 653 ? -31.516 -49.812 -2.141 1 90.06 653 ILE A N 1
ATOM 5377 C CA . ILE A 1 653 ? -32.094 -50.906 -2.924 1 90.06 653 ILE A CA 1
ATOM 5378 C C . ILE A 1 653 ? -32.875 -50.312 -4.094 1 90.06 653 ILE A C 1
ATOM 5380 O O . ILE A 1 653 ? -32.875 -50.875 -5.199 1 90.06 653 ILE A O 1
ATOM 5384 N N . ALA A 1 654 ? -33.469 -49.188 -3.855 1 88.69 654 ALA A N 1
ATOM 5385 C CA . ALA A 1 654 ? -34.219 -48.531 -4.918 1 88.69 654 ALA A CA 1
ATOM 5386 C C . ALA A 1 654 ? -33.312 -48.031 -6.035 1 88.69 654 ALA A C 1
ATOM 5388 O O . ALA A 1 654 ? -33.656 -48.125 -7.215 1 88.69 654 ALA A O 1
ATOM 5389 N N . VAL A 1 655 ? -32.188 -47.531 -5.691 1 89.19 655 VAL A N 1
ATOM 5390 C CA . VAL A 1 655 ? -31.234 -47.031 -6.668 1 89.19 655 VAL A CA 1
ATOM 5391 C C . VAL A 1 655 ? -30.609 -48.188 -7.426 1 89.19 655 VAL A C 1
ATOM 5393 O O . VAL A 1 655 ? -30.375 -48.125 -8.633 1 89.19 655 VAL A O 1
ATOM 5396 N N . LEU A 1 656 ? -30.375 -49.312 -6.715 1 89.19 656 LEU A N 1
ATOM 5397 C CA . LEU A 1 656 ? -29.812 -50.5 -7.336 1 89.19 656 LEU A CA 1
ATOM 5398 C C . LEU A 1 656 ? -30.781 -51.062 -8.375 1 89.19 656 LEU A C 1
ATOM 5400 O O . LEU A 1 656 ? -30.359 -51.5 -9.445 1 89.19 656 LEU A O 1
ATOM 5404 N N . LYS A 1 657 ? -32.062 -50.969 -8.07 1 88.31 657 LYS A N 1
ATOM 5405 C CA . LYS A 1 657 ? -33.062 -51.469 -9.016 1 88.31 657 LYS A CA 1
ATOM 5406 C C . LYS A 1 657 ? -33.094 -50.594 -10.273 1 88.31 657 LYS A C 1
ATOM 5408 O O . LYS A 1 657 ? -33.281 -51.125 -11.375 1 88.31 657 LYS A O 1
ATOM 5413 N N . LEU A 1 658 ? -32.844 -49.375 -10.047 1 87.06 658 LEU A N 1
ATOM 5414 C CA . LEU A 1 658 ? -32.844 -48.438 -11.188 1 87.06 658 LEU A CA 1
ATOM 5415 C C . LEU A 1 658 ? -31.656 -48.75 -12.102 1 87.06 658 LEU A C 1
ATOM 5417 O O . LEU A 1 658 ? -31.781 -48.656 -13.328 1 87.06 658 LEU A O 1
ATOM 5421 N N . TYR A 1 659 ? -30.516 -49.062 -11.633 1 87.38 659 TYR A N 1
ATOM 5422 C CA . TYR A 1 659 ? -29.312 -49.344 -12.422 1 87.38 659 TYR A CA 1
ATOM 5423 C C . TYR A 1 659 ? -29.422 -50.688 -13.117 1 87.38 659 TYR A C 1
ATOM 5425 O O . TYR A 1 659 ? -28.906 -50.875 -14.227 1 87.38 659 TYR A O 1
ATOM 5433 N N . GLN A 1 660 ? -30.125 -51.625 -12.508 1 85.31 660 GLN A N 1
ATOM 5434 C CA . GLN A 1 660 ? -30.297 -52.938 -13.102 1 85.31 660 GLN A CA 1
ATOM 5435 C C . GLN A 1 660 ? -31.281 -52.875 -14.273 1 85.31 660 GLN A C 1
ATOM 5437 O O . GLN A 1 660 ? -31.078 -53.562 -15.289 1 85.31 660 GLN A O 1
ATOM 5442 N N . GLU A 1 661 ? -32.188 -52 -14.07 1 83.69 661 GLU A N 1
ATOM 5443 C CA . GLU A 1 661 ? -33.188 -51.844 -15.125 1 83.69 661 GLU A CA 1
ATOM 5444 C C . GLU A 1 661 ? -32.625 -51.062 -16.312 1 83.69 661 GLU A C 1
ATOM 5446 O O . GLU A 1 661 ? -33 -51.312 -17.453 1 83.69 661 GLU A O 1
ATOM 5451 N N . ALA A 1 662 ? -31.891 -50.062 -16.016 1 76.44 662 ALA A N 1
ATOM 5452 C CA . ALA A 1 662 ? -31.406 -49.188 -17.062 1 76.44 662 ALA A CA 1
ATOM 5453 C C . ALA A 1 662 ? -30.094 -49.688 -17.656 1 76.44 662 ALA A C 1
ATOM 5455 O O . ALA A 1 662 ? -29.469 -49 -18.484 1 76.44 662 ALA A O 1
ATOM 5456 N N . TRP A 1 663 ? -29.656 -51 -17.391 1 66.69 663 TRP A N 1
ATOM 5457 C CA . TRP A 1 663 ? -28.422 -51.562 -17.906 1 66.69 663 TRP A CA 1
ATOM 5458 C C . TRP A 1 663 ? -27.234 -50.656 -17.641 1 66.69 663 TRP A C 1
ATOM 5460 O O . TRP A 1 663 ? -26.484 -50.312 -18.562 1 66.69 663 TRP A O 1
ATOM 5470 N N . GLY A 1 664 ? -27.188 -50.156 -16.453 1 71.19 664 GLY A N 1
ATOM 5471 C CA . GLY A 1 664 ? -26.047 -49.312 -16.078 1 71.19 664 GLY A CA 1
ATOM 5472 C C . GLY A 1 664 ? -24.719 -50.062 -16.141 1 71.19 664 GLY A C 1
ATOM 5473 O O . GLY A 1 664 ? -24.688 -51.25 -16.453 1 71.19 664 GLY A O 1
ATOM 5474 N N . ALA A 1 665 ? -23.594 -49.406 -16.062 1 79.56 665 ALA A N 1
ATOM 5475 C CA . ALA A 1 665 ? -22.266 -50 -16.125 1 79.56 665 ALA A CA 1
ATOM 5476 C C . ALA A 1 665 ? -22.047 -51 -15 1 79.56 665 ALA A C 1
ATOM 5478 O O . ALA A 1 665 ? -22.469 -50.781 -13.859 1 79.56 665 ALA A O 1
ATOM 5479 N N . ALA A 1 666 ? -21.531 -52.125 -15.242 1 82.38 666 ALA A N 1
ATOM 5480 C CA . ALA A 1 666 ? -21.297 -53.219 -14.305 1 82.38 666 ALA A CA 1
ATOM 5481 C C . ALA A 1 666 ? -20.469 -52.75 -13.109 1 82.38 666 ALA A C 1
ATOM 5483 O O . ALA A 1 666 ? -20.688 -53.188 -11.984 1 82.38 666 ALA A O 1
ATOM 5484 N N . SER A 1 667 ? -19.625 -51.844 -13.391 1 86.19 667 SER A N 1
ATOM 5485 C CA . SER A 1 667 ? -18.766 -51.344 -12.312 1 86.19 667 SER A CA 1
ATOM 5486 C C . SER A 1 667 ? -19.578 -50.531 -11.297 1 86.19 667 SER A C 1
ATOM 5488 O O . SER A 1 667 ? -19.312 -50.625 -10.094 1 86.19 667 SER A O 1
ATOM 5490 N N . ASP A 1 668 ? -20.609 -49.844 -11.758 1 87.38 668 ASP A N 1
ATOM 5491 C CA . ASP A 1 668 ? -21.469 -49.062 -10.859 1 87.38 668 ASP A CA 1
ATOM 5492 C C . ASP A 1 668 ? -22.312 -49.969 -9.977 1 87.38 668 ASP A C 1
ATOM 5494 O O . ASP A 1 668 ? -22.484 -49.719 -8.789 1 87.38 668 ASP A O 1
ATOM 5498 N N . ILE A 1 669 ? -22.766 -51.094 -10.547 1 87.25 669 ILE A N 1
ATOM 5499 C CA . ILE A 1 669 ? -23.594 -52.031 -9.805 1 87.25 669 ILE A CA 1
ATOM 5500 C C . ILE A 1 669 ? -22.75 -52.75 -8.742 1 87.25 669 ILE A C 1
ATOM 5502 O O . ILE A 1 669 ? -23.203 -52.938 -7.613 1 87.25 669 ILE A O 1
ATOM 5506 N N . ALA A 1 670 ? -21.547 -53.031 -9.086 1 88.31 670 ALA A N 1
ATOM 5507 C CA . ALA A 1 670 ? -20.656 -53.719 -8.148 1 88.31 670 ALA A CA 1
ATOM 5508 C C . ALA A 1 670 ? -20.344 -52.812 -6.941 1 88.31 670 ALA A C 1
ATOM 5510 O O . ALA A 1 670 ? -20.266 -53.312 -5.812 1 88.31 670 ALA A O 1
ATOM 5511 N N . GLN A 1 671 ? -20.219 -51.594 -7.145 1 87 671 GLN A N 1
ATOM 5512 C CA . GLN A 1 671 ? -19.906 -50.656 -6.059 1 87 671 GLN A CA 1
ATOM 5513 C C . GLN A 1 671 ? -21.094 -50.5 -5.117 1 87 671 GLN A C 1
ATOM 5515 O O . GLN A 1 671 ? -20.922 -50.406 -3.9 1 87 671 GLN A O 1
ATOM 5520 N N . LEU A 1 672 ? -22.281 -50.375 -5.68 1 88.31 672 LEU A N 1
ATOM 5521 C CA . LEU A 1 672 ? -23.469 -50.25 -4.863 1 88.31 672 LEU A CA 1
ATOM 5522 C C . LEU A 1 672 ? -23.734 -51.531 -4.059 1 88.31 672 LEU A C 1
ATOM 5524 O O . LEU A 1 672 ? -24.172 -51.469 -2.91 1 88.31 672 LEU A O 1
ATOM 5528 N N . LEU A 1 673 ? -23.391 -52.656 -4.652 1 88.31 673 LEU A N 1
ATOM 5529 C CA . LEU A 1 673 ? -23.547 -53.938 -3.961 1 88.31 673 LEU A CA 1
ATOM 5530 C C . LEU A 1 673 ? -22.547 -54.062 -2.816 1 88.31 673 LEU A C 1
ATOM 5532 O O . LEU A 1 673 ? -22.859 -54.656 -1.782 1 88.31 673 LEU A O 1
ATOM 5536 N N . LYS A 1 674 ? -21.438 -53.5 -3.023 1 87.25 674 LYS A N 1
ATOM 5537 C CA . LYS A 1 674 ? -20.438 -53.531 -1.966 1 87.25 674 LYS A CA 1
ATOM 5538 C C . LYS A 1 674 ? -20.891 -52.719 -0.757 1 87.25 674 LYS A C 1
ATOM 5540 O O . LYS A 1 674 ? -20.688 -53.125 0.387 1 87.25 674 LYS A O 1
ATOM 5545 N N . ILE A 1 675 ? -21.5 -51.594 -1.013 1 85.88 675 ILE A N 1
ATOM 5546 C CA . ILE A 1 675 ? -22.016 -50.75 0.071 1 85.88 675 ILE A CA 1
ATOM 5547 C C . ILE A 1 675 ? -23.156 -51.5 0.788 1 85.88 675 ILE A C 1
ATOM 5549 O O . ILE A 1 675 ? -23.234 -51.438 2.018 1 85.88 675 ILE A O 1
ATOM 5553 N N . LEU A 1 676 ? -23.969 -52.156 0.05 1 86.94 676 LEU A N 1
ATOM 5554 C CA . LEU A 1 676 ? -25.094 -52.906 0.625 1 86.94 676 LEU A CA 1
ATOM 5555 C C . LEU A 1 676 ? -24.594 -54.062 1.471 1 86.94 676 LEU A C 1
ATOM 5557 O O . LEU A 1 676 ? -25.141 -54.344 2.545 1 86.94 676 LEU A O 1
ATOM 5561 N N . SER A 1 677 ? -23.578 -54.719 0.997 1 88.56 677 SER A N 1
ATOM 5562 C CA . SER A 1 677 ? -23.016 -55.844 1.745 1 88.56 677 SER A CA 1
ATOM 5563 C C . SER A 1 677 ? -22.391 -55.375 3.053 1 88.56 677 SER A C 1
ATOM 5565 O O . SER A 1 677 ? -22.469 -56.062 4.07 1 88.56 677 SER A O 1
ATOM 5567 N N . GLN A 1 678 ? -21.828 -54.281 2.992 1 83.5 678 GLN A N 1
ATOM 5568 C CA . GLN A 1 678 ? -21.25 -53.719 4.207 1 83.5 678 GLN A CA 1
ATOM 5569 C C . GLN A 1 678 ? -22.328 -53.344 5.215 1 83.5 678 GLN A C 1
ATOM 5571 O O . GLN A 1 678 ? -22.156 -53.531 6.422 1 83.5 678 GLN A O 1
ATOM 5576 N N . MET A 1 679 ? -23.438 -52.781 4.703 1 86.19 679 MET A N 1
ATOM 5577 C CA . MET A 1 679 ? -24.562 -52.438 5.578 1 86.19 679 MET A CA 1
ATOM 5578 C C . MET A 1 679 ? -25.172 -53.688 6.211 1 86.19 679 MET A C 1
ATOM 5580 O O . MET A 1 679 ? -25.562 -53.656 7.375 1 86.19 679 MET A O 1
ATOM 5584 N N . GLU A 1 680 ? -25.188 -54.75 5.492 1 85.06 680 GLU A N 1
ATOM 5585 C CA . GLU A 1 680 ? -25.75 -56 5.988 1 85.06 680 GLU A CA 1
ATOM 5586 C C . GLU A 1 680 ? -24.812 -56.656 6.988 1 85.06 680 GLU A C 1
ATOM 5588 O O . GLU A 1 680 ? -25.266 -57.219 7.984 1 85.06 680 GLU A O 1
ATOM 5593 N N . ARG A 1 681 ? -23.609 -56.531 6.691 1 83.06 681 ARG A N 1
ATOM 5594 C CA . ARG A 1 681 ? -22.625 -57.125 7.578 1 83.06 681 ARG A CA 1
ATOM 5595 C C . ARG A 1 681 ? -22.656 -56.469 8.953 1 83.06 681 ARG A C 1
ATOM 5597 O O . ARG A 1 681 ? -22.562 -57.156 9.977 1 83.06 681 ARG A O 1
ATOM 5604 N N . TYR A 1 682 ? -22.781 -55.156 8.977 1 78.31 682 TYR A N 1
ATOM 5605 C CA . TYR A 1 682 ? -22.75 -54.469 10.25 1 78.31 682 TYR A CA 1
ATOM 5606 C C . TYR A 1 682 ? -24.172 -54.25 10.781 1 78.31 682 TYR A C 1
ATOM 5608 O O . TYR A 1 682 ? -24.344 -53.562 11.805 1 78.31 682 TYR A O 1
ATOM 5616 N N . GLU A 1 683 ? -25.219 -54.781 10.227 1 81.25 683 GLU A N 1
ATOM 5617 C CA . GLU A 1 683 ? -26.625 -54.719 10.609 1 81.25 683 GLU A CA 1
ATOM 5618 C C . GLU A 1 683 ? -27.062 -53.25 10.812 1 81.25 683 GLU A C 1
ATOM 5620 O O . GLU A 1 683 ? -27.672 -52.938 11.828 1 81.25 683 GLU A O 1
ATOM 5625 N N . GLN A 1 684 ? -26.5 -52.406 9.961 1 82.94 684 GLN A N 1
ATOM 5626 C CA . GLN A 1 684 ? -26.891 -51 10.016 1 82.94 684 GLN A CA 1
ATOM 5627 C C . GLN A 1 684 ? -27.953 -50.688 8.953 1 82.94 684 GLN A C 1
ATOM 5629 O O . GLN A 1 684 ? -27.844 -51.156 7.816 1 82.94 684 GLN A O 1
ATOM 5634 N N . ASN A 1 685 ? -28.984 -49.906 9.336 1 85.38 685 ASN A N 1
ATOM 5635 C CA . ASN A 1 685 ? -30.047 -49.562 8.414 1 85.38 685 ASN A CA 1
ATOM 5636 C C . ASN A 1 685 ? -29.766 -48.219 7.734 1 85.38 685 ASN A C 1
ATOM 5638 O O . ASN A 1 685 ? -30.375 -47.906 6.707 1 85.38 685 ASN A O 1
ATOM 5642 N N . THR A 1 686 ? -28.812 -47.469 8.484 1 88.38 686 THR A N 1
ATOM 5643 C CA . THR A 1 686 ? -28.469 -46.156 7.898 1 88.38 686 THR A CA 1
ATOM 5644 C C . THR A 1 686 ? -26.969 -45.938 7.957 1 88.38 686 THR A C 1
ATOM 5646 O O . THR A 1 686 ? -26.297 -46.344 8.898 1 88.38 686 THR A O 1
ATOM 5649 N N . LEU A 1 687 ? -26.453 -45.5 6.898 1 87.75 687 LEU A N 1
ATOM 5650 C CA . LEU A 1 687 ? -25.047 -45.125 6.828 1 87.75 687 LEU A CA 1
ATOM 5651 C C . LEU A 1 687 ? -24.891 -43.625 6.594 1 87.75 687 LEU A C 1
ATOM 5653 O O . LEU A 1 687 ? -25.562 -43.062 5.734 1 87.75 687 LEU A O 1
ATOM 5657 N N . VAL A 1 688 ? -24.109 -43 7.414 1 89.69 688 VAL A N 1
ATOM 5658 C CA . VAL A 1 688 ? -23.891 -41.562 7.293 1 89.69 688 VAL A CA 1
ATOM 5659 C C . VAL A 1 688 ? -22.594 -41.312 6.516 1 89.69 688 VAL A C 1
ATOM 5661 O O . VAL A 1 688 ? -21.562 -41.938 6.781 1 89.69 688 VAL A O 1
ATOM 5664 N N . PHE A 1 689 ? -22.734 -40.562 5.453 1 90.81 689 PHE A N 1
ATOM 5665 C CA . PHE A 1 689 ? -21.594 -40.156 4.648 1 90.81 689 PHE A CA 1
ATOM 5666 C C . PHE A 1 689 ? -21.234 -38.688 4.902 1 90.81 689 PHE A C 1
ATOM 5668 O O . PHE A 1 689 ? -22.125 -37.875 5.129 1 90.81 689 PHE A O 1
ATOM 5675 N N . LEU A 1 690 ? -19.984 -38.438 4.926 1 90.44 690 LEU A N 1
ATOM 5676 C CA . LEU A 1 690 ? -19.484 -37.094 5.117 1 90.44 690 LEU A CA 1
ATOM 5677 C C . LEU A 1 690 ? -18.875 -36.562 3.834 1 90.44 690 LEU A C 1
ATOM 5679 O O . LEU A 1 690 ? -17.969 -37.188 3.258 1 90.44 690 LEU A O 1
ATOM 5683 N N . GLY A 1 691 ? -19.516 -35.469 3.271 1 90.94 691 GLY A N 1
ATOM 5684 C CA . GLY A 1 691 ? -18.938 -34.75 2.145 1 90.94 691 GLY A CA 1
ATOM 5685 C C . GLY A 1 691 ? -18.047 -33.594 2.562 1 90.94 691 GLY A C 1
ATOM 5686 O O . GLY A 1 691 ? -18.469 -32.719 3.344 1 90.94 691 GLY A O 1
ATOM 5687 N N . ARG A 1 692 ? -16.781 -33.594 2.08 1 89.06 692 ARG A N 1
ATOM 5688 C CA . ARG A 1 692 ? -15.836 -32.562 2.473 1 89.06 692 ARG A CA 1
ATOM 5689 C C . ARG A 1 692 ? -15.242 -31.859 1.251 1 89.06 692 ARG A C 1
ATOM 5691 O O . ARG A 1 692 ? -15.023 -32.5 0.217 1 89.06 692 ARG A O 1
ATOM 5698 N N . ARG A 1 693 ? -15.188 -30.531 1.314 1 87.5 693 ARG A N 1
ATOM 5699 C CA . ARG A 1 693 ? -14.508 -29.75 0.293 1 87.5 693 ARG A CA 1
ATOM 5700 C C . ARG A 1 693 ? -13.773 -28.562 0.915 1 87.5 693 ARG A C 1
ATOM 5702 O O . ARG A 1 693 ? -14.141 -28.094 1.994 1 87.5 693 ARG A O 1
ATOM 5709 N N . SER A 1 694 ? -12.664 -28.188 0.335 1 82.88 694 SER A N 1
ATOM 5710 C CA . SER A 1 694 ? -11.898 -27.047 0.836 1 82.88 694 SER A CA 1
ATOM 5711 C C . SER A 1 694 ? -12.602 -25.719 0.513 1 82.88 694 SER A C 1
ATOM 5713 O O . SER A 1 694 ? -13.305 -25.625 -0.492 1 82.88 694 SER A O 1
ATOM 5715 N N . ARG A 1 695 ? -12.445 -24.812 1.361 1 81.69 695 ARG A N 1
ATOM 5716 C CA . ARG A 1 695 ? -13.031 -23.484 1.168 1 81.69 695 ARG A CA 1
ATOM 5717 C C . ARG A 1 695 ? -12.227 -22.672 0.159 1 81.69 695 ARG A C 1
ATOM 5719 O O . ARG A 1 695 ? -10.992 -22.672 0.2 1 81.69 695 ARG A O 1
ATOM 5726 N N . THR A 1 696 ? -12.93 -22.125 -0.783 1 80.38 696 THR A N 1
ATOM 5727 C CA . THR A 1 696 ? -12.289 -21.297 -1.802 1 80.38 696 THR A CA 1
ATOM 5728 C C . THR A 1 696 ? -12.633 -19.828 -1.607 1 80.38 696 THR A C 1
ATOM 5730 O O . THR A 1 696 ? -13.477 -19.484 -0.777 1 80.38 696 THR A O 1
ATOM 5733 N N . LYS A 1 697 ? -12 -18.953 -2.271 1 80.19 697 LYS A N 1
ATOM 5734 C CA . LYS A 1 697 ? -12.258 -17.516 -2.199 1 80.19 697 LYS A CA 1
ATOM 5735 C C . LYS A 1 697 ? -13.672 -17.188 -2.674 1 80.19 697 LYS A C 1
ATOM 5737 O O . LYS A 1 697 ? -14.312 -16.266 -2.16 1 80.19 697 LYS A O 1
ATOM 5742 N N . SER A 1 698 ? -14.109 -18 -3.613 1 84.25 698 SER A N 1
ATOM 5743 C CA . SER A 1 698 ? -15.461 -17.766 -4.109 1 84.25 698 SER A CA 1
ATOM 5744 C C . SER A 1 698 ? -16.5 -17.984 -3.008 1 84.25 698 SER A C 1
ATOM 5746 O O . SER A 1 698 ? -17.5 -17.266 -2.936 1 84.25 698 SER A O 1
ATOM 5748 N N . ASP A 1 699 ? -16.203 -18.938 -2.152 1 86.38 699 ASP A N 1
ATOM 5749 C CA . ASP A 1 699 ? -17.125 -19.203 -1.047 1 86.38 699 ASP A CA 1
ATOM 5750 C C . ASP A 1 699 ? -17.141 -18.047 -0.056 1 86.38 699 ASP A C 1
ATOM 5752 O O . ASP A 1 699 ? -18.203 -17.672 0.462 1 86.38 699 ASP A O 1
ATOM 5756 N N . LEU A 1 700 ? -16.031 -17.516 0.139 1 84.06 700 LEU A N 1
ATOM 5757 C CA . LEU A 1 700 ? -15.914 -16.406 1.074 1 84.06 700 LEU A CA 1
ATOM 5758 C C . LEU A 1 700 ? -16.578 -15.156 0.508 1 84.06 700 LEU A C 1
ATOM 5760 O O . LEU A 1 700 ? -17.25 -14.414 1.236 1 84.06 700 LEU A O 1
ATOM 5764 N N . SER A 1 701 ? -16.438 -14.969 -0.776 1 87.38 701 SER A N 1
ATOM 5765 C CA . SER A 1 701 ? -17.031 -13.805 -1.429 1 87.38 701 SER A CA 1
ATOM 5766 C C . SER A 1 701 ? -18.547 -13.906 -1.456 1 87.38 701 SER A C 1
ATOM 5768 O O . SER A 1 701 ? -19.234 -12.891 -1.367 1 87.38 701 SER A O 1
ATOM 5770 N N . LEU A 1 702 ? -19.062 -15.141 -1.579 1 89.25 702 LEU A N 1
ATOM 5771 C CA . LEU A 1 702 ? -20.516 -15.344 -1.562 1 89.25 702 LEU A CA 1
ATOM 5772 C C . LEU A 1 702 ? -21.094 -14.922 -0.218 1 89.25 702 LEU A C 1
ATOM 5774 O O . LEU A 1 702 ? -22.188 -14.344 -0.165 1 89.25 702 LEU A O 1
ATOM 5778 N N . LYS A 1 703 ? -20.328 -15.234 0.743 1 85.81 703 LYS A N 1
ATOM 5779 C CA . LYS A 1 703 ? -20.797 -14.875 2.078 1 85.81 703 LYS A CA 1
ATOM 5780 C C . LYS A 1 703 ? -20.641 -13.383 2.334 1 85.81 703 LYS A C 1
ATOM 5782 O O . LYS A 1 703 ? -21.516 -12.758 2.936 1 85.81 703 LYS A O 1
ATOM 5787 N N . MET A 1 704 ? -19.609 -12.797 1.859 1 85.19 704 MET A N 1
ATOM 5788 C CA . MET A 1 704 ? -19.312 -11.383 2.102 1 85.19 704 MET A CA 1
ATOM 5789 C C . MET A 1 704 ? -20.297 -10.484 1.354 1 85.19 704 MET A C 1
ATOM 5791 O O . MET A 1 704 ? -20.734 -9.461 1.883 1 85.19 704 MET A O 1
ATOM 5795 N N . TYR A 1 705 ? -20.688 -10.891 0.131 1 85.5 705 TYR A N 1
ATOM 5796 C CA . TYR A 1 705 ? -21.547 -10.062 -0.71 1 85.5 705 TYR A CA 1
ATOM 5797 C C . TYR A 1 705 ? -22.953 -10.641 -0.787 1 85.5 705 TYR A C 1
ATOM 5799 O O . TYR A 1 705 ? -23.641 -10.508 -1.811 1 85.5 705 TYR A O 1
ATOM 5807 N N . GLN A 1 706 ? -23.391 -11.305 0.144 1 86.56 706 GLN A N 1
ATOM 5808 C CA . GLN A 1 706 ? -24.672 -11.992 0.132 1 86.56 706 GLN A CA 1
ATOM 5809 C C . GLN A 1 706 ? -25.812 -11.016 -0.157 1 86.56 706 GLN A C 1
ATOM 5811 O O . GLN A 1 706 ? -26.688 -11.305 -0.972 1 86.56 706 GLN A O 1
ATOM 5816 N N . GLU A 1 707 ? -25.734 -9.828 0.38 1 83 707 GLU A N 1
ATOM 5817 C CA . GLU A 1 707 ? -26.797 -8.844 0.182 1 83 707 GLU A CA 1
ATOM 5818 C C . GLU A 1 707 ? -26.766 -8.266 -1.229 1 83 707 GLU A C 1
ATOM 5820 O O . GLU A 1 707 ? -27.812 -8.102 -1.867 1 83 707 GLU A O 1
ATOM 5825 N N . GLU A 1 708 ? -25.688 -8.023 -1.673 1 86.81 708 GLU A N 1
ATOM 5826 C CA . GLU A 1 708 ? -25.531 -7.457 -3.01 1 86.81 708 GLU A CA 1
ATOM 5827 C C . GLU A 1 708 ? -25.859 -8.492 -4.086 1 86.81 708 GLU A C 1
ATOM 5829 O O . GLU A 1 708 ? -26.344 -8.141 -5.164 1 86.81 708 GLU A O 1
ATOM 5834 N N . ILE A 1 709 ? -25.594 -9.727 -3.859 1 89.94 709 ILE A N 1
ATOM 5835 C CA . ILE A 1 709 ? -25.797 -10.805 -4.824 1 89.94 709 ILE A CA 1
ATOM 5836 C C . ILE A 1 709 ? -27.281 -10.945 -5.141 1 89.94 709 ILE A C 1
ATOM 5838 O O . ILE A 1 709 ? -27.656 -11.195 -6.285 1 89.94 709 ILE A O 1
ATOM 5842 N N . GLN A 1 710 ? -28.062 -10.727 -4.105 1 89.31 710 GLN A N 1
ATOM 5843 C CA . GLN A 1 710 ? -29.5 -10.789 -4.34 1 89.31 710 GLN A CA 1
ATOM 5844 C C . GLN A 1 710 ? -29.953 -9.688 -5.297 1 89.31 710 GLN A C 1
ATOM 5846 O O . GLN A 1 710 ? -30.797 -9.922 -6.164 1 89.31 710 GLN A O 1
ATOM 5851 N N . GLU A 1 711 ? -29.297 -8.578 -5.176 1 89.69 711 GLU A N 1
ATOM 5852 C CA . GLU A 1 711 ? -29.594 -7.48 -6.094 1 89.69 711 GLU A CA 1
ATOM 5853 C C . GLU A 1 711 ? -29.094 -7.789 -7.5 1 89.69 711 GLU A C 1
ATOM 5855 O O . GLU A 1 711 ? -29.734 -7.445 -8.492 1 89.69 711 GLU A O 1
ATOM 5860 N N . TRP A 1 712 ? -27.953 -8.453 -7.574 1 90.81 712 TRP A N 1
ATOM 5861 C CA . TRP A 1 712 ? -27.391 -8.812 -8.867 1 90.81 712 TRP A CA 1
ATOM 5862 C C . TRP A 1 712 ? -28.281 -9.797 -9.609 1 90.81 712 TRP A C 1
ATOM 5864 O O . TRP A 1 712 ? -28.484 -9.672 -10.812 1 90.81 712 TRP A O 1
ATOM 5874 N N . TYR A 1 713 ? -28.828 -10.727 -8.859 1 89.88 713 TYR A N 1
ATOM 5875 C CA . TYR A 1 713 ? -29.703 -11.734 -9.453 1 89.88 713 TYR A CA 1
ATOM 5876 C C . TYR A 1 713 ? -31 -11.117 -9.961 1 89.88 713 TYR A C 1
ATOM 5878 O O . TYR A 1 713 ? -31.469 -11.453 -11.039 1 89.88 713 TYR A O 1
ATOM 5886 N N . GLU A 1 714 ? -31.469 -10.172 -9.18 1 89.31 714 GLU A N 1
ATOM 5887 C CA . GLU A 1 714 ? -32.719 -9.508 -9.578 1 89.31 714 GLU A CA 1
ATOM 5888 C C . GLU A 1 714 ? -32.5 -8.648 -10.82 1 89.31 714 GLU A C 1
ATOM 5890 O O . GLU A 1 714 ? -33.344 -8.656 -11.727 1 89.31 714 GLU A O 1
ATOM 5895 N N . GLU A 1 715 ? -31.469 -7.977 -10.844 1 89.5 715 GLU A N 1
ATOM 5896 C CA . GLU A 1 715 ? -31.156 -7.152 -12.008 1 89.5 715 GLU A CA 1
ATOM 5897 C C . GLU A 1 715 ? -30.938 -8.016 -13.242 1 89.5 715 GLU A C 1
ATOM 5899 O O . GLU A 1 715 ? -31.359 -7.648 -14.344 1 89.5 715 GLU A O 1
ATOM 5904 N N . HIS A 1 716 ? -30.297 -9.102 -13.07 1 88.25 716 HIS A N 1
ATOM 5905 C CA . HIS A 1 716 ? -30.016 -10.008 -14.172 1 88.25 716 HIS A CA 1
ATOM 5906 C C . HIS A 1 716 ? -31.297 -10.648 -14.695 1 88.25 716 HIS A C 1
ATOM 5908 O O . HIS A 1 716 ? -31.469 -10.82 -15.906 1 88.25 716 HIS A O 1
ATOM 5914 N N . ALA A 1 717 ? -32.156 -11 -13.805 1 87 717 ALA A N 1
ATOM 5915 C CA . ALA A 1 717 ? -33.438 -11.586 -14.195 1 87 717 ALA A CA 1
ATOM 5916 C C . ALA A 1 717 ? -34.281 -10.578 -14.961 1 87 717 ALA A C 1
ATOM 5918 O O . ALA A 1 717 ? -34.938 -10.93 -15.945 1 87 717 ALA A O 1
ATOM 5919 N N . ARG A 1 718 ? -34.188 -9.359 -14.531 1 87.88 718 ARG A N 1
ATOM 5920 C CA . ARG A 1 718 ? -34.938 -8.297 -15.211 1 87.88 718 ARG A CA 1
ATOM 5921 C C . ARG A 1 718 ? -34.375 -8.07 -16.625 1 87.88 718 ARG A C 1
ATOM 5923 O O . ARG A 1 718 ? -35.156 -7.871 -17.562 1 87.88 718 ARG A O 1
ATOM 5930 N N . LYS A 1 719 ? -33.125 -8.141 -16.734 1 87.81 719 LYS A N 1
ATOM 5931 C CA . LYS A 1 719 ? -32.5 -7.945 -18.031 1 87.81 719 LYS A CA 1
ATOM 5932 C C . LYS A 1 719 ? -32.812 -9.094 -18.984 1 87.81 719 LYS A C 1
ATOM 5934 O O . LYS A 1 719 ? -33.031 -8.875 -20.172 1 87.81 719 LYS A O 1
ATOM 5939 N N . GLN A 1 720 ? -32.812 -10.297 -18.422 1 84.62 720 GLN A N 1
ATOM 5940 C CA . GLN A 1 720 ? -33.156 -11.453 -19.234 1 84.62 720 GLN A CA 1
ATOM 5941 C C . GLN A 1 720 ? -34.594 -11.391 -19.688 1 84.62 720 GLN A C 1
ATOM 5943 O O . GLN A 1 720 ? -34.938 -11.75 -20.828 1 84.62 720 GLN A O 1
ATOM 5948 N N . GLU A 1 721 ? -35.406 -10.938 -18.812 1 82.81 721 GLU A N 1
ATOM 5949 C CA . GLU A 1 721 ? -36.812 -10.797 -19.156 1 82.81 721 GLU A CA 1
ATOM 5950 C C . GLU A 1 721 ? -37.031 -9.734 -20.234 1 82.81 721 GLU A C 1
ATOM 5952 O O . GLU A 1 721 ? -37.844 -9.906 -21.141 1 82.81 721 GLU A O 1
ATOM 5957 N N . GLN A 1 722 ? -36.312 -8.734 -20.078 1 82.62 722 GLN A N 1
ATOM 5958 C CA . GLN A 1 722 ? -36.438 -7.66 -21.062 1 82.62 722 GLN A CA 1
ATOM 5959 C C . GLN A 1 722 ? -35.938 -8.133 -22.438 1 82.62 722 GLN A C 1
ATOM 5961 O O . GLN A 1 722 ? -36.531 -7.797 -23.453 1 82.62 722 GLN A O 1
ATOM 5966 N N . GLN A 1 723 ? -34.875 -8.875 -22.406 1 81.5 723 GLN A N 1
ATOM 5967 C CA . GLN A 1 723 ? -34.344 -9.406 -23.656 1 81.5 723 GLN A CA 1
ATOM 5968 C C . GLN A 1 723 ? -35.281 -10.422 -24.281 1 81.5 723 GLN A C 1
ATOM 5970 O O . GLN A 1 723 ? -35.438 -10.469 -25.516 1 81.5 723 GLN A O 1
ATOM 5975 N N . GLN A 1 724 ? -35.969 -11.195 -23.453 1 74.06 724 GLN A N 1
ATOM 5976 C CA . GLN A 1 724 ? -36.938 -12.156 -23.953 1 74.06 724 GLN A CA 1
ATOM 5977 C C . GLN A 1 724 ? -38.188 -11.438 -24.5 1 74.06 724 GLN A C 1
ATOM 5979 O O . GLN A 1 724 ? -38.75 -11.875 -25.484 1 74.06 724 GLN A O 1
ATOM 5984 N N . ARG A 1 725 ? -38.469 -10.336 -23.875 1 66.88 725 ARG A N 1
ATOM 5985 C CA . ARG A 1 725 ? -39.594 -9.547 -24.359 1 66.88 725 ARG A CA 1
ATOM 5986 C C . ARG A 1 725 ? -39.25 -8.891 -25.703 1 66.88 725 ARG A C 1
ATOM 5988 O O . ARG A 1 725 ? -40.125 -8.805 -26.578 1 66.88 725 ARG A O 1
ATOM 5995 N N . GLN A 1 726 ? -38.094 -8.492 -25.766 1 72.12 726 GLN A N 1
ATOM 5996 C CA . GLN A 1 726 ? -37.656 -7.848 -27 1 72.12 726 GLN A CA 1
ATOM 5997 C C . GLN A 1 726 ? -37.562 -8.859 -28.141 1 72.12 726 GLN A C 1
ATOM 5999 O O . GLN A 1 726 ? -37.906 -8.547 -29.297 1 72.12 726 GLN A O 1
ATOM 6004 N N . LEU A 1 727 ? -37.156 -10.031 -27.797 1 65.06 727 LEU A N 1
ATOM 6005 C CA . LEU A 1 727 ? -37.094 -11.094 -28.797 1 65.06 727 LEU A CA 1
ATOM 6006 C C . LEU A 1 727 ? -38.5 -11.609 -29.125 1 65.06 727 LEU A C 1
ATOM 6008 O O . LEU A 1 727 ? -38.781 -11.938 -30.281 1 65.06 727 LEU A O 1
ATOM 6012 N N . SER A 1 728 ? -39.375 -11.562 -28.203 1 60.78 728 SER A N 1
ATOM 6013 C CA . SER A 1 728 ? -40.781 -11.953 -28.453 1 60.78 728 SER A CA 1
ATOM 6014 C C . SER A 1 728 ? -41.531 -10.844 -29.156 1 60.78 728 SER A C 1
ATOM 6016 O O . SER A 1 728 ? -42.438 -11.117 -29.969 1 60.78 728 SER A O 1
ATOM 6018 N N . GLY A 1 729 ? -41.219 -9.602 -28.828 1 52.78 729 GLY A N 1
ATOM 6019 C CA . GLY A 1 729 ? -41.875 -8.477 -29.484 1 52.78 729 GLY A CA 1
ATOM 6020 C C . GLY A 1 729 ? -41.469 -8.312 -30.938 1 52.78 729 GLY A C 1
ATOM 6021 O O . GLY A 1 729 ? -42.094 -7.547 -31.672 1 52.78 729 GLY A O 1
ATOM 6022 N N . ARG A 1 730 ? -40.375 -8.609 -31.203 1 45.28 730 ARG A N 1
ATOM 6023 C CA . ARG A 1 730 ? -40.031 -8.531 -32.625 1 45.28 730 ARG A CA 1
ATOM 6024 C C . ARG A 1 730 ? -40.75 -9.617 -33.406 1 45.28 730 ARG A C 1
ATOM 6026 O O . ARG A 1 730 ? -40.5 -9.781 -34.625 1 45.28 730 ARG A O 1
ATOM 6033 N N . VAL A 1 731 ? -41.25 -10.57 -32.969 1 39.06 731 VAL A N 1
ATOM 6034 C CA . VAL A 1 731 ? -42.219 -11.383 -33.719 1 39.06 731 VAL A CA 1
ATOM 6035 C C . VAL A 1 731 ? -43.344 -10.5 -34.219 1 39.06 731 VAL A C 1
ATOM 6037 O O . VAL A 1 731 ? -43.938 -9.742 -33.438 1 39.06 731 VAL A O 1
ATOM 6040 N N . VAL A 1 732 ? -43.281 -10.07 -35.531 1 39.25 732 VAL A N 1
ATOM 6041 C CA . VAL A 1 732 ? -44.281 -9.367 -36.344 1 39.25 732 VAL A CA 1
ATOM 6042 C C . VAL A 1 732 ? -45.688 -9.703 -35.844 1 39.25 732 VAL A C 1
ATOM 6044 O O . VAL A 1 732 ? -46.031 -10.883 -35.688 1 39.25 732 VAL A O 1
ATOM 6047 N N . PRO A 1 733 ? -46.25 -8.789 -35.094 1 36.66 733 PRO A N 1
ATOM 6048 C CA . PRO A 1 733 ? -47.656 -9.062 -34.938 1 36.66 733 PRO A CA 1
ATOM 6049 C C . PRO A 1 733 ? -48.312 -9.5 -36.25 1 36.66 733 PRO A C 1
ATOM 6051 O O . PRO A 1 733 ? -48.25 -8.789 -37.25 1 36.66 733 PRO A O 1
ATOM 6054 N N . THR A 1 734 ? -48.062 -10.719 -36.719 1 32.53 734 THR A N 1
ATOM 6055 C CA . THR A 1 734 ? -48.969 -11.094 -37.812 1 32.53 734 THR A CA 1
ATOM 6056 C C . THR A 1 734 ? -50.344 -10.492 -37.594 1 32.53 734 THR A C 1
ATOM 6058 O O . THR A 1 734 ? -50.969 -10.695 -36.562 1 32.53 734 THR A O 1
ATOM 6061 N N . THR A 1 735 ? -50.469 -9.25 -38.031 1 33.69 735 THR A N 1
ATOM 6062 C CA . THR A 1 735 ? -51.812 -8.688 -38.188 1 33.69 735 THR A CA 1
ATOM 6063 C C . THR A 1 735 ? -52.812 -9.766 -38.562 1 33.69 735 THR A C 1
ATOM 6065 O O . THR A 1 735 ? -52.656 -10.422 -39.594 1 33.69 735 THR A O 1
ATOM 6068 N N . PRO A 1 736 ? -53.438 -10.406 -37.625 1 31.06 736 PRO A N 1
ATOM 6069 C CA . PRO A 1 736 ? -54.5 -11.305 -38.094 1 31.06 736 PRO A CA 1
ATOM 6070 C C . PRO A 1 736 ? -55.344 -10.68 -39.188 1 31.06 736 PRO A C 1
ATOM 6072 O O . PRO A 1 736 ? -55.719 -9.516 -39.094 1 31.06 736 PRO A O 1
ATOM 6075 N N . GLN A 1 737 ? -54.938 -10.891 -40.469 1 29.56 737 GLN A N 1
ATOM 6076 C CA . GLN A 1 737 ? -55.906 -10.5 -41.5 1 29.56 737 GLN A CA 1
ATOM 6077 C C . GLN A 1 737 ? -57.312 -10.789 -41.062 1 29.56 737 GLN A C 1
ATOM 6079 O O . GLN A 1 737 ? -57.562 -11.75 -40.344 1 29.56 737 GLN A O 1
ATOM 6084 N N . PRO A 1 738 ? -58.156 -9.898 -41.094 1 31.06 738 PRO A N 1
ATOM 6085 C CA . PRO A 1 738 ? -59.562 -10.195 -40.812 1 31.06 738 PRO A CA 1
ATOM 6086 C C . PRO A 1 738 ? -60.094 -11.383 -41.594 1 31.06 738 PRO A C 1
ATOM 6088 O O . PRO A 1 738 ? -59.781 -11.508 -42.781 1 31.06 738 PRO A O 1
ATOM 6091 N N . PRO A 1 739 ? -60.031 -12.688 -41.031 1 26.84 739 PRO A N 1
ATOM 6092 C CA . PRO A 1 739 ? -60.781 -13.719 -41.75 1 26.84 739 PRO A CA 1
ATOM 6093 C C . PRO A 1 739 ? -62.156 -13.227 -42.25 1 26.84 739 PRO A C 1
ATOM 6095 O O . PRO A 1 739 ? -62.906 -12.609 -41.5 1 26.84 739 PRO A O 1
ATOM 6098 N N . GLY A 1 740 ? -62.25 -12.773 -43.469 1 24.44 740 GLY A N 1
ATOM 6099 C CA . GLY A 1 740 ? -63.5 -12.438 -44.125 1 24.44 740 GLY A CA 1
ATOM 6100 C C . GLY A 1 740 ? -64.562 -13.508 -43.969 1 24.44 740 GLY A C 1
ATOM 6101 O O . GLY A 1 740 ? -65.5 -13.352 -43.156 1 24.44 740 GLY A O 1
ATOM 6102 N N . SER A 1 741 ? -64.812 -14.477 -45 1 21.75 741 SER A N 1
ATOM 6103 C CA . SER A 1 741 ? -65.688 -15.594 -45.406 1 21.75 741 SER A CA 1
ATOM 6104 C C . SER A 1 741 ? -65.312 -16.875 -44.656 1 21.75 741 SER A C 1
ATOM 6106 O O . SER A 1 741 ? -64.125 -17.297 -44.688 1 21.75 741 SER A O 1
ATOM 6108 N N . ARG A 1 742 ? -65.125 -17.906 -44 1 25.91 742 ARG A N 1
ATOM 6109 C CA . ARG A 1 742 ? -66.25 -18.812 -44.25 1 25.91 742 ARG A CA 1
ATOM 6110 C C . ARG A 1 742 ? -67.562 -18.172 -43.812 1 25.91 742 ARG A C 1
ATOM 6112 O O . ARG A 1 742 ? -67.688 -17.703 -42.656 1 25.91 742 ARG A O 1
ATOM 6119 N N . GLN A 1 743 ? -68.438 -17.797 -44.844 1 19.61 743 GLN A N 1
ATOM 6120 C CA . GLN A 1 743 ? -69.938 -17.656 -44.969 1 19.61 743 GLN A CA 1
ATOM 6121 C C . GLN A 1 743 ? -70.625 -18.969 -44.594 1 19.61 743 GLN A C 1
ATOM 6123 O O . GLN A 1 743 ? -70.625 -19.906 -45.375 1 19.61 743 GLN A O 1
ATOM 6128 N N . ARG A 1 744 ? -70.438 -19.734 -43.5 1 19.94 744 ARG A N 1
ATOM 6129 C CA . ARG A 1 744 ? -71.625 -20.406 -42.938 1 19.94 744 ARG A CA 1
ATOM 6130 C C . ARG A 1 744 ? -72.812 -19.453 -42.875 1 19.94 744 ARG A C 1
ATOM 6132 O O . ARG A 1 744 ? -72.75 -18.438 -42.188 1 19.94 744 ARG A O 1
ATOM 6139 N N . SER A 1 745 ? -73.562 -19.391 -44.031 1 19.77 745 SER A N 1
ATOM 6140 C CA . SER A 1 745 ? -74.875 -19.578 -44.562 1 19.77 745 SER A CA 1
ATOM 6141 C C . SER A 1 745 ? -75.625 -20.672 -43.812 1 19.77 745 SER A C 1
ATOM 6143 O O . SER A 1 745 ? -75.375 -21.859 -44 1 19.77 745 SER A O 1
ATOM 6145 N N . GLN A 1 746 ? -75.938 -20.703 -42.594 1 17 746 GLN A N 1
ATOM 6146 C CA . GLN A 1 746 ? -77.188 -21.078 -41.938 1 17 746 GLN A CA 1
ATOM 6147 C C . GLN A 1 746 ? -78.375 -20.266 -42.5 1 17 746 GLN A C 1
ATOM 6149 O O . GLN A 1 746 ? -78.5 -19.078 -42.188 1 17 746 GLN A O 1
ATOM 6154 N N . THR A 1 747 ? -78.812 -20.359 -43.75 1 17.95 747 THR A N 1
ATOM 6155 C CA . THR A 1 747 ? -80.188 -20.75 -43.969 1 17.95 747 THR A CA 1
ATOM 6156 C C . THR A 1 747 ? -80.5 -22.047 -43.25 1 17.95 747 THR A C 1
ATOM 6158 O O . THR A 1 747 ? -79.625 -22.719 -42.719 1 17.95 747 THR A O 1
ATOM 6161 N N . ILE A 1 748 ? -81.375 -22.891 -44.25 1 20.69 748 ILE A N 1
ATOM 6162 C CA . ILE A 1 748 ? -82.25 -23.828 -44.969 1 20.69 748 ILE A CA 1
ATOM 6163 C C . ILE A 1 748 ? -81.438 -25.094 -45.312 1 20.69 748 ILE A C 1
ATOM 6165 O O . ILE A 1 748 ? -80.375 -25 -45.938 1 20.69 748 ILE A O 1
ATOM 6169 N N . THR A 1 749 ? -81 -26.297 -44.75 1 21.58 749 THR A N 1
ATOM 6170 C CA . THR A 1 749 ? -82.062 -27.281 -44.938 1 21.58 749 THR A CA 1
ATOM 6171 C C . THR A 1 749 ? -83.125 -27.172 -43.844 1 21.58 749 THR A C 1
ATOM 6173 O O . THR A 1 749 ? -82.812 -26.859 -42.688 1 21.58 749 THR A O 1
ATOM 6176 N N . MET B 1 1 ? -26.125 31.516 34.125 1 71.75 1 MET B N 1
ATOM 6177 C CA . MET B 1 1 ? -25.219 30.453 34.5 1 71.75 1 MET B CA 1
ATOM 6178 C C . MET B 1 1 ? -25.5 29.172 33.719 1 71.75 1 MET B C 1
ATOM 6180 O O . MET B 1 1 ? -24.562 28.531 33.219 1 71.75 1 MET B O 1
ATOM 6184 N N . ASN B 1 2 ? -26.734 29 33.312 1 85.06 2 ASN B N 1
ATOM 6185 C CA . ASN B 1 2 ? -27.078 27.781 32.594 1 85.06 2 ASN B CA 1
ATOM 6186 C C . ASN B 1 2 ? -26.688 27.875 31.109 1 85.06 2 ASN B C 1
ATOM 6188 O O . ASN B 1 2 ? -26.25 26.875 30.516 1 85.06 2 ASN B O 1
ATOM 6192 N N . TYR B 1 3 ? -26.766 29.094 30.672 1 90.56 3 TYR B N 1
ATOM 6193 C CA . TYR B 1 3 ? -26.406 29.266 29.266 1 90.56 3 TYR B CA 1
ATOM 6194 C C . TYR B 1 3 ? -24.922 29.031 29.031 1 90.56 3 TYR B C 1
ATOM 6196 O O . TYR B 1 3 ? -24.516 28.391 28.062 1 90.56 3 TYR B O 1
ATOM 6204 N N . GLN B 1 4 ? -24.203 29.562 29.891 1 89.75 4 GLN B N 1
ATOM 6205 C CA . GLN B 1 4 ? -22.75 29.391 29.797 1 89.75 4 GLN B CA 1
ATOM 6206 C C . GLN B 1 4 ? -22.359 27.922 29.953 1 89.75 4 GLN B C 1
ATOM 6208 O O . GLN B 1 4 ? -21.484 27.422 29.25 1 89.75 4 GLN B O 1
ATOM 6213 N N . GLU B 1 5 ? -22.953 27.266 30.875 1 90.88 5 GLU B N 1
ATOM 6214 C CA . GLU B 1 5 ? -22.672 25.844 31.078 1 90.88 5 GLU B CA 1
ATOM 6215 C C . GLU B 1 5 ? -23.078 25.031 29.859 1 90.88 5 GLU B C 1
ATOM 6217 O O . GLU B 1 5 ? -22.391 24.078 29.484 1 90.88 5 GLU B O 1
ATOM 6222 N N . ALA B 1 6 ? -24.188 25.375 29.297 1 92.38 6 ALA B N 1
ATOM 6223 C CA . ALA B 1 6 ? -24.625 24.688 28.078 1 92.38 6 ALA B CA 1
ATOM 6224 C C . ALA B 1 6 ? -23.641 24.906 26.938 1 92.38 6 ALA B C 1
ATOM 6226 O O . ALA B 1 6 ? -23.359 23.984 26.156 1 92.38 6 ALA B O 1
ATOM 6227 N N . ALA B 1 7 ? -23.156 26.062 26.859 1 93.44 7 ALA B N 1
ATOM 6228 C CA . ALA B 1 7 ? -22.172 26.375 25.828 1 93.44 7 ALA B CA 1
ATOM 6229 C C . ALA B 1 7 ? -20.875 25.578 26.047 1 93.44 7 ALA B C 1
ATOM 6231 O O . ALA B 1 7 ? -20.234 25.156 25.094 1 93.44 7 ALA B O 1
ATOM 6232 N N . ILE B 1 8 ? -20.516 25.406 27.266 1 91.56 8 ILE B N 1
ATOM 6233 C CA . ILE B 1 8 ? -19.312 24.672 27.594 1 91.56 8 ILE B CA 1
ATOM 6234 C C . ILE B 1 8 ? -19.484 23.203 27.219 1 91.56 8 ILE B C 1
ATOM 6236 O O . ILE B 1 8 ? -18.562 22.562 26.703 1 91.56 8 ILE B O 1
ATOM 6240 N N . TYR B 1 9 ? -20.641 22.656 27.406 1 92.62 9 TYR B N 1
ATOM 6241 C CA . TYR B 1 9 ? -20.906 21.281 26.984 1 92.62 9 TYR B CA 1
ATOM 6242 C C . TYR B 1 9 ? -20.75 21.125 25.484 1 92.62 9 TYR B C 1
ATOM 6244 O O . TYR B 1 9 ? -20.172 20.141 25 1 92.62 9 TYR B O 1
ATOM 6252 N N . LEU B 1 10 ? -21.25 22.094 24.75 1 93.44 10 LEU B N 1
ATOM 6253 C CA . LEU B 1 10 ? -21.109 22.047 23.297 1 93.44 10 LEU B CA 1
ATOM 6254 C C . LEU B 1 10 ? -19.656 22.141 22.875 1 93.44 10 LEU B C 1
ATOM 6256 O O . LEU B 1 10 ? -19.219 21.469 21.938 1 93.44 10 LEU B O 1
ATOM 6260 N N . GLN B 1 11 ? -18.953 22.969 23.578 1 91.25 11 GLN B N 1
ATOM 6261 C CA . GLN B 1 11 ? -17.531 23.109 23.281 1 91.25 11 GLN B CA 1
ATOM 6262 C C . GLN B 1 11 ? -16.766 21.844 23.625 1 91.25 11 GLN B C 1
ATOM 6264 O O . GLN B 1 11 ? -15.836 21.453 22.922 1 91.25 11 GLN B O 1
ATOM 6269 N N . GLU B 1 12 ? -17.094 21.281 24.688 1 89.88 12 GLU B N 1
ATOM 6270 C CA . GLU B 1 12 ? -16.469 20.016 25.078 1 89.88 12 GLU B CA 1
ATOM 6271 C C . GLU B 1 12 ? -16.766 18.906 24.062 1 89.88 12 GLU B C 1
ATOM 6273 O O . GLU B 1 12 ? -15.945 18.031 23.844 1 89.88 12 GLU B O 1
ATOM 6278 N N . GLY B 1 13 ? -17.875 18.984 23.484 1 90.81 13 GLY B N 1
ATOM 6279 C CA . GLY B 1 13 ? -18.203 18.047 22.438 1 90.81 13 GLY B CA 1
ATOM 6280 C C . GLY B 1 13 ? -17.391 18.25 21.172 1 90.81 13 GLY B C 1
ATOM 6281 O O . GLY B 1 13 ? -16.922 17.281 20.562 1 90.81 13 GLY B O 1
ATOM 6282 N N . GLU B 1 14 ? -17.188 19.453 20.859 1 88 14 GLU B N 1
ATOM 6283 C CA . GLU B 1 14 ? -16.438 19.797 19.641 1 88 14 GLU B CA 1
ATOM 6284 C C . GLU B 1 14 ? -14.945 19.5 19.812 1 88 14 GLU B C 1
ATOM 6286 O O . GLU B 1 14 ? -14.289 19.047 18.875 1 88 14 GLU B O 1
ATOM 6291 N N . ASN B 1 15 ? -14.438 19.766 21.031 1 84.62 15 ASN B N 1
ATOM 6292 C CA . ASN B 1 15 ? -13.016 19.594 21.297 1 84.62 15 ASN B CA 1
ATOM 6293 C C . ASN B 1 15 ? -12.711 18.203 21.844 1 84.62 15 ASN B C 1
ATOM 6295 O O . ASN B 1 15 ? -11.555 17.859 22.078 1 84.62 15 ASN B O 1
ATOM 6299 N N . ASN B 1 16 ? -13.695 17.328 22.016 1 84.31 16 ASN B N 1
ATOM 6300 C CA . ASN B 1 16 ? -13.555 15.953 22.5 1 84.31 16 ASN B CA 1
ATOM 6301 C C . ASN B 1 16 ? -12.961 15.914 23.906 1 84.31 16 ASN B C 1
ATOM 6303 O O . ASN B 1 16 ? -12.047 15.133 24.188 1 84.31 16 ASN B O 1
ATOM 6307 N N . ASP B 1 17 ? -13.445 16.859 24.766 1 83.75 17 ASP B N 1
ATOM 6308 C CA . ASP B 1 17 ? -13.07 16.828 26.172 1 83.75 17 ASP B CA 1
ATOM 6309 C C . ASP B 1 17 ? -13.984 15.898 26.969 1 83.75 17 ASP B C 1
ATOM 6311 O O . ASP B 1 17 ? -15.18 15.805 26.688 1 83.75 17 ASP B O 1
ATOM 6315 N N . LYS B 1 18 ? -13.406 15.234 27.859 1 84.75 18 LYS B N 1
ATOM 6316 C CA . LYS B 1 18 ? -14.211 14.32 28.672 1 84.75 18 LYS B CA 1
ATOM 6317 C C . LYS B 1 18 ? -15.141 15.094 29.609 1 84.75 18 LYS B C 1
ATOM 6319 O O . LYS B 1 18 ? -14.781 16.156 30.125 1 84.75 18 LYS B O 1
ATOM 6324 N N . PHE B 1 19 ? -16.266 14.547 29.875 1 86.62 19 PHE B N 1
ATOM 6325 C CA . PHE B 1 19 ? -17.312 15.227 30.625 1 86.62 19 PHE B CA 1
ATOM 6326 C C . PHE B 1 19 ? -17.016 15.188 32.125 1 86.62 19 PHE B C 1
ATOM 6328 O O . PHE B 1 19 ? -17.562 15.977 32.906 1 86.62 19 PHE B O 1
ATOM 6335 N N . PHE B 1 20 ? -16.109 14.266 32.469 1 81.5 20 PHE B N 1
ATOM 6336 C CA . PHE B 1 20 ? -15.805 14.18 33.875 1 81.5 20 PHE B CA 1
ATOM 6337 C C . PHE B 1 20 ? -14.969 15.375 34.344 1 81.5 20 PHE B C 1
ATOM 6339 O O . PHE B 1 20 ? -14.883 15.664 35.531 1 81.5 20 PHE B O 1
ATOM 6346 N N . THR B 1 21 ? -14.414 16.141 33.406 1 81 21 THR B N 1
ATOM 6347 C CA . THR B 1 21 ? -13.633 17.328 33.719 1 81 21 THR B CA 1
ATOM 6348 C C . THR B 1 21 ? -14.5 18.594 33.656 1 81 21 THR B C 1
ATOM 6350 O O . THR B 1 21 ? -13.984 19.703 33.688 1 81 21 THR B O 1
ATOM 6353 N N . HIS B 1 22 ? -15.812 18.391 33.469 1 83.75 22 HIS B N 1
ATOM 6354 C CA . HIS B 1 22 ? -16.734 19.516 33.406 1 83.75 22 HIS B CA 1
ATOM 6355 C C . HIS B 1 22 ? -16.734 20.297 34.719 1 83.75 22 HIS B C 1
ATOM 6357 O O . HIS B 1 22 ? -16.766 19.703 35.812 1 83.75 22 HIS B O 1
ATOM 6363 N N . PRO B 1 23 ? -16.594 21.594 34.688 1 81.81 23 PRO B N 1
ATOM 6364 C CA . PRO B 1 23 ? -16.562 22.406 35.906 1 81.81 23 PRO B CA 1
ATOM 6365 C C . PRO B 1 23 ? -17.891 22.391 36.656 1 81.81 23 PRO B C 1
ATOM 6367 O O . PRO B 1 23 ? -18.922 22.75 36.062 1 81.81 23 PRO B O 1
ATOM 6370 N N . LYS B 1 24 ? -17.875 21.953 37.875 1 77.19 24 LYS B N 1
ATOM 6371 C CA . LYS B 1 24 ? -19.094 21.828 38.656 1 77.19 24 LYS B CA 1
ATOM 6372 C C . LYS B 1 24 ? -19.266 23.031 39.594 1 77.19 24 LYS B C 1
ATOM 6374 O O . LYS B 1 24 ? -20.391 23.375 39.969 1 77.19 24 LYS B O 1
ATOM 6379 N N . ASN B 1 25 ? -18.109 23.719 39.938 1 80.56 25 ASN B N 1
ATOM 6380 C CA . ASN B 1 25 ? -18.172 24.828 40.906 1 80.56 25 ASN B CA 1
ATOM 6381 C C . ASN B 1 25 ? -17.719 26.141 40.25 1 80.56 25 ASN B C 1
ATOM 6383 O O . ASN B 1 25 ? -17.172 26.141 39.156 1 80.56 25 ASN B O 1
ATOM 6387 N N . ALA B 1 26 ? -18.062 27.234 40.844 1 82.25 26 ALA B N 1
ATOM 6388 C CA . ALA B 1 26 ? -17.75 28.562 40.312 1 82.25 26 ALA B CA 1
ATOM 6389 C C . ALA B 1 26 ? -16.25 28.766 40.219 1 82.25 26 ALA B C 1
ATOM 6391 O O . ALA B 1 26 ? -15.758 29.359 39.25 1 82.25 26 ALA B O 1
ATOM 6392 N N . LYS B 1 27 ? -15.609 28.312 41.25 1 81.88 27 LYS B N 1
ATOM 6393 C CA . LYS B 1 27 ? -14.156 28.469 41.219 1 81.88 27 LYS B CA 1
ATOM 6394 C C . LYS B 1 27 ? -13.547 27.672 40.062 1 81.88 27 LYS B C 1
ATOM 6396 O O . LYS B 1 27 ? -12.641 28.141 39.375 1 81.88 27 LYS B O 1
ATOM 6401 N N . ALA B 1 28 ? -14.094 26.562 39.906 1 83.5 28 ALA B N 1
ATOM 6402 C CA . ALA B 1 28 ? -13.617 25.719 38.812 1 83.5 28 ALA B CA 1
ATOM 6403 C C . ALA B 1 28 ? -13.953 26.328 37.438 1 83.5 28 ALA B C 1
ATOM 6405 O O . ALA B 1 28 ? -13.203 26.188 36.469 1 83.5 28 ALA B O 1
ATOM 6406 N N . LEU B 1 29 ? -15.023 27.016 37.438 1 86.88 29 LEU B N 1
ATOM 6407 C CA . LEU B 1 29 ? -15.438 27.656 36.188 1 86.88 29 LEU B CA 1
ATOM 6408 C C . LEU B 1 29 ? -14.484 28.781 35.812 1 86.88 29 LEU B C 1
ATOM 6410 O O . LEU B 1 29 ? -14.133 28.938 34.625 1 86.88 29 LEU B O 1
ATOM 6414 N N . ALA B 1 30 ? -14.055 29.562 36.75 1 87.88 30 ALA B N 1
ATOM 6415 C CA . ALA B 1 30 ? -13.109 30.641 36.469 1 87.88 30 ALA B CA 1
ATOM 6416 C C . ALA B 1 30 ? -11.773 30.078 35.969 1 87.88 30 ALA B C 1
ATOM 6418 O O . ALA B 1 30 ? -11.172 30.609 35.062 1 87.88 30 ALA B O 1
ATOM 6419 N N . ALA B 1 31 ? -11.391 29.047 36.625 1 86.38 31 ALA B N 1
ATOM 6420 C CA . ALA B 1 31 ? -10.148 28.406 36.219 1 86.38 31 ALA B CA 1
ATOM 6421 C C . ALA B 1 31 ? -10.281 27.781 34.812 1 86.38 31 ALA B C 1
ATOM 6423 O O . ALA B 1 31 ? -9.344 27.812 34.031 1 86.38 31 ALA B O 1
ATOM 6424 N N . TYR B 1 32 ? -11.414 27.25 34.594 1 87.12 32 TYR B N 1
ATOM 6425 C CA . TYR B 1 32 ? -11.68 26.656 33.281 1 87.12 32 TYR B CA 1
ATOM 6426 C C . TYR B 1 32 ? -11.641 27.703 32.188 1 87.12 32 TYR B C 1
ATOM 6428 O O . TYR B 1 32 ? -11.039 27.484 31.141 1 87.12 32 TYR B O 1
ATOM 6436 N N . LEU B 1 33 ? -12.242 28.844 32.469 1 87.44 33 LEU B N 1
ATOM 6437 C CA . LEU B 1 33 ? -12.297 29.906 31.453 1 87.44 33 LEU B CA 1
ATOM 6438 C C . LEU B 1 33 ? -10.914 30.5 31.219 1 87.44 33 LEU B C 1
ATOM 6440 O O . LEU B 1 33 ? -10.586 30.922 30.109 1 87.44 33 LEU B O 1
ATOM 6444 N N . PHE B 1 34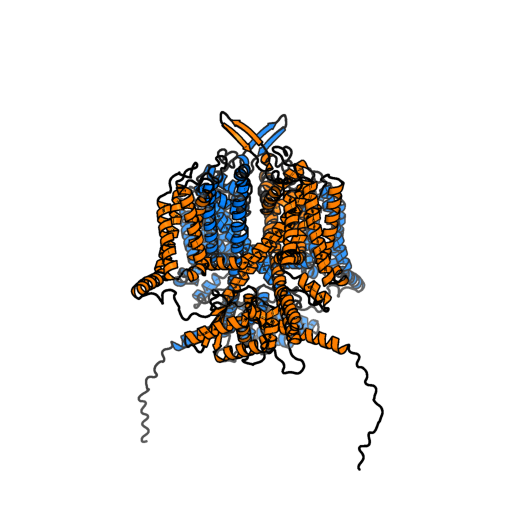 ? -10.141 30.453 32.219 1 88.12 34 PHE B N 1
ATOM 6445 C CA . PHE B 1 34 ? -8.773 30.953 32.094 1 88.12 34 PHE B CA 1
ATOM 6446 C C . PHE B 1 34 ? -7.918 29.984 31.297 1 88.12 34 PHE B C 1
ATOM 6448 O O . PHE B 1 34 ? -7.121 30.406 30.453 1 88.12 34 PHE B O 1
ATOM 6455 N N . ALA B 1 35 ? -8.086 28.766 31.562 1 85.31 35 ALA B N 1
ATOM 6456 C CA . ALA B 1 35 ? -7.277 27.734 30.906 1 85.31 35 ALA B CA 1
ATOM 6457 C C . ALA B 1 35 ? -7.672 27.562 29.453 1 85.31 35 ALA B C 1
ATOM 6459 O O . ALA B 1 35 ? -6.867 27.125 28.625 1 85.31 35 ALA B O 1
ATOM 6460 N N . HIS B 1 36 ? -8.875 27.906 29.109 1 84.44 36 HIS B N 1
ATOM 6461 C CA . HIS B 1 36 ? -9.336 27.703 27.734 1 84.44 36 HIS B CA 1
ATOM 6462 C C . HIS B 1 36 ? -9.461 29.031 27 1 84.44 36 HIS B C 1
ATOM 6464 O O . HIS B 1 36 ? -10.43 29.25 26.266 1 84.44 36 HIS B O 1
ATOM 6470 N N . ASN B 1 37 ? -8.523 29.906 27.25 1 87.31 37 ASN B N 1
ATOM 6471 C CA . ASN B 1 37 ? -8.445 31.188 26.547 1 87.31 37 ASN B CA 1
ATOM 6472 C C . ASN B 1 37 ? -7.391 31.172 25.453 1 87.31 37 ASN B C 1
ATOM 6474 O O . ASN B 1 37 ? -6.398 30.453 25.547 1 87.31 37 ASN B O 1
ATOM 6478 N N . HIS B 1 38 ? -7.633 31.938 24.422 1 89.5 38 HIS B N 1
ATOM 6479 C CA . HIS B 1 38 ? -6.738 31.922 23.266 1 89.5 38 HIS B CA 1
ATOM 6480 C C . HIS B 1 38 ? -5.371 32.5 23.641 1 89.5 38 HIS B C 1
ATOM 6482 O O . HIS B 1 38 ? -4.348 32.031 23.109 1 89.5 38 HIS B O 1
ATOM 6488 N N . LEU B 1 39 ? -5.348 33.438 24.469 1 91.5 39 LEU B N 1
ATOM 6489 C CA . LEU B 1 39 ? -4.074 34 24.906 1 91.5 39 LEU B CA 1
ATOM 6490 C C . LEU B 1 39 ? -3.258 33 25.688 1 91.5 39 LEU B C 1
ATOM 6492 O O . LEU B 1 39 ? -2.031 32.969 25.578 1 91.5 39 LEU B O 1
ATOM 6496 N N . PHE B 1 40 ? -3.947 32.25 26.453 1 91.44 40 PHE B N 1
ATOM 6497 C CA . PHE B 1 40 ? -3.281 31.219 27.219 1 91.44 40 PHE B CA 1
ATOM 6498 C C . PHE B 1 40 ? -2.729 30.141 26.281 1 91.44 40 PHE B C 1
ATOM 6500 O O . PHE B 1 40 ? -1.607 29.656 26.484 1 91.44 40 PHE B O 1
ATOM 6507 N N . TYR B 1 41 ? -3.498 29.844 25.297 1 91.88 41 TYR B N 1
ATOM 6508 C CA . TYR B 1 41 ? -3.035 28.844 24.344 1 91.88 41 TYR B CA 1
ATOM 6509 C C . TYR B 1 41 ? -1.813 29.344 23.578 1 91.88 41 TYR B C 1
ATOM 6511 O O . TYR B 1 41 ? -0.887 28.578 23.312 1 91.88 41 TYR B O 1
ATOM 6519 N N . LEU B 1 42 ? -1.81 30.609 23.281 1 94.19 42 LEU B N 1
ATOM 6520 C CA . LEU B 1 42 ? -0.686 31.203 22.547 1 94.19 42 LEU B CA 1
ATOM 6521 C C . LEU B 1 42 ? 0.562 31.234 23.422 1 94.19 42 LEU B C 1
ATOM 6523 O O . LEU B 1 42 ? 1.679 31.062 22.938 1 94.19 42 LEU B O 1
ATOM 6527 N N . MET B 1 43 ? 0.355 31.516 24.625 1 94.5 43 MET B N 1
ATOM 6528 C CA . MET B 1 43 ? 1.478 31.5 25.562 1 94.5 43 MET B CA 1
ATOM 6529 C C . MET B 1 43 ? 2.088 30.094 25.656 1 94.5 43 MET B C 1
ATOM 6531 O O . MET B 1 43 ? 3.312 29.953 25.641 1 94.5 43 MET B O 1
ATOM 6535 N N . GLU B 1 44 ? 1.246 29.156 25.734 1 93.12 44 GLU B N 1
ATOM 6536 C CA . GLU B 1 44 ? 1.715 27.766 25.781 1 93.12 44 GLU B CA 1
ATOM 6537 C C . GLU B 1 44 ? 2.488 27.406 24.516 1 93.12 44 GLU B C 1
ATOM 6539 O O . GLU B 1 44 ? 3.564 26.812 24.594 1 93.12 44 GLU B O 1
ATOM 6544 N N . LEU B 1 45 ? 2.008 27.766 23.406 1 95.06 45 LEU B N 1
ATOM 6545 C CA . LEU B 1 45 ? 2.643 27.453 22.125 1 95.06 45 LEU B CA 1
ATOM 6546 C C . LEU B 1 45 ? 3.971 28.188 21.984 1 95.06 45 LEU B C 1
ATOM 6548 O O . LEU B 1 45 ? 4.961 27.609 21.531 1 95.06 45 LEU B O 1
ATOM 6552 N N . SER B 1 46 ? 4.016 29.422 22.406 1 96 46 SER B N 1
ATOM 6553 C CA . SER B 1 46 ? 5.242 30.203 22.297 1 96 46 SER B CA 1
ATOM 6554 C C . SER B 1 46 ? 6.332 29.641 23.203 1 96 46 SER B C 1
ATOM 6556 O O . SER B 1 46 ? 7.508 29.625 22.828 1 96 46 SER B O 1
ATOM 6558 N N . ALA B 1 47 ? 5.957 29.219 24.375 1 95.88 47 ALA B N 1
ATOM 6559 C CA . ALA B 1 47 ? 6.926 28.625 25.281 1 95.88 47 ALA B CA 1
ATOM 6560 C C . ALA B 1 47 ? 7.473 27.312 24.719 1 95.88 47 ALA B C 1
ATOM 6562 O O . ALA B 1 47 ? 8.68 27.047 24.797 1 95.88 47 ALA B O 1
ATOM 6563 N N . ALA B 1 48 ? 6.582 26.516 24.203 1 95.5 48 ALA B N 1
ATOM 6564 C CA . ALA B 1 48 ? 7.008 25.234 23.609 1 95.5 48 ALA B CA 1
ATOM 6565 C C . ALA B 1 48 ? 7.934 25.469 22.422 1 95.5 48 ALA B C 1
ATOM 6567 O O . ALA B 1 48 ? 8.961 24.797 22.281 1 95.5 48 ALA B O 1
ATOM 6568 N N . LEU B 1 49 ? 7.641 26.406 21.578 1 96.06 49 LEU B N 1
ATOM 6569 C CA . LEU B 1 49 ? 8.461 26.719 20.406 1 96.06 49 LEU B CA 1
ATOM 6570 C C . LEU B 1 49 ? 9.812 27.281 20.828 1 96.06 49 LEU B C 1
ATOM 6572 O O . LEU B 1 49 ? 10.836 26.984 20.203 1 96.06 49 LEU B O 1
ATOM 6576 N N . LEU B 1 50 ? 9.789 28.062 21.844 1 95.88 50 LEU B N 1
ATOM 6577 C CA . LEU B 1 50 ? 11.039 28.625 22.344 1 95.88 50 LEU B CA 1
ATOM 6578 C C . LEU B 1 50 ? 11.961 27.5 22.844 1 95.88 50 LEU B C 1
ATOM 6580 O O . LEU B 1 50 ? 13.164 27.516 22.562 1 95.88 50 LEU B O 1
ATOM 6584 N N . LEU B 1 51 ? 11.422 26.594 23.562 1 95 51 LEU B N 1
ATOM 6585 C CA . LEU B 1 51 ? 12.219 25.484 24.062 1 95 51 LEU B CA 1
ATOM 6586 C C . LEU B 1 51 ? 12.805 24.672 22.922 1 95 51 LEU B C 1
ATOM 6588 O O . LEU B 1 51 ? 13.961 24.234 23 1 95 51 LEU B O 1
ATOM 6592 N N . LEU B 1 52 ? 12.078 24.469 21.875 1 95.12 52 LEU B N 1
ATOM 6593 C CA . LEU B 1 52 ? 12.57 23.703 20.734 1 95.12 52 LEU B CA 1
ATOM 6594 C C . LEU B 1 52 ? 13.617 24.5 19.953 1 95.12 52 LEU B C 1
ATOM 6596 O O . LEU B 1 52 ? 14.633 23.953 19.531 1 95.12 52 LEU B O 1
ATOM 6600 N N . LEU B 1 53 ? 13.406 25.781 19.828 1 94.5 53 LEU B N 1
ATOM 6601 C CA . LEU B 1 53 ? 14.32 26.625 19.062 1 94.5 53 LEU B CA 1
ATOM 6602 C C . LEU B 1 53 ? 15.625 26.844 19.812 1 94.5 53 LEU B C 1
ATOM 6604 O O . LEU B 1 53 ? 16.656 27.172 19.203 1 94.5 53 LEU B O 1
ATOM 6608 N N . LEU B 1 54 ? 15.609 26.672 21.094 1 94.12 54 LEU B N 1
ATOM 6609 C CA . LEU B 1 54 ? 16.828 26.812 21.891 1 94.12 54 LEU B CA 1
ATOM 6610 C C . LEU B 1 54 ? 17.859 25.766 21.5 1 94.12 54 LEU B C 1
ATOM 6612 O O . LEU B 1 54 ? 19.062 25.953 21.719 1 94.12 54 LEU B O 1
ATOM 6616 N N . SER B 1 55 ? 17.391 24.672 20.891 1 92.38 55 SER B N 1
ATOM 6617 C CA . SER B 1 55 ? 18.312 23.641 20.453 1 92.38 55 SER B CA 1
ATOM 6618 C C . SER B 1 55 ? 19.203 24.141 19.312 1 92.38 55 SER B C 1
ATOM 6620 O O . SER B 1 55 ? 20.281 23.578 19.062 1 92.38 55 SER B O 1
ATOM 6622 N N . LEU B 1 56 ? 18.812 25.156 18.625 1 94.06 56 LEU B N 1
ATOM 6623 C CA . LEU B 1 56 ? 19.609 25.766 17.562 1 94.06 56 LEU B CA 1
ATOM 6624 C C . LEU B 1 56 ? 20.781 26.547 18.156 1 94.06 56 LEU B C 1
ATOM 6626 O O . LEU B 1 56 ? 21.828 26.688 17.531 1 94.06 56 LEU B O 1
ATOM 6630 N N . CYS B 1 57 ? 20.641 26.969 19.453 1 92.62 57 CYS B N 1
ATOM 6631 C CA . CYS B 1 57 ? 21.609 27.859 20.062 1 92.62 57 CYS B CA 1
ATOM 6632 C C . CYS B 1 57 ? 22.453 27.141 21.094 1 92.62 57 CYS B C 1
ATOM 6634 O O . CYS B 1 57 ? 23.516 27.625 21.5 1 92.62 57 CYS B O 1
ATOM 6636 N N . GLU B 1 58 ? 22.016 26.016 21.547 1 90.06 58 GLU B N 1
ATOM 6637 C CA . GLU B 1 58 ? 22.734 25.25 22.547 1 90.06 58 GLU B CA 1
ATOM 6638 C C . GLU B 1 58 ? 23.828 24.391 21.906 1 90.06 58 GLU B C 1
ATOM 6640 O O . GLU B 1 58 ? 23.656 23.891 20.781 1 90.06 58 GLU B O 1
ATOM 6645 N N . ALA B 1 59 ? 24.859 24.172 22.562 1 85.62 59 ALA B N 1
ATOM 6646 C CA . ALA B 1 59 ? 25.938 23.328 22.062 1 85.62 59 ALA B CA 1
ATOM 6647 C C . ALA B 1 59 ? 25.484 21.875 21.938 1 85.62 59 ALA B C 1
ATOM 6649 O O . ALA B 1 59 ? 24.906 21.312 22.875 1 85.62 59 ALA B O 1
ATOM 6650 N N . PRO B 1 60 ? 25.766 21.234 20.891 1 88.69 60 PRO B N 1
ATOM 6651 C CA . PRO B 1 60 ? 26.328 21.625 19.594 1 88.69 60 PRO B CA 1
ATOM 6652 C C . PRO B 1 60 ? 25.375 22.453 18.766 1 88.69 60 PRO B C 1
ATOM 6654 O O . PRO B 1 60 ? 24.328 21.969 18.328 1 88.69 60 PRO B O 1
ATOM 6657 N N . ALA B 1 61 ? 25.672 23.688 18.625 1 86.81 61 ALA B N 1
ATOM 6658 C CA . ALA B 1 61 ? 24.781 24.672 18.031 1 86.81 61 ALA B CA 1
ATOM 6659 C C . ALA B 1 61 ? 25.172 24.953 16.578 1 86.81 61 ALA B C 1
ATOM 6661 O O . ALA B 1 61 ? 26.188 24.453 16.094 1 86.81 61 ALA B O 1
ATOM 6662 N N . VAL B 1 62 ? 24.297 25.594 15.945 1 90.5 62 VAL B N 1
ATOM 6663 C CA . VAL B 1 62 ? 24.625 26.156 14.641 1 90.5 62 VAL B CA 1
ATOM 6664 C C . VAL B 1 62 ? 25.625 27.297 14.812 1 90.5 62 VAL B C 1
ATOM 6666 O O . VAL B 1 62 ? 25.422 28.203 15.633 1 90.5 62 VAL B O 1
ATOM 6669 N N . PRO B 1 63 ? 26.734 27.203 14.195 1 88.75 63 PRO B N 1
ATOM 6670 C CA . PRO B 1 63 ? 27.844 28.141 14.438 1 88.75 63 PRO B CA 1
ATOM 6671 C C . PRO B 1 63 ? 27.406 29.594 14.391 1 88.75 63 PRO B C 1
ATOM 6673 O O . PRO B 1 63 ? 27.859 30.406 15.211 1 88.75 63 PRO B O 1
ATOM 6676 N N . ALA B 1 64 ? 26.438 29.969 13.617 1 89.25 64 ALA B N 1
ATOM 6677 C CA . ALA B 1 64 ? 26.016 31.359 13.477 1 89.25 64 ALA B CA 1
ATOM 6678 C C . ALA B 1 64 ? 25.078 31.766 14.609 1 89.25 64 ALA B C 1
ATOM 6680 O O . ALA B 1 64 ? 24.938 32.969 14.906 1 89.25 64 ALA B O 1
ATOM 6681 N N . LEU B 1 65 ? 24.531 30.797 15.359 1 90.81 65 LEU B N 1
ATOM 6682 C CA . LEU B 1 65 ? 23.5 31.094 16.344 1 90.81 65 LEU B CA 1
ATOM 6683 C C . LEU B 1 65 ? 23.953 30.688 17.75 1 90.81 65 LEU B C 1
ATOM 6685 O O . LEU B 1 65 ? 23.141 30.672 18.672 1 90.81 65 LEU B O 1
ATOM 6689 N N . ARG B 1 66 ? 25.141 30.453 17.953 1 91.31 66 ARG B N 1
ATOM 6690 C CA . ARG B 1 66 ? 25.641 29.969 19.234 1 91.31 66 ARG B CA 1
ATOM 6691 C C . ARG B 1 66 ? 25.516 31.031 20.312 1 91.31 66 ARG B C 1
ATOM 6693 O O . ARG B 1 66 ? 25.938 32.188 20.109 1 91.31 66 ARG B O 1
ATOM 6700 N N . LEU B 1 67 ? 24.844 30.656 21.406 1 89.25 67 LEU B N 1
ATOM 6701 C CA . LEU B 1 67 ? 24.688 31.562 22.547 1 89.25 67 LEU B CA 1
ATOM 6702 C C . LEU B 1 67 ? 25.516 31.094 23.734 1 89.25 67 LEU B C 1
ATOM 6704 O O . LEU B 1 67 ? 25.859 29.906 23.828 1 89.25 67 LEU B O 1
ATOM 6708 N N . GLY B 1 68 ? 25.828 32.031 24.625 1 87.5 68 GLY B N 1
ATOM 6709 C CA . GLY B 1 68 ? 26.547 31.703 25.844 1 87.5 68 GLY B CA 1
ATOM 6710 C C . GLY B 1 68 ? 25.734 30.812 26.781 1 87.5 68 GLY B C 1
ATOM 6711 O O . GLY B 1 68 ? 24.516 30.766 26.703 1 87.5 68 GLY B O 1
ATOM 6712 N N . ILE B 1 69 ? 26.328 30.078 27.672 1 87.94 69 ILE B N 1
ATOM 6713 C CA . ILE B 1 69 ? 25.703 29.094 28.562 1 87.94 69 ILE B CA 1
ATOM 6714 C C . ILE B 1 69 ? 24.75 29.797 29.516 1 87.94 69 ILE B C 1
ATOM 6716 O O . ILE B 1 69 ? 23.641 29.328 29.766 1 87.94 69 ILE B O 1
ATOM 6720 N N . TYR B 1 70 ? 25.094 31.031 29.953 1 88.06 70 TYR B N 1
ATOM 6721 C CA . TYR B 1 70 ? 24.25 31.75 30.891 1 88.06 70 TYR B CA 1
ATOM 6722 C C . TYR B 1 70 ? 22.984 32.25 30.203 1 88.06 70 TYR B C 1
ATOM 6724 O O . TYR B 1 70 ? 21.891 32.219 30.797 1 88.06 70 TYR B O 1
ATOM 6732 N N . VAL B 1 71 ? 23.125 32.594 29.031 1 89.62 71 VAL B N 1
ATOM 6733 C CA . VAL B 1 71 ? 22 33.156 28.312 1 89.62 71 VAL B CA 1
ATOM 6734 C C . VAL B 1 71 ? 21 32.062 27.953 1 89.62 71 VAL B C 1
ATOM 6736 O O . VAL B 1 71 ? 19.797 32.188 28.219 1 89.62 71 VAL B O 1
ATOM 6739 N N . HIS B 1 72 ? 21.453 30.984 27.359 1 91.06 72 HIS B N 1
ATOM 6740 C CA . HIS B 1 72 ? 20.484 29.969 26.969 1 91.06 72 HIS B CA 1
ATOM 6741 C C . HIS B 1 72 ? 19.922 29.25 28.172 1 91.06 72 HIS B C 1
ATOM 6743 O O . HIS B 1 72 ? 18.766 28.828 28.156 1 91.06 72 HIS B O 1
ATOM 6749 N N . ALA B 1 73 ? 20.625 29.172 29.25 1 89.88 73 ALA B N 1
ATOM 6750 C CA . ALA B 1 73 ? 20.109 28.516 30.453 1 89.88 73 ALA B CA 1
ATOM 6751 C C . ALA B 1 73 ? 19.031 29.375 31.109 1 89.88 73 ALA B C 1
ATOM 6753 O O . ALA B 1 73 ? 18.031 28.859 31.625 1 89.88 73 ALA B O 1
ATOM 6754 N N . THR B 1 74 ? 19.234 30.672 31.094 1 91.81 74 THR B N 1
ATOM 6755 C CA . THR B 1 74 ? 18.234 31.562 31.656 1 91.81 74 THR B CA 1
ATOM 6756 C C . THR B 1 74 ? 16.969 31.562 30.812 1 91.81 74 THR B C 1
ATOM 6758 O O . THR B 1 74 ? 15.859 31.594 31.344 1 91.81 74 THR B O 1
ATOM 6761 N N . LEU B 1 75 ? 17.203 31.531 29.562 1 93.31 75 LEU B N 1
ATOM 6762 C CA . LEU B 1 75 ? 16.047 31.469 28.672 1 93.31 75 LEU B CA 1
ATOM 6763 C C . LEU B 1 75 ? 15.312 30.141 28.844 1 93.31 75 LEU B C 1
ATOM 6765 O O . LEU B 1 75 ? 14.078 30.109 28.781 1 93.31 75 LEU B O 1
ATOM 6769 N N . GLU B 1 76 ? 16.016 29.078 29 1 94.06 76 GLU B N 1
ATOM 6770 C CA . GLU B 1 76 ? 15.398 27.781 29.234 1 94.06 76 GLU B CA 1
ATOM 6771 C C . GLU B 1 76 ? 14.609 27.781 30.547 1 94.06 76 GLU B C 1
ATOM 6773 O O . GLU B 1 76 ? 13.477 27.297 30.594 1 94.06 76 GLU B O 1
ATOM 6778 N N . LEU B 1 77 ? 15.156 28.344 31.578 1 94.31 77 LEU B N 1
ATOM 6779 C CA . LEU B 1 77 ? 14.477 28.391 32.875 1 94.31 77 LEU B CA 1
ATOM 6780 C C . LEU B 1 77 ? 13.234 29.266 32.781 1 94.31 77 LEU B C 1
ATOM 6782 O O . LEU B 1 77 ? 12.219 28.969 33.438 1 94.31 77 LEU B O 1
ATOM 6786 N N . PHE B 1 78 ? 13.336 30.281 32.031 1 95.31 78 PHE B N 1
ATOM 6787 C CA . PHE B 1 78 ? 12.18 31.156 31.828 1 95.31 78 PHE B CA 1
ATOM 6788 C C . PHE B 1 78 ? 11.047 30.391 31.141 1 95.31 78 PHE B C 1
ATOM 6790 O O . PHE B 1 78 ? 9.898 30.453 31.578 1 95.31 78 PHE B O 1
ATOM 6797 N N . ALA B 1 79 ? 11.375 29.75 30.047 1 95.75 79 ALA B N 1
ATOM 6798 C CA . ALA B 1 79 ? 10.367 28.969 29.328 1 95.75 79 ALA B CA 1
ATOM 6799 C C . ALA B 1 79 ? 9.781 27.875 30.219 1 95.75 79 ALA B C 1
ATOM 6801 O O . ALA B 1 79 ? 8.578 27.609 30.188 1 95.75 79 ALA B O 1
ATOM 6802 N N . LEU B 1 80 ? 10.555 27.203 31.031 1 95.75 80 LEU B N 1
ATOM 6803 C CA . LEU B 1 80 ? 10.086 26.141 31.922 1 95.75 80 LEU B CA 1
ATOM 6804 C C . LEU B 1 80 ? 9.188 26.703 33 1 95.75 80 LEU B C 1
ATOM 6806 O O . LEU B 1 80 ? 8.227 26.062 33.438 1 95.75 80 LEU B O 1
ATOM 6810 N N . MET B 1 81 ? 9.469 27.922 33.406 1 95.69 81 MET B N 1
ATOM 6811 C CA . MET B 1 81 ? 8.625 28.547 34.406 1 95.69 81 MET B CA 1
ATOM 6812 C C . MET B 1 81 ? 7.238 28.844 33.875 1 95.69 81 MET B C 1
ATOM 6814 O O . MET B 1 81 ? 6.242 28.766 34.594 1 95.69 81 MET B O 1
ATOM 6818 N N . VAL B 1 82 ? 7.258 29.219 32.656 1 95.44 82 VAL B N 1
ATOM 6819 C CA . VAL B 1 82 ? 5.973 29.453 32 1 95.44 82 VAL B CA 1
ATOM 6820 C C . VAL B 1 82 ? 5.18 28.156 31.922 1 95.44 82 VAL B C 1
ATOM 6822 O O . VAL B 1 82 ? 3.963 28.141 32.125 1 95.44 82 VAL B O 1
ATOM 6825 N N . VAL B 1 83 ? 5.805 27.078 31.656 1 94.69 83 VAL B N 1
ATOM 6826 C CA . VAL B 1 83 ? 5.137 25.781 31.594 1 94.69 83 VAL B CA 1
ATOM 6827 C C . VAL B 1 83 ? 4.648 25.375 32.969 1 94.69 83 VAL B C 1
ATOM 6829 O O . VAL B 1 83 ? 3.572 24.797 33.125 1 94.69 83 VAL B O 1
ATOM 6832 N N . VAL B 1 84 ? 5.406 25.688 34 1 94.44 84 VAL B N 1
ATOM 6833 C CA . VAL B 1 84 ? 4.984 25.406 35.375 1 94.44 84 VAL B CA 1
ATOM 6834 C C . VAL B 1 84 ? 3.721 26.203 35.688 1 94.44 84 VAL B C 1
ATOM 6836 O O . VAL B 1 84 ? 2.793 25.672 36.312 1 94.44 84 VAL B O 1
ATOM 6839 N N . PHE B 1 85 ? 3.699 27.391 35.25 1 93.69 85 PHE B N 1
ATOM 6840 C CA . PHE B 1 85 ? 2.527 28.234 35.469 1 93.69 85 PHE B CA 1
ATOM 6841 C C . PHE B 1 85 ? 1.303 27.641 34.781 1 93.69 85 PHE B C 1
ATOM 6843 O O . PHE B 1 85 ? 0.21 27.625 35.344 1 93.69 85 PHE B O 1
ATOM 6850 N N . GLU B 1 86 ? 1.472 27.203 33.656 1 92 86 GLU B N 1
ATOM 6851 C CA . GLU B 1 86 ? 0.382 26.578 32.906 1 92 86 GLU B CA 1
ATOM 6852 C C . GLU B 1 86 ? -0.145 25.344 33.625 1 92 86 GLU B C 1
ATOM 6854 O O . GLU B 1 86 ? -1.358 25.156 33.75 1 92 86 GLU B O 1
ATOM 6859 N N . LEU B 1 87 ? 0.733 24.516 34.094 1 91.38 87 LEU B N 1
ATOM 6860 C CA . LEU B 1 87 ? 0.332 23.281 34.781 1 91.38 87 LEU B CA 1
ATOM 6861 C C . LEU B 1 87 ? -0.349 23.594 36.094 1 91.38 87 LEU B C 1
ATOM 6863 O O . LEU B 1 87 ? -1.255 22.875 36.531 1 91.38 87 LEU B O 1
ATOM 6867 N N . CYS B 1 88 ? 0.064 24.672 36.719 1 90.56 88 CYS B N 1
ATOM 6868 C CA . CYS B 1 88 ? -0.568 25.078 37.969 1 90.56 88 CYS B CA 1
ATOM 6869 C C . CYS B 1 88 ? -2 25.531 37.719 1 90.56 88 CYS B C 1
ATOM 6871 O O . CYS B 1 88 ? -2.889 25.266 38.531 1 90.56 88 CYS B O 1
ATOM 6873 N N . MET B 1 89 ? -2.146 26.203 36.656 1 88.88 89 MET B N 1
ATOM 6874 C CA . MET B 1 89 ? -3.498 26.656 36.344 1 88.88 89 MET B CA 1
ATOM 6875 C C . MET B 1 89 ? -4.383 25.469 35.969 1 88.88 89 MET B C 1
ATOM 6877 O O . MET B 1 89 ? -5.57 25.438 36.312 1 88.88 89 MET B O 1
ATOM 6881 N N . LYS B 1 90 ? -3.891 24.547 35.281 1 88 90 LYS B N 1
ATOM 6882 C CA . LYS B 1 90 ? -4.648 23.344 34.938 1 88 90 LYS B CA 1
ATOM 6883 C C . LYS B 1 90 ? -4.969 22.516 36.188 1 88 90 LYS B C 1
ATOM 6885 O O . LYS B 1 90 ? -6.035 21.922 36.281 1 88 90 LYS B O 1
ATOM 6890 N N . LEU B 1 91 ? -3.988 22.469 37.125 1 88.75 91 LEU B N 1
ATOM 6891 C CA . LEU B 1 91 ? -4.215 21.781 38.375 1 88.75 91 LEU B CA 1
ATOM 6892 C C . LEU B 1 91 ? -5.348 22.438 39.156 1 88.75 91 LEU B C 1
ATOM 6894 O O . LEU B 1 91 ? -6.148 21.734 39.812 1 88.75 91 LEU B O 1
ATOM 6898 N N . ARG B 1 92 ? -5.418 23.703 39.031 1 87.25 92 ARG B N 1
ATOM 6899 C CA . ARG B 1 92 ? -6.484 24.438 39.719 1 87.25 92 ARG B CA 1
ATOM 6900 C C . ARG B 1 92 ? -7.844 24.109 39.094 1 87.25 92 ARG B C 1
ATOM 6902 O O . ARG B 1 92 ? -8.852 24.047 39.812 1 87.25 92 ARG B O 1
ATOM 6909 N N . TRP B 1 93 ? -7.867 23.844 37.844 1 85.5 93 TRP B N 1
ATOM 6910 C CA . TRP B 1 93 ? -9.109 23.516 37.156 1 85.5 93 TRP B CA 1
ATOM 6911 C C . TRP B 1 93 ? -9.508 22.062 37.375 1 85.5 93 TRP B C 1
ATOM 6913 O O . TRP B 1 93 ? -10.641 21.781 37.781 1 85.5 93 TRP B O 1
ATOM 6923 N N . LEU B 1 94 ? -8.68 21.078 37.25 1 84.12 94 LEU B N 1
ATOM 6924 C CA . LEU B 1 94 ? -8.984 19.656 37.281 1 84.12 94 LEU B CA 1
ATOM 6925 C C . LEU B 1 94 ? -9.031 19.125 38.719 1 84.12 94 LEU B C 1
ATOM 6927 O O . LEU B 1 94 ? -9.805 18.219 39.031 1 84.12 94 LEU B O 1
ATOM 6931 N N . GLY B 1 95 ? -8.258 19.656 39.594 1 83.12 95 GLY B N 1
ATOM 6932 C CA . GLY B 1 95 ? -8.094 19.078 40.938 1 83.12 95 GLY B CA 1
ATOM 6933 C C . GLY B 1 95 ? -6.945 18.094 41.031 1 83.12 95 GLY B C 1
ATOM 6934 O O . GLY B 1 95 ? -6.48 17.594 40 1 83.12 95 GLY B O 1
ATOM 6935 N N . LEU B 1 96 ? -6.504 17.797 42.062 1 85.75 96 LEU B N 1
ATOM 6936 C CA . LEU B 1 96 ? -5.309 16.984 42.312 1 85.75 96 LEU B CA 1
ATOM 6937 C C . LEU B 1 96 ? -5.559 15.523 41.938 1 85.75 96 LEU B C 1
ATOM 6939 O O . LEU B 1 96 ? -4.707 14.883 41.312 1 85.75 96 LEU B O 1
ATOM 6943 N N . HIS B 1 97 ? -6.668 15.047 42.188 1 86.12 97 HIS B N 1
ATOM 6944 C CA . HIS B 1 97 ? -6.961 13.641 41.969 1 86.12 97 HIS B CA 1
ATOM 6945 C C . HIS B 1 97 ? -7.074 13.352 40.469 1 86.12 97 HIS B C 1
ATOM 6947 O O . HIS B 1 97 ? -6.492 12.383 39.969 1 86.12 97 HIS B O 1
ATOM 6953 N N . THR B 1 98 ? -7.742 14.219 39.781 1 85.56 98 THR B N 1
ATOM 6954 C CA . THR B 1 98 ? -7.91 14.023 38.344 1 85.56 98 THR B CA 1
ATOM 6955 C C . THR B 1 98 ? -6.609 14.312 37.594 1 85.56 98 THR B C 1
ATOM 6957 O O . THR B 1 98 ? -6.324 13.695 36.594 1 85.56 98 THR B O 1
ATOM 6960 N N . PHE B 1 99 ? -5.895 15.125 38.219 1 86.94 99 PHE B N 1
ATOM 6961 C CA . PHE B 1 99 ? -4.625 15.508 37.625 1 86.94 99 PHE B CA 1
ATOM 6962 C C . PHE B 1 99 ? -3.66 14.328 37.594 1 86.94 99 PHE B C 1
ATOM 6964 O O . PHE B 1 99 ? -2.996 14.086 36.562 1 86.94 99 PHE B O 1
ATOM 6971 N N . ILE B 1 100 ? -3.6 13.492 38.562 1 88.19 100 ILE B N 1
ATOM 6972 C CA . ILE B 1 100 ? -2.658 12.383 38.688 1 88.19 100 ILE B CA 1
ATOM 6973 C C . ILE B 1 100 ? -3.16 11.203 37.844 1 88.19 100 ILE B C 1
ATOM 6975 O O . ILE B 1 100 ? -2.363 10.422 37.312 1 88.19 100 ILE B O 1
ATOM 6979 N N . ARG B 1 101 ? -4.418 11.188 37.625 1 87.38 101 ARG B N 1
ATOM 6980 C CA . ARG B 1 101 ? -4.992 10.055 36.906 1 87.38 101 ARG B CA 1
ATOM 6981 C C . ARG B 1 101 ? -4.934 10.273 35.406 1 87.38 101 ARG B C 1
ATOM 6983 O O . ARG B 1 101 ? -5.012 9.32 34.625 1 87.38 101 ARG B O 1
ATOM 6990 N N . HIS B 1 102 ? -4.77 11.516 35.094 1 86.44 102 HIS B N 1
ATOM 6991 C CA . HIS B 1 102 ? -4.684 11.82 33.688 1 86.44 102 HIS B CA 1
ATOM 6992 C C . HIS B 1 102 ? -3.293 11.516 33.125 1 86.44 102 HIS B C 1
ATOM 6994 O O . HIS B 1 102 ? -2.338 12.242 33.406 1 86.44 102 HIS B O 1
ATOM 7000 N N . ARG B 1 103 ? -3.174 10.5 32.312 1 86.94 103 ARG B N 1
ATOM 7001 C CA . ARG B 1 103 ? -1.903 9.961 31.859 1 86.94 103 ARG B CA 1
ATOM 7002 C C . ARG B 1 103 ? -1.108 11.008 31.094 1 86.94 103 ARG B C 1
ATOM 7004 O O . ARG B 1 103 ? 0.1 11.148 31.297 1 86.94 103 ARG B O 1
ATOM 7011 N N . ARG B 1 104 ? -1.674 11.836 30.281 1 87.5 104 ARG B N 1
ATOM 7012 C CA . ARG B 1 104 ? -0.976 12.812 29.453 1 87.5 104 ARG B CA 1
ATOM 7013 C C . ARG B 1 104 ? -0.372 13.922 30.312 1 87.5 104 ARG B C 1
ATOM 7015 O O . ARG B 1 104 ? 0.771 14.328 30.094 1 87.5 104 ARG B O 1
ATOM 7022 N N . THR B 1 105 ? -1.089 14.375 31.25 1 88.75 105 THR B N 1
ATOM 7023 C CA . THR B 1 105 ? -0.609 15.445 32.125 1 88.75 105 THR B CA 1
ATOM 7024 C C . THR B 1 105 ? 0.503 14.938 33.031 1 88.75 105 THR B C 1
ATOM 7026 O O . THR B 1 105 ? 1.438 15.672 33.344 1 88.75 105 THR B O 1
ATOM 7029 N N . MET B 1 106 ? 0.427 13.695 33.375 1 91.12 106 MET B N 1
ATOM 7030 C CA . MET B 1 106 ? 1.462 13.125 34.219 1 91.12 106 MET B CA 1
ATOM 7031 C C . MET B 1 106 ? 2.779 12.992 33.469 1 91.12 106 MET B C 1
ATOM 7033 O O . MET B 1 106 ? 3.85 13.227 34.031 1 91.12 106 MET B O 1
ATOM 7037 N N . VAL B 1 107 ? 2.684 12.617 32.219 1 91.81 107 VAL B N 1
ATOM 7038 C CA . VAL B 1 107 ? 3.887 12.508 31.391 1 91.81 107 VAL B CA 1
ATOM 7039 C C . VAL B 1 107 ? 4.516 13.891 31.203 1 91.81 107 VAL B C 1
ATOM 7041 O O . VAL B 1 107 ? 5.73 14.047 31.328 1 91.81 107 VAL B O 1
ATOM 7044 N N . LYS B 1 108 ? 3.723 14.891 30.969 1 92.94 108 LYS B N 1
ATOM 7045 C CA . LYS B 1 108 ? 4.215 16.25 30.812 1 92.94 108 LYS B CA 1
ATOM 7046 C C . LYS B 1 108 ? 4.859 16.766 32.094 1 92.94 108 LYS B C 1
ATOM 7048 O O . LYS B 1 108 ? 5.906 17.406 32.062 1 92.94 108 LYS B O 1
ATOM 7053 N N . THR B 1 109 ? 4.281 16.406 33.25 1 93.56 109 THR B N 1
ATOM 7054 C CA . THR B 1 109 ? 4.812 16.844 34.531 1 93.56 109 THR B CA 1
ATOM 7055 C C . THR B 1 109 ? 6.137 16.156 34.844 1 93.56 109 THR B C 1
ATOM 7057 O O . THR B 1 109 ? 7.07 16.781 35.344 1 93.56 109 THR B O 1
ATOM 7060 N N . SER B 1 110 ? 6.156 14.914 34.5 1 94.62 110 SER B N 1
ATOM 7061 C CA . SER B 1 110 ? 7.395 14.172 34.719 1 94.62 110 SER B CA 1
ATOM 7062 C C . SER B 1 110 ? 8.523 14.727 33.844 1 94.62 110 SER B C 1
ATOM 7064 O O . SER B 1 110 ? 9.656 14.867 34.312 1 94.62 110 SER B O 1
ATOM 7066 N N . VAL B 1 111 ? 8.25 15.016 32.625 1 94.69 111 VAL B N 1
ATOM 7067 C CA . VAL B 1 111 ? 9.258 15.562 31.719 1 94.69 111 VAL B CA 1
ATOM 7068 C C . VAL B 1 111 ? 9.664 16.953 32.188 1 94.69 111 VAL B C 1
ATOM 7070 O O . VAL B 1 111 ? 10.836 17.328 32.094 1 94.69 111 VAL B O 1
ATOM 7073 N N . LEU B 1 112 ? 8.719 17.703 32.688 1 94.75 112 LEU B N 1
ATOM 7074 C CA . LEU B 1 112 ? 9 19.047 33.188 1 94.75 112 LEU B CA 1
ATOM 7075 C C . LEU B 1 112 ? 9.953 18.984 34.375 1 94.75 112 LEU B C 1
ATOM 7077 O O . LEU B 1 112 ? 10.898 19.781 34.469 1 94.75 112 LEU B O 1
ATOM 7081 N N . VAL B 1 113 ? 9.766 18.016 35.281 1 95.06 113 VAL B N 1
ATOM 7082 C CA . VAL B 1 113 ? 10.609 17.875 36.469 1 95.06 113 VAL B CA 1
ATOM 7083 C C . VAL B 1 113 ? 12.031 17.516 36.062 1 95.06 113 VAL B C 1
ATOM 7085 O O . VAL B 1 113 ? 12.992 18.094 36.562 1 95.06 113 VAL B O 1
ATOM 7088 N N . VAL B 1 114 ? 12.094 16.625 35.094 1 94.06 114 VAL B N 1
ATOM 7089 C CA . VAL B 1 114 ? 13.406 16.188 34.625 1 94.06 114 VAL B CA 1
ATOM 7090 C C . VAL B 1 114 ? 14.133 17.359 33.938 1 94.06 114 VAL B C 1
ATOM 7092 O O . VAL B 1 114 ? 15.328 17.562 34.156 1 94.06 114 VAL B O 1
ATOM 7095 N N . GLN B 1 115 ? 13.461 18.125 33.156 1 93.44 115 GLN B N 1
ATOM 7096 C CA . GLN B 1 115 ? 14.078 19.234 32.406 1 93.44 115 GLN B CA 1
ATOM 7097 C C . GLN B 1 115 ? 14.461 20.359 33.375 1 93.44 115 GLN B C 1
ATOM 7099 O O . GLN B 1 115 ? 15.469 21.031 33.156 1 93.44 115 GLN B O 1
ATOM 7104 N N . PHE B 1 116 ? 13.664 20.547 34.406 1 91.25 116 PHE B N 1
ATOM 7105 C CA . PHE B 1 116 ? 13.938 21.609 35.375 1 91.25 116 PHE B CA 1
ATOM 7106 C C . PHE B 1 116 ? 15.195 21.281 36.188 1 91.25 116 PHE B C 1
ATOM 7108 O O . PHE B 1 116 ? 16.047 22.156 36.406 1 91.25 116 PHE B O 1
ATOM 7115 N N . VAL B 1 117 ? 15.352 20.016 36.5 1 90.75 117 VAL B N 1
ATOM 7116 C CA . VAL B 1 117 ? 16.531 19.578 37.25 1 90.75 117 VAL B CA 1
ATOM 7117 C C . VAL B 1 117 ? 17.766 19.719 36.344 1 90.75 117 VAL B C 1
ATOM 7119 O O . VAL B 1 117 ? 18.812 20.172 36.812 1 90.75 117 VAL B O 1
ATOM 7122 N N . GLU B 1 118 ? 17.625 19.312 35.156 1 90.88 118 GLU B N 1
ATOM 7123 C CA . GLU B 1 118 ? 18.75 19.391 34.219 1 90.88 118 GLU B CA 1
ATOM 7124 C C . GLU B 1 118 ? 19.156 20.844 33.969 1 90.88 118 GLU B C 1
ATOM 7126 O O . GLU B 1 118 ? 20.359 21.141 33.906 1 90.88 118 GLU B O 1
ATOM 7131 N N . ALA B 1 119 ? 18.219 21.703 33.875 1 88.56 119 ALA B N 1
ATOM 7132 C CA . ALA B 1 119 ? 18.531 23.109 33.625 1 88.56 119 ALA B CA 1
ATOM 7133 C C . ALA B 1 119 ? 19.234 23.734 34.812 1 88.56 119 ALA B C 1
ATOM 7135 O O . ALA B 1 119 ? 20.156 24.547 34.656 1 88.56 119 ALA B O 1
ATOM 7136 N N . ILE B 1 120 ? 18.938 23.312 35.969 1 88.25 120 ILE B N 1
ATOM 7137 C CA . ILE B 1 120 ? 19.562 23.828 37.188 1 88.25 120 ILE B CA 1
ATOM 7138 C C . ILE B 1 120 ? 20.984 23.297 37.312 1 88.25 120 ILE B C 1
ATOM 7140 O O . ILE B 1 120 ? 21.906 24.031 37.688 1 88.25 120 ILE B O 1
ATOM 7144 N N . VAL B 1 121 ? 21.109 22.078 36.938 1 88.19 121 VAL B N 1
ATOM 7145 C CA . VAL B 1 121 ? 22.438 21.484 37 1 88.19 121 VAL B CA 1
ATOM 7146 C C . VAL B 1 121 ? 23.375 22.172 36 1 88.19 121 VAL B C 1
ATOM 7148 O O . VAL B 1 121 ? 24.531 22.438 36.312 1 88.19 121 VAL B O 1
ATOM 7151 N N . VAL B 1 122 ? 22.906 22.453 34.812 1 87.06 122 VAL B N 1
ATOM 7152 C CA . VAL B 1 122 ? 23.703 23.109 33.781 1 87.06 122 VAL B CA 1
ATOM 7153 C C . VAL B 1 122 ? 24.078 24.531 34.25 1 87.06 122 VAL B C 1
ATOM 7155 O O . VAL B 1 122 ? 25.188 25 34.031 1 87.06 122 VAL B O 1
ATOM 7158 N N . LEU B 1 123 ? 23.188 25.172 34.969 1 85.12 123 LEU B N 1
ATOM 7159 C CA . LEU B 1 123 ? 23.422 26.531 35.438 1 85.12 123 LEU B CA 1
ATOM 7160 C C . LEU B 1 123 ? 24.469 26.547 36.562 1 85.12 123 LEU B C 1
ATOM 7162 O O . LEU B 1 123 ? 25.312 27.438 36.594 1 85.12 123 LEU B O 1
ATOM 7166 N N . VAL B 1 124 ? 24.438 25.531 37.344 1 87.31 124 VAL B N 1
ATOM 7167 C CA . VAL B 1 124 ? 25.328 25.469 38.5 1 87.31 124 VAL B CA 1
ATOM 7168 C C . VAL B 1 124 ? 26.719 25.031 38.062 1 87.31 124 VAL B C 1
ATOM 7170 O O . VAL B 1 124 ? 27.734 25.594 38.469 1 87.31 124 VAL B O 1
ATOM 7173 N N . ARG B 1 125 ? 26.781 24 37.219 1 86.25 125 ARG B N 1
ATOM 7174 C CA . ARG B 1 125 ? 28.062 23.453 36.781 1 86.25 125 ARG B CA 1
ATOM 7175 C C . ARG B 1 125 ? 28.688 24.328 35.688 1 86.25 125 ARG B C 1
ATOM 7177 O O . ARG B 1 125 ? 29.906 24.281 35.469 1 86.25 125 ARG B O 1
ATOM 7184 N N . GLN B 1 126 ? 27.953 25.125 35 1 80.75 126 GLN B N 1
ATOM 7185 C CA . GLN B 1 126 ? 28.391 26 33.906 1 80.75 126 GLN B CA 1
ATOM 7186 C C . GLN B 1 126 ? 29.141 25.219 32.844 1 80.75 126 GLN B C 1
ATOM 7188 O O . GLN B 1 126 ? 30.109 25.734 32.281 1 80.75 126 GLN B O 1
ATOM 7193 N N . THR B 1 127 ? 29.016 23.844 32.781 1 76.19 127 THR B N 1
ATOM 7194 C CA . THR B 1 127 ? 29.578 23.031 31.719 1 76.19 127 THR B CA 1
ATOM 7195 C C . THR B 1 127 ? 28.5 22.234 31 1 76.19 127 THR B C 1
ATOM 7197 O O . THR B 1 127 ? 27.484 21.891 31.609 1 76.19 127 THR B O 1
ATOM 7200 N N . SER B 1 128 ? 28.641 22.234 29.672 1 66.31 128 SER B N 1
ATOM 7201 C CA . SER B 1 128 ? 27.656 21.484 28.891 1 66.31 128 SER B CA 1
ATOM 7202 C C . SER B 1 128 ? 27.938 19.984 28.953 1 66.31 128 SER B C 1
ATOM 7204 O O . SER B 1 128 ? 29.062 19.562 28.734 1 66.31 128 SER B O 1
ATOM 7206 N N . HIS B 1 129 ? 27.266 19.266 29.828 1 75.19 129 HIS B N 1
ATOM 7207 C CA . HIS B 1 129 ? 27.359 17.812 29.875 1 75.19 129 HIS B CA 1
ATOM 7208 C C . HIS B 1 129 ? 26.422 17.172 28.844 1 75.19 129 HIS B C 1
ATOM 7210 O O . HIS B 1 129 ? 25.844 17.875 28.016 1 75.19 129 HIS B O 1
ATOM 7216 N N . VAL B 1 130 ? 26.484 15.883 28.781 1 79.31 130 VAL B N 1
ATOM 7217 C CA . VAL B 1 130 ? 25.625 15.109 27.906 1 79.31 130 VAL B CA 1
ATOM 7218 C C . VAL B 1 130 ? 24.156 15.367 28.266 1 79.31 130 VAL B C 1
ATOM 7220 O O . VAL B 1 130 ? 23.719 15.047 29.375 1 79.31 130 VAL B O 1
ATOM 7223 N N . ARG B 1 131 ? 23.438 16.188 27.406 1 86.62 131 ARG B N 1
ATOM 7224 C CA . ARG B 1 131 ? 22.062 16.578 27.641 1 86.62 131 ARG B CA 1
ATOM 7225 C C . ARG B 1 131 ? 21.109 15.828 26.703 1 86.62 131 ARG B C 1
ATOM 7227 O O . ARG B 1 131 ? 20.469 16.438 25.859 1 86.62 131 ARG B O 1
ATOM 7234 N N . VAL B 1 132 ? 20.906 14.586 26.969 1 87.25 132 VAL B N 1
ATOM 7235 C CA . VAL B 1 132 ? 20.047 13.758 26.141 1 87.25 132 VAL B CA 1
ATOM 7236 C C . VAL B 1 132 ? 18.578 14.031 26.469 1 87.25 132 VAL B C 1
ATOM 7238 O O . VAL B 1 132 ? 17.688 13.766 25.656 1 87.25 132 VAL B O 1
ATOM 7241 N N . THR B 1 133 ? 18.234 14.688 27.547 1 90.31 133 THR B N 1
ATOM 7242 C CA . THR B 1 133 ? 16.859 14.922 27.984 1 90.31 133 THR B CA 1
ATOM 7243 C C . THR B 1 133 ? 16.188 15.984 27.125 1 90.31 133 THR B C 1
ATOM 7245 O O . THR B 1 133 ? 14.961 16.109 27.109 1 90.31 133 THR B O 1
ATOM 7248 N N . ARG B 1 134 ? 16.984 16.766 26.375 1 92.5 134 ARG B N 1
ATOM 7249 C CA . ARG B 1 134 ? 16.438 17.766 25.469 1 92.5 134 ARG B CA 1
ATOM 7250 C C . ARG B 1 134 ? 15.586 17.109 24.391 1 92.5 134 ARG B C 1
ATOM 7252 O O . ARG B 1 134 ? 14.766 17.781 23.75 1 92.5 134 ARG B O 1
ATOM 7259 N N . ALA B 1 135 ? 15.852 15.797 24.188 1 94.62 135 ALA B N 1
ATOM 7260 C CA . ALA B 1 135 ? 15.102 15.07 23.172 1 94.62 135 ALA B CA 1
ATOM 7261 C C . ALA B 1 135 ? 13.625 14.977 23.547 1 94.62 135 ALA B C 1
ATOM 7263 O O . ALA B 1 135 ? 12.766 14.797 22.672 1 94.62 135 ALA B O 1
ATOM 7264 N N . LEU B 1 136 ? 13.297 15.195 24.812 1 94.69 136 LEU B N 1
ATOM 7265 C CA . LEU B 1 136 ? 11.93 15.055 25.297 1 94.69 136 LEU B CA 1
ATOM 7266 C C . LEU B 1 136 ? 11.188 16.375 25.234 1 94.69 136 LEU B C 1
ATOM 7268 O O . LEU B 1 136 ? 9.992 16.453 25.531 1 94.69 136 LEU B O 1
ATOM 7272 N N . ARG B 1 137 ? 11.828 17.5 24.781 1 95.12 137 ARG B N 1
ATOM 7273 C CA . ARG B 1 137 ? 11.211 18.812 24.719 1 95.12 137 ARG B CA 1
ATOM 7274 C C . ARG B 1 137 ? 10.047 18.828 23.719 1 95.12 137 ARG B C 1
ATOM 7276 O O . ARG B 1 137 ? 9.141 19.656 23.844 1 95.12 137 ARG B O 1
ATOM 7283 N N . CYS B 1 138 ? 10.055 17.906 22.781 1 94.31 138 CYS B N 1
ATOM 7284 C CA . CYS B 1 138 ? 9 17.875 21.781 1 94.31 138 CYS B CA 1
ATOM 7285 C C . CYS B 1 138 ? 7.656 17.516 22.406 1 94.31 138 CYS B C 1
ATOM 7287 O O . CYS B 1 138 ? 6.605 17.797 21.828 1 94.31 138 CYS B O 1
ATOM 7289 N N . ILE B 1 139 ? 7.672 16.969 23.594 1 94.19 139 ILE B N 1
ATOM 7290 C CA . ILE B 1 139 ? 6.445 16.578 24.266 1 94.19 139 ILE B CA 1
ATOM 7291 C C . ILE B 1 139 ? 5.641 17.812 24.656 1 94.19 139 ILE B C 1
ATOM 7293 O O . ILE B 1 139 ? 4.406 17.781 24.656 1 94.19 139 ILE B O 1
ATOM 7297 N N . PHE B 1 140 ? 6.316 18.953 24.938 1 94.69 140 PHE B N 1
ATOM 7298 C CA . PHE B 1 140 ? 5.629 20.188 25.281 1 94.69 140 PHE B CA 1
ATOM 7299 C C . PHE B 1 140 ? 4.867 20.734 24.078 1 94.69 140 PHE B C 1
ATOM 7301 O O . PHE B 1 140 ? 3.812 21.359 24.234 1 94.69 140 PHE B O 1
ATOM 7308 N N . LEU B 1 141 ? 5.395 20.5 22.891 1 93.81 141 LEU B N 1
ATOM 7309 C CA . LEU B 1 141 ? 4.715 20.953 21.688 1 93.81 141 LEU B CA 1
ATOM 7310 C C . LEU B 1 141 ? 3.504 20.078 21.375 1 93.81 141 LEU B C 1
ATOM 7312 O O . LEU B 1 141 ? 2.447 20.578 21 1 93.81 141 LEU B O 1
ATOM 7316 N N . VAL B 1 142 ? 3.623 18.797 21.578 1 92.44 142 VAL B N 1
ATOM 7317 C CA . VAL B 1 142 ? 2.58 17.828 21.266 1 92.44 142 VAL B CA 1
ATOM 7318 C C . VAL B 1 142 ? 1.363 18.062 22.156 1 92.44 142 VAL B C 1
ATOM 7320 O O . VAL B 1 142 ? 0.225 17.844 21.734 1 92.44 142 VAL B O 1
ATOM 7323 N N . ASP B 1 143 ? 1.562 18.578 23.312 1 90.94 143 ASP B N 1
ATOM 7324 C CA . ASP B 1 143 ? 0.469 18.734 24.266 1 90.94 143 ASP B CA 1
ATOM 7325 C C . ASP B 1 143 ? -0.275 20.047 24.031 1 90.94 143 ASP B C 1
ATOM 7327 O O . ASP B 1 143 ? -1.347 20.281 24.594 1 90.94 143 ASP B O 1
ATOM 7331 N N . CYS B 1 144 ? 0.158 20.844 23.172 1 90.75 144 CYS B N 1
ATOM 7332 C CA . CYS B 1 144 ? -0.491 22.125 22.891 1 90.75 144 CYS B CA 1
ATOM 7333 C C . CYS B 1 144 ? -1.8 21.922 22.141 1 90.75 144 CYS B C 1
ATOM 7335 O O . CYS B 1 144 ? -1.93 20.984 21.359 1 90.75 144 CYS B O 1
ATOM 7337 N N . ARG B 1 145 ? -2.713 22.781 22.375 1 88.12 145 ARG B N 1
ATOM 7338 C CA . ARG B 1 145 ? -4.051 22.703 21.797 1 88.12 145 ARG B CA 1
ATOM 7339 C C . ARG B 1 145 ? -3.988 22.766 20.281 1 88.12 145 ARG B C 1
ATOM 7341 O O . ARG B 1 145 ? -4.699 22.047 19.594 1 88.12 145 ARG B O 1
ATOM 7348 N N . TYR B 1 146 ? -3.135 23.625 19.797 1 88.5 146 TYR B N 1
ATOM 7349 C CA . TYR B 1 146 ? -3.09 23.859 18.359 1 88.5 146 TYR B CA 1
ATOM 7350 C C . TYR B 1 146 ? -2.445 22.672 17.641 1 88.5 146 TYR B C 1
ATOM 7352 O O . TYR B 1 146 ? -2.555 22.562 16.406 1 88.5 146 TYR B O 1
ATOM 7360 N N . CYS B 1 147 ? -1.816 21.812 18.375 1 91.69 147 CYS B N 1
ATOM 7361 C CA . CYS B 1 147 ? -1.201 20.625 17.797 1 91.69 147 CYS B CA 1
ATOM 7362 C C . CYS B 1 147 ? -2 19.375 18.141 1 91.69 147 CYS B C 1
ATOM 7364 O O . CYS B 1 147 ? -1.423 18.328 18.422 1 91.69 147 CYS B O 1
ATOM 7366 N N . GLY B 1 148 ? -3.271 19.609 18.156 1 89.12 148 GLY B N 1
ATOM 7367 C CA . GLY B 1 148 ? -4.141 18.469 18.422 1 89.12 148 GLY B CA 1
ATOM 7368 C C . GLY B 1 148 ? -4.074 17.391 17.359 1 89.12 148 GLY B C 1
ATOM 7369 O O . GLY B 1 148 ? -4.207 16.203 17.672 1 89.12 148 GLY B O 1
ATOM 7370 N N . GLY B 1 149 ? -3.771 17.812 16.156 1 89.5 149 GLY B N 1
ATOM 7371 C CA . GLY B 1 149 ? -3.609 16.844 15.07 1 89.5 149 GLY B CA 1
ATOM 7372 C C . GLY B 1 149 ? -2.41 15.93 15.266 1 89.5 149 GLY B C 1
ATOM 7373 O O . GLY B 1 149 ? -2.492 14.727 15.016 1 89.5 149 GLY B O 1
ATOM 7374 N N . VAL B 1 150 ? -1.368 16.469 15.758 1 93.25 150 VAL B N 1
ATOM 7375 C CA . VAL B 1 150 ? -0.144 15.711 16 1 93.25 150 VAL B CA 1
ATOM 7376 C C . VAL B 1 150 ? -0.38 14.695 17.125 1 93.25 150 VAL B C 1
ATOM 7378 O O . VAL B 1 150 ? 0.053 13.539 17.016 1 93.25 150 VAL B O 1
ATOM 7381 N N . ARG B 1 151 ? -1.066 15.102 18.109 1 91.94 151 ARG B N 1
ATOM 7382 C CA . ARG B 1 151 ? -1.376 14.219 19.234 1 91.94 151 ARG B CA 1
ATOM 7383 C C . ARG B 1 151 ? -2.242 13.047 18.781 1 91.94 151 ARG B C 1
ATOM 7385 O O . ARG B 1 151 ? -2.027 11.914 19.219 1 91.94 151 ARG B O 1
ATOM 7392 N N . ARG B 1 152 ? -3.15 13.359 17.984 1 89.31 152 ARG B N 1
ATOM 7393 C CA . ARG B 1 152 ? -4.023 12.312 17.469 1 89.31 152 ARG B CA 1
ATOM 7394 C C . ARG B 1 152 ? -3.236 11.32 16.625 1 89.31 152 ARG B C 1
ATOM 7396 O O . ARG B 1 152 ? -3.453 10.109 16.734 1 89.31 152 ARG B O 1
ATOM 7403 N N . ASN B 1 153 ? -2.348 11.82 15.891 1 92 153 ASN B N 1
ATOM 7404 C CA . ASN B 1 153 ? -1.519 10.945 15.07 1 92 153 ASN B CA 1
ATOM 7405 C C . ASN B 1 153 ? -0.6 10.078 15.922 1 92 153 ASN B C 1
ATOM 7407 O O . ASN B 1 153 ? -0.401 8.898 15.617 1 92 153 ASN B O 1
ATOM 7411 N N . LEU B 1 154 ? -0.054 10.648 16.922 1 92.25 154 LEU B N 1
ATOM 7412 C CA . LEU B 1 154 ? 0.816 9.883 17.812 1 92.25 154 LEU B CA 1
ATOM 7413 C C . LEU B 1 154 ? 0.043 8.773 18.5 1 92.25 154 LEU B C 1
ATOM 7415 O O . LEU B 1 154 ? 0.542 7.652 18.641 1 92.25 154 LEU B O 1
ATOM 7419 N N . ARG B 1 155 ? -1.126 9.078 18.891 1 90.19 155 ARG B N 1
ATOM 7420 C CA . ARG B 1 155 ? -1.973 8.062 19.516 1 90.19 155 ARG B CA 1
ATOM 7421 C C . ARG B 1 155 ? -2.285 6.934 18.531 1 90.19 155 ARG B C 1
ATOM 7423 O O . ARG B 1 155 ? -2.285 5.762 18.922 1 90.19 155 ARG B O 1
ATOM 7430 N N . GLN B 1 156 ? -2.549 7.34 17.375 1 89.44 156 GLN B N 1
ATOM 7431 C CA . GLN B 1 156 ? -2.84 6.344 16.344 1 89.44 156 GLN B CA 1
ATOM 7432 C C . GLN B 1 156 ? -1.624 5.465 16.078 1 89.44 156 GLN B C 1
ATOM 7434 O O . GLN B 1 156 ? -1.761 4.262 15.844 1 89.44 156 GLN B O 1
ATOM 7439 N N . ILE B 1 157 ? -0.457 6.004 16.047 1 91.44 157 ILE B N 1
ATOM 7440 C CA . ILE B 1 157 ? 0.779 5.262 15.836 1 91.44 157 ILE B CA 1
ATOM 7441 C C . ILE B 1 157 ? 0.965 4.238 16.953 1 91.44 157 ILE B C 1
ATOM 7443 O O . ILE B 1 157 ? 1.274 3.072 16.688 1 91.44 157 ILE B O 1
ATOM 7447 N N . PHE B 1 158 ? 0.646 4.613 18.172 1 90.38 158 PHE B N 1
ATOM 7448 C CA . PHE B 1 158 ? 0.819 3.713 19.312 1 90.38 158 PHE B CA 1
ATOM 7449 C C . PHE B 1 158 ? -0.232 2.609 19.297 1 90.38 158 PHE B C 1
ATOM 7451 O O . PHE B 1 158 ? 0.048 1.472 19.672 1 90.38 158 PHE B O 1
ATOM 7458 N N . GLN B 1 159 ? -1.391 2.959 18.812 1 90.19 159 GLN B N 1
ATOM 7459 C CA . GLN B 1 159 ? -2.455 1.966 18.719 1 90.19 159 GLN B CA 1
ATOM 7460 C C . GLN B 1 159 ? -2.18 0.961 17.609 1 90.19 159 GLN B C 1
ATOM 7462 O O . GLN B 1 159 ? -2.674 -0.168 17.641 1 90.19 159 GLN B O 1
ATOM 7467 N N . SER B 1 160 ? -1.468 1.328 16.625 1 89.06 160 SER B N 1
ATOM 7468 C CA . SER B 1 160 ? -1.153 0.444 15.508 1 89.06 160 SER B CA 1
ATOM 7469 C C . SER B 1 160 ? 0.131 -0.337 15.766 1 89.06 160 SER B C 1
ATOM 7471 O O . SER B 1 160 ? 0.537 -1.164 14.945 1 89.06 160 SER B O 1
ATOM 7473 N N . LEU B 1 161 ? 0.793 -0.153 16.906 1 91.12 161 LEU B N 1
ATOM 7474 C CA . LEU B 1 161 ? 2.102 -0.735 17.172 1 91.12 161 LEU B CA 1
ATOM 7475 C C . LEU B 1 161 ? 1.981 -2.229 17.469 1 91.12 161 LEU B C 1
ATOM 7477 O O . LEU B 1 161 ? 2.803 -3.021 17 1 91.12 161 LEU B O 1
ATOM 7481 N N . PRO B 1 162 ? 0.969 -2.672 18.109 1 89.94 162 PRO B N 1
ATOM 7482 C CA . PRO B 1 162 ? 0.947 -4.094 18.469 1 89.94 162 PRO B CA 1
ATOM 7483 C C . PRO B 1 162 ? 0.864 -5 17.234 1 89.94 162 PRO B C 1
ATOM 7485 O O . PRO B 1 162 ? 1.688 -5.906 17.078 1 89.94 162 PRO B O 1
ATOM 7488 N N . PRO B 1 163 ? -0.147 -4.824 16.406 1 87.81 163 PRO B N 1
ATOM 7489 C CA . PRO B 1 163 ? -0.124 -5.672 15.203 1 87.81 163 PRO B CA 1
ATOM 7490 C C . PRO B 1 163 ? 1.161 -5.512 14.398 1 87.81 163 PRO B C 1
ATOM 7492 O O . PRO B 1 163 ? 1.628 -6.473 13.781 1 87.81 163 PRO B O 1
ATOM 7495 N N . PHE B 1 164 ? 1.716 -4.336 14.367 1 89.94 164 PHE B N 1
ATOM 7496 C CA . PHE B 1 164 ? 2.98 -4.094 13.688 1 89.94 164 PHE B CA 1
ATOM 7497 C C . PHE B 1 164 ? 4.102 -4.918 14.305 1 89.94 164 PHE B C 1
ATOM 7499 O O . PHE B 1 164 ? 4.902 -5.52 13.594 1 89.94 164 PHE B O 1
ATOM 7506 N N . MET B 1 165 ? 4.191 -4.941 15.609 1 91.75 165 MET B N 1
ATOM 7507 C CA . MET B 1 165 ? 5.254 -5.66 16.297 1 91.75 165 MET B CA 1
ATOM 7508 C C . MET B 1 165 ? 5.156 -7.16 16.047 1 91.75 165 MET B C 1
ATOM 7510 O O . MET B 1 165 ? 6.172 -7.852 15.984 1 91.75 165 MET B O 1
ATOM 7514 N N . ASP B 1 166 ? 3.988 -7.605 15.797 1 88.88 166 ASP B N 1
ATOM 7515 C CA . ASP B 1 166 ? 3.809 -9.016 15.484 1 88.88 166 ASP B CA 1
ATOM 7516 C C . ASP B 1 166 ? 4.43 -9.367 14.133 1 88.88 166 ASP B C 1
ATOM 7518 O O . ASP B 1 166 ? 5.176 -10.336 14.016 1 88.88 166 ASP B O 1
ATOM 7522 N N . ILE B 1 167 ? 4.09 -8.633 13.148 1 90.25 167 ILE B N 1
ATOM 7523 C CA . ILE B 1 167 ? 4.621 -8.914 11.82 1 90.25 167 ILE B CA 1
ATOM 7524 C C . ILE B 1 167 ? 6.121 -8.609 11.789 1 90.25 167 ILE B C 1
ATOM 7526 O O . ILE B 1 167 ? 6.883 -9.297 11.109 1 90.25 167 ILE B O 1
ATOM 7530 N N . LEU B 1 168 ? 6.543 -7.57 12.539 1 92.56 168 LEU B N 1
ATOM 7531 C CA . LEU B 1 168 ? 7.965 -7.258 12.625 1 92.56 168 LEU B CA 1
ATOM 7532 C C . LEU B 1 168 ? 8.742 -8.414 13.242 1 92.56 168 LEU B C 1
ATOM 7534 O O . LEU B 1 168 ? 9.844 -8.742 12.789 1 92.56 168 LEU B O 1
ATOM 7538 N N . SER B 1 169 ? 8.219 -8.984 14.281 1 91.12 169 SER B N 1
ATOM 7539 C CA . SER B 1 169 ? 8.867 -10.133 14.898 1 91.12 169 SER B CA 1
ATOM 7540 C C . SER B 1 169 ? 8.977 -11.297 13.914 1 91.12 169 SER B C 1
ATOM 7542 O O . SER B 1 169 ? 9.977 -12.016 13.906 1 91.12 169 SER B O 1
ATOM 7544 N N . LEU B 1 170 ? 7.938 -11.492 13.102 1 89.69 170 LEU B N 1
ATOM 7545 C CA . LEU B 1 170 ? 7.973 -12.516 12.062 1 89.69 170 LEU B CA 1
ATOM 7546 C C . LEU B 1 170 ? 9.07 -12.211 11.047 1 89.69 170 LEU B C 1
ATOM 7548 O O . LEU B 1 170 ? 9.82 -13.102 10.648 1 89.69 170 LEU B O 1
ATOM 7552 N N . LEU B 1 171 ? 9.148 -11.008 10.656 1 92.69 171 LEU B N 1
ATOM 7553 C CA . LEU B 1 171 ? 10.164 -10.562 9.711 1 92.69 171 LEU B CA 1
ATOM 7554 C C . LEU B 1 171 ? 11.57 -10.805 10.258 1 92.69 171 LEU B C 1
ATOM 7556 O O . LEU B 1 171 ? 12.43 -11.344 9.555 1 92.69 171 LEU B O 1
ATOM 7560 N N . LEU B 1 172 ? 11.797 -10.445 11.492 1 92.5 172 LEU B N 1
ATOM 7561 C CA . LEU B 1 172 ? 13.102 -10.625 12.125 1 92.5 172 LEU B CA 1
ATOM 7562 C C . LEU B 1 172 ? 13.422 -12.102 12.297 1 92.5 172 LEU B C 1
ATOM 7564 O O . LEU B 1 172 ? 14.578 -12.508 12.18 1 92.5 172 LEU B O 1
ATOM 7568 N N . PHE B 1 173 ? 12.414 -12.844 12.516 1 89.19 173 PHE B N 1
ATOM 7569 C CA . PHE B 1 173 ? 12.586 -14.289 12.664 1 89.19 173 PHE B CA 1
ATOM 7570 C C . PHE B 1 173 ? 13.086 -14.906 11.367 1 89.19 173 PHE B C 1
ATOM 7572 O O . PHE B 1 173 ? 14.062 -15.656 11.367 1 89.19 173 PHE B O 1
ATOM 7579 N N . PHE B 1 174 ? 12.477 -14.586 10.281 1 90.38 174 PHE B N 1
ATOM 7580 C CA . PHE B 1 174 ? 12.906 -15.078 8.977 1 90.38 174 PHE B CA 1
ATOM 7581 C C . PHE B 1 174 ? 14.297 -14.555 8.641 1 90.38 174 PHE B C 1
ATOM 7583 O O . PHE B 1 174 ? 15.109 -15.273 8.055 1 90.38 174 PHE B O 1
ATOM 7590 N N . MET B 1 175 ? 14.516 -13.375 8.984 1 94.44 175 MET B N 1
ATOM 7591 C CA . MET B 1 175 ? 15.812 -12.766 8.719 1 94.44 175 MET B CA 1
ATOM 7592 C C . MET B 1 175 ? 16.922 -13.5 9.453 1 94.44 175 MET B C 1
ATOM 7594 O O . MET B 1 175 ? 18 -13.734 8.891 1 94.44 175 MET B O 1
ATOM 7598 N N . ILE B 1 176 ? 16.688 -13.914 10.672 1 91.62 176 ILE B N 1
ATOM 7599 C CA . ILE B 1 176 ? 17.688 -14.609 11.469 1 91.62 176 ILE B CA 1
ATOM 7600 C C . ILE B 1 176 ? 17.969 -15.984 10.867 1 91.62 176 ILE B C 1
ATOM 7602 O O . ILE B 1 176 ? 19.125 -16.406 10.789 1 91.62 176 ILE B O 1
ATOM 7606 N N . ILE B 1 177 ? 16.953 -16.656 10.414 1 89.94 177 ILE B N 1
ATOM 7607 C CA . ILE B 1 177 ? 17.125 -17.953 9.773 1 89.94 177 ILE B CA 1
ATOM 7608 C C . ILE B 1 177 ? 17.984 -17.812 8.516 1 89.94 177 ILE B C 1
ATOM 7610 O O . ILE B 1 177 ? 18.922 -18.562 8.312 1 89.94 177 ILE B O 1
ATOM 7614 N N . PHE B 1 178 ? 17.703 -16.844 7.746 1 93.62 178 PHE B N 1
ATOM 7615 C CA . PHE B 1 178 ? 18.453 -16.625 6.516 1 93.62 178 PHE B CA 1
ATOM 7616 C C . PHE B 1 178 ? 19.859 -16.141 6.82 1 93.62 178 PHE B C 1
ATOM 7618 O O . PHE B 1 178 ? 20.797 -16.406 6.066 1 93.62 178 PHE B O 1
ATOM 7625 N N . ALA B 1 179 ? 20 -15.352 7.902 1 94.12 179 ALA B N 1
ATOM 7626 C CA . ALA B 1 179 ? 21.328 -14.891 8.289 1 94.12 179 ALA B CA 1
ATOM 7627 C C . ALA B 1 179 ? 22.234 -16.062 8.648 1 94.12 179 ALA B C 1
ATOM 7629 O O . ALA B 1 179 ? 23.406 -16.094 8.281 1 94.12 179 ALA B O 1
ATOM 7630 N N . ILE B 1 180 ? 21.688 -17.062 9.305 1 90.19 180 ILE B N 1
ATOM 7631 C CA . ILE B 1 180 ? 22.438 -18.266 9.664 1 90.19 180 ILE B CA 1
ATOM 7632 C C . ILE B 1 180 ? 22.766 -19.062 8.398 1 90.19 180 ILE B C 1
ATOM 7634 O O . ILE B 1 180 ? 23.906 -19.484 8.219 1 90.19 180 ILE B O 1
ATOM 7638 N N . LEU B 1 181 ? 21.797 -19.188 7.523 1 89.62 181 LEU B N 1
ATOM 7639 C CA . LEU B 1 181 ? 22.016 -19.906 6.266 1 89.62 181 LEU B CA 1
ATOM 7640 C C . LEU B 1 181 ? 23.062 -19.203 5.418 1 89.62 181 LEU B C 1
ATOM 7642 O O . LEU B 1 181 ? 23.953 -19.859 4.852 1 89.62 181 LEU B O 1
ATOM 7646 N N . GLY B 1 182 ? 22.969 -17.891 5.348 1 90.88 182 GLY B N 1
ATOM 7647 C CA . GLY B 1 182 ? 23.953 -17.125 4.586 1 90.88 182 GLY B CA 1
ATOM 7648 C C . GLY B 1 182 ? 25.359 -17.234 5.141 1 90.88 182 GLY B C 1
ATOM 7649 O O . GLY B 1 182 ? 26.328 -17.281 4.379 1 90.88 182 GLY B O 1
ATOM 7650 N N . PHE B 1 183 ? 25.438 -17.234 6.418 1 90.19 183 PHE B N 1
ATOM 7651 C CA . PHE B 1 183 ? 26.734 -17.375 7.055 1 90.19 183 PHE B CA 1
ATOM 7652 C C . PHE B 1 183 ? 27.375 -18.719 6.68 1 90.19 183 PHE B C 1
ATOM 7654 O O . PHE B 1 183 ? 28.547 -18.781 6.328 1 90.19 183 PHE B O 1
ATOM 7661 N N . TYR B 1 184 ? 26.609 -19.828 6.672 1 85.62 184 TYR B N 1
ATOM 7662 C CA . TYR B 1 184 ? 27.125 -21.156 6.355 1 85.62 184 TYR B CA 1
ATOM 7663 C C . TYR B 1 184 ? 27.453 -21.266 4.875 1 85.62 184 TYR B C 1
ATOM 7665 O O . TYR B 1 184 ? 28.438 -21.922 4.5 1 85.62 184 TYR B O 1
ATOM 7673 N N . LEU B 1 185 ? 26.766 -20.609 4.043 1 86.12 185 LEU B N 1
ATOM 7674 C CA . LEU B 1 185 ? 26.938 -20.75 2.604 1 86.12 185 LEU B CA 1
ATOM 7675 C C . LEU B 1 185 ? 28.078 -19.859 2.109 1 86.12 185 LEU B C 1
ATOM 7677 O O . LEU B 1 185 ? 28.844 -20.25 1.226 1 86.12 185 LEU B O 1
ATOM 7681 N N . PHE B 1 186 ? 28.25 -18.656 2.693 1 89.62 186 PHE B N 1
ATOM 7682 C CA . PHE B 1 186 ? 29.109 -17.688 2.037 1 89.62 186 PHE B CA 1
ATOM 7683 C C . PHE B 1 186 ? 30.281 -17.312 2.932 1 89.62 186 PHE B C 1
ATOM 7685 O O . PHE B 1 186 ? 31.219 -16.641 2.49 1 89.62 186 PHE B O 1
ATOM 7692 N N . SER B 1 187 ? 30.422 -17.719 4.117 1 86.31 187 SER B N 1
ATOM 7693 C CA . SER B 1 187 ? 31.484 -17.344 5.047 1 86.31 187 SER B CA 1
ATOM 7694 C C . SER B 1 187 ? 32.844 -17.922 4.605 1 86.31 187 SER B C 1
ATOM 7696 O O . SER B 1 187 ? 33.875 -17.344 4.91 1 86.31 187 SER B O 1
ATOM 7698 N N . PRO B 1 188 ? 32.844 -19.047 3.854 1 83.31 188 PRO B N 1
ATOM 7699 C CA . PRO B 1 188 ? 34.156 -19.609 3.441 1 83.31 188 PRO B CA 1
ATOM 7700 C C . PRO B 1 188 ? 34.844 -18.75 2.379 1 83.31 188 PRO B C 1
ATOM 7702 O O . PRO B 1 188 ? 36.031 -18.906 2.143 1 83.31 188 PRO B O 1
ATOM 7705 N N . ASN B 1 189 ? 34.125 -17.875 1.77 1 85 189 ASN B N 1
ATOM 7706 C CA . ASN B 1 189 ? 34.75 -16.969 0.805 1 85 189 ASN B CA 1
ATOM 7707 C C . ASN B 1 189 ? 35.438 -15.797 1.498 1 85 189 ASN B C 1
ATOM 7709 O O . ASN B 1 189 ? 34.781 -14.914 2.047 1 85 189 ASN B O 1
ATOM 7713 N N . PRO B 1 190 ? 36.719 -15.797 1.49 1 79.19 190 PRO B N 1
ATOM 7714 C CA . PRO B 1 190 ? 37.438 -14.742 2.205 1 79.19 190 PRO B CA 1
ATOM 7715 C C . PRO B 1 190 ? 37.25 -13.367 1.575 1 79.19 190 PRO B C 1
ATOM 7717 O O . PRO B 1 190 ? 37.469 -12.344 2.24 1 79.19 190 PRO B O 1
ATOM 7720 N N . SER B 1 191 ? 36.875 -13.344 0.363 1 78.44 191 SER B N 1
ATOM 7721 C CA . SER B 1 191 ? 36.719 -12.07 -0.332 1 78.44 191 SER B CA 1
ATOM 7722 C C . SER B 1 191 ? 35.375 -11.43 -0.041 1 78.44 191 SER B C 1
ATOM 7724 O O . SER B 1 191 ? 35.156 -10.273 -0.401 1 78.44 191 SER B O 1
ATOM 7726 N N . ASP B 1 192 ? 34.531 -12.109 0.716 1 85.5 192 ASP B N 1
ATOM 7727 C CA . ASP B 1 192 ? 33.219 -11.594 1.003 1 85.5 192 ASP B CA 1
ATOM 7728 C C . ASP B 1 192 ? 33.156 -10.914 2.369 1 85.5 192 ASP B C 1
ATOM 7730 O O . ASP B 1 192 ? 33.219 -11.578 3.404 1 85.5 192 ASP B O 1
ATOM 7734 N N . PRO B 1 193 ? 33.031 -9.594 2.348 1 84.75 193 PRO B N 1
ATOM 7735 C CA . PRO B 1 193 ? 33 -8.883 3.627 1 84.75 193 PRO B CA 1
ATOM 7736 C C . PRO B 1 193 ? 31.609 -8.875 4.266 1 84.75 193 PRO B C 1
ATOM 7738 O O . PRO B 1 193 ? 31.469 -8.547 5.445 1 84.75 193 PRO B O 1
ATOM 7741 N N . TYR B 1 194 ? 30.609 -9.352 3.609 1 90.94 194 TYR B N 1
ATOM 7742 C CA . TYR B 1 194 ? 29.234 -9.18 4.07 1 90.94 194 TYR B CA 1
ATOM 7743 C C . TYR B 1 194 ? 28.797 -10.344 4.957 1 90.94 194 TYR B C 1
ATOM 7745 O O . TYR B 1 194 ? 27.938 -10.195 5.82 1 90.94 194 TYR B O 1
ATOM 7753 N N . PHE B 1 195 ? 29.422 -11.555 4.812 1 91.75 195 PHE B N 1
ATOM 7754 C CA . PHE B 1 195 ? 28.984 -12.727 5.555 1 91.75 195 PHE B CA 1
ATOM 7755 C C . PHE B 1 195 ? 30.141 -13.375 6.289 1 91.75 195 PHE B C 1
ATOM 7757 O O . PHE B 1 195 ? 30.188 -14.602 6.453 1 91.75 195 PHE B O 1
ATOM 7764 N N . SER B 1 196 ? 31.141 -12.539 6.742 1 88.75 196 SER B N 1
ATOM 7765 C CA . SER B 1 196 ? 32.344 -13.062 7.398 1 88.75 196 SER B CA 1
ATOM 7766 C C . SER B 1 196 ? 32.031 -13.547 8.812 1 88.75 196 SER B C 1
ATOM 7768 O O . SER B 1 196 ? 32.531 -14.578 9.25 1 88.75 196 SER B O 1
ATOM 7770 N N . THR B 1 197 ? 31.172 -12.781 9.531 1 89.75 197 THR B N 1
ATOM 7771 C CA . THR B 1 197 ? 30.703 -13.148 10.867 1 89.75 197 THR B CA 1
ATOM 7772 C C . THR B 1 197 ? 29.188 -13.172 10.914 1 89.75 197 THR B C 1
ATOM 7774 O O . THR B 1 197 ? 28.516 -12.672 10 1 89.75 197 THR B O 1
ATOM 7777 N N . LEU B 1 198 ? 28.719 -13.852 11.93 1 91.06 198 LEU B N 1
ATOM 7778 C CA . LEU B 1 198 ? 27.266 -13.906 12.062 1 91.06 198 LEU B CA 1
ATOM 7779 C C . LEU B 1 198 ? 26.672 -12.508 12.258 1 91.06 198 LEU B C 1
ATOM 7781 O O . LEU B 1 198 ? 25.609 -12.195 11.734 1 91.06 198 LEU B O 1
ATOM 7785 N N . GLU B 1 199 ? 27.375 -11.672 13.055 1 91.56 199 GLU B N 1
ATOM 7786 C CA . GLU B 1 199 ? 26.906 -10.297 13.242 1 91.56 199 GLU B CA 1
ATOM 7787 C C . GLU B 1 199 ? 26.828 -9.547 11.914 1 91.56 199 GLU B C 1
ATOM 7789 O O . GLU B 1 199 ? 25.859 -8.859 11.641 1 91.56 199 GLU B O 1
ATOM 7794 N N . ASN B 1 200 ? 27.828 -9.75 11.102 1 92.38 200 ASN B N 1
ATOM 7795 C CA . ASN B 1 200 ? 27.844 -9.102 9.797 1 92.38 200 ASN B CA 1
ATOM 7796 C C . ASN B 1 200 ? 26.734 -9.648 8.898 1 92.38 200 ASN B C 1
ATOM 7798 O O . ASN B 1 200 ? 26.156 -8.914 8.102 1 92.38 200 ASN B O 1
ATOM 7802 N N . SER B 1 201 ? 26.5 -10.93 9.055 1 94.25 201 SER B N 1
ATOM 7803 C CA . SER B 1 201 ? 25.438 -11.531 8.258 1 94.25 201 SER B CA 1
ATOM 7804 C C . SER B 1 201 ? 24.078 -10.945 8.625 1 94.25 201 SER B C 1
ATOM 7806 O O . SER B 1 201 ? 23.266 -10.641 7.742 1 94.25 201 SER B O 1
ATOM 7808 N N . ILE B 1 202 ? 23.859 -10.742 9.883 1 94.81 202 ILE B N 1
ATOM 7809 C CA . ILE B 1 202 ? 22.578 -10.195 10.344 1 94.81 202 ILE B CA 1
ATOM 7810 C C . ILE B 1 202 ? 22.438 -8.75 9.875 1 94.81 202 ILE B C 1
ATOM 7812 O O . ILE B 1 202 ? 21.391 -8.359 9.359 1 94.81 202 ILE B O 1
ATOM 7816 N N . VAL B 1 203 ? 23.484 -7.988 10.023 1 95.25 203 VAL B N 1
ATOM 7817 C CA . VAL B 1 203 ? 23.453 -6.582 9.633 1 95.25 203 VAL B CA 1
ATOM 7818 C C . VAL B 1 203 ? 23.297 -6.469 8.117 1 95.25 203 VAL B C 1
ATOM 7820 O O . VAL B 1 203 ? 22.516 -5.652 7.629 1 95.25 203 VAL B O 1
ATOM 7823 N N . SER B 1 204 ? 23.984 -7.324 7.379 1 95.81 204 SER B N 1
ATOM 7824 C CA . SER B 1 204 ? 23.906 -7.277 5.922 1 95.81 204 SER B CA 1
ATOM 7825 C C . SER B 1 204 ? 22.516 -7.629 5.422 1 95.81 204 SER B C 1
ATOM 7827 O O . SER B 1 204 ? 22 -7.008 4.488 1 95.81 204 SER B O 1
ATOM 7829 N N . LEU B 1 205 ? 21.922 -8.594 6.016 1 97.06 205 LEU B N 1
ATOM 7830 C CA . LEU B 1 205 ? 20.578 -8.977 5.594 1 97.06 205 LEU B CA 1
ATOM 7831 C C . LEU B 1 205 ? 19.562 -7.945 6.039 1 97.06 205 LEU B C 1
ATOM 7833 O O . LEU B 1 205 ? 18.547 -7.742 5.371 1 97.06 205 LEU B O 1
ATOM 7837 N N . PHE B 1 206 ? 19.844 -7.262 7.195 1 96.62 206 PHE B N 1
ATOM 7838 C CA . PHE B 1 206 ? 18.984 -6.16 7.609 1 96.62 206 PHE B CA 1
ATOM 7839 C C . PHE B 1 206 ? 19.031 -5.023 6.598 1 96.62 206 PHE B C 1
ATOM 7841 O O . PHE B 1 206 ? 18 -4.453 6.246 1 96.62 206 PHE B O 1
ATOM 7848 N N . VAL B 1 207 ? 20.188 -4.699 6.16 1 96.25 207 VAL B N 1
ATOM 7849 C CA . VAL B 1 207 ? 20.359 -3.664 5.145 1 96.25 207 VAL B CA 1
ATOM 7850 C C . VAL B 1 207 ? 19.75 -4.125 3.826 1 96.25 207 VAL B C 1
ATOM 7852 O O . VAL B 1 207 ? 19.141 -3.328 3.1 1 96.25 207 VAL B O 1
ATOM 7855 N N . LEU B 1 208 ? 19.859 -5.43 3.545 1 96.62 208 LEU B N 1
ATOM 7856 C CA . LEU B 1 208 ? 19.312 -5.98 2.312 1 96.62 208 LEU B CA 1
ATOM 7857 C C . LEU B 1 208 ? 17.781 -5.871 2.301 1 96.62 208 LEU B C 1
ATOM 7859 O O . LEU B 1 208 ? 17.172 -5.73 1.236 1 96.62 208 LEU B O 1
ATOM 7863 N N . LEU B 1 209 ? 17.234 -5.898 3.439 1 95.19 209 LEU B N 1
ATOM 7864 C CA . LEU B 1 209 ? 15.797 -5.711 3.547 1 95.19 209 LEU B CA 1
ATOM 7865 C C . LEU B 1 209 ? 15.375 -4.367 2.967 1 95.19 209 LEU B C 1
ATOM 7867 O O . LEU B 1 209 ? 14.297 -4.246 2.387 1 95.19 209 LEU B O 1
ATOM 7871 N N . THR B 1 210 ? 16.219 -3.342 3.025 1 92.94 210 THR B N 1
ATOM 7872 C CA . THR B 1 210 ? 15.953 -2.016 2.479 1 92.94 210 THR B CA 1
ATOM 7873 C C . THR B 1 210 ? 16.438 -1.917 1.036 1 92.94 210 THR B C 1
ATOM 7875 O O . THR B 1 210 ? 16.312 -0.867 0.404 1 92.94 210 THR B O 1
ATOM 7878 N N . THR B 1 211 ? 16.969 -2.949 0.454 1 93.94 211 THR B N 1
ATOM 7879 C CA . THR B 1 211 ? 17.484 -3.064 -0.901 1 93.94 211 THR B CA 1
ATOM 7880 C C . THR B 1 211 ? 18.656 -2.109 -1.108 1 93.94 211 THR B C 1
ATOM 7882 O O . THR B 1 211 ? 19.125 -1.929 -2.234 1 93.94 211 THR B O 1
ATOM 7885 N N . ALA B 1 212 ? 19.203 -1.522 -0.064 1 93.69 212 ALA B N 1
ATOM 7886 C CA . ALA B 1 212 ? 20.234 -0.487 -0.195 1 93.69 212 ALA B CA 1
ATOM 7887 C C . ALA B 1 212 ? 21.562 -1.087 -0.625 1 93.69 212 ALA B C 1
ATOM 7889 O O . ALA B 1 212 ? 22.375 -0.419 -1.277 1 93.69 212 ALA B O 1
ATOM 7890 N N . ASN B 1 213 ? 21.844 -2.324 -0.259 1 93.38 213 ASN B N 1
ATOM 7891 C CA . ASN B 1 213 ? 23.141 -2.906 -0.604 1 93.38 213 ASN B CA 1
ATOM 7892 C C . ASN B 1 213 ? 23.016 -3.932 -1.727 1 93.38 213 ASN B C 1
ATOM 7894 O O . ASN B 1 213 ? 23.969 -4.656 -2.021 1 93.38 213 ASN B O 1
ATOM 7898 N N . PHE B 1 214 ? 21.828 -4.09 -2.291 1 94.38 214 PHE B N 1
ATOM 7899 C CA . PHE B 1 214 ? 21.656 -4.973 -3.438 1 94.38 214 PHE B CA 1
ATOM 7900 C C . PHE B 1 214 ? 21.969 -4.242 -4.738 1 94.38 214 PHE B C 1
ATOM 7902 O O . PHE B 1 214 ? 21.547 -3.104 -4.934 1 94.38 214 PHE B O 1
ATOM 7909 N N . PRO B 1 215 ? 22.719 -4.805 -5.625 1 94.25 215 PRO B N 1
ATOM 7910 C CA . PRO B 1 215 ? 23.203 -6.184 -5.734 1 94.25 215 PRO B CA 1
ATOM 7911 C C . PRO B 1 215 ? 24.625 -6.348 -5.219 1 94.25 215 PRO B C 1
ATOM 7913 O O . PRO B 1 215 ? 25.234 -7.406 -5.395 1 94.25 215 PRO B O 1
ATOM 7916 N N . ASP B 1 216 ? 25.172 -5.395 -4.602 1 92.06 216 ASP B N 1
ATOM 7917 C CA . ASP B 1 216 ? 26.562 -5.43 -4.156 1 92.06 216 ASP B CA 1
ATOM 7918 C C . ASP B 1 216 ? 26.797 -6.59 -3.193 1 92.06 216 ASP B C 1
ATOM 7920 O O . ASP B 1 216 ? 27.859 -7.219 -3.219 1 92.06 216 ASP B O 1
ATOM 7924 N N . VAL B 1 217 ? 25.844 -6.91 -2.387 1 93.75 217 VAL B N 1
ATOM 7925 C CA . VAL B 1 217 ? 25.969 -7.945 -1.369 1 93.75 217 VAL B CA 1
ATOM 7926 C C . VAL B 1 217 ? 26.016 -9.32 -2.033 1 93.75 217 VAL B C 1
ATOM 7928 O O . VAL B 1 217 ? 26.641 -10.25 -1.516 1 93.75 217 VAL B O 1
ATOM 7931 N N . MET B 1 218 ? 25.391 -9.516 -3.152 1 95.31 218 MET B N 1
ATOM 7932 C CA . MET B 1 218 ? 25.281 -10.797 -3.838 1 95.31 218 MET B CA 1
ATOM 7933 C C . MET B 1 218 ? 26.469 -11.016 -4.77 1 95.31 218 MET B C 1
ATOM 7935 O O . MET B 1 218 ? 26.828 -12.164 -5.047 1 95.31 218 MET B O 1
ATOM 7939 N N . MET B 1 219 ? 27.234 -10 -5.215 1 93.44 219 MET B N 1
ATOM 7940 C CA . MET B 1 219 ? 28.156 -10.039 -6.344 1 93.44 219 MET B CA 1
ATOM 7941 C C . MET B 1 219 ? 29.391 -10.875 -6.008 1 93.44 219 MET B C 1
ATOM 7943 O O . MET B 1 219 ? 29.844 -11.672 -6.824 1 93.44 219 MET B O 1
ATOM 7947 N N . PRO B 1 220 ? 29.938 -10.719 -4.797 1 91.06 220 PRO B N 1
ATOM 7948 C CA . PRO B 1 220 ? 31.109 -11.547 -4.504 1 91.06 220 PRO B CA 1
ATOM 7949 C C . PRO B 1 220 ? 30.812 -13.039 -4.555 1 91.06 220 PRO B C 1
ATOM 7951 O O . PRO B 1 220 ? 31.625 -13.82 -5.055 1 91.06 220 PRO B O 1
ATOM 7954 N N . SER B 1 221 ? 29.688 -13.422 -4.043 1 92.12 221 SER B N 1
ATOM 7955 C CA . SER B 1 221 ? 29.297 -14.828 -4.094 1 92.12 221 SER B CA 1
ATOM 7956 C C . SER B 1 221 ? 28.875 -15.234 -5.5 1 92.12 221 SER B C 1
ATOM 7958 O O . SER B 1 221 ? 29.141 -16.359 -5.934 1 92.12 221 SER B O 1
ATOM 7960 N N . TYR B 1 222 ? 28.266 -14.352 -6.219 1 93.44 222 TYR B N 1
ATOM 7961 C CA . TYR B 1 222 ? 27.797 -14.609 -7.574 1 93.44 222 TYR B CA 1
ATOM 7962 C C . TYR B 1 222 ? 28.969 -14.805 -8.523 1 93.44 222 TYR B C 1
ATOM 7964 O O . TYR B 1 222 ? 28.875 -15.562 -9.492 1 93.44 222 TYR B O 1
ATOM 7972 N N . SER B 1 223 ? 30.141 -14.133 -8.289 1 91 223 SER B N 1
ATOM 7973 C CA . SER B 1 223 ? 31.328 -14.25 -9.125 1 91 223 SER B CA 1
ATOM 7974 C C . SER B 1 223 ? 31.953 -15.641 -9.008 1 91 223 SER B C 1
ATOM 7976 O O . SER B 1 223 ? 32.531 -16.156 -9.961 1 91 223 SER B O 1
ATOM 7978 N N . ARG B 1 224 ? 31.734 -16.266 -7.887 1 90.75 224 ARG B N 1
ATOM 7979 C CA . ARG B 1 224 ? 32.312 -17.594 -7.66 1 90.75 224 ARG B CA 1
ATOM 7980 C C . ARG B 1 224 ? 31.359 -18.688 -8.141 1 90.75 224 ARG B C 1
ATOM 7982 O O . ARG B 1 224 ? 31.781 -19.641 -8.805 1 90.75 224 ARG B O 1
ATOM 7989 N N . ASN B 1 225 ? 30.141 -18.5 -7.742 1 91.56 225 ASN B N 1
ATOM 7990 C CA . ASN B 1 225 ? 29.109 -19.453 -8.117 1 91.56 225 ASN B CA 1
ATOM 7991 C C . ASN B 1 225 ? 27.828 -18.734 -8.555 1 91.56 225 ASN B C 1
ATOM 7993 O O . ASN B 1 225 ? 27.156 -18.094 -7.746 1 91.56 225 ASN B O 1
ATOM 7997 N N . PRO B 1 226 ? 27.453 -18.922 -9.812 1 91.75 226 PRO B N 1
ATOM 7998 C CA . PRO B 1 226 ? 26.266 -18.219 -10.305 1 91.75 226 PRO B CA 1
ATOM 7999 C C . PRO B 1 226 ? 24.984 -18.672 -9.609 1 91.75 226 PRO B C 1
ATOM 8001 O O . PRO B 1 226 ? 23.984 -17.938 -9.602 1 91.75 226 PRO B O 1
ATOM 8004 N N . TRP B 1 227 ? 24.906 -19.812 -9.008 1 91.56 227 TRP B N 1
ATOM 8005 C CA . TRP B 1 227 ? 23.703 -20.312 -8.359 1 91.56 227 TRP B CA 1
ATOM 8006 C C . TRP B 1 227 ? 23.484 -19.625 -7.012 1 91.56 227 TRP B C 1
ATOM 8008 O O . TRP B 1 227 ? 22.422 -19.781 -6.402 1 91.56 227 TRP B O 1
ATOM 8018 N N . SER B 1 228 ? 24.484 -18.859 -6.566 1 93.31 228 SER B N 1
ATOM 8019 C CA . SER B 1 228 ? 24.328 -18.141 -5.305 1 93.31 228 SER B CA 1
ATOM 8020 C C . SER B 1 228 ? 23.234 -17.094 -5.398 1 93.31 228 SER B C 1
ATOM 8022 O O . SER B 1 228 ? 22.703 -16.641 -4.379 1 93.31 228 SER B O 1
ATOM 8024 N N . CYS B 1 229 ? 22.859 -16.734 -6.695 1 95.88 229 CYS B N 1
ATOM 8025 C CA . CYS B 1 229 ? 21.812 -15.727 -6.875 1 95.88 229 CYS B CA 1
ATOM 8026 C C . CYS B 1 229 ? 20.469 -16.234 -6.367 1 95.88 229 CYS B C 1
ATOM 8028 O O . CYS B 1 229 ? 19.609 -15.438 -5.996 1 95.88 229 CYS B O 1
ATOM 8030 N N . VAL B 1 230 ? 20.266 -17.562 -6.293 1 94.94 230 VAL B N 1
ATOM 8031 C CA . VAL B 1 230 ? 19 -18.141 -5.875 1 94.94 230 VAL B CA 1
ATOM 8032 C C . VAL B 1 230 ? 18.719 -17.781 -4.418 1 94.94 230 VAL B C 1
ATOM 8034 O O . VAL B 1 230 ? 17.578 -17.484 -4.059 1 94.94 230 VAL B O 1
ATOM 8037 N N . PHE B 1 231 ? 19.734 -17.75 -3.537 1 94.06 231 PHE B N 1
ATOM 8038 C CA . PHE B 1 231 ? 19.578 -17.391 -2.131 1 94.06 231 PHE B CA 1
ATOM 8039 C C . PHE B 1 231 ? 19.016 -15.984 -1.981 1 94.06 231 PHE B C 1
ATOM 8041 O O . PHE B 1 231 ? 18.047 -15.773 -1.248 1 94.06 231 PHE B O 1
ATOM 8048 N N . PHE B 1 232 ? 19.578 -15.055 -2.693 1 97 232 PHE B N 1
ATOM 8049 C CA . PHE B 1 232 ? 19.203 -13.656 -2.557 1 97 232 PHE B CA 1
ATOM 8050 C C . PHE B 1 232 ? 17.828 -13.398 -3.189 1 97 232 PHE B C 1
ATOM 8052 O O . PHE B 1 232 ? 17.047 -12.602 -2.68 1 97 232 PHE B O 1
ATOM 8059 N N . ILE B 1 233 ? 17.562 -14.086 -4.281 1 96.38 233 ILE B N 1
ATOM 8060 C CA . ILE B 1 233 ? 16.266 -13.93 -4.945 1 96.38 233 ILE B CA 1
ATOM 8061 C C . ILE B 1 233 ? 15.156 -14.445 -4.043 1 96.38 233 ILE B C 1
ATOM 8063 O O . ILE B 1 233 ? 14.109 -13.805 -3.898 1 96.38 233 ILE B O 1
ATOM 8067 N N . VAL B 1 234 ? 15.406 -15.562 -3.387 1 94.06 234 VAL B N 1
ATOM 8068 C CA . VAL B 1 234 ? 14.406 -16.141 -2.496 1 94.06 234 VAL B CA 1
ATOM 8069 C C . VAL B 1 234 ? 14.219 -15.25 -1.274 1 94.06 234 VAL B C 1
ATOM 8071 O O . VAL B 1 234 ? 13.086 -14.992 -0.849 1 94.06 234 VAL B O 1
ATOM 8074 N N . TYR B 1 235 ? 15.281 -14.758 -0.695 1 95.81 235 TYR B N 1
ATOM 8075 C CA . TYR B 1 235 ? 15.203 -13.867 0.461 1 95.81 235 TYR B CA 1
ATOM 8076 C C . TYR B 1 235 ? 14.398 -12.617 0.136 1 95.81 235 TYR B C 1
ATOM 8078 O O . TYR B 1 235 ? 13.5 -12.242 0.889 1 95.81 235 TYR B O 1
ATOM 8086 N N . LEU B 1 236 ? 14.703 -11.961 -0.975 1 96.88 236 LEU B N 1
ATOM 8087 C CA . LEU B 1 236 ? 14.039 -10.727 -1.36 1 96.88 236 LEU B CA 1
ATOM 8088 C C . LEU B 1 236 ? 12.57 -10.977 -1.702 1 96.88 236 LEU B C 1
ATOM 8090 O O . LEU B 1 236 ? 11.711 -10.141 -1.415 1 96.88 236 LEU B O 1
ATOM 8094 N N . SER B 1 237 ? 12.289 -12.109 -2.334 1 93.25 237 SER B N 1
ATOM 8095 C CA . SER B 1 237 ? 10.906 -12.43 -2.674 1 93.25 237 SER B CA 1
ATOM 8096 C C . SER B 1 237 ? 10.062 -12.625 -1.419 1 93.25 237 SER B C 1
ATOM 8098 O O . SER B 1 237 ? 8.938 -12.125 -1.339 1 93.25 237 SER B O 1
ATOM 8100 N N . ILE B 1 238 ? 10.609 -13.211 -0.421 1 90.5 238 ILE B N 1
ATOM 8101 C CA . ILE B 1 238 ? 9.859 -13.523 0.791 1 90.5 238 ILE B CA 1
ATOM 8102 C C . ILE B 1 238 ? 9.797 -12.289 1.686 1 90.5 238 ILE B C 1
ATOM 8104 O O . ILE B 1 238 ? 8.711 -11.891 2.127 1 90.5 238 ILE B O 1
ATOM 8108 N N . GLU B 1 239 ? 10.945 -11.727 1.934 1 94.25 239 GLU B N 1
ATOM 8109 C CA . GLU B 1 239 ? 11.016 -10.648 2.912 1 94.25 239 GLU B CA 1
ATOM 8110 C C . GLU B 1 239 ? 10.508 -9.336 2.322 1 94.25 239 GLU B C 1
ATOM 8112 O O . GLU B 1 239 ? 9.625 -8.695 2.898 1 94.25 239 GLU B O 1
ATOM 8117 N N . LEU B 1 240 ? 10.945 -8.945 1.178 1 92.56 240 LEU B N 1
ATOM 8118 C CA . LEU B 1 240 ? 10.633 -7.641 0.598 1 92.56 240 LEU B CA 1
ATOM 8119 C C . LEU B 1 240 ? 9.266 -7.652 -0.078 1 92.56 240 LEU B C 1
ATOM 8121 O O . LEU B 1 240 ? 8.422 -6.801 0.203 1 92.56 240 LEU B O 1
ATOM 8125 N N . TYR B 1 241 ? 8.984 -8.609 -0.846 1 90.56 241 TYR B N 1
ATOM 8126 C CA . TYR B 1 241 ? 7.809 -8.539 -1.71 1 90.56 241 TYR B CA 1
ATOM 8127 C C . TYR B 1 241 ? 6.605 -9.203 -1.05 1 90.56 241 TYR B C 1
ATOM 8129 O O . TYR B 1 241 ? 5.461 -8.93 -1.414 1 90.56 241 TYR B O 1
ATOM 8137 N N . PHE B 1 242 ? 6.891 -10 -0.042 1 88.56 242 PHE B N 1
ATOM 8138 C CA . PHE B 1 242 ? 5.75 -10.648 0.595 1 88.56 242 PHE B CA 1
ATOM 8139 C C . PHE B 1 242 ? 5.516 -10.078 1.99 1 88.56 242 PHE B C 1
ATOM 8141 O O . PHE B 1 242 ? 4.488 -9.453 2.246 1 88.56 242 PHE B O 1
ATOM 8148 N N . ILE B 1 243 ? 6.469 -10.258 2.914 1 90.31 243 ILE B N 1
ATOM 8149 C CA . ILE B 1 243 ? 6.246 -9.93 4.316 1 90.31 243 ILE B CA 1
ATOM 8150 C C . ILE B 1 243 ? 6.094 -8.414 4.473 1 90.31 243 ILE B C 1
ATOM 8152 O O . ILE B 1 243 ? 5.258 -7.949 5.25 1 90.31 243 ILE B O 1
ATOM 8156 N N . MET B 1 244 ? 6.863 -7.629 3.785 1 91.38 244 MET B N 1
ATOM 8157 C CA . MET B 1 244 ? 6.734 -6.18 3.885 1 91.38 244 MET B CA 1
ATOM 8158 C C . MET B 1 244 ? 5.363 -5.719 3.393 1 91.38 244 MET B C 1
ATOM 8160 O O . MET B 1 244 ? 4.793 -4.77 3.932 1 91.38 244 MET B O 1
ATOM 8164 N N . ASN B 1 245 ? 4.883 -6.355 2.412 1 88.62 245 ASN B N 1
ATOM 8165 C CA . ASN B 1 245 ? 3.553 -6 1.927 1 88.62 245 ASN B CA 1
ATOM 8166 C C . ASN B 1 245 ? 2.461 -6.504 2.865 1 88.62 245 ASN B C 1
ATOM 8168 O O . ASN B 1 245 ? 1.393 -5.895 2.963 1 88.62 245 ASN B O 1
ATOM 8172 N N . LEU B 1 246 ? 2.791 -7.586 3.477 1 88.19 246 LEU B N 1
ATOM 8173 C CA . LEU B 1 246 ? 1.89 -8.039 4.531 1 88.19 246 LEU B CA 1
ATOM 8174 C C . LEU B 1 246 ? 1.833 -7.023 5.668 1 88.19 246 LEU B C 1
ATOM 8176 O O . LEU B 1 246 ? 0.764 -6.77 6.227 1 88.19 246 LEU B O 1
ATOM 8180 N N . LEU B 1 247 ? 2.953 -6.5 5.965 1 90.31 247 LEU B N 1
ATOM 8181 C CA . LEU B 1 247 ? 3.023 -5.469 6.996 1 90.31 247 LEU B CA 1
ATOM 8182 C C . LEU B 1 247 ? 2.168 -4.266 6.617 1 90.31 247 LEU B C 1
ATOM 8184 O O . LEU B 1 247 ? 1.415 -3.75 7.449 1 90.31 247 LEU B O 1
ATOM 8188 N N . LEU B 1 248 ? 2.215 -3.812 5.453 1 89.62 248 LEU B N 1
ATOM 8189 C CA . LEU B 1 248 ? 1.412 -2.697 4.965 1 89.62 248 LEU B CA 1
ATOM 8190 C C . LEU B 1 248 ? -0.076 -3.023 5.047 1 89.62 248 LEU B C 1
ATOM 8192 O O . LEU B 1 248 ? -0.881 -2.176 5.438 1 89.62 248 LEU B O 1
ATOM 8196 N N . ALA B 1 249 ? -0.459 -4.227 4.746 1 88.75 249 ALA B N 1
ATOM 8197 C CA . ALA B 1 249 ? -1.859 -4.645 4.754 1 88.75 249 ALA B CA 1
ATOM 8198 C C . ALA B 1 249 ? -2.424 -4.637 6.172 1 88.75 249 ALA B C 1
ATOM 8200 O O . ALA B 1 249 ? -3.541 -4.168 6.402 1 88.75 249 ALA B O 1
ATOM 8201 N N . VAL B 1 250 ? -1.636 -5.109 7.051 1 87.81 250 VAL B N 1
ATOM 8202 C CA . VAL B 1 250 ? -2.098 -5.191 8.43 1 87.81 250 VAL B CA 1
ATOM 8203 C C . VAL B 1 250 ? -2.225 -3.789 9.023 1 87.81 250 VAL B C 1
ATOM 8205 O O . VAL B 1 250 ? -3.199 -3.486 9.719 1 87.81 250 VAL B O 1
ATOM 8208 N N . VAL B 1 251 ? -1.26 -2.986 8.727 1 88.69 251 VAL B N 1
ATOM 8209 C CA . VAL B 1 251 ? -1.305 -1.627 9.25 1 88.69 251 VAL B CA 1
ATOM 8210 C C . VAL B 1 251 ? -2.461 -0.863 8.609 1 88.69 251 VAL B C 1
ATOM 8212 O O . VAL B 1 251 ? -3.164 -0.107 9.289 1 88.69 251 VAL B O 1
ATOM 8215 N N . PHE B 1 252 ? -2.66 -1.031 7.375 1 88 252 PHE B N 1
ATOM 8216 C CA . PHE B 1 252 ? -3.764 -0.385 6.676 1 88 252 PHE B CA 1
ATOM 8217 C C . PHE B 1 252 ? -5.102 -0.795 7.281 1 88 252 PHE B C 1
ATOM 8219 O O . PHE B 1 252 ? -5.969 0.051 7.52 1 88 252 PHE B O 1
ATOM 8226 N N . ASP B 1 253 ? -5.238 -1.996 7.453 1 87.62 253 ASP B N 1
ATOM 8227 C CA . ASP B 1 253 ? -6.488 -2.504 8.016 1 87.62 253 ASP B CA 1
ATOM 8228 C C . ASP B 1 253 ? -6.707 -1.977 9.43 1 87.62 253 ASP B C 1
ATOM 8230 O O . ASP B 1 253 ? -7.812 -1.562 9.781 1 87.62 253 ASP B O 1
ATOM 8234 N N . THR B 1 254 ? -5.699 -2.039 10.203 1 87.62 254 THR B N 1
ATOM 8235 C CA . THR B 1 254 ? -5.801 -1.545 11.57 1 87.62 254 THR B CA 1
ATOM 8236 C C . THR B 1 254 ? -6.086 -0.046 11.586 1 87.62 254 THR B C 1
ATOM 8238 O O . THR B 1 254 ? -6.902 0.428 12.375 1 87.62 254 THR B O 1
ATOM 8241 N N . PHE B 1 255 ? -5.41 0.639 10.719 1 87.31 255 PHE B N 1
ATOM 8242 C CA . PHE B 1 255 ? -5.609 2.08 10.625 1 87.31 255 PHE B CA 1
ATOM 8243 C C . PHE B 1 255 ? -7.051 2.406 10.258 1 87.31 255 PHE B C 1
ATOM 8245 O O . PHE B 1 255 ? -7.66 3.305 10.844 1 87.31 255 PHE B O 1
ATOM 8252 N N . ASN B 1 256 ? -7.586 1.708 9.367 1 86.25 256 ASN B N 1
ATOM 8253 C CA . ASN B 1 256 ? -8.969 1.919 8.945 1 86.25 256 ASN B CA 1
ATOM 8254 C C . ASN B 1 256 ? -9.945 1.615 10.07 1 86.25 256 ASN B C 1
ATOM 8256 O O . ASN B 1 256 ? -10.945 2.318 10.242 1 86.25 256 ASN B O 1
ATOM 8260 N N . ASP B 1 257 ? -9.648 0.662 10.773 1 87.69 257 ASP B N 1
ATOM 8261 C CA . ASP B 1 257 ? -10.508 0.294 11.898 1 87.69 257 ASP B CA 1
ATOM 8262 C C . ASP B 1 257 ? -10.469 1.362 12.992 1 87.69 257 ASP B C 1
ATOM 8264 O O . ASP B 1 257 ? -11.5 1.725 13.547 1 87.69 257 ASP B O 1
ATOM 8268 N N . ILE B 1 258 ? -9.352 1.842 13.227 1 89.19 258 ILE B N 1
ATOM 8269 C CA . ILE B 1 258 ? -9.188 2.871 14.25 1 89.19 258 ILE B CA 1
ATOM 8270 C C . ILE B 1 258 ? -9.898 4.148 13.805 1 89.19 258 ILE B C 1
ATOM 8272 O O . ILE B 1 258 ? -10.539 4.824 14.609 1 89.19 258 ILE B O 1
ATOM 8276 N N . GLU B 1 259 ? -9.789 4.516 12.547 1 87.38 259 GLU B N 1
ATOM 8277 C CA . GLU B 1 259 ? -10.43 5.719 12.031 1 87.38 259 GLU B CA 1
ATOM 8278 C C . GLU B 1 259 ? -11.953 5.609 12.117 1 87.38 259 GLU B C 1
ATOM 8280 O O . GLU B 1 259 ? -12.625 6.586 12.453 1 87.38 259 GLU B O 1
ATOM 8285 N N . LYS B 1 260 ? -12.453 4.484 11.859 1 87.94 260 LYS B N 1
ATOM 8286 C CA . LYS B 1 260 ? -13.891 4.273 11.953 1 87.94 260 LYS B CA 1
ATOM 8287 C C . LYS B 1 260 ? -14.359 4.332 13.406 1 87.94 260 LYS B C 1
ATOM 8289 O O . LYS B 1 260 ? -15.391 4.941 13.711 1 87.94 260 LYS B O 1
ATOM 8294 N N . HIS B 1 261 ? -13.617 3.736 14.25 1 89.94 261 HIS B N 1
ATOM 8295 C CA . HIS B 1 261 ? -13.969 3.758 15.664 1 89.94 261 HIS B CA 1
ATOM 8296 C C . HIS B 1 261 ? -13.875 5.168 16.234 1 89.94 261 HIS B C 1
ATOM 8298 O O . HIS B 1 261 ? -14.688 5.555 17.078 1 89.94 261 HIS B O 1
ATOM 8304 N N . LYS B 1 262 ? -12.961 5.852 15.781 1 89.06 262 LYS B N 1
ATOM 8305 C CA . LYS B 1 262 ? -12.82 7.23 16.25 1 89.06 262 LYS B CA 1
ATOM 8306 C C . LYS B 1 262 ? -13.984 8.094 15.766 1 89.06 262 LYS B C 1
ATOM 8308 O O . LYS B 1 262 ? -14.5 8.922 16.516 1 89.06 262 LYS B O 1
ATOM 8313 N N . PHE B 1 263 ? -14.367 7.926 14.57 1 90.38 263 PHE B N 1
ATOM 8314 C CA . PHE B 1 263 ? -15.5 8.672 14.039 1 90.38 263 PHE B CA 1
ATOM 8315 C C . PHE B 1 263 ? -16.766 8.344 14.82 1 90.38 263 PHE B C 1
ATOM 8317 O O . PHE B 1 263 ? -17.531 9.242 15.164 1 90.38 263 PHE B O 1
ATOM 8324 N N . LYS B 1 264 ? -16.938 7.102 15.07 1 92.69 264 LYS B N 1
ATOM 8325 C CA . LYS B 1 264 ? -18.094 6.66 15.852 1 92.69 264 LYS B CA 1
ATOM 8326 C C . LYS B 1 264 ? -18.078 7.277 17.25 1 92.69 264 LYS B C 1
ATOM 8328 O O . LYS B 1 264 ? -19.078 7.836 17.688 1 92.69 264 LYS B O 1
ATOM 8333 N N . SER B 1 265 ? -16.93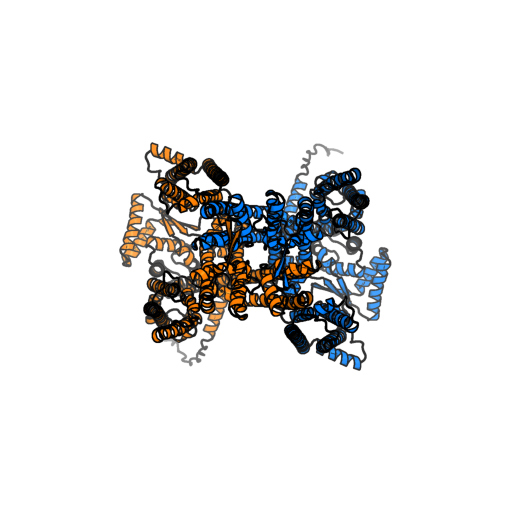8 7.215 17.828 1 91.25 265 SER B N 1
ATOM 8334 C CA . SER B 1 265 ? -16.812 7.723 19.203 1 91.25 265 SER B CA 1
ATOM 8335 C C . SER B 1 265 ? -17.031 9.234 19.25 1 91.25 265 SER B C 1
ATOM 8337 O O . SER B 1 265 ? -17.656 9.742 20.172 1 91.25 265 SER B O 1
ATOM 8339 N N . LEU B 1 266 ? -16.531 9.945 18.281 1 91.31 266 LEU B N 1
ATOM 8340 C CA . LEU B 1 266 ? -16.688 11.398 18.234 1 91.31 266 LEU B CA 1
ATOM 8341 C C . LEU B 1 266 ? -18.125 11.781 17.953 1 91.31 266 LEU B C 1
ATOM 8343 O O . LEU B 1 266 ? -18.641 12.742 18.531 1 91.31 266 LEU B O 1
ATOM 8347 N N . LEU B 1 267 ? -18.734 11.039 17.125 1 92.75 267 LEU B N 1
ATOM 8348 C CA . LEU B 1 267 ? -20.125 11.305 16.797 1 92.75 267 LEU B CA 1
ATOM 8349 C C . LEU B 1 267 ? -21.016 11.094 18.031 1 92.75 267 LEU B C 1
ATOM 8351 O O . LEU B 1 267 ? -21.891 11.922 18.312 1 92.75 267 LEU B O 1
ATOM 8355 N N . LEU B 1 268 ? -20.797 10.07 18.719 1 93.25 268 LEU B N 1
ATOM 8356 C CA . LEU B 1 268 ? -21.594 9.766 19.906 1 93.25 268 LEU B CA 1
ATOM 8357 C C . LEU B 1 268 ? -21.281 10.75 21.031 1 93.25 268 LEU B C 1
ATOM 8359 O O . LEU B 1 268 ? -22.188 11.117 21.781 1 93.25 268 LEU B O 1
ATOM 8363 N N . HIS B 1 269 ? -20.031 11.117 21.078 1 92.88 269 HIS B N 1
ATOM 8364 C CA . HIS B 1 269 ? -19.641 12.109 22.078 1 92.88 269 HIS B CA 1
ATOM 8365 C C . HIS B 1 269 ? -20.328 13.445 21.812 1 92.88 269 HIS B C 1
ATOM 8367 O O . HIS B 1 269 ? -20.812 14.086 22.75 1 92.88 269 HIS B O 1
ATOM 8373 N N . LYS B 1 270 ? -20.359 13.844 20.625 1 93.5 270 LYS B N 1
ATOM 8374 C CA . LYS B 1 270 ? -21.047 15.078 20.266 1 93.5 270 LYS B CA 1
ATOM 8375 C C . LYS B 1 270 ? -22.547 14.992 20.562 1 93.5 270 LYS B C 1
ATOM 8377 O O . LYS B 1 270 ? -23.141 15.961 21.016 1 93.5 270 LYS B O 1
ATOM 8382 N N . ARG B 1 271 ? -23.109 13.867 20.328 1 92.25 271 ARG B N 1
ATOM 8383 C CA . ARG B 1 271 ? -24.531 13.664 20.578 1 92.25 271 ARG B CA 1
ATOM 8384 C C . ARG B 1 271 ? -24.844 13.766 22.078 1 92.25 271 ARG B C 1
ATOM 8386 O O . ARG B 1 271 ? -25.844 14.359 22.469 1 92.25 271 ARG B O 1
ATOM 8393 N N . THR B 1 272 ? -24 13.188 22.797 1 93.12 272 THR B N 1
ATOM 8394 C CA . THR B 1 272 ? -24.188 13.242 24.234 1 93.12 272 THR B CA 1
ATOM 8395 C C . THR B 1 272 ? -24.031 14.672 24.75 1 93.12 272 THR B C 1
ATOM 8397 O O . THR B 1 272 ? -24.734 15.086 25.672 1 93.12 272 THR B O 1
ATOM 8400 N N . ALA B 1 273 ? -23.062 15.375 24.172 1 94.88 273 ALA B N 1
ATOM 8401 C CA . ALA B 1 273 ? -22.875 16.766 24.562 1 94.88 273 ALA B CA 1
ATOM 8402 C C . ALA B 1 273 ? -24.109 17.594 24.234 1 94.88 273 ALA B C 1
ATOM 8404 O O . ALA B 1 273 ? -24.516 18.469 25.031 1 94.88 273 ALA B O 1
ATOM 8405 N N . ILE B 1 274 ? -24.734 17.312 23.172 1 94.12 274 ILE B N 1
ATOM 8406 C CA . ILE B 1 274 ? -25.938 18.031 22.75 1 94.12 274 ILE B CA 1
ATOM 8407 C C . ILE B 1 274 ? -27.078 17.688 23.703 1 94.12 274 ILE B C 1
ATOM 8409 O O . ILE B 1 274 ? -27.875 18.578 24.062 1 94.12 274 ILE B O 1
ATOM 8413 N N . GLN B 1 275 ? -27.172 16.469 24.078 1 92.06 275 GLN B N 1
ATOM 8414 C CA . GLN B 1 275 ? -28.219 16.062 25 1 92.06 275 GLN B CA 1
ATOM 8415 C C . GLN B 1 275 ? -28.062 16.75 26.359 1 92.06 275 GLN B C 1
ATOM 8417 O O . GLN B 1 275 ? -29.031 17.203 26.953 1 92.06 275 GLN B O 1
ATOM 8422 N N . HIS B 1 276 ? -26.844 16.844 26.781 1 91.25 276 HIS B N 1
ATOM 8423 C CA . HIS B 1 276 ? -26.578 17.531 28.031 1 91.25 276 HIS B CA 1
ATOM 8424 C C . HIS B 1 276 ? -26.922 19.016 27.922 1 91.25 276 HIS B C 1
ATOM 8426 O O . HIS B 1 276 ? -27.516 19.594 28.844 1 91.25 276 HIS B O 1
ATOM 8432 N N . ALA B 1 277 ? -26.531 19.609 26.875 1 93.44 277 ALA B N 1
ATOM 8433 C CA . ALA B 1 277 ? -26.828 21.016 26.656 1 93.44 277 ALA B CA 1
ATOM 8434 C C . ALA B 1 277 ? -28.328 21.25 26.547 1 93.44 277 ALA B C 1
ATOM 8436 O O . ALA B 1 277 ? -28.859 22.234 27.078 1 93.44 277 ALA B O 1
ATOM 8437 N N . TYR B 1 278 ? -29.016 20.359 25.828 1 93.25 278 TYR B N 1
ATOM 8438 C CA . TYR B 1 278 ? -30.453 20.469 25.625 1 93.25 278 TYR B CA 1
ATOM 8439 C C . TYR B 1 278 ? -31.203 20.375 26.969 1 93.25 278 TYR B C 1
ATOM 8441 O O . TYR B 1 278 ? -32.125 21.156 27.219 1 93.25 278 TYR B O 1
ATOM 8449 N N . ARG B 1 279 ? -30.781 19.484 27.828 1 89.25 279 ARG B N 1
ATOM 8450 C CA . ARG B 1 279 ? -31.422 19.281 29.125 1 89.25 279 ARG B CA 1
ATOM 8451 C C . ARG B 1 279 ? -31.234 20.516 30.016 1 89.25 279 ARG B C 1
ATOM 8453 O O . ARG B 1 279 ? -32.125 20.844 30.812 1 89.25 279 ARG B O 1
ATOM 8460 N N . LEU B 1 280 ? -30.172 21.188 29.828 1 89.5 280 LEU B N 1
ATOM 8461 C CA . LEU B 1 280 ? -29.891 22.375 30.641 1 89.5 280 LEU B CA 1
ATOM 8462 C C . LEU B 1 280 ? -30.703 23.562 30.156 1 89.5 280 LEU B C 1
ATOM 8464 O O . LEU B 1 280 ? -31.016 24.469 30.938 1 89.5 280 LEU B O 1
ATOM 8468 N N . LEU B 1 281 ? -31.047 23.547 28.906 1 90 281 LEU B N 1
ATOM 8469 C CA . LEU B 1 281 ? -31.703 24.703 28.312 1 90 281 LEU B CA 1
ATOM 8470 C C . LEU B 1 281 ? -33.219 24.594 28.469 1 90 281 LEU B C 1
ATOM 8472 O O . LEU B 1 281 ? -33.906 25.609 28.438 1 90 281 LEU B O 1
ATOM 8476 N N . ILE B 1 282 ? -33.719 23.359 28.547 1 87 282 ILE B N 1
ATOM 8477 C CA . ILE B 1 282 ? -35.156 23.172 28.625 1 87 282 ILE B CA 1
ATOM 8478 C C . ILE B 1 282 ? -35.656 23.594 30.016 1 87 282 ILE B C 1
ATOM 8480 O O . ILE B 1 282 ? -35 23.344 31.016 1 87 282 ILE B O 1
ATOM 8484 N N . SER B 1 283 ? -36.719 24.453 30 1 75.56 283 SER B N 1
ATOM 8485 C CA . SER B 1 283 ? -37.375 24.906 31.234 1 75.56 283 SER B CA 1
ATOM 8486 C C . SER B 1 283 ? -38.188 23.781 31.875 1 75.56 283 SER B C 1
ATOM 8488 O O . SER B 1 283 ? -38.781 22.953 31.172 1 75.56 283 SER B O 1
ATOM 8490 N N . GLN B 1 284 ? -38 23.391 33.188 1 66 284 GLN B N 1
ATOM 8491 C CA . GLN B 1 284 ? -38.688 22.344 33.938 1 66 284 GLN B CA 1
ATOM 8492 C C . GLN B 1 284 ? -40.188 22.562 33.938 1 66 284 GLN B C 1
ATOM 8494 O O . GLN B 1 284 ? -40.969 21.609 34 1 66 284 GLN B O 1
ATOM 8499 N N . ARG B 1 285 ? -40.719 23.812 33.938 1 62.59 285 ARG B N 1
ATOM 8500 C CA . ARG B 1 285 ? -42.156 24.078 34.156 1 62.59 285 ARG B CA 1
ATOM 8501 C C . ARG B 1 285 ? -42.906 24.172 32.812 1 62.59 285 ARG B C 1
ATOM 8503 O O . ARG B 1 285 ? -44.125 24.094 32.781 1 62.59 285 ARG B O 1
ATOM 8510 N N . GLY B 1 286 ? -42.125 24.297 31.672 1 60 286 GLY B N 1
ATOM 8511 C CA . GLY B 1 286 ? -42.812 24.578 30.422 1 60 286 GLY B CA 1
ATOM 8512 C C . GLY B 1 286 ? -42.719 23.453 29.406 1 60 286 GLY B C 1
ATOM 8513 O O . GLY B 1 286 ? -42.25 22.359 29.734 1 60 286 GLY B O 1
ATOM 8514 N N . PRO B 1 287 ? -43.344 23.672 28.188 1 68.12 287 PRO B N 1
ATOM 8515 C CA . PRO B 1 287 ? -43.344 22.688 27.109 1 68.12 287 PRO B CA 1
ATOM 8516 C C . PRO B 1 287 ? -41.906 22.266 26.719 1 68.12 287 PRO B C 1
ATOM 8518 O O . PRO B 1 287 ? -40.969 23.047 26.875 1 68.12 287 PRO B O 1
ATOM 8521 N N . ALA B 1 288 ? -41.781 21.016 26.359 1 78.12 288 ALA B N 1
ATOM 8522 C CA . ALA B 1 288 ? -40.5 20.359 26.016 1 78.12 288 ALA B CA 1
ATOM 8523 C C . ALA B 1 288 ? -39.906 20.938 24.734 1 78.12 288 ALA B C 1
ATOM 8525 O O . ALA B 1 288 ? -40.531 20.844 23.656 1 78.12 288 ALA B O 1
ATOM 8526 N N . GLY B 1 289 ? -39.062 22.047 24.734 1 87.56 289 GLY B N 1
ATOM 8527 C CA . GLY B 1 289 ? -38.344 22.609 23.609 1 87.56 289 GLY B CA 1
ATOM 8528 C C . GLY B 1 289 ? -37.562 23.875 23.953 1 87.56 289 GLY B C 1
ATOM 8529 O O . GLY B 1 289 ? -37.719 24.422 25.031 1 87.56 289 GLY B O 1
ATOM 8530 N N . ILE B 1 290 ? -36.719 24.328 23.094 1 90.94 290 ILE B N 1
ATOM 8531 C CA . ILE B 1 290 ? -35.875 25.5 23.297 1 90.94 290 ILE B CA 1
ATOM 8532 C C . ILE B 1 290 ? -36.469 26.703 22.578 1 90.94 290 ILE B C 1
ATOM 8534 O O . ILE B 1 290 ? -36.719 26.656 21.359 1 90.94 290 ILE B O 1
ATOM 8538 N N . SER B 1 291 ? -36.812 27.672 23.281 1 89.69 291 SER B N 1
ATOM 8539 C CA . SER B 1 291 ? -37.344 28.906 22.688 1 89.69 291 SER B CA 1
ATOM 8540 C C . SER B 1 291 ? -36.219 29.75 22.109 1 89.69 291 SER B C 1
ATOM 8542 O O . SER B 1 291 ? -35.031 29.484 22.375 1 89.69 291 SER B O 1
ATOM 8544 N N . TYR B 1 292 ? -36.5 30.766 21.266 1 91.12 292 TYR B N 1
ATOM 8545 C CA . TYR B 1 292 ? -35.5 31.609 20.641 1 91.12 292 TYR B CA 1
ATOM 8546 C C . TYR B 1 292 ? -34.719 32.406 21.703 1 91.12 292 TYR B C 1
ATOM 8548 O O . TYR B 1 292 ? -33.531 32.625 21.547 1 91.12 292 TYR B O 1
ATOM 8556 N N . ARG B 1 293 ? -35.344 32.812 22.75 1 87.31 293 ARG B N 1
ATOM 8557 C CA . ARG B 1 293 ? -34.656 33.562 23.797 1 87.31 293 ARG B CA 1
ATOM 8558 C C . ARG B 1 293 ? -33.562 32.719 24.438 1 87.31 293 ARG B C 1
ATOM 8560 O O . ARG B 1 293 ? -32.469 33.219 24.719 1 87.31 293 ARG B O 1
ATOM 8567 N N . GLN B 1 294 ? -33.938 31.5 24.703 1 90.31 294 GLN B N 1
ATOM 8568 C CA . GLN B 1 294 ? -32.969 30.594 25.281 1 90.31 294 GLN B CA 1
ATOM 8569 C C . GLN B 1 294 ? -31.828 30.312 24.297 1 90.31 294 GLN B C 1
ATOM 8571 O O . GLN B 1 294 ? -30.672 30.188 24.703 1 90.31 294 GLN B O 1
ATOM 8576 N N . PHE B 1 295 ? -32.25 30.156 23.031 1 92.38 295 PHE B N 1
ATOM 8577 C CA . PHE B 1 295 ? -31.25 29.891 21.984 1 92.38 295 PHE B CA 1
ATOM 8578 C C . PHE B 1 295 ? -30.281 31.062 21.844 1 92.38 295 PHE B C 1
ATOM 8580 O O . PHE B 1 295 ? -29.078 30.859 21.688 1 92.38 295 PHE B O 1
ATOM 8587 N N . GLU B 1 296 ? -30.781 32.25 21.828 1 90.94 296 GLU B N 1
ATOM 8588 C CA . GLU B 1 296 ? -29.953 33.469 21.766 1 90.94 296 GLU B CA 1
ATOM 8589 C C . GLU B 1 296 ? -29 33.531 22.953 1 90.94 296 GLU B C 1
ATOM 8591 O O . GLU B 1 296 ? -27.844 33.969 22.797 1 90.94 296 GLU B O 1
ATOM 8596 N N . GLY B 1 297 ? -29.406 33.219 24.156 1 89.12 297 GLY B N 1
ATOM 8597 C CA . GLY B 1 297 ? -28.547 33.156 25.328 1 89.12 297 GLY B CA 1
ATOM 8598 C C . GLY B 1 297 ? -27.422 32.156 25.188 1 89.12 297 GLY B C 1
ATOM 8599 O O . GLY B 1 297 ? -26.297 32.406 25.609 1 89.12 297 GLY B O 1
ATOM 8600 N N . LEU B 1 298 ? -27.734 31.062 24.625 1 93.5 298 LEU B N 1
ATOM 8601 C CA . LEU B 1 298 ? -26.734 30.031 24.391 1 93.5 298 LEU B CA 1
ATOM 8602 C C . LEU B 1 298 ? -25.688 30.5 23.375 1 93.5 298 LEU B C 1
ATOM 8604 O O . LEU B 1 298 ? -24.484 30.344 23.609 1 93.5 298 LEU B O 1
ATOM 8608 N N . MET B 1 299 ? -26.156 31.109 22.234 1 92.5 299 MET B N 1
ATOM 8609 C CA . MET B 1 299 ? -25.266 31.469 21.125 1 92.5 299 MET B CA 1
ATOM 8610 C C . MET B 1 299 ? -24.359 32.625 21.5 1 92.5 299 MET B C 1
ATOM 8612 O O . MET B 1 299 ? -23.281 32.781 20.953 1 92.5 299 MET B O 1
ATOM 8616 N N . ARG B 1 300 ? -24.688 33.438 22.438 1 89.88 300 ARG B N 1
ATOM 8617 C CA . ARG B 1 300 ? -23.844 34.531 22.906 1 89.88 300 ARG B CA 1
ATOM 8618 C C . ARG B 1 300 ? -22.562 34 23.547 1 89.88 300 ARG B C 1
ATOM 8620 O O . ARG B 1 300 ? -21.516 34.656 23.469 1 89.88 300 ARG B O 1
ATOM 8627 N N . PHE B 1 301 ? -22.703 32.812 24.156 1 90.06 301 PHE B N 1
ATOM 8628 C CA . PHE B 1 301 ? -21.531 32.25 24.797 1 90.06 301 PHE B CA 1
ATOM 8629 C C . PHE B 1 301 ? -20.828 31.266 23.859 1 90.06 301 PHE B C 1
ATOM 8631 O O . PHE B 1 301 ? -19.594 31.125 23.906 1 90.06 301 PHE B O 1
ATOM 8638 N N . TYR B 1 302 ? -21.609 30.594 23.031 1 92.5 302 TYR B N 1
ATOM 8639 C CA . TYR B 1 302 ? -21.031 29.578 22.141 1 92.5 302 TYR B CA 1
ATOM 8640 C C . TYR B 1 302 ? -20.312 30.234 20.969 1 92.5 302 TYR B C 1
ATOM 8642 O O . TYR B 1 302 ? -19.188 29.828 20.625 1 92.5 302 TYR B O 1
ATOM 8650 N N . LYS B 1 303 ? -20.922 31.172 20.266 1 92.75 303 LYS B N 1
ATOM 8651 C CA . LYS B 1 303 ? -20.328 31.953 19.172 1 92.75 303 LYS B CA 1
ATOM 8652 C C . LYS B 1 303 ? -20.562 33.438 19.391 1 92.75 303 LYS B C 1
ATOM 8654 O O . LYS B 1 303 ? -21.406 34.062 18.734 1 92.75 303 LYS B O 1
ATOM 8659 N N . PRO B 1 304 ? -19.656 34.031 20.094 1 87.5 304 PRO B N 1
ATOM 8660 C CA . PRO B 1 304 ? -19.875 35.438 20.453 1 87.5 304 PRO B CA 1
ATOM 8661 C C . PRO B 1 304 ? -19.656 36.375 19.281 1 87.5 304 PRO B C 1
ATOM 8663 O O . PRO B 1 304 ? -20.156 37.5 19.297 1 87.5 304 PRO B O 1
ATOM 8666 N N . ARG B 1 305 ? -19.062 35.969 18.188 1 87.94 305 ARG B N 1
ATOM 8667 C CA . ARG B 1 305 ? -18.781 36.844 17.062 1 87.94 305 ARG B CA 1
ATOM 8668 C C . ARG B 1 305 ? -19.953 36.875 16.078 1 87.94 305 ARG B C 1
ATOM 8670 O O . ARG B 1 305 ? -19.984 37.688 15.164 1 87.94 305 ARG B O 1
ATOM 8677 N N . MET B 1 306 ? -20.906 35.969 16.375 1 90.75 306 MET B N 1
ATOM 8678 C CA . MET B 1 306 ? -22.078 35.938 15.492 1 90.75 306 MET B CA 1
ATOM 8679 C C . MET B 1 306 ? -23 37.125 15.758 1 90.75 306 MET B C 1
ATOM 8681 O O . MET B 1 306 ? -23.25 37.469 16.922 1 90.75 306 MET B O 1
ATOM 8685 N N . THR B 1 307 ? -23.453 37.812 14.719 1 88.44 307 THR B N 1
ATOM 8686 C CA . THR B 1 307 ? -24.375 38.938 14.828 1 88.44 307 THR B CA 1
ATOM 8687 C C . THR B 1 307 ? -25.781 38.438 15.141 1 88.44 307 THR B C 1
ATOM 8689 O O . THR B 1 307 ? -26.078 37.25 15.008 1 88.44 307 THR B O 1
ATOM 8692 N N . ALA B 1 308 ? -26.625 39.344 15.562 1 88.81 308 ALA B N 1
ATOM 8693 C CA . ALA B 1 308 ? -28 39 15.953 1 88.81 308 ALA B CA 1
ATOM 8694 C C . ALA B 1 308 ? -28.781 38.438 14.766 1 88.81 308 ALA B C 1
ATOM 8696 O O . ALA B 1 308 ? -29.578 37.531 14.93 1 88.81 308 ALA B O 1
ATOM 8697 N N . GLY B 1 309 ? -28.516 39.031 13.602 1 87.44 309 GLY B N 1
ATOM 8698 C CA . GLY B 1 309 ? -29.188 38.5 12.414 1 87.44 309 GLY B CA 1
ATOM 8699 C C . GLY B 1 309 ? -28.781 37.094 12.062 1 87.44 309 GLY B C 1
ATOM 8700 O O . GLY B 1 309 ? -29.609 36.281 11.688 1 87.44 309 GLY B O 1
ATOM 8701 N N . GLU B 1 310 ? -27.562 36.812 12.211 1 91.81 310 GLU B N 1
ATOM 8702 C CA . GLU B 1 310 ? -27.047 35.469 11.922 1 91.81 310 GLU B CA 1
ATOM 8703 C C . GLU B 1 310 ? -27.562 34.469 12.945 1 91.81 310 GLU B C 1
ATOM 8705 O O . GLU B 1 310 ? -27.812 33.312 12.602 1 91.81 310 GLU B O 1
ATOM 8710 N N . ARG B 1 311 ? -27.688 34.906 14.227 1 93.06 311 ARG B N 1
ATOM 8711 C CA . ARG B 1 311 ? -28.188 34 15.258 1 93.06 311 ARG B CA 1
ATOM 8712 C C . ARG B 1 311 ? -29.641 33.594 14.969 1 93.06 311 ARG B C 1
ATOM 8714 O O . ARG B 1 311 ? -30 32.438 15.164 1 93.06 311 ARG B O 1
ATOM 8721 N N . TYR B 1 312 ? -30.375 34.531 14.523 1 91.94 312 TYR B N 1
ATOM 8722 C CA . TYR B 1 312 ? -31.75 34.219 14.203 1 91.94 312 TYR B CA 1
ATOM 8723 C C . TYR B 1 312 ? -31.844 33.312 12.984 1 91.94 312 TYR B C 1
ATOM 8725 O O . TYR B 1 312 ? -32.656 32.375 12.945 1 91.94 312 TYR B O 1
ATOM 8733 N N . LEU B 1 313 ? -31.062 33.562 11.992 1 92.44 313 LEU B N 1
ATOM 8734 C CA . LEU B 1 313 ? -31.031 32.719 10.805 1 92.44 313 LEU B CA 1
ATOM 8735 C C . LEU B 1 313 ? -30.625 31.297 11.164 1 92.44 313 LEU B C 1
ATOM 8737 O O . LEU B 1 313 ? -31.141 30.328 10.586 1 92.44 313 LEU B O 1
ATOM 8741 N N . THR B 1 314 ? -29.688 31.156 12.07 1 94.5 314 THR B N 1
ATOM 8742 C CA . THR B 1 314 ? -29.266 29.828 12.523 1 94.5 314 THR B CA 1
ATOM 8743 C C . THR B 1 314 ? -30.406 29.109 13.234 1 94.5 314 THR B C 1
ATOM 8745 O O . THR B 1 314 ? -30.578 27.906 13.078 1 94.5 314 THR B O 1
ATOM 8748 N N . PHE B 1 315 ? -31.141 29.891 14.023 1 93.62 315 PHE B N 1
ATOM 8749 C CA . PHE B 1 315 ? -32.312 29.312 14.695 1 93.62 315 PHE B CA 1
ATOM 8750 C C . PHE B 1 315 ? -33.344 28.844 13.68 1 93.62 315 PHE B C 1
ATOM 8752 O O . PHE B 1 315 ? -33.875 27.75 13.812 1 93.62 315 PHE B O 1
ATOM 8759 N N . LYS B 1 316 ? -33.531 29.594 12.672 1 92.12 316 LYS B N 1
ATOM 8760 C CA . LYS B 1 316 ? -34.5 29.25 11.633 1 92.12 316 LYS B CA 1
ATOM 8761 C C . LYS B 1 316 ? -34.031 28.047 10.82 1 92.12 316 LYS B C 1
ATOM 8763 O O . LYS B 1 316 ? -34.812 27.219 10.398 1 92.12 316 LYS B O 1
ATOM 8768 N N . ALA B 1 317 ? -32.812 28.016 10.625 1 93.25 317 ALA B N 1
ATOM 8769 C CA . ALA B 1 317 ? -32.25 26.906 9.852 1 93.25 317 ALA B CA 1
ATOM 8770 C C . ALA B 1 317 ? -32.344 25.594 10.633 1 93.25 317 ALA B C 1
ATOM 8772 O O . ALA B 1 317 ? -32.469 24.516 10.039 1 93.25 317 ALA B O 1
ATOM 8773 N N . LEU B 1 318 ? -32.219 25.641 11.945 1 93.94 318 LEU B N 1
ATOM 8774 C CA . LEU B 1 318 ? -32.281 24.453 12.789 1 93.94 318 LEU B CA 1
ATOM 8775 C C . LEU B 1 318 ? -33.719 23.953 12.906 1 93.94 318 LEU B C 1
ATOM 8777 O O . LEU B 1 318 ? -33.969 22.75 13.086 1 93.94 318 LEU B O 1
ATOM 8781 N N . ASN B 1 319 ? -34.594 24.844 12.773 1 90.94 319 ASN B N 1
ATOM 8782 C CA . ASN B 1 319 ? -36 24.5 12.953 1 90.94 319 ASN B CA 1
ATOM 8783 C C . ASN B 1 319 ? -36.594 23.891 11.688 1 90.94 319 ASN B C 1
ATOM 8785 O O . ASN B 1 319 ? -37.281 24.578 10.93 1 90.94 319 ASN B O 1
ATOM 8789 N N . GLN B 1 320 ? -36.438 22.656 11.516 1 84.19 320 GLN B N 1
ATOM 8790 C CA . GLN B 1 320 ? -36.969 21.969 10.328 1 84.19 320 GLN B CA 1
ATOM 8791 C C . GLN B 1 320 ? -38.438 21.609 10.5 1 84.19 320 GLN B C 1
ATOM 8793 O O . GLN B 1 320 ? -39.156 21.484 9.516 1 84.19 320 GLN B O 1
ATOM 8798 N N . SER B 1 321 ? -38.969 21.453 11.703 1 82.94 321 SER B N 1
ATOM 8799 C CA . SER B 1 321 ? -40.344 21.062 11.977 1 82.94 321 SER B CA 1
ATOM 8800 C C . SER B 1 321 ? -41.281 22.281 12.016 1 82.94 321 SER B C 1
ATOM 8802 O O . SER B 1 321 ? -42.5 22.125 12.156 1 82.94 321 SER B O 1
ATOM 8804 N N . ASN B 1 322 ? -40.938 23.406 11.766 1 80.31 322 ASN B N 1
ATOM 8805 C CA . ASN B 1 322 ? -41.719 24.641 11.742 1 80.31 322 ASN B CA 1
ATOM 8806 C C . ASN B 1 322 ? -42.5 24.828 13.039 1 80.31 322 ASN B C 1
ATOM 8808 O O . ASN B 1 322 ? -43.656 25.234 13.016 1 80.31 322 ASN B O 1
ATOM 8812 N N . SER B 1 323 ? -41.812 24.328 14.078 1 84.25 323 SER B N 1
ATOM 8813 C CA . SER B 1 323 ? -42.375 24.562 15.398 1 84.25 323 SER B CA 1
ATOM 8814 C C . SER B 1 323 ? -41.719 25.75 16.094 1 84.25 323 SER B C 1
ATOM 8816 O O . SER B 1 323 ? -40.594 26.125 15.742 1 84.25 323 SER B O 1
ATOM 8818 N N . PRO B 1 324 ? -42.469 26.484 16.938 1 84 324 PRO B N 1
ATOM 8819 C CA . PRO B 1 324 ? -41.875 27.609 17.641 1 84 324 PRO B CA 1
ATOM 8820 C C . PRO B 1 324 ? -40.781 27.203 18.609 1 84 324 PRO B C 1
ATOM 8822 O O . PRO B 1 324 ? -39.938 28.031 18.984 1 84 324 PRO B O 1
ATOM 8825 N N . LEU B 1 325 ? -40.844 25.922 18.984 1 89.69 325 LEU B N 1
ATOM 8826 C CA . LEU B 1 325 ? -39.812 25.406 19.891 1 89.69 325 LEU B CA 1
ATOM 8827 C C . LEU B 1 325 ? -38.938 24.375 19.188 1 89.69 325 LEU B C 1
ATOM 8829 O O . LEU B 1 325 ? -39.406 23.609 18.344 1 89.69 325 LEU B O 1
ATOM 8833 N N . LEU B 1 326 ? -37.656 24.469 19.469 1 91.19 326 LEU B N 1
ATOM 8834 C CA . LEU B 1 326 ? -36.719 23.531 18.875 1 91.19 326 LEU B CA 1
ATOM 8835 C C . LEU B 1 326 ? -36.719 22.188 19.625 1 91.19 326 LEU B C 1
ATOM 8837 O O . LEU B 1 326 ? -36.5 22.156 20.828 1 91.19 326 LEU B O 1
ATOM 8841 N N . SER B 1 327 ? -37.062 21.172 18.906 1 90.38 327 SER B N 1
ATOM 8842 C CA . SER B 1 327 ? -37.031 19.828 19.484 1 90.38 327 SER B CA 1
ATOM 8843 C C . SER B 1 327 ? -35.594 19.297 19.562 1 90.38 327 SER B C 1
ATOM 8845 O O . SER B 1 327 ? -34.656 19.906 19.031 1 90.38 327 SER B O 1
ATOM 8847 N N . LEU B 1 328 ? -35.406 18.281 20.297 1 90.06 328 LEU B N 1
ATOM 8848 C CA . LEU B 1 328 ? -34.125 17.641 20.438 1 90.06 328 LEU B CA 1
ATOM 8849 C C . LEU B 1 328 ? -33.594 17.156 19.078 1 90.06 328 LEU B C 1
ATOM 8851 O O . LEU B 1 328 ? -32.406 17.266 18.797 1 90.06 328 LEU B O 1
ATOM 8855 N N . LYS B 1 329 ? -34.469 16.672 18.25 1 89.19 329 LYS B N 1
ATOM 8856 C CA . LYS B 1 329 ? -34.094 16.188 16.922 1 89.19 329 LYS B CA 1
ATOM 8857 C C . LYS B 1 329 ? -33.562 17.312 16.047 1 89.19 329 LYS B C 1
ATOM 8859 O O . LYS B 1 329 ? -32.594 17.109 15.281 1 89.19 329 LYS B O 1
ATOM 8864 N N . ASP B 1 330 ? -34.094 18.453 16.234 1 91.31 330 ASP B N 1
ATOM 8865 C CA . ASP B 1 330 ? -33.656 19.625 15.469 1 91.31 330 ASP B CA 1
ATOM 8866 C C . ASP B 1 330 ? -32.344 20.156 16 1 91.31 330 ASP B C 1
ATOM 8868 O O . ASP B 1 330 ? -31.469 20.594 15.234 1 91.31 330 ASP B O 1
ATOM 8872 N N . PHE B 1 331 ? -32.219 20.062 17.281 1 92.94 331 PHE B N 1
ATOM 8873 C CA . PHE B 1 331 ? -31.062 20.641 17.953 1 92.94 331 PHE B CA 1
ATOM 8874 C C . PHE B 1 331 ? -29.828 19.781 17.719 1 92.94 331 PHE B C 1
ATOM 8876 O O . PHE B 1 331 ? -28.703 20.25 17.891 1 92.94 331 PHE B O 1
ATOM 8883 N N . GLN B 1 332 ? -30.047 18.594 17.219 1 90.44 332 GLN B N 1
ATOM 8884 C CA . GLN B 1 332 ? -28.938 17.672 17.016 1 90.44 332 GLN B CA 1
ATOM 8885 C C . GLN B 1 332 ? -28 18.156 15.914 1 90.44 332 GLN B C 1
ATOM 8887 O O . GLN B 1 332 ? -26.812 17.812 15.891 1 90.44 332 GLN B O 1
ATOM 8892 N N . ASP B 1 333 ? -28.422 19.078 15.023 1 91.44 333 ASP B N 1
ATOM 8893 C CA . ASP B 1 333 ? -27.625 19.562 13.898 1 91.44 333 ASP B CA 1
ATOM 8894 C C . ASP B 1 333 ? -27 20.906 14.227 1 91.44 333 ASP B C 1
ATOM 8896 O O . ASP B 1 333 ? -26.625 21.672 13.32 1 91.44 333 ASP B O 1
ATOM 8900 N N . ILE B 1 334 ? -26.797 21.172 15.445 1 94.44 334 ILE B N 1
ATOM 8901 C CA . ILE B 1 334 ? -26.344 22.5 15.859 1 94.44 334 ILE B CA 1
ATOM 8902 C C . ILE B 1 334 ? -24.922 22.734 15.383 1 94.44 334 ILE B C 1
ATOM 8904 O O . ILE B 1 334 ? -24.562 23.844 14.961 1 94.44 334 ILE B O 1
ATOM 8908 N N . TYR B 1 335 ? -24.047 21.734 15.391 1 92.94 335 TYR B N 1
ATOM 8909 C CA . TYR B 1 335 ? -22.641 21.906 15 1 92.94 335 TYR B CA 1
ATOM 8910 C C . TYR B 1 335 ? -22.531 22.266 13.523 1 92.94 335 TYR B C 1
ATOM 8912 O O . TYR B 1 335 ? -21.781 23.172 13.148 1 92.94 335 TYR B O 1
ATOM 8920 N N . GLU B 1 336 ? -23.312 21.656 12.656 1 90.94 336 GLU B N 1
ATOM 8921 C CA . GLU B 1 336 ? -23.266 21.875 11.211 1 90.94 336 GLU B CA 1
ATOM 8922 C C . GLU B 1 336 ? -23.922 23.188 10.836 1 90.94 336 GLU B C 1
ATOM 8924 O O . GLU B 1 336 ? -23.422 23.906 9.961 1 90.94 336 GLU B O 1
ATOM 8929 N N . VAL B 1 337 ? -25 23.547 11.508 1 92.31 337 VAL B N 1
ATOM 8930 C CA . VAL B 1 337 ? -25.75 24.75 11.148 1 92.31 337 VAL B CA 1
ATOM 8931 C C . VAL B 1 337 ? -25.031 25.984 11.695 1 92.31 337 VAL B C 1
ATOM 8933 O O . VAL B 1 337 ? -25.062 27.047 11.07 1 92.31 337 VAL B O 1
ATOM 8936 N N . ALA B 1 338 ? -24.391 25.75 12.836 1 92.81 338 ALA B N 1
ATOM 8937 C CA . ALA B 1 338 ? -23.688 26.875 13.438 1 92.81 338 ALA B CA 1
ATOM 8938 C C . ALA B 1 338 ? -22.422 27.219 12.656 1 92.81 338 ALA B C 1
ATOM 8940 O O . ALA B 1 338 ? -21.891 28.312 12.781 1 92.81 338 ALA B O 1
ATOM 8941 N N . ALA B 1 339 ? -21.922 26.344 11.82 1 91.06 339 ALA B N 1
ATOM 8942 C CA . ALA B 1 339 ? -20.719 26.578 11.039 1 91.06 339 ALA B CA 1
ATOM 8943 C C . ALA B 1 339 ? -21.031 27.297 9.734 1 91.06 339 ALA B C 1
ATOM 8945 O O . ALA B 1 339 ? -20.109 27.75 9.031 1 91.06 339 ALA B O 1
ATOM 8946 N N . LEU B 1 340 ? -22.25 27.562 9.398 1 92.62 340 LEU B N 1
ATOM 8947 C CA . LEU B 1 340 ? -22.656 28.234 8.18 1 92.62 340 LEU B CA 1
ATOM 8948 C C . LEU B 1 340 ? -22.406 29.734 8.273 1 92.62 340 LEU B C 1
ATOM 8950 O O . LEU B 1 340 ? -22.609 30.344 9.328 1 92.62 340 LEU B O 1
ATOM 8954 N N . LYS B 1 341 ? -21.844 30.297 7.273 1 90.62 341 LYS B N 1
ATOM 8955 C CA . LYS B 1 341 ? -21.703 31.734 7.129 1 90.62 341 LYS B CA 1
ATOM 8956 C C . LYS B 1 341 ? -22.781 32.312 6.215 1 90.62 341 LYS B C 1
ATOM 8958 O O . LYS B 1 341 ? -22.922 31.891 5.062 1 90.62 341 LYS B O 1
ATOM 8963 N N . TRP B 1 342 ? -23.5 33.25 6.719 1 90.12 342 TRP B N 1
ATOM 8964 C CA . TRP B 1 342 ? -24.672 33.75 6.031 1 90.12 342 TRP B CA 1
ATOM 8965 C C . TRP B 1 342 ? -24.359 35.031 5.266 1 90.12 342 TRP B C 1
ATOM 8967 O O . TRP B 1 342 ? -23.641 35.906 5.766 1 90.12 342 TRP B O 1
ATOM 8977 N N . LYS B 1 343 ? -24.75 35.094 4.012 1 85.88 343 LYS B N 1
ATOM 8978 C CA . LYS B 1 343 ? -24.672 36.281 3.176 1 85.88 343 LYS B CA 1
ATOM 8979 C C . LYS B 1 343 ? -25.984 36.531 2.438 1 85.88 343 LYS B C 1
ATOM 8981 O O . LYS B 1 343 ? -26.672 35.562 2.047 1 85.88 343 LYS B O 1
ATOM 8986 N N . ALA B 1 344 ? -26.328 37.75 2.35 1 83.25 344 ALA B N 1
ATOM 8987 C CA . ALA B 1 344 ? -27.578 38.125 1.659 1 83.25 344 ALA B CA 1
ATOM 8988 C C . ALA B 1 344 ? -27.469 37.844 0.162 1 83.25 344 ALA B C 1
ATOM 8990 O O . ALA B 1 344 ? -26.422 38.094 -0.452 1 83.25 344 ALA B O 1
ATOM 8991 N N . LYS B 1 345 ? -28.375 37 -0.339 1 78.06 345 LYS B N 1
ATOM 8992 C CA . LYS B 1 345 ? -28.406 36.719 -1.773 1 78.06 345 LYS B CA 1
ATOM 8993 C C . LYS B 1 345 ? -28.688 38 -2.566 1 78.06 345 LYS B C 1
ATOM 8995 O O . LYS B 1 345 ? -29.688 38.688 -2.314 1 78.06 345 LYS B O 1
ATOM 9000 N N . ARG B 1 346 ? -27.672 38.5 -3.195 1 66.19 346 ARG B N 1
ATOM 9001 C CA . ARG B 1 346 ? -27.891 39.688 -4.008 1 66.19 346 ARG B CA 1
ATOM 9002 C C . ARG B 1 346 ? -28.609 39.344 -5.309 1 66.19 346 ARG B C 1
ATOM 9004 O O . ARG B 1 346 ? -28.344 38.281 -5.906 1 66.19 346 ARG B O 1
ATOM 9011 N N . ASN B 1 347 ? -29.781 39.938 -5.52 1 59.47 347 ASN B N 1
ATOM 9012 C CA . ASN B 1 347 ? -30.531 39.75 -6.754 1 59.47 347 ASN B CA 1
ATOM 9013 C C . ASN B 1 347 ? -29.672 40.062 -7.984 1 59.47 347 ASN B C 1
ATOM 9015 O O . ASN B 1 347 ? -30.047 39.688 -9.102 1 59.47 347 ASN B O 1
ATOM 9019 N N . ARG B 1 348 ? -28.562 40.812 -7.785 1 60.84 348 ARG B N 1
ATOM 9020 C CA . ARG B 1 348 ? -27.781 41.188 -8.969 1 60.84 348 ARG B CA 1
ATOM 9021 C C . ARG B 1 348 ? -26.734 40.125 -9.297 1 60.84 348 ARG B C 1
ATOM 9023 O O . ARG B 1 348 ? -25.938 39.75 -8.438 1 60.84 348 ARG B O 1
ATOM 9030 N N . GLU B 1 349 ? -26.953 39.469 -10.406 1 64.19 349 GLU B N 1
ATOM 9031 C CA . GLU B 1 349 ? -26.172 38.312 -10.844 1 64.19 349 GLU B CA 1
ATOM 9032 C C . GLU B 1 349 ? -24.734 38.719 -11.125 1 64.19 349 GLU B C 1
ATOM 9034 O O . GLU B 1 349 ? -23.797 38 -10.734 1 64.19 349 GLU B O 1
ATOM 9039 N N . HIS B 1 350 ? -24.672 40.094 -11.836 1 75.38 350 HIS B N 1
ATOM 9040 C CA . HIS B 1 350 ? -23.328 40.5 -12.227 1 75.38 350 HIS B CA 1
ATOM 9041 C C . HIS B 1 350 ? -23.031 41.906 -11.758 1 75.38 350 HIS B C 1
ATOM 9043 O O . HIS B 1 350 ? -23.938 42.719 -11.539 1 75.38 350 HIS B O 1
ATOM 9049 N N . TRP B 1 351 ? -21.766 42.344 -11.477 1 78.69 351 TRP B N 1
ATOM 9050 C CA . TRP B 1 351 ? -21.344 43.625 -10.93 1 78.69 351 TRP B CA 1
ATOM 9051 C C . TRP B 1 351 ? -21.578 44.75 -11.93 1 78.69 351 TRP B C 1
ATOM 9053 O O . TRP B 1 351 ? -21.734 45.906 -11.539 1 78.69 351 TRP B O 1
ATOM 9063 N N . PHE B 1 352 ? -21.734 44.469 -13.227 1 79.5 352 PHE B N 1
ATOM 9064 C CA . PHE B 1 352 ? -21.844 45.5 -14.234 1 79.5 352 PHE B CA 1
ATOM 9065 C C . PHE B 1 352 ? -23.312 45.781 -14.57 1 79.5 352 PHE B C 1
ATOM 9067 O O . PHE B 1 352 ? -23.625 46.531 -15.477 1 79.5 352 PHE B O 1
ATOM 9074 N N . ASP B 1 353 ? -24.109 45.25 -13.875 1 79.88 353 ASP B N 1
ATOM 9075 C CA . ASP B 1 353 ? -25.531 45.406 -14.203 1 79.88 353 ASP B CA 1
ATOM 9076 C C . ASP B 1 353 ? -25.969 46.844 -13.977 1 79.88 353 ASP B C 1
ATOM 9078 O O . ASP B 1 353 ? -26.922 47.312 -14.609 1 79.88 353 ASP B O 1
ATOM 9082 N N . GLU B 1 354 ? -25.172 47.656 -13.164 1 77.44 354 GLU B N 1
ATOM 9083 C CA . GLU B 1 354 ? -25.578 49.031 -12.859 1 77.44 354 GLU B CA 1
ATOM 9084 C C . GLU B 1 354 ? -24.875 50.031 -13.773 1 77.44 354 GLU B C 1
ATOM 9086 O O . GLU B 1 354 ? -25.156 51.219 -13.711 1 77.44 354 GLU B O 1
ATOM 9091 N N . LEU B 1 355 ? -24.156 49.531 -14.625 1 82.12 355 LEU B N 1
ATOM 9092 C CA . LEU B 1 355 ? -23.375 50.438 -15.461 1 82.12 355 LEU B CA 1
ATOM 9093 C C . LEU B 1 355 ? -24.203 50.938 -16.641 1 82.12 355 LEU B C 1
ATOM 9095 O O . LEU B 1 355 ? -25.219 50.312 -16.984 1 82.12 355 LEU B O 1
ATOM 9099 N N . PRO B 1 356 ? -23.812 52.125 -17.203 1 87.06 356 PRO B N 1
ATOM 9100 C CA . PRO B 1 356 ? -24.547 52.625 -18.359 1 87.06 356 PRO B CA 1
ATOM 9101 C C . PRO B 1 356 ? -24.594 51.625 -19.516 1 87.06 356 PRO B C 1
ATOM 9103 O O . PRO B 1 356 ? -23.828 50.656 -19.531 1 87.06 356 PRO B O 1
ATOM 9106 N N . ARG B 1 357 ? -25.453 51.844 -20.5 1 87.44 357 ARG B N 1
ATOM 9107 C CA . ARG B 1 357 ? -25.797 50.906 -21.562 1 87.44 357 ARG B CA 1
ATOM 9108 C C . ARG B 1 357 ? -24.578 50.5 -22.359 1 87.44 357 ARG B C 1
ATOM 9110 O O . ARG B 1 357 ? -24.359 49.312 -22.641 1 87.44 357 ARG B O 1
ATOM 9117 N N . THR B 1 358 ? -23.734 51.438 -22.719 1 89 358 THR B N 1
ATOM 9118 C CA . THR B 1 358 ? -22.578 51.125 -23.547 1 89 358 THR B CA 1
ATOM 9119 C C . THR B 1 358 ? -21.594 50.25 -22.781 1 89 358 THR B C 1
ATOM 9121 O O . THR B 1 358 ? -21.078 49.281 -23.312 1 89 358 THR B O 1
ATOM 9124 N N . ALA B 1 359 ? -21.344 50.625 -21.578 1 89 359 ALA B N 1
ATOM 9125 C CA . ALA B 1 359 ? -20.438 49.844 -20.75 1 89 359 ALA B CA 1
ATOM 9126 C C . ALA B 1 359 ? -21.016 48.469 -20.422 1 89 359 ALA B C 1
ATOM 9128 O O . ALA B 1 359 ? -20.281 47.469 -20.359 1 89 359 ALA B O 1
ATOM 9129 N N . PHE B 1 360 ? -22.297 48.375 -20.375 1 89.25 360 PHE B N 1
ATOM 9130 C CA . PHE B 1 360 ? -22.969 47.125 -20.078 1 89.25 360 PHE B CA 1
ATOM 9131 C C . PHE B 1 360 ? -22.766 46.125 -21.219 1 89.25 360 PHE B C 1
ATOM 9133 O O . PHE B 1 360 ? -22.484 44.938 -20.969 1 89.25 360 PHE B O 1
ATOM 9140 N N . LEU B 1 361 ? -22.859 46.656 -22.422 1 90 361 LEU B N 1
ATOM 9141 C CA . LEU B 1 361 ? -22.734 45.781 -23.578 1 90 361 LEU B CA 1
ATOM 9142 C C . LEU B 1 361 ? -21.297 45.281 -23.719 1 90 361 LEU B C 1
ATOM 9144 O O . LEU B 1 361 ? -21.078 44.125 -24.094 1 90 361 LEU B O 1
ATOM 9148 N N . ILE B 1 362 ? -20.391 46.094 -23.359 1 91.06 362 ILE B N 1
ATOM 9149 C CA . ILE B 1 362 ? -18.984 45.719 -23.469 1 91.06 362 ILE B CA 1
ATOM 9150 C C . ILE B 1 362 ? -18.656 44.656 -22.422 1 91.06 362 ILE B C 1
ATOM 9152 O O . ILE B 1 362 ? -18.078 43.625 -22.734 1 91.06 362 ILE B O 1
ATOM 9156 N N . PHE B 1 363 ? -19.094 44.875 -21.234 1 90.88 363 PHE B N 1
ATOM 9157 C CA . PHE B 1 363 ? -18.75 43.969 -20.172 1 90.88 363 PHE B CA 1
ATOM 9158 C C . PHE B 1 363 ? -19.547 42.656 -20.281 1 90.88 363 PHE B C 1
ATOM 9160 O O . PHE B 1 363 ? -19.047 41.594 -19.922 1 90.88 363 PHE B O 1
ATOM 9167 N N . LYS B 1 364 ? -20.672 42.719 -20.797 1 90.19 364 LYS B N 1
ATOM 9168 C CA . LYS B 1 364 ? -21.422 41.5 -21.062 1 90.19 364 LYS B CA 1
ATOM 9169 C C . LYS B 1 364 ? -20.75 40.688 -22.141 1 90.19 364 LYS B C 1
ATOM 9171 O O . LYS B 1 364 ? -20.719 39.438 -22.062 1 90.19 364 LYS B O 1
ATOM 9176 N N . GLY B 1 365 ? -20.312 41.438 -23.109 1 91.75 365 GLY B N 1
ATOM 9177 C CA . GLY B 1 365 ? -19.562 40.719 -24.141 1 91.75 365 GLY B CA 1
ATOM 9178 C C . GLY B 1 365 ? -18.297 40.062 -23.609 1 91.75 365 GLY B C 1
ATOM 9179 O O . GLY B 1 365 ? -17.984 38.938 -23.984 1 91.75 365 GLY B O 1
ATOM 9180 N N . ILE B 1 366 ? -17.641 40.688 -22.719 1 92.75 366 ILE B N 1
ATOM 9181 C CA . ILE B 1 366 ? -16.438 40.156 -22.109 1 92.75 366 ILE B CA 1
ATOM 9182 C C . ILE B 1 366 ? -16.797 38.938 -21.234 1 92.75 366 ILE B C 1
ATOM 9184 O O . ILE B 1 366 ? -16.062 37.938 -21.219 1 92.75 366 ILE B O 1
ATOM 9188 N N . ASN B 1 367 ? -17.797 39.031 -20.547 1 91.94 367 ASN B N 1
ATOM 9189 C CA . ASN B 1 367 ? -18.25 37.938 -19.703 1 91.94 367 ASN B CA 1
ATOM 9190 C C . ASN B 1 367 ? -18.562 36.688 -20.516 1 91.94 367 ASN B C 1
ATOM 9192 O O . ASN B 1 367 ? -18.203 35.594 -20.125 1 91.94 367 ASN B O 1
ATOM 9196 N N . ILE B 1 368 ? -19.156 36.938 -21.656 1 92.38 368 ILE B N 1
ATOM 9197 C CA . ILE B 1 368 ? -19.5 35.812 -22.516 1 92.38 368 ILE B CA 1
ATOM 9198 C C . ILE B 1 368 ? -18.219 35.188 -23.094 1 92.38 368 ILE B C 1
ATOM 9200 O O . ILE B 1 368 ? -18.109 33.969 -23.234 1 92.38 368 ILE B O 1
ATOM 9204 N N . LEU B 1 369 ? -17.328 36.031 -23.344 1 92.88 369 LEU B N 1
ATOM 9205 C CA . LEU B 1 369 ? -16.062 35.594 -23.891 1 92.88 369 LEU B CA 1
ATOM 9206 C C . LEU B 1 369 ? -15.281 34.75 -22.875 1 92.88 369 LEU B C 1
ATOM 9208 O O . LEU B 1 369 ? -14.797 33.656 -23.203 1 92.88 369 LEU B O 1
ATOM 9212 N N . VAL B 1 370 ? -15.203 35.219 -21.719 1 91.56 370 VAL B N 1
ATOM 9213 C CA . VAL B 1 370 ? -14.391 34.562 -20.688 1 91.56 370 VAL B CA 1
ATOM 9214 C C . VAL B 1 370 ? -15.039 33.25 -20.266 1 91.56 370 VAL B C 1
ATOM 9216 O O . VAL B 1 370 ? -14.344 32.281 -19.906 1 91.56 370 VAL B O 1
ATOM 9219 N N . LYS B 1 371 ? -16.328 33.188 -20.312 1 90.69 371 LYS B N 1
ATOM 9220 C CA . LYS B 1 371 ? -17.031 31.969 -19.906 1 90.69 371 LYS B CA 1
ATOM 9221 C C . LYS B 1 371 ? -17.156 30.984 -21.047 1 90.69 371 LYS B C 1
ATOM 9223 O O . LYS B 1 371 ? -17.547 29.828 -20.844 1 90.69 371 LYS B O 1
ATOM 9228 N N . SER B 1 372 ? -16.656 31.406 -22.203 1 91.62 372 SER B N 1
ATOM 9229 C CA . SER B 1 372 ? -16.75 30.531 -23.375 1 91.62 372 SER B CA 1
ATOM 9230 C C . SER B 1 372 ? -15.711 29.422 -23.328 1 91.62 372 SER B C 1
ATOM 9232 O O . SER B 1 372 ? -14.602 29.625 -22.828 1 91.62 372 SER B O 1
ATOM 9234 N N . LYS B 1 373 ? -16.047 28.25 -23.75 1 91.44 373 LYS B N 1
ATOM 9235 C CA . LYS B 1 373 ? -15.141 27.109 -23.797 1 91.44 373 LYS B CA 1
ATOM 9236 C C . LYS B 1 373 ? -13.992 27.344 -24.781 1 91.44 373 LYS B C 1
ATOM 9238 O O . LYS B 1 373 ? -12.867 26.906 -24.547 1 91.44 373 LYS B O 1
ATOM 9243 N N . ALA B 1 374 ? -14.289 28.047 -25.812 1 93.06 374 ALA B N 1
ATOM 9244 C CA . ALA B 1 374 ? -13.258 28.344 -26.797 1 93.06 374 ALA B CA 1
ATOM 9245 C C . ALA B 1 374 ? -12.133 29.172 -26.203 1 93.06 374 ALA B C 1
ATOM 9247 O O . ALA B 1 374 ? -10.961 28.938 -26.484 1 93.06 374 ALA B O 1
ATOM 9248 N N . PHE B 1 375 ? -12.508 30.125 -25.406 1 93.56 375 PHE B N 1
ATOM 9249 C CA . PHE B 1 375 ? -11.508 30.953 -24.734 1 93.56 375 PHE B CA 1
ATOM 9250 C C . PHE B 1 375 ? -10.664 30.125 -23.781 1 93.56 375 PHE B C 1
ATOM 9252 O O . PHE B 1 375 ? -9.445 30.312 -23.719 1 93.56 375 PHE B O 1
ATOM 9259 N N . GLN B 1 376 ? -11.25 29.25 -23.141 1 89.62 376 GLN B N 1
ATOM 9260 C CA . GLN B 1 376 ? -10.523 28.406 -22.203 1 89.62 376 GLN B CA 1
ATOM 9261 C C . GLN B 1 376 ? -9.547 27.484 -22.922 1 89.62 376 GLN B C 1
ATOM 9263 O O . GLN B 1 376 ? -8.383 27.359 -22.531 1 89.62 376 GLN B O 1
ATOM 9268 N N . TYR B 1 377 ? -9.969 26.875 -24.016 1 91.25 377 TYR B N 1
ATOM 9269 C CA . TYR B 1 377 ? -9.102 25.969 -24.766 1 91.25 377 TYR B CA 1
ATOM 9270 C C . TYR B 1 377 ? -7.98 26.75 -25.453 1 91.25 377 TYR B C 1
ATOM 9272 O O . TYR B 1 377 ? -6.867 26.234 -25.594 1 91.25 377 TYR B O 1
ATOM 9280 N N . PHE B 1 378 ? -8.305 27.984 -25.797 1 94 378 PHE B N 1
ATOM 9281 C CA . PHE B 1 378 ? -7.27 28.828 -26.375 1 94 378 PHE B CA 1
ATOM 9282 C C . PHE B 1 378 ? -6.172 29.109 -25.359 1 94 378 PHE B C 1
ATOM 9284 O O . PHE B 1 378 ? -4.984 29.047 -25.688 1 94 378 PHE B O 1
ATOM 9291 N N . MET B 1 379 ? -6.547 29.422 -24.203 1 91.5 379 MET B N 1
ATOM 9292 C CA . MET B 1 379 ? -5.562 29.703 -23.156 1 91.5 379 MET B CA 1
ATOM 9293 C C . MET B 1 379 ? -4.754 28.453 -22.812 1 91.5 379 MET B C 1
ATOM 9295 O O . MET B 1 379 ? -3.557 28.547 -22.547 1 91.5 379 MET B O 1
ATOM 9299 N N . TYR B 1 380 ? -5.402 27.297 -22.891 1 89.81 380 TYR B N 1
ATOM 9300 C CA . TYR B 1 380 ? -4.668 26.062 -22.641 1 89.81 380 TYR B CA 1
ATOM 9301 C C . TYR B 1 380 ? -3.629 25.828 -23.734 1 89.81 380 TYR B C 1
ATOM 9303 O O . TYR B 1 380 ? -2.516 25.375 -23.453 1 89.81 380 TYR B O 1
ATOM 9311 N N . LEU B 1 381 ? -3.949 26.156 -24.875 1 93.38 381 LEU B N 1
ATOM 9312 C CA . LEU B 1 381 ? -3.021 26.016 -25.984 1 93.38 381 LEU B CA 1
ATOM 9313 C C . LEU B 1 381 ? -1.839 26.969 -25.844 1 93.38 381 LEU B C 1
ATOM 9315 O O . LEU B 1 381 ? -0.699 26.594 -26.125 1 93.38 381 LEU B O 1
ATOM 9319 N N . VAL B 1 382 ? -2.186 28.109 -25.391 1 93.06 382 VAL B N 1
ATOM 9320 C CA . VAL B 1 382 ? -1.132 29.094 -25.188 1 93.06 382 VAL B CA 1
ATOM 9321 C C . VAL B 1 382 ? -0.163 28.609 -24.109 1 93.06 382 VAL B C 1
ATOM 9323 O O . VAL B 1 382 ? 1.056 28.703 -24.281 1 93.06 382 VAL B O 1
ATOM 9326 N N . VAL B 1 383 ? -0.653 28.094 -23.062 1 90.69 383 VAL B N 1
ATOM 9327 C CA . VAL B 1 383 ? 0.186 27.609 -21.969 1 90.69 383 VAL B CA 1
ATOM 9328 C C . VAL B 1 383 ? 1.007 26.422 -22.453 1 90.69 383 VAL B C 1
ATOM 9330 O O . VAL B 1 383 ? 2.188 26.297 -22.109 1 90.69 383 VAL B O 1
ATOM 9333 N N . ALA B 1 384 ? 0.43 25.547 -23.266 1 90.88 384 ALA B N 1
ATOM 9334 C CA . ALA B 1 384 ? 1.137 24.391 -23.797 1 90.88 384 ALA B CA 1
ATOM 9335 C C . ALA B 1 384 ? 2.275 24.812 -24.719 1 90.88 384 ALA B C 1
ATOM 9337 O O . ALA B 1 384 ? 3.373 24.266 -24.672 1 90.88 384 ALA B O 1
ATOM 9338 N N . VAL B 1 385 ? 2.021 25.828 -25.516 1 93.06 385 VAL B N 1
ATOM 9339 C CA . VAL B 1 385 ? 3.039 26.328 -26.438 1 93.06 385 VAL B CA 1
ATOM 9340 C C . VAL B 1 385 ? 4.168 26.984 -25.641 1 93.06 385 VAL B C 1
ATOM 9342 O O . VAL B 1 385 ? 5.34 26.859 -25.984 1 93.06 385 VAL B O 1
ATOM 9345 N N . ASN B 1 386 ? 3.803 27.688 -24.609 1 90.44 386 ASN B N 1
ATOM 9346 C CA . ASN B 1 386 ? 4.82 28.266 -23.734 1 90.44 386 ASN B CA 1
ATOM 9347 C C . ASN B 1 386 ? 5.691 27.188 -23.094 1 90.44 386 ASN B C 1
ATOM 9349 O O . ASN B 1 386 ? 6.91 27.344 -23 1 90.44 386 ASN B O 1
ATOM 9353 N N . GLY B 1 387 ? 5.051 26.125 -22.703 1 88.06 387 GLY B N 1
ATOM 9354 C CA . GLY B 1 387 ? 5.801 25.016 -22.125 1 88.06 387 GLY B CA 1
ATOM 9355 C C . GLY B 1 387 ? 6.777 24.391 -23.094 1 88.06 387 GLY B C 1
ATOM 9356 O O . GLY B 1 387 ? 7.93 24.125 -22.75 1 88.06 387 GLY B O 1
ATOM 9357 N N . VAL B 1 388 ? 6.359 24.203 -24.266 1 90.56 388 VAL B N 1
ATOM 9358 C CA . VAL B 1 388 ? 7.219 23.625 -25.297 1 90.56 388 VAL B CA 1
ATOM 9359 C C . VAL B 1 388 ? 8.344 24.594 -25.641 1 90.56 388 VAL B C 1
ATOM 9361 O O . VAL B 1 388 ? 9.484 24.188 -25.859 1 90.56 388 VAL B O 1
ATOM 9364 N N . TRP B 1 389 ? 7.996 25.859 -25.594 1 89.88 389 TRP B N 1
ATOM 9365 C CA . TRP B 1 389 ? 9 26.875 -25.875 1 89.88 389 TRP B CA 1
ATOM 9366 C C . TRP B 1 389 ? 10.086 26.875 -24.797 1 89.88 389 TRP B C 1
ATOM 9368 O O . TRP B 1 389 ? 11.273 26.953 -25.109 1 89.88 389 TRP B O 1
ATOM 9378 N N . ILE B 1 390 ? 9.68 26.812 -23.594 1 86.88 390 ILE B N 1
ATOM 9379 C CA . ILE B 1 390 ? 10.633 26.797 -22.484 1 86.88 390 ILE B CA 1
ATOM 9380 C C . ILE B 1 390 ? 11.5 25.547 -22.578 1 86.88 390 ILE B C 1
ATOM 9382 O O . ILE B 1 390 ? 12.711 25.609 -22.359 1 86.88 390 ILE B O 1
ATOM 9386 N N . LEU B 1 391 ? 10.953 24.469 -22.984 1 87.31 391 LEU B N 1
ATOM 9387 C CA . LEU B 1 391 ? 11.68 23.203 -23.094 1 87.31 391 LEU B CA 1
ATOM 9388 C C . LEU B 1 391 ? 12.711 23.266 -24.219 1 87.31 391 LEU B C 1
ATOM 9390 O O . LEU B 1 391 ? 13.859 22.859 -24.031 1 87.31 391 LEU B O 1
ATOM 9394 N N . VAL B 1 392 ? 12.352 23.844 -25.297 1 88 392 VAL B N 1
ATOM 9395 C CA . VAL B 1 392 ? 13.258 23.938 -26.438 1 88 392 VAL B CA 1
ATOM 9396 C C . VAL B 1 392 ? 14.367 24.953 -26.141 1 88 392 VAL B C 1
ATOM 9398 O O . VAL B 1 392 ? 15.531 24.703 -26.453 1 88 392 VAL B O 1
ATOM 9401 N N . GLU B 1 393 ? 13.992 26 -25.5 1 84.31 393 GLU B N 1
ATOM 9402 C CA . GLU B 1 393 ? 14.992 27 -25.125 1 84.31 393 GLU B CA 1
ATOM 9403 C C . GLU B 1 393 ? 16 26.422 -24.141 1 84.31 393 GLU B C 1
ATOM 9405 O O . GLU B 1 393 ? 17.203 26.688 -24.25 1 84.31 393 GLU B O 1
ATOM 9410 N N . THR B 1 394 ? 15.508 25.656 -23.203 1 83.81 394 THR B N 1
ATOM 9411 C CA . THR B 1 394 ? 16.391 25.062 -22.203 1 83.81 394 THR B CA 1
ATOM 9412 C C . THR B 1 394 ? 17.281 24 -22.828 1 83.81 394 THR B C 1
ATOM 9414 O O . THR B 1 394 ? 18.438 23.844 -22.438 1 83.81 394 THR B O 1
ATOM 9417 N N . PHE B 1 395 ? 16.766 23.297 -23.844 1 86.19 395 PHE B N 1
ATOM 9418 C CA . PHE B 1 395 ? 17.547 22.266 -24.516 1 86.19 395 PHE B CA 1
ATOM 9419 C C . PHE B 1 395 ? 18.672 22.891 -25.312 1 86.19 395 PHE B C 1
ATOM 9421 O O . PHE B 1 395 ? 19.75 22.281 -25.469 1 86.19 395 PHE B O 1
ATOM 9428 N N . MET B 1 396 ? 18.469 24.094 -25.797 1 83.5 396 MET B N 1
ATOM 9429 C CA . MET B 1 396 ? 19.469 24.75 -26.641 1 83.5 396 MET B CA 1
ATOM 9430 C C . MET B 1 396 ? 20.516 25.438 -25.781 1 83.5 396 MET B C 1
ATOM 9432 O O . MET B 1 396 ? 21.609 25.766 -26.281 1 83.5 396 MET B O 1
ATOM 9436 N N . LEU B 1 397 ? 20.078 25.656 -24.547 1 78.12 397 LEU B N 1
ATOM 9437 C CA . LEU B 1 397 ? 21.031 26.328 -23.672 1 78.12 397 LEU B CA 1
ATOM 9438 C C . LEU B 1 397 ? 22.125 25.359 -23.234 1 78.12 397 LEU B C 1
ATOM 9440 O O . LEU B 1 397 ? 21.844 24.234 -22.812 1 78.12 397 LEU B O 1
ATOM 9444 N N . LYS B 1 398 ? 23.219 25.422 -23.906 1 63.91 398 LYS B N 1
ATOM 9445 C CA . LYS B 1 398 ? 24.375 24.609 -23.531 1 63.91 398 LYS B CA 1
ATOM 9446 C C . LYS B 1 398 ? 25.094 25.188 -22.328 1 63.91 398 LYS B C 1
ATOM 9448 O O . LYS B 1 398 ? 25.266 26.406 -22.234 1 63.91 398 LYS B O 1
ATOM 9453 N N . GLY B 1 399 ? 25.234 24.547 -21.141 1 56.81 399 GLY B N 1
ATOM 9454 C CA . GLY B 1 399 ? 26 24.594 -19.906 1 56.81 399 GLY B CA 1
ATOM 9455 C C . GLY B 1 399 ? 26.703 25.922 -19.703 1 56.81 399 GLY B C 1
ATOM 9456 O O . GLY B 1 399 ? 27.047 26.609 -20.672 1 56.81 399 GLY B O 1
ATOM 9457 N N . GLY B 1 400 ? 26.5 26.859 -18.781 1 57.66 400 GLY B N 1
ATOM 9458 C CA . GLY B 1 400 ? 27.188 28.016 -18.25 1 57.66 400 GLY B CA 1
ATOM 9459 C C . GLY B 1 400 ? 26.25 29.125 -17.797 1 57.66 400 GLY B C 1
ATOM 9460 O O . GLY B 1 400 ? 25.078 28.859 -17.5 1 57.66 400 GLY B O 1
ATOM 9461 N N . ASN B 1 401 ? 26.719 30.438 -18.047 1 55.59 401 ASN B N 1
ATOM 9462 C CA . ASN B 1 401 ? 26.219 31.703 -17.531 1 55.59 401 ASN B CA 1
ATOM 9463 C C . ASN B 1 401 ? 24.859 32.062 -18.156 1 55.59 401 ASN B C 1
ATOM 9465 O O . ASN B 1 401 ? 24.812 32.531 -19.297 1 55.59 401 ASN B O 1
ATOM 9469 N N . PHE B 1 402 ? 23.797 31.359 -17.703 1 58.16 402 PHE B N 1
ATOM 9470 C CA . PHE B 1 402 ? 22.484 31.328 -18.344 1 58.16 402 PHE B CA 1
ATOM 9471 C C . PHE B 1 402 ? 21.859 32.719 -18.328 1 58.16 402 PHE B C 1
ATOM 9473 O O . PHE B 1 402 ? 20.906 33 -19.078 1 58.16 402 PHE B O 1
ATOM 9480 N N . PHE B 1 403 ? 22.031 33.469 -17.219 1 56.25 403 PHE B N 1
ATOM 9481 C CA . PHE B 1 403 ? 21.141 34.594 -17.094 1 56.25 403 PHE B CA 1
ATOM 9482 C C . PHE B 1 403 ? 21.594 35.75 -18 1 56.25 403 PHE B C 1
ATOM 9484 O O . PHE B 1 403 ? 22.641 36.344 -17.781 1 56.25 403 PHE B O 1
ATOM 9491 N N . SER B 1 404 ? 21.297 35.375 -19.25 1 56.56 404 SER B N 1
ATOM 9492 C CA . SER B 1 404 ? 21.562 36.5 -20.156 1 56.56 404 SER B CA 1
ATOM 9493 C C . SER B 1 404 ? 20.953 37.812 -19.625 1 56.56 404 SER B C 1
ATOM 9495 O O . SER B 1 404 ? 19.922 37.781 -18.938 1 56.56 404 SER B O 1
ATOM 9497 N N . LYS B 1 405 ? 21.703 38.844 -19.5 1 60.34 405 LYS B N 1
ATOM 9498 C CA . LYS B 1 405 ? 21.375 40.188 -19.062 1 60.34 405 LYS B CA 1
ATOM 9499 C C . LYS B 1 405 ? 20.141 40.719 -19.781 1 60.34 405 LYS B C 1
ATOM 9501 O O . LYS B 1 405 ? 19.469 41.656 -19.312 1 60.34 405 LYS B O 1
ATOM 9506 N N . HIS B 1 406 ? 19.672 39.969 -20.953 1 65.38 406 HIS B N 1
ATOM 9507 C CA . HIS B 1 406 ? 18.547 40.594 -21.656 1 65.38 406 HIS B CA 1
ATOM 9508 C C . HIS B 1 406 ? 17.281 39.75 -21.516 1 65.38 406 HIS B C 1
ATOM 9510 O O . HIS B 1 406 ? 17.359 38.5 -21.438 1 65.38 406 HIS B O 1
ATOM 9516 N N . VAL B 1 407 ? 16.172 40.406 -21.266 1 74.88 407 VAL B N 1
ATOM 9517 C CA . VAL B 1 407 ? 14.852 39.781 -21.172 1 74.88 407 VAL B CA 1
ATOM 9518 C C . VAL B 1 407 ? 14.484 39.156 -22.516 1 74.88 407 VAL B C 1
ATOM 9520 O O . VAL B 1 407 ? 14.438 39.844 -23.531 1 74.88 407 VAL B O 1
ATOM 9523 N N . PRO B 1 408 ? 14.289 37.875 -22.609 1 80.31 408 PRO B N 1
ATOM 9524 C CA . PRO B 1 408 ? 13.883 37.25 -23.859 1 80.31 408 PRO B CA 1
ATOM 9525 C C . PRO B 1 408 ? 12.516 37.75 -24.344 1 80.31 408 PRO B C 1
ATOM 9527 O O . PRO B 1 408 ? 11.617 37.969 -23.531 1 80.31 408 PRO B O 1
ATOM 9530 N N . TRP B 1 409 ? 12.359 37.938 -25.594 1 85.12 409 TRP B N 1
ATOM 9531 C CA . TRP B 1 409 ? 11.125 38.438 -26.203 1 85.12 409 TRP B CA 1
ATOM 9532 C C . TRP B 1 409 ? 9.977 37.469 -25.953 1 85.12 409 TRP B C 1
ATOM 9534 O O . TRP B 1 409 ? 8.828 37.875 -25.766 1 85.12 409 TRP B O 1
ATOM 9544 N N . SER B 1 410 ? 10.312 36.219 -25.953 1 86.19 410 SER B N 1
ATOM 9545 C CA . SER B 1 410 ? 9.266 35.219 -25.703 1 86.19 410 SER B CA 1
ATOM 9546 C C . SER B 1 410 ? 8.633 35.406 -24.328 1 86.19 410 SER B C 1
ATOM 9548 O O . SER B 1 410 ? 7.418 35.281 -24.188 1 86.19 410 SER B O 1
ATOM 9550 N N . TYR B 1 411 ? 9.43 35.844 -23.375 1 85.94 411 TYR B N 1
ATOM 9551 C CA . TYR B 1 411 ? 8.945 36.062 -22.016 1 85.94 411 TYR B CA 1
ATOM 9552 C C . TYR B 1 411 ? 7.949 37.219 -21.984 1 85.94 411 TYR B C 1
ATOM 9554 O O . TYR B 1 411 ? 6.914 37.125 -21.328 1 85.94 411 TYR B O 1
ATOM 9562 N N . LEU B 1 412 ? 8.18 38.156 -22.781 1 88 412 LEU B N 1
ATOM 9563 C CA . LEU B 1 412 ? 7.32 39.344 -22.812 1 88 412 LEU B CA 1
ATOM 9564 C C . LEU B 1 412 ? 5.996 39.031 -23.516 1 88 412 LEU B C 1
ATOM 9566 O O . LEU B 1 412 ? 4.938 39.5 -23.078 1 88 412 LEU B O 1
ATOM 9570 N N . VAL B 1 413 ? 6.09 38.281 -24.547 1 92.19 413 VAL B N 1
ATOM 9571 C CA . VAL B 1 413 ? 4.891 37.969 -25.312 1 92.19 413 VAL B CA 1
ATOM 9572 C C . VAL B 1 413 ? 3.943 37.125 -24.453 1 92.19 413 VAL B C 1
ATOM 9574 O O . VAL B 1 413 ? 2.75 37.438 -24.375 1 92.19 413 VAL B O 1
ATOM 9577 N N . PHE B 1 414 ? 4.426 36.094 -23.859 1 91.06 414 PHE B N 1
ATOM 9578 C CA . PHE B 1 414 ? 3.562 35.188 -23.094 1 91.06 414 PHE B CA 1
ATOM 9579 C C . PHE B 1 414 ? 3.033 35.906 -21.844 1 91.06 414 PHE B C 1
ATOM 9581 O O . PHE B 1 414 ? 1.878 35.719 -21.453 1 91.06 414 PHE B O 1
ATOM 9588 N N . LEU B 1 415 ? 3.781 36.75 -21.172 1 90.56 415 LEU B N 1
ATOM 9589 C CA . LEU B 1 415 ? 3.33 37.469 -20 1 90.56 415 LEU B CA 1
ATOM 9590 C C . LEU B 1 415 ? 2.234 38.469 -20.359 1 90.56 415 LEU B C 1
ATOM 9592 O O . LEU B 1 415 ? 1.308 38.688 -19.578 1 90.56 415 LEU B O 1
ATOM 9596 N N . THR B 1 416 ? 2.365 39.062 -21.531 1 93.5 416 THR B N 1
ATOM 9597 C CA . THR B 1 416 ? 1.336 40 -21.969 1 93.5 416 THR B CA 1
ATOM 9598 C C . THR B 1 416 ? 0.018 39.281 -22.219 1 93.5 416 THR B C 1
ATOM 9600 O O . THR B 1 416 ? -1.053 39.781 -21.875 1 93.5 416 THR B O 1
ATOM 9603 N N . ILE B 1 417 ? 0.152 38.094 -22.766 1 94.38 417 ILE B N 1
ATOM 9604 C CA . ILE B 1 417 ? -1.059 37.312 -23.031 1 94.38 417 ILE B CA 1
ATOM 9605 C C . ILE B 1 417 ? -1.717 36.938 -21.703 1 94.38 417 ILE B C 1
ATOM 9607 O O . ILE B 1 417 ? -2.938 37.031 -21.562 1 94.38 417 ILE B O 1
ATOM 9611 N N . TYR B 1 418 ? -0.962 36.531 -20.719 1 92.5 418 TYR B N 1
ATOM 9612 C CA . TYR B 1 418 ? -1.506 36.188 -19.406 1 92.5 418 TYR B CA 1
ATOM 9613 C C . TYR B 1 418 ? -2.09 37.406 -18.719 1 92.5 418 TYR B C 1
ATOM 9615 O O . TYR B 1 418 ? -3.104 37.312 -18.016 1 92.5 418 TYR B O 1
ATOM 9623 N N . GLY B 1 419 ? -1.445 38.5 -18.906 1 93.12 419 GLY B N 1
ATOM 9624 C CA . GLY B 1 419 ? -1.956 39.719 -18.344 1 93.12 419 GLY B CA 1
ATOM 9625 C C . GLY B 1 419 ? -3.293 40.156 -18.922 1 93.12 419 GLY B C 1
ATOM 9626 O O . GLY B 1 419 ? -4.199 40.562 -18.188 1 93.12 419 GLY B O 1
ATOM 9627 N N . VAL B 1 420 ? -3.412 40 -20.188 1 94.38 420 VAL B N 1
ATOM 9628 C CA . VAL B 1 420 ? -4.668 40.344 -20.859 1 94.38 420 VAL B CA 1
ATOM 9629 C C . VAL B 1 420 ? -5.766 39.375 -20.391 1 94.38 420 VAL B C 1
ATOM 9631 O O . VAL B 1 420 ? -6.906 39.781 -20.172 1 94.38 420 VAL B O 1
ATOM 9634 N N . GLU B 1 421 ? -5.414 38.125 -20.266 1 93.88 421 GLU B N 1
ATOM 9635 C CA . GLU B 1 421 ? -6.371 37.156 -19.766 1 93.88 421 GLU B CA 1
ATOM 9636 C C . GLU B 1 421 ? -6.852 37.531 -18.359 1 93.88 421 GLU B C 1
ATOM 9638 O O . GLU B 1 421 ? -8.047 37.469 -18.078 1 93.88 421 GLU B O 1
ATOM 9643 N N . LEU B 1 422 ? -5.93 37.938 -17.531 1 93.38 422 LEU B N 1
ATOM 9644 C CA . LEU B 1 422 ? -6.25 38.312 -16.156 1 93.38 422 LEU B CA 1
ATOM 9645 C C . LEU B 1 422 ? -7.176 39.531 -16.125 1 93.38 422 LEU B C 1
ATOM 9647 O O . LEU B 1 422 ? -8.164 39.562 -15.383 1 93.38 422 LEU B O 1
ATOM 9651 N N . PHE B 1 423 ? -6.953 40.469 -17.016 1 94.19 423 PHE B N 1
ATOM 9652 C CA . PHE B 1 423 ? -7.77 41.688 -17.047 1 94.19 423 PHE B CA 1
ATOM 9653 C C . PHE B 1 423 ? -9.148 41.406 -17.625 1 94.19 423 PHE B C 1
ATOM 9655 O O . PHE B 1 423 ? -10.148 41.938 -17.156 1 94.19 423 PHE B O 1
ATOM 9662 N N . LEU B 1 424 ? -9.156 40.531 -18.562 1 94.06 424 LEU B N 1
ATOM 9663 C CA . LEU B 1 424 ? -10.445 40.188 -19.156 1 94.06 424 LEU B CA 1
ATOM 9664 C C . LEU B 1 424 ? -11.297 39.406 -18.156 1 94.06 424 LEU B C 1
ATOM 9666 O O . LEU B 1 424 ? -12.5 39.656 -18.047 1 94.06 424 LEU B O 1
ATOM 9670 N N . LYS B 1 425 ? -10.727 38.531 -17.406 1 94 425 LYS B N 1
ATOM 9671 C CA . LYS B 1 425 ? -11.477 37.719 -16.453 1 94 425 LYS B CA 1
ATOM 9672 C C . LYS B 1 425 ? -11.938 38.562 -15.266 1 94 425 LYS B C 1
ATOM 9674 O O . LYS B 1 425 ? -13.039 38.375 -14.75 1 94 425 LYS B O 1
ATOM 9679 N N . VAL B 1 426 ? -11.07 39.5 -14.859 1 92.19 426 VAL B N 1
ATOM 9680 C CA . VAL B 1 426 ? -11.453 40.375 -13.758 1 92.19 426 VAL B CA 1
ATOM 9681 C C . VAL B 1 426 ? -12.57 41.312 -14.211 1 92.19 426 VAL B C 1
ATOM 9683 O O . VAL B 1 426 ? -13.492 41.594 -13.445 1 92.19 426 VAL B O 1
ATOM 9686 N N . ALA B 1 427 ? -12.484 41.75 -15.461 1 90.62 427 ALA B N 1
ATOM 9687 C CA . ALA B 1 427 ? -13.508 42.656 -16 1 90.62 427 ALA B CA 1
ATOM 9688 C C . ALA B 1 427 ? -14.82 41.906 -16.25 1 90.62 427 ALA B C 1
ATOM 9690 O O . ALA B 1 427 ? -15.906 42.438 -16.016 1 90.62 427 ALA B O 1
ATOM 9691 N N . GLY B 1 428 ? -14.719 40.719 -16.641 1 89.69 428 GLY B N 1
ATOM 9692 C CA . GLY B 1 428 ? -15.906 39.938 -16.969 1 89.69 428 GLY B CA 1
ATOM 9693 C C . GLY B 1 428 ? -16.594 39.375 -15.742 1 89.69 428 GLY B C 1
ATOM 9694 O O . GLY B 1 428 ? -17.828 39.375 -15.656 1 89.69 428 GLY B O 1
ATOM 9695 N N . LEU B 1 429 ? -15.922 38.875 -14.805 1 89.12 429 LEU B N 1
ATOM 9696 C CA . LEU B 1 429 ? -16.516 38.188 -13.641 1 89.12 429 LEU B CA 1
ATOM 9697 C C . LEU B 1 429 ? -16.578 39.156 -12.453 1 89.12 429 LEU B C 1
ATOM 9699 O O . LEU B 1 429 ? -17.484 39.062 -11.625 1 89.12 429 LEU B O 1
ATOM 9703 N N . GLY B 1 430 ? -15.734 40.094 -12.367 1 87.56 430 GLY B N 1
ATOM 9704 C CA . GLY B 1 430 ? -15.609 40.969 -11.195 1 87.56 430 GLY B CA 1
ATOM 9705 C C . GLY B 1 430 ? -14.461 40.562 -10.281 1 87.56 430 GLY B C 1
ATOM 9706 O O . GLY B 1 430 ? -14.094 39.375 -10.234 1 87.56 430 GLY B O 1
ATOM 9707 N N . PRO B 1 431 ? -13.883 41.406 -9.586 1 86.81 431 PRO B N 1
ATOM 9708 C CA . PRO B 1 431 ? -12.719 41.125 -8.75 1 86.81 431 PRO B CA 1
ATOM 9709 C C . PRO B 1 431 ? -13.047 40.156 -7.602 1 86.81 431 PRO B C 1
ATOM 9711 O O . PRO B 1 431 ? -12.242 39.281 -7.266 1 86.81 431 PRO B O 1
ATOM 9714 N N . VAL B 1 432 ? -14.211 40.219 -7.098 1 84.25 432 VAL B N 1
ATOM 9715 C CA . VAL B 1 432 ? -14.562 39.375 -5.957 1 84.25 432 VAL B CA 1
ATOM 9716 C C . VAL B 1 432 ? -14.828 37.969 -6.422 1 84.25 432 VAL B C 1
ATOM 9718 O O . VAL B 1 432 ? -14.352 37 -5.812 1 84.25 432 VAL B O 1
ATOM 9721 N N . GLU B 1 433 ? -15.492 37.875 -7.516 1 83.31 433 GLU B N 1
ATOM 9722 C CA . GLU B 1 433 ? -15.789 36.562 -8.039 1 83.31 433 GLU B CA 1
ATOM 9723 C C . GLU B 1 433 ? -14.531 35.875 -8.594 1 83.31 433 GLU B C 1
ATOM 9725 O O . GLU B 1 433 ? -14.375 34.656 -8.492 1 83.31 433 GLU B O 1
ATOM 9730 N N . TYR B 1 434 ? -13.727 36.688 -9.109 1 88.69 434 TYR B N 1
ATOM 9731 C CA . TYR B 1 434 ? -12.477 36.156 -9.648 1 88.69 434 TYR B CA 1
ATOM 9732 C C . TYR B 1 434 ? -11.594 35.594 -8.531 1 88.69 434 TYR B C 1
ATOM 9734 O O . TYR B 1 434 ? -11.023 34.5 -8.68 1 88.69 434 TYR B O 1
ATOM 9742 N N . LEU B 1 435 ? -11.539 36.188 -7.406 1 87.38 435 LEU B N 1
ATOM 9743 C CA . LEU B 1 435 ? -10.648 35.781 -6.324 1 87.38 435 LEU B CA 1
ATOM 9744 C C . LEU B 1 435 ? -11.266 34.656 -5.496 1 87.38 435 LEU B C 1
ATOM 9746 O O . LEU B 1 435 ? -10.57 34 -4.734 1 87.38 435 LEU B O 1
ATOM 9750 N N . SER B 1 436 ? -12.555 34.469 -5.691 1 80.75 436 SER B N 1
ATOM 9751 C CA . SER B 1 436 ? -13.219 33.438 -4.902 1 80.75 436 SER B CA 1
ATOM 9752 C C . SER B 1 436 ? -13 32.062 -5.504 1 80.75 436 SER B C 1
ATOM 9754 O O . SER B 1 436 ? -13.125 31.047 -4.809 1 80.75 436 SER B O 1
ATOM 9756 N N . SER B 1 437 ? -12.594 32.125 -6.797 1 82.25 437 SER B N 1
ATOM 9757 C CA . SER B 1 437 ? -12.297 30.844 -7.418 1 82.25 437 SER B CA 1
ATOM 9758 C C . SER B 1 437 ? -10.852 30.422 -7.152 1 82.25 437 SER B C 1
ATOM 9760 O O . SER B 1 437 ? -9.922 31.203 -7.363 1 82.25 437 SER B O 1
ATOM 9762 N N . GLY B 1 438 ? -10.648 29.219 -6.621 1 79.44 438 GLY B N 1
ATOM 9763 C CA . GLY B 1 438 ? -9.312 28.734 -6.312 1 79.44 438 GLY B CA 1
ATOM 9764 C C . GLY B 1 438 ? -8.414 28.641 -7.531 1 79.44 438 GLY B C 1
ATOM 9765 O O . GLY B 1 438 ? -7.223 28.953 -7.449 1 79.44 438 GLY B O 1
ATOM 9766 N N . TRP B 1 439 ? -8.938 28.328 -8.703 1 82.31 439 TRP B N 1
ATOM 9767 C CA . TRP B 1 439 ? -8.148 28.188 -9.914 1 82.31 439 TRP B CA 1
ATOM 9768 C C . TRP B 1 439 ? -7.703 29.547 -10.445 1 82.31 439 TRP B C 1
ATOM 9770 O O . TRP B 1 439 ? -6.582 29.703 -10.93 1 82.31 439 TRP B O 1
ATOM 9780 N N . ASN B 1 440 ? -8.57 30.469 -10.289 1 87.81 440 ASN B N 1
ATOM 9781 C CA . ASN B 1 440 ? -8.211 31.812 -10.727 1 87.81 440 ASN B CA 1
ATOM 9782 C C . ASN B 1 440 ? -7.184 32.438 -9.797 1 87.81 440 ASN B C 1
ATOM 9784 O O . ASN B 1 440 ? -6.32 33.188 -10.242 1 87.81 440 ASN B O 1
ATOM 9788 N N . LEU B 1 441 ? -7.348 32.094 -8.578 1 87.69 441 LEU B N 1
ATOM 9789 C CA . LEU B 1 441 ? -6.355 32.562 -7.621 1 87.69 441 LEU B CA 1
ATOM 9790 C C . LEU B 1 441 ? -4.98 32 -7.934 1 87.69 441 LEU B C 1
ATOM 9792 O O . LEU B 1 441 ? -3.971 32.688 -7.832 1 87.69 441 LEU B O 1
ATOM 9796 N N . PHE B 1 442 ? -4.969 30.812 -8.273 1 85.25 442 PHE B N 1
ATOM 9797 C CA . PHE B 1 442 ? -3.717 30.172 -8.648 1 85.25 442 PHE B CA 1
ATOM 9798 C C . PHE B 1 442 ? -3.129 30.828 -9.898 1 85.25 442 PHE B C 1
ATOM 9800 O O . PHE B 1 442 ? -1.927 31.094 -9.953 1 85.25 442 PHE B O 1
ATOM 9807 N N . ASP B 1 443 ? -3.941 31.031 -10.828 1 87.5 443 ASP B N 1
ATOM 9808 C CA . ASP B 1 443 ? -3.484 31.719 -12.039 1 87.5 443 ASP B CA 1
ATOM 9809 C C . ASP B 1 443 ? -2.955 33.125 -11.727 1 87.5 443 ASP B C 1
ATOM 9811 O O . ASP B 1 443 ? -1.987 33.562 -12.336 1 87.5 443 ASP B O 1
ATOM 9815 N N . PHE B 1 444 ? -3.629 33.719 -10.82 1 90.56 444 PHE B N 1
ATOM 9816 C CA . PHE B 1 444 ? -3.207 35.062 -10.422 1 90.56 444 PHE B CA 1
ATOM 9817 C C . PHE B 1 444 ? -1.814 35.031 -9.805 1 90.56 444 PHE B C 1
ATOM 9819 O O . PHE B 1 444 ? -0.958 35.844 -10.156 1 90.56 444 PHE B O 1
ATOM 9826 N N . PHE B 1 445 ? -1.572 34.094 -8.977 1 88.5 445 PHE B N 1
ATOM 9827 C CA . PHE B 1 445 ? -0.281 34.031 -8.305 1 88.5 445 PHE B CA 1
ATOM 9828 C C . PHE B 1 445 ? 0.819 33.656 -9.297 1 88.5 445 PHE B C 1
ATOM 9830 O O . PHE B 1 445 ? 1.927 34.188 -9.234 1 88.5 445 PHE B O 1
ATOM 9837 N N . VAL B 1 446 ? 0.474 32.781 -10.172 1 86.19 446 VAL B N 1
ATOM 9838 C CA . VAL B 1 446 ? 1.465 32.344 -11.156 1 86.19 446 VAL B CA 1
ATOM 9839 C C . VAL B 1 446 ? 1.821 33.531 -12.07 1 86.19 446 VAL B C 1
ATOM 9841 O O . VAL B 1 446 ? 2.994 33.75 -12.383 1 86.19 446 VAL B O 1
ATOM 9844 N N . THR B 1 447 ? 0.865 34.312 -12.453 1 88.5 447 THR B N 1
ATOM 9845 C CA . THR B 1 447 ? 1.095 35.469 -13.312 1 88.5 447 THR B CA 1
ATOM 9846 C C . THR B 1 447 ? 1.811 36.594 -12.539 1 88.5 447 THR B C 1
ATOM 9848 O O . THR B 1 447 ? 2.691 37.25 -13.078 1 88.5 447 THR B O 1
ATOM 9851 N N . ALA B 1 448 ? 1.452 36.688 -11.297 1 89.19 448 ALA B N 1
ATOM 9852 C CA . ALA B 1 448 ? 2.1 37.688 -10.469 1 89.19 448 ALA B CA 1
ATOM 9853 C C . ALA B 1 448 ? 3.576 37.375 -10.258 1 89.19 448 ALA B C 1
ATOM 9855 O O . ALA B 1 448 ? 4.43 38.25 -10.32 1 89.19 448 ALA B O 1
ATOM 9856 N N . PHE B 1 449 ? 3.889 36.156 -10.109 1 87.25 449 PHE B N 1
ATOM 9857 C CA . PHE B 1 449 ? 5.273 35.75 -9.922 1 87.25 449 PHE B CA 1
ATOM 9858 C C . PHE B 1 449 ? 6.059 35.906 -11.219 1 87.25 449 PHE B C 1
ATOM 9860 O O . PHE B 1 449 ? 7.246 36.219 -11.195 1 87.25 449 PHE B O 1
ATOM 9867 N N . ALA B 1 450 ? 5.41 35.594 -12.305 1 85.94 450 ALA B N 1
ATOM 9868 C CA . ALA B 1 450 ? 6.062 35.812 -13.594 1 85.94 450 ALA B CA 1
ATOM 9869 C C . ALA B 1 450 ? 6.344 37.281 -13.844 1 85.94 450 ALA B C 1
ATOM 9871 O O . ALA B 1 450 ? 7.387 37.625 -14.406 1 85.94 450 ALA B O 1
ATOM 9872 N N . PHE B 1 451 ? 5.496 38.094 -13.367 1 88.56 451 PHE B N 1
ATOM 9873 C CA . PHE B 1 451 ? 5.688 39.531 -13.516 1 88.56 451 PHE B CA 1
ATOM 9874 C C . PHE B 1 451 ? 6.828 40.031 -12.633 1 88.56 451 PHE B C 1
ATOM 9876 O O . PHE B 1 451 ? 7.629 40.875 -13.055 1 88.56 451 PHE B O 1
ATOM 9883 N N . LEU B 1 452 ? 6.871 39.5 -11.469 1 87.19 452 LEU B N 1
ATOM 9884 C CA . LEU B 1 452 ? 7.961 39.844 -10.57 1 87.19 452 LEU B CA 1
ATOM 9885 C C . LEU B 1 452 ? 9.305 39.406 -11.133 1 87.19 452 LEU B C 1
ATOM 9887 O O . LEU B 1 452 ? 10.32 40.062 -10.945 1 87.19 452 LEU B O 1
ATOM 9891 N N . GLY B 1 453 ? 9.281 38.281 -11.805 1 84.31 453 GLY B N 1
ATOM 9892 C CA . GLY B 1 453 ? 10.5 37.812 -12.453 1 84.31 453 GLY B CA 1
ATOM 9893 C C . GLY B 1 453 ? 10.961 38.719 -13.578 1 84.31 453 GLY B C 1
ATOM 9894 O O . GLY B 1 453 ? 12.156 38.969 -13.734 1 84.31 453 GLY B O 1
ATOM 9895 N N . LEU B 1 454 ? 10 39.25 -14.305 1 84 454 LEU B N 1
ATOM 9896 C CA . LEU B 1 454 ? 10.328 40.188 -15.367 1 84 454 LEU B CA 1
ATOM 9897 C C . LEU B 1 454 ? 10.93 41.469 -14.789 1 84 454 LEU B C 1
ATOM 9899 O O . LEU B 1 454 ? 11.891 42.031 -15.344 1 84 454 LEU B O 1
ATOM 9903 N N . LEU B 1 455 ? 10.391 41.844 -13.664 1 85.31 455 LEU B N 1
ATOM 9904 C CA . LEU B 1 455 ? 10.906 43.062 -13.016 1 85.31 455 LEU B CA 1
ATOM 9905 C C . LEU B 1 455 ? 12.312 42.812 -12.477 1 85.31 455 LEU B C 1
ATOM 9907 O O . LEU B 1 455 ? 13.164 43.719 -12.539 1 85.31 455 LEU B O 1
ATOM 9911 N N . ALA B 1 456 ? 12.5 41.625 -11.992 1 83.75 456 ALA B N 1
ATOM 9912 C CA . ALA B 1 456 ? 13.82 41.281 -11.477 1 83.75 456 ALA B CA 1
ATOM 9913 C C . ALA B 1 456 ? 14.867 41.281 -12.586 1 83.75 456 ALA B C 1
ATOM 9915 O O . ALA B 1 456 ? 16 41.688 -12.391 1 83.75 456 ALA B O 1
ATOM 9916 N N . LEU B 1 457 ? 14.477 40.812 -13.766 1 82.19 457 LEU B N 1
ATOM 9917 C CA . LEU B 1 457 ? 15.391 40.781 -14.898 1 82.19 457 LEU B CA 1
ATOM 9918 C C . LEU B 1 457 ? 15.602 42.156 -15.484 1 82.19 457 LEU B C 1
ATOM 9920 O O . LEU B 1 457 ? 16.719 42.531 -15.852 1 82.19 457 LEU B O 1
ATOM 9924 N N . ALA B 1 458 ? 14.562 42.969 -15.484 1 81.38 458 ALA B N 1
ATOM 9925 C CA . ALA B 1 458 ? 14.625 44.312 -16.094 1 81.38 458 ALA B CA 1
ATOM 9926 C C . ALA B 1 458 ? 15.438 45.25 -15.234 1 81.38 458 ALA B C 1
ATOM 9928 O O . ALA B 1 458 ? 16.172 46.094 -15.766 1 81.38 458 ALA B O 1
ATOM 9929 N N . PHE B 1 459 ? 15.352 45.062 -13.898 1 82.69 459 PHE B N 1
ATOM 9930 C CA . PHE B 1 459 ? 16.062 45.969 -13.008 1 82.69 459 PHE B CA 1
ATOM 9931 C C . PHE B 1 459 ? 17.359 45.312 -12.508 1 82.69 459 PHE B C 1
ATOM 9933 O O . PHE B 1 459 ? 18.016 45.844 -11.609 1 82.69 459 PHE B O 1
ATOM 9940 N N . ASN B 1 460 ? 17.766 44.188 -13.016 1 77.25 460 ASN B N 1
ATOM 9941 C CA . ASN B 1 460 ? 19 43.469 -12.703 1 77.25 460 ASN B CA 1
ATOM 9942 C C . ASN B 1 460 ? 19.172 43.281 -11.203 1 77.25 460 ASN B C 1
ATOM 9944 O O . ASN B 1 460 ? 20.234 43.594 -10.648 1 77.25 460 ASN B O 1
ATOM 9948 N N . MET B 1 461 ? 18.094 43 -10.617 1 77.31 461 MET B N 1
ATOM 9949 C CA . MET B 1 461 ? 18.172 42.656 -9.195 1 77.31 461 MET B CA 1
ATOM 9950 C C . MET B 1 461 ? 18.719 41.25 -8.977 1 77.31 461 MET B C 1
ATOM 9952 O O . MET B 1 461 ? 17.984 40.281 -9.086 1 77.31 461 MET B O 1
ATOM 9956 N N . GLU B 1 462 ? 19.953 41.031 -8.656 1 69.19 462 GLU B N 1
ATOM 9957 C CA . GLU B 1 462 ? 20.688 39.781 -8.648 1 69.19 462 GLU B CA 1
ATOM 9958 C C . GLU B 1 462 ? 20.109 38.812 -7.613 1 69.19 462 GLU B C 1
ATOM 9960 O O . GLU B 1 462 ? 19.953 37.625 -7.891 1 69.19 462 GLU B O 1
ATOM 9965 N N . PRO B 1 463 ? 19.703 39.344 -6.453 1 66.75 463 PRO B N 1
ATOM 9966 C CA . PRO B 1 463 ? 19.25 38.344 -5.488 1 66.75 463 PRO B CA 1
ATOM 9967 C C . PRO B 1 463 ? 17.891 37.75 -5.836 1 66.75 463 PRO B C 1
ATOM 9969 O O . PRO B 1 463 ? 17.547 36.656 -5.383 1 66.75 463 PRO B O 1
ATOM 9972 N N . PHE B 1 464 ? 17.234 38.375 -6.766 1 68.31 464 PHE B N 1
ATOM 9973 C CA . PHE B 1 464 ? 15.867 37.906 -7.027 1 68.31 464 PHE B CA 1
ATOM 9974 C C . PHE B 1 464 ? 15.797 37.125 -8.336 1 68.31 464 PHE B C 1
ATOM 9976 O O . PHE B 1 464 ? 14.711 36.906 -8.867 1 68.31 464 PHE B O 1
ATOM 9983 N N . TYR B 1 465 ? 16.938 36.719 -8.789 1 70.69 465 TYR B N 1
ATOM 9984 C CA . TYR B 1 465 ? 16.953 35.938 -10.023 1 70.69 465 TYR B CA 1
ATOM 9985 C C . TYR B 1 465 ? 16.344 34.562 -9.82 1 70.69 465 TYR B C 1
ATOM 9987 O O . TYR B 1 465 ? 15.93 33.906 -10.781 1 70.69 465 TYR B O 1
ATOM 9995 N N . PHE B 1 466 ? 16.172 34.219 -8.531 1 71.56 466 PHE B N 1
ATOM 9996 C CA . PHE B 1 466 ? 15.594 32.938 -8.25 1 71.56 466 PHE B CA 1
ATOM 9997 C C . PHE B 1 466 ? 14.133 32.875 -8.68 1 71.56 466 PHE B C 1
ATOM 9999 O O . PHE B 1 466 ? 13.617 31.828 -9.031 1 71.56 466 PHE B O 1
ATOM 10006 N N . ILE B 1 467 ? 13.516 34 -8.75 1 74.19 467 ILE B N 1
ATOM 10007 C CA . ILE B 1 467 ? 12.109 34.031 -9.125 1 74.19 467 ILE B CA 1
ATOM 10008 C C . ILE B 1 467 ? 11.969 33.75 -10.617 1 74.19 467 ILE B C 1
ATOM 10010 O O . ILE B 1 467 ? 10.961 33.188 -11.047 1 74.19 467 ILE B O 1
ATOM 10014 N N . VAL B 1 468 ? 12.992 34.094 -11.336 1 72.94 468 VAL B N 1
ATOM 10015 C CA . VAL B 1 468 ? 12.953 33.844 -12.773 1 72.94 468 VAL B CA 1
ATOM 10016 C C . VAL B 1 468 ? 13.047 32.344 -13.055 1 72.94 468 VAL B C 1
ATOM 10018 O O . VAL B 1 468 ? 12.469 31.859 -14.031 1 72.94 468 VAL B O 1
ATOM 10021 N N . VAL B 1 469 ? 13.641 31.734 -12.102 1 72.75 469 VAL B N 1
ATOM 10022 C CA . VAL B 1 469 ? 13.852 30.297 -12.289 1 72.75 469 VAL B CA 1
ATOM 10023 C C . VAL B 1 469 ? 12.539 29.547 -12.062 1 72.75 469 VAL B C 1
ATOM 10025 O O . VAL B 1 469 ? 12.367 28.422 -12.523 1 72.75 469 VAL B O 1
ATOM 10028 N N . LEU B 1 470 ? 11.539 30.266 -11.492 1 77.38 470 LEU B N 1
ATOM 10029 C CA . LEU B 1 470 ? 10.266 29.625 -11.188 1 77.38 470 LEU B CA 1
ATOM 10030 C C . LEU B 1 470 ? 9.312 29.734 -12.375 1 77.38 470 LEU B C 1
ATOM 10032 O O . LEU B 1 470 ? 8.133 29.375 -12.266 1 77.38 470 LEU B O 1
ATOM 10036 N N . ARG B 1 471 ? 9.805 30.109 -13.531 1 79.88 471 ARG B N 1
ATOM 10037 C CA . ARG B 1 471 ? 9.016 30.297 -14.742 1 79.88 471 ARG B CA 1
ATOM 10038 C C . ARG B 1 471 ? 8.328 29 -15.156 1 79.88 471 ARG B C 1
ATOM 10040 O O . ARG B 1 471 ? 7.16 29 -15.547 1 79.88 471 ARG B O 1
ATOM 10047 N N . PRO B 1 472 ? 8.938 27.891 -14.945 1 81.38 472 PRO B N 1
ATOM 10048 C CA . PRO B 1 472 ? 8.289 26.656 -15.383 1 81.38 472 PRO B CA 1
ATOM 10049 C C . PRO B 1 472 ? 7.082 26.281 -14.531 1 81.38 472 PRO B C 1
ATOM 10051 O O . PRO B 1 472 ? 6.27 25.453 -14.938 1 81.38 472 PRO B O 1
ATOM 10054 N N . LEU B 1 473 ? 6.918 26.891 -13.43 1 81.75 473 LEU B N 1
ATOM 10055 C CA . LEU B 1 473 ? 5.758 26.609 -12.586 1 81.75 473 LEU B CA 1
ATOM 10056 C C . LEU B 1 473 ? 4.469 27.047 -13.273 1 81.75 473 LEU B C 1
ATOM 10058 O O . LEU B 1 473 ? 3.379 26.625 -12.875 1 81.75 473 LEU B O 1
ATOM 10062 N N . GLN B 1 474 ? 4.609 27.859 -14.359 1 82.81 474 GLN B N 1
ATOM 10063 C CA . GLN B 1 474 ? 3.443 28.297 -15.117 1 82.81 474 GLN B CA 1
ATOM 10064 C C . GLN B 1 474 ? 2.791 27.125 -15.852 1 82.81 474 GLN B C 1
ATOM 10066 O O . GLN B 1 474 ? 1.614 27.203 -16.219 1 82.81 474 GLN B O 1
ATOM 10071 N N . LEU B 1 475 ? 3.557 26.141 -16 1 84.81 475 LEU B N 1
ATOM 10072 C CA . LEU B 1 475 ? 3.041 24.984 -16.703 1 84.81 475 LEU B CA 1
ATOM 10073 C C . LEU B 1 475 ? 1.998 24.25 -15.867 1 84.81 475 LEU B C 1
ATOM 10075 O O . LEU B 1 475 ? 1.228 23.438 -16.391 1 84.81 475 LEU B O 1
ATOM 10079 N N . LEU B 1 476 ? 2.006 24.531 -14.578 1 83.25 476 LEU B N 1
ATOM 10080 C CA . LEU B 1 476 ? 1.041 23.891 -13.688 1 83.25 476 LEU B CA 1
ATOM 10081 C C . LEU B 1 476 ? -0.379 24.344 -14.016 1 83.25 476 LEU B C 1
ATOM 10083 O O . LEU B 1 476 ? -1.349 23.703 -13.594 1 83.25 476 LEU B O 1
ATOM 10087 N N . ARG B 1 477 ? -0.535 25.391 -14.844 1 83.69 477 ARG B N 1
ATOM 10088 C CA . ARG B 1 477 ? -1.846 25.859 -15.281 1 83.69 477 ARG B CA 1
ATOM 10089 C C . ARG B 1 477 ? -2.52 24.828 -16.188 1 83.69 477 ARG B C 1
ATOM 10091 O O . ARG B 1 477 ? -3.734 24.875 -16.391 1 83.69 477 ARG B O 1
ATOM 10098 N N . LEU B 1 478 ? -1.729 23.969 -16.719 1 82.56 478 LEU B N 1
ATOM 10099 C CA . LEU B 1 478 ? -2.254 22.953 -17.625 1 82.56 478 LEU B CA 1
ATOM 10100 C C . LEU B 1 478 ? -2.998 21.875 -16.859 1 82.56 478 LEU B C 1
ATOM 10102 O O . LEU B 1 478 ? -3.732 21.078 -17.469 1 82.56 478 LEU B O 1
ATOM 10106 N N . PHE B 1 479 ? -2.828 21.906 -15.594 1 77.44 479 PHE B N 1
ATOM 10107 C CA . PHE B 1 479 ? -3.463 20.875 -14.781 1 77.44 479 PHE B CA 1
ATOM 10108 C C . PHE B 1 479 ? -4.98 20.969 -14.867 1 77.44 479 PHE B C 1
ATOM 10110 O O . PHE B 1 479 ? -5.688 20 -14.609 1 77.44 479 PHE B O 1
ATOM 10117 N N . LYS B 1 480 ? -5.5 22.094 -15.281 1 77.62 480 LYS B N 1
ATOM 10118 C CA . LYS B 1 480 ? -6.938 22.328 -15.344 1 77.62 480 LYS B CA 1
ATOM 10119 C C . LYS B 1 480 ? -7.559 21.609 -16.547 1 77.62 480 LYS B C 1
ATOM 10121 O O . LYS B 1 480 ? -8.781 21.453 -16.625 1 77.62 480 LYS B O 1
ATOM 10126 N N . LEU B 1 481 ? -6.684 21.109 -17.406 1 76.94 481 LEU B N 1
ATOM 10127 C CA . LEU B 1 481 ? -7.172 20.562 -18.672 1 76.94 481 LEU B CA 1
ATOM 10128 C C . LEU B 1 481 ? -7.949 19.266 -18.438 1 76.94 481 LEU B C 1
ATOM 10130 O O . LEU B 1 481 ? -9.039 19.078 -18.984 1 76.94 481 LEU B O 1
ATOM 10134 N N . LYS B 1 482 ? -7.391 18.422 -17.531 1 79.56 482 LYS B N 1
ATOM 10135 C CA . LYS B 1 482 ? -8.039 17.125 -17.328 1 79.56 482 LYS B CA 1
ATOM 10136 C C . LYS B 1 482 ? -8.812 17.094 -16.016 1 79.56 482 LYS B C 1
ATOM 10138 O O . LYS B 1 482 ? -8.281 17.484 -14.969 1 79.56 482 LYS B O 1
ATOM 10143 N N . LYS B 1 483 ? -10.07 16.656 -16.125 1 78 483 LYS B N 1
ATOM 10144 C CA . LYS B 1 483 ? -10.938 16.578 -14.961 1 78 483 LYS B CA 1
ATOM 10145 C C . LYS B 1 483 ? -10.328 15.688 -13.883 1 78 483 LYS B C 1
ATOM 10147 O O . LYS B 1 483 ? -10.422 15.992 -12.695 1 78 483 LYS B O 1
ATOM 10152 N N . ARG B 1 484 ? -9.648 14.734 -14.289 1 77.62 484 ARG B N 1
ATOM 10153 C CA . ARG B 1 484 ? -9.047 13.82 -13.328 1 77.62 484 ARG B CA 1
ATOM 10154 C C . ARG B 1 484 ? -7.961 14.516 -12.508 1 77.62 484 ARG B C 1
ATOM 10156 O O . ARG B 1 484 ? -7.82 14.258 -11.312 1 77.62 484 ARG B O 1
ATOM 10163 N N . TYR B 1 485 ? -7.219 15.352 -13.164 1 81.88 485 TYR B N 1
ATOM 10164 C CA . TYR B 1 485 ? -6.164 16.078 -12.469 1 81.88 485 TYR B CA 1
ATOM 10165 C C . TYR B 1 485 ? -6.754 17.078 -11.484 1 81.88 485 TYR B C 1
ATOM 10167 O O . TYR B 1 485 ? -6.211 17.281 -10.398 1 81.88 485 TYR B O 1
ATOM 10175 N N . ARG B 1 486 ? -7.867 17.562 -11.844 1 78.06 486 ARG B N 1
ATOM 10176 C CA . ARG B 1 486 ? -8.547 18.5 -10.945 1 78.06 486 ARG B CA 1
ATOM 10177 C C . ARG B 1 486 ? -9.062 17.781 -9.703 1 78.06 486 ARG B C 1
ATOM 10179 O O . ARG B 1 486 ? -8.961 18.312 -8.594 1 78.06 486 ARG B O 1
ATOM 10186 N N . ASN B 1 487 ? -9.469 16.594 -9.867 1 75.56 487 ASN B N 1
ATOM 10187 C CA . ASN B 1 487 ? -9.969 15.812 -8.742 1 75.56 487 ASN B CA 1
ATOM 10188 C C . ASN B 1 487 ? -8.844 15.406 -7.801 1 75.56 487 ASN B C 1
ATOM 10190 O O . ASN B 1 487 ? -9.016 15.398 -6.582 1 75.56 487 ASN B O 1
ATOM 10194 N N . VAL B 1 488 ? -7.797 15.133 -8.406 1 77.69 488 VAL B N 1
ATOM 10195 C CA . VAL B 1 488 ? -6.648 14.742 -7.594 1 77.69 488 VAL B CA 1
ATOM 10196 C C . VAL B 1 488 ? -6.16 15.945 -6.789 1 77.69 488 VAL B C 1
ATOM 10198 O O . VAL B 1 488 ? -5.852 15.82 -5.602 1 77.69 488 VAL B O 1
ATOM 10201 N N . LEU B 1 489 ? -6.113 17.094 -7.375 1 76.94 489 LEU B N 1
ATOM 10202 C CA . LEU B 1 489 ? -5.645 18.297 -6.695 1 76.94 489 LEU B CA 1
ATOM 10203 C C . LEU B 1 489 ? -6.633 18.719 -5.613 1 76.94 489 LEU B C 1
ATOM 10205 O O . LEU B 1 489 ? -6.227 19.156 -4.535 1 76.94 489 LEU B O 1
ATOM 10209 N N . ASP B 1 490 ? -7.879 18.594 -5.914 1 74.88 490 ASP B N 1
ATOM 10210 C CA . ASP B 1 490 ? -8.898 18.922 -4.922 1 74.88 490 ASP B CA 1
ATOM 10211 C C . ASP B 1 490 ? -8.797 18 -3.705 1 74.88 490 ASP B C 1
ATOM 10213 O O . ASP B 1 490 ? -8.906 18.469 -2.564 1 74.88 490 ASP B O 1
ATOM 10217 N N . THR B 1 491 ? -8.578 16.812 -3.988 1 73.81 491 THR B N 1
ATOM 10218 C CA . THR B 1 491 ? -8.414 15.867 -2.895 1 73.81 491 THR B CA 1
ATOM 10219 C C . THR B 1 491 ? -7.145 16.172 -2.1 1 73.81 491 THR B C 1
ATOM 10221 O O . THR B 1 491 ? -7.141 16.078 -0.871 1 73.81 491 THR B O 1
ATOM 10224 N N . MET B 1 492 ? -6.148 16.547 -2.803 1 80.19 492 MET B N 1
ATOM 10225 C CA . MET B 1 492 ? -4.898 16.906 -2.135 1 80.19 492 MET B CA 1
ATOM 10226 C C . MET B 1 492 ? -5.086 18.109 -1.227 1 80.19 492 MET B C 1
ATOM 10228 O O . MET B 1 492 ? -4.57 18.141 -0.109 1 80.19 492 MET B O 1
ATOM 10232 N N . PHE B 1 493 ? -5.836 19.047 -1.606 1 76.88 493 PHE B N 1
ATOM 10233 C CA . PHE B 1 493 ? -6.055 20.25 -0.808 1 76.88 493 PHE B CA 1
ATOM 10234 C C . PHE B 1 493 ? -6.941 19.953 0.393 1 76.88 493 PHE B C 1
ATOM 10236 O O . PHE B 1 493 ? -6.762 20.531 1.466 1 76.88 493 PHE B O 1
ATOM 10243 N N . GLU B 1 494 ? -7.836 19.109 0.121 1 74.75 494 GLU B N 1
ATOM 10244 C CA . GLU B 1 494 ? -8.688 18.688 1.233 1 74.75 494 GLU B CA 1
ATOM 10245 C C . GLU B 1 494 ? -7.891 17.922 2.285 1 74.75 494 GLU B C 1
ATOM 10247 O O . GLU B 1 494 ? -8.188 18 3.479 1 74.75 494 GLU B O 1
ATOM 10252 N N . LEU B 1 495 ? -6.852 17.281 1.862 1 81.25 495 LEU B N 1
ATOM 10253 C CA . LEU B 1 495 ? -6.07 16.438 2.762 1 81.25 495 LEU B CA 1
ATOM 10254 C C . LEU B 1 495 ? -4.871 17.203 3.314 1 81.25 495 LEU B C 1
ATOM 10256 O O . LEU B 1 495 ? -4.18 16.719 4.215 1 81.25 495 LEU B O 1
ATOM 10260 N N . LEU B 1 496 ? -4.633 18.422 2.883 1 84.56 496 LEU B N 1
ATOM 10261 C CA . LEU B 1 496 ? -3.424 19.172 3.201 1 84.56 496 LEU B CA 1
ATOM 10262 C C . LEU B 1 496 ? -3.289 19.375 4.707 1 84.56 496 LEU B C 1
ATOM 10264 O O . LEU B 1 496 ? -2.215 19.156 5.273 1 84.56 496 LEU B O 1
ATOM 10268 N N . PRO B 1 497 ? -4.375 19.703 5.453 1 86.25 497 PRO B N 1
ATOM 10269 C CA . PRO B 1 497 ? -4.195 19.906 6.895 1 86.25 497 PRO B CA 1
ATOM 10270 C C . PRO B 1 497 ? -3.816 18.625 7.625 1 86.25 497 PRO B C 1
ATOM 10272 O O . PRO B 1 497 ? -2.982 18.641 8.531 1 86.25 497 PRO B O 1
ATOM 10275 N N . ARG B 1 498 ? -4.375 17.609 7.227 1 86 498 ARG B N 1
ATOM 10276 C CA . ARG B 1 498 ? -4.039 16.328 7.848 1 86 498 ARG B CA 1
ATOM 10277 C C . ARG B 1 498 ? -2.627 15.891 7.477 1 86 498 ARG B C 1
ATOM 10279 O O . ARG B 1 498 ? -1.901 15.344 8.305 1 86 498 ARG B O 1
ATOM 10286 N N . MET B 1 499 ? -2.238 16.109 6.258 1 88.88 499 MET B N 1
ATOM 10287 C CA . MET B 1 499 ? -0.885 15.781 5.82 1 88.88 499 MET B CA 1
ATOM 10288 C C . MET B 1 499 ? 0.148 16.641 6.535 1 88.88 499 MET B C 1
ATOM 10290 O O . MET B 1 499 ? 1.253 16.188 6.828 1 88.88 499 MET B O 1
ATOM 10294 N N . ALA B 1 500 ? -0.239 17.906 6.762 1 91.44 500 ALA B N 1
ATOM 10295 C CA . ALA B 1 500 ? 0.658 18.781 7.5 1 91.44 500 ALA B CA 1
ATOM 10296 C C . ALA B 1 500 ? 0.86 18.297 8.93 1 91.44 500 ALA B C 1
ATOM 10298 O O . ALA B 1 500 ? 1.97 18.359 9.461 1 91.44 500 ALA B O 1
ATOM 10299 N N . SER B 1 501 ? -0.189 17.797 9.508 1 92.69 501 SER B N 1
ATOM 10300 C CA . SER B 1 501 ? -0.066 17.266 10.859 1 92.69 501 SER B CA 1
ATOM 10301 C C . SER B 1 501 ? 0.812 16.016 10.875 1 92.69 501 SER B C 1
ATOM 10303 O O . SER B 1 501 ? 1.576 15.805 11.82 1 92.69 501 SER B O 1
ATOM 10305 N N . LEU B 1 502 ? 0.697 15.242 9.875 1 92.62 502 LEU B N 1
ATOM 10306 C CA . LEU B 1 502 ? 1.537 14.055 9.773 1 92.62 502 LEU B CA 1
ATOM 10307 C C . LEU B 1 502 ? 2.996 14.438 9.555 1 92.62 502 LEU B C 1
ATOM 10309 O O . LEU B 1 502 ? 3.898 13.812 10.117 1 92.62 502 LEU B O 1
ATOM 10313 N N . GLY B 1 503 ? 3.197 15.453 8.703 1 92.38 503 GLY B N 1
ATOM 10314 C CA . GLY B 1 503 ? 4.547 15.969 8.523 1 92.38 503 GLY B CA 1
ATOM 10315 C C . GLY B 1 503 ? 5.16 16.5 9.805 1 92.38 503 GLY B C 1
ATOM 10316 O O . GLY B 1 503 ? 6.34 16.266 10.078 1 92.38 503 GLY B O 1
ATOM 10317 N N . LEU B 1 504 ? 4.367 17.125 10.578 1 93.94 504 LEU B N 1
ATOM 10318 C CA . LEU B 1 504 ? 4.852 17.656 11.852 1 93.94 504 LEU B CA 1
ATOM 10319 C C . LEU B 1 504 ? 5.16 16.516 12.828 1 93.94 504 LEU B C 1
ATOM 10321 O O . LEU B 1 504 ? 6.09 16.625 13.633 1 93.94 504 LEU B O 1
ATOM 10325 N N . THR B 1 505 ? 4.359 15.5 12.781 1 94.75 505 THR B N 1
ATOM 10326 C CA . THR B 1 505 ? 4.641 14.336 13.617 1 94.75 505 THR B CA 1
ATOM 10327 C C . THR B 1 505 ? 5.992 13.719 13.25 1 94.75 505 THR B C 1
ATOM 10329 O O . THR B 1 505 ? 6.777 13.375 14.133 1 94.75 505 THR B O 1
ATOM 10332 N N . LEU B 1 506 ? 6.27 13.602 12 1 94.94 506 LEU B N 1
ATOM 10333 C CA . LEU B 1 506 ? 7.559 13.086 11.555 1 94.94 506 LEU B CA 1
ATOM 10334 C C . LEU B 1 506 ? 8.695 13.984 12.023 1 94.94 506 LEU B C 1
ATOM 10336 O O . LEU B 1 506 ? 9.75 13.5 12.438 1 94.94 506 LEU B O 1
ATOM 10340 N N . LEU B 1 507 ? 8.469 15.281 11.992 1 95.25 507 LEU B N 1
ATOM 10341 C CA . LEU B 1 507 ? 9.484 16.234 12.406 1 95.25 507 LEU B CA 1
ATOM 10342 C C . LEU B 1 507 ? 9.758 16.125 13.898 1 95.25 507 LEU B C 1
ATOM 10344 O O . LEU B 1 507 ? 10.883 16.359 14.344 1 95.25 507 LEU B O 1
ATOM 10348 N N . THR B 1 508 ? 8.758 15.758 14.664 1 95 508 THR B N 1
ATOM 10349 C CA . THR B 1 508 ? 8.961 15.555 16.094 1 95 508 THR B CA 1
ATOM 10350 C C . THR B 1 508 ? 9.891 14.367 16.344 1 95 508 THR B C 1
ATOM 10352 O O . THR B 1 508 ? 10.758 14.422 17.219 1 95 508 THR B O 1
ATOM 10355 N N . PHE B 1 509 ? 9.727 13.359 15.586 1 95.94 509 PHE B N 1
ATOM 10356 C CA . PHE B 1 509 ? 10.625 12.219 15.703 1 95.94 509 PHE B CA 1
ATOM 10357 C C . PHE B 1 509 ? 12.031 12.578 15.242 1 95.94 509 PHE B C 1
ATOM 10359 O O . PHE B 1 509 ? 13.016 12.164 15.852 1 95.94 509 PHE B O 1
ATOM 10366 N N . TYR B 1 510 ? 12.125 13.352 14.164 1 97.31 510 TYR B N 1
ATOM 10367 C CA . TYR B 1 510 ? 13.422 13.828 13.695 1 97.31 510 TYR B CA 1
ATOM 10368 C C . TYR B 1 510 ? 14.125 14.633 14.781 1 97.31 510 TYR B C 1
ATOM 10370 O O . TYR B 1 510 ? 15.336 14.477 14.992 1 97.31 510 TYR B O 1
ATOM 10378 N N . TYR B 1 511 ? 13.336 15.43 15.461 1 97 511 TYR B N 1
ATOM 10379 C CA . TYR B 1 511 ? 13.922 16.266 16.5 1 97 511 TYR B CA 1
ATOM 10380 C C . TYR B 1 511 ? 14.508 15.398 17.625 1 97 511 TYR B C 1
ATOM 10382 O O . TYR B 1 511 ? 15.656 15.602 18.031 1 97 511 TYR B O 1
ATOM 10390 N N . SER B 1 512 ? 13.773 14.43 18.078 1 96.38 512 SER B N 1
ATOM 10391 C CA . SER B 1 512 ? 14.242 13.57 19.172 1 96.38 512 SER B CA 1
ATOM 10392 C C . SER B 1 512 ? 15.484 12.789 18.75 1 96.38 512 SER B C 1
ATOM 10394 O O . SER B 1 512 ? 16.469 12.75 19.484 1 96.38 512 SER B O 1
ATOM 10396 N N . PHE B 1 513 ? 15.492 12.25 17.594 1 97.62 513 PHE B N 1
ATOM 10397 C CA . PHE B 1 513 ? 16.641 11.469 17.141 1 97.62 513 PHE B CA 1
ATOM 10398 C C . PHE B 1 513 ? 17.812 12.367 16.797 1 97.62 513 PHE B C 1
ATOM 10400 O O . PHE B 1 513 ? 18.969 11.969 16.906 1 97.62 513 PHE B O 1
ATOM 10407 N N . ALA B 1 514 ? 17.5 13.586 16.328 1 97.44 514 ALA B N 1
ATOM 10408 C CA . ALA B 1 514 ? 18.578 14.531 16.031 1 97.44 514 ALA B CA 1
ATOM 10409 C C . ALA B 1 514 ? 19.359 14.898 17.281 1 97.44 514 ALA B C 1
ATOM 10411 O O . ALA B 1 514 ? 20.594 14.922 17.281 1 97.44 514 ALA B O 1
ATOM 10412 N N . ILE B 1 515 ? 18.688 15.086 18.406 1 96.25 515 ILE B N 1
ATOM 10413 C CA . ILE B 1 515 ? 19.328 15.461 19.656 1 96.25 515 ILE B CA 1
ATOM 10414 C C . ILE B 1 515 ? 20.156 14.297 20.188 1 96.25 515 ILE B C 1
ATOM 10416 O O . ILE B 1 515 ? 21.297 14.477 20.594 1 96.25 515 ILE B O 1
ATOM 10420 N N . VAL B 1 516 ? 19.609 13.117 20.094 1 95.56 516 VAL B N 1
ATOM 10421 C CA . VAL B 1 516 ? 20.328 11.938 20.562 1 95.56 516 VAL B CA 1
ATOM 10422 C C . VAL B 1 516 ? 21.562 11.703 19.672 1 95.56 516 VAL B C 1
ATOM 10424 O O . VAL B 1 516 ? 22.641 11.391 20.172 1 95.56 516 VAL B O 1
ATOM 10427 N N . GLY B 1 517 ? 21.438 11.891 18.406 1 95.88 517 GLY B N 1
ATOM 10428 C CA . GLY B 1 517 ? 22.547 11.734 17.484 1 95.88 517 GLY B CA 1
ATOM 10429 C C . GLY B 1 517 ? 23.641 12.766 17.703 1 95.88 517 GLY B C 1
ATOM 10430 O O . GLY B 1 517 ? 24.828 12.438 17.625 1 95.88 517 GLY B O 1
ATOM 10431 N N . MET B 1 518 ? 23.25 13.977 17.969 1 94.94 518 MET B N 1
ATOM 10432 C CA . MET B 1 518 ? 24.234 15.031 18.219 1 94.94 518 MET B CA 1
ATOM 10433 C C . MET B 1 518 ? 25.031 14.734 19.484 1 94.94 518 MET B C 1
ATOM 10435 O O . MET B 1 518 ? 26.234 14.984 19.531 1 94.94 518 MET B O 1
ATOM 10439 N N . GLU B 1 519 ? 24.375 14.195 20.453 1 93.19 519 GLU B N 1
ATOM 10440 C CA . GLU B 1 519 ? 25.062 13.914 21.719 1 93.19 519 GLU B CA 1
ATOM 10441 C C . GLU B 1 519 ? 26.031 12.75 21.578 1 93.19 519 GLU B C 1
ATOM 10443 O O . GLU B 1 519 ? 27.109 12.758 22.172 1 93.19 519 GLU B O 1
ATOM 10448 N N . PHE B 1 520 ? 25.703 11.836 20.703 1 92.81 520 PHE B N 1
ATOM 10449 C CA . PHE B 1 520 ? 26.531 10.648 20.594 1 92.81 520 PHE B CA 1
ATOM 10450 C C . PHE B 1 520 ? 27.578 10.82 19.484 1 92.81 520 PHE B C 1
ATOM 10452 O O . PHE B 1 520 ? 28.688 10.305 19.578 1 92.81 520 PHE B O 1
ATOM 10459 N N . PHE B 1 521 ? 27.266 11.562 18.406 1 94.62 521 PHE B N 1
ATOM 10460 C CA . PHE B 1 521 ? 28.094 11.469 17.219 1 94.62 521 PHE B CA 1
ATOM 10461 C C . PHE B 1 521 ? 28.578 12.852 16.781 1 94.62 521 PHE B C 1
ATOM 10463 O O . PHE B 1 521 ? 28.984 13.039 15.633 1 94.62 521 PHE B O 1
ATOM 10470 N N . CYS B 1 522 ? 28.625 13.773 17.594 1 92.19 522 CYS B N 1
ATOM 10471 C CA . CYS B 1 522 ? 29.094 15.109 17.234 1 92.19 522 CYS B CA 1
ATOM 10472 C C . CYS B 1 522 ? 30.594 15.102 16.953 1 92.19 522 CYS B C 1
ATOM 10474 O O . CYS B 1 522 ? 31.375 14.57 17.75 1 92.19 522 CYS B O 1
ATOM 10476 N N . GLY B 1 523 ? 30.969 15.594 15.789 1 90.75 523 GLY B N 1
ATOM 10477 C CA . GLY B 1 523 ? 32.375 15.836 15.445 1 90.75 523 GLY B CA 1
ATOM 10478 C C . GLY B 1 523 ? 33.125 14.562 15.125 1 90.75 523 GLY B C 1
ATOM 10479 O O . GLY B 1 523 ? 34.375 14.539 15.164 1 90.75 523 GLY B O 1
ATOM 10480 N N . ILE B 1 524 ? 32.469 13.562 14.797 1 91.56 524 ILE B N 1
ATOM 10481 C CA . ILE B 1 524 ? 33.125 12.273 14.586 1 91.56 524 ILE B CA 1
ATOM 10482 C C . ILE B 1 524 ? 33.469 12.117 13.109 1 91.56 524 ILE B C 1
ATOM 10484 O O . ILE B 1 524 ? 34.531 11.547 12.773 1 91.56 524 ILE B O 1
ATOM 10488 N N . LEU B 1 525 ? 32.719 12.68 12.211 1 91.69 525 LEU B N 1
ATOM 10489 C CA . LEU B 1 525 ? 32.938 12.484 10.781 1 91.69 525 LEU B CA 1
ATOM 10490 C C . LEU B 1 525 ? 33.75 13.625 10.18 1 91.69 525 LEU B C 1
ATOM 10492 O O . LEU B 1 525 ? 33.406 14.797 10.391 1 91.69 525 LEU B O 1
ATOM 10496 N N . TYR B 1 526 ? 34.875 13.336 9.609 1 89.44 526 TYR B N 1
ATOM 10497 C CA . TYR B 1 526 ? 35.719 14.281 8.898 1 89.44 526 TYR B CA 1
ATOM 10498 C C . TYR B 1 526 ? 36.281 13.656 7.637 1 89.44 526 TYR B C 1
ATOM 10500 O O . TYR B 1 526 ? 36.188 12.445 7.426 1 89.44 526 TYR B O 1
ATOM 10508 N N . PRO B 1 527 ? 36.75 14.43 6.715 1 89.62 527 PRO B N 1
ATOM 10509 C CA . PRO B 1 527 ? 37.281 13.859 5.473 1 89.62 527 PRO B CA 1
ATOM 10510 C C . PRO B 1 527 ? 38.406 12.852 5.715 1 89.62 527 PRO B C 1
ATOM 10512 O O . PRO B 1 527 ? 39.312 13.109 6.496 1 89.62 527 PRO B O 1
ATOM 10515 N N . ASN B 1 528 ? 38.312 11.609 5.148 1 88.12 528 ASN B N 1
ATOM 10516 C CA . ASN B 1 528 ? 39.281 10.516 5.242 1 88.12 528 ASN B CA 1
ATOM 10517 C C . ASN B 1 528 ? 39.281 9.883 6.633 1 88.12 528 ASN B C 1
ATOM 10519 O O . ASN B 1 528 ? 40.312 9.414 7.109 1 88.12 528 ASN B O 1
ATOM 10523 N N . CYS B 1 529 ? 38.281 9.953 7.285 1 86.25 529 CYS B N 1
ATOM 10524 C CA . CYS B 1 529 ? 38.188 9.43 8.641 1 86.25 529 CYS B CA 1
ATOM 10525 C C . CYS B 1 529 ? 38.031 7.914 8.633 1 86.25 529 CYS B C 1
ATOM 10527 O O . CYS B 1 529 ? 38.5 7.238 9.562 1 86.25 529 CYS B O 1
ATOM 10529 N N . CYS B 1 530 ? 37.438 7.273 7.68 1 84.19 530 CYS B N 1
ATOM 10530 C CA . CYS B 1 530 ? 37.062 5.863 7.676 1 84.19 530 CYS B CA 1
ATOM 10531 C C . CYS B 1 530 ? 37.906 5.07 6.711 1 84.19 530 CYS B C 1
ATOM 10533 O O . CYS B 1 530 ? 37.406 4.312 5.883 1 84.19 530 CYS B O 1
ATOM 10535 N N . ASN B 1 531 ? 39.188 5.129 6.777 1 81.38 531 ASN B N 1
ATOM 10536 C CA . ASN B 1 531 ? 40.094 4.492 5.832 1 81.38 531 ASN B CA 1
ATOM 10537 C C . ASN B 1 531 ? 40.156 2.982 6.035 1 81.38 531 ASN B C 1
ATOM 10539 O O . ASN B 1 531 ? 40.438 2.234 5.094 1 81.38 531 ASN B O 1
ATOM 10543 N N . THR B 1 532 ? 39.844 2.502 7.18 1 76.88 532 THR B N 1
ATOM 10544 C CA . THR B 1 532 ? 39.969 1.077 7.469 1 76.88 532 THR B CA 1
ATOM 10545 C C . THR B 1 532 ? 38.625 0.381 7.289 1 76.88 532 THR B C 1
ATOM 10547 O O . THR B 1 532 ? 38.531 -0.838 7.438 1 76.88 532 THR B O 1
ATOM 10550 N N . SER B 1 533 ? 37.688 1.116 6.855 1 82.38 533 SER B N 1
ATOM 10551 C CA . SER B 1 533 ? 36.344 0.533 6.73 1 82.38 533 SER B CA 1
ATOM 10552 C C . SER B 1 533 ? 36.031 0.171 5.281 1 82.38 533 SER B C 1
ATOM 10554 O O . SER B 1 533 ? 36.781 0.512 4.375 1 82.38 533 SER B O 1
ATOM 10556 N N . THR B 1 534 ? 35 -0.653 5.078 1 80 534 THR B N 1
ATOM 10557 C CA . THR B 1 534 ? 34.562 -1.087 3.752 1 80 534 THR B CA 1
ATOM 10558 C C . THR B 1 534 ? 33.969 0.082 2.963 1 80 534 THR B C 1
ATOM 10560 O O . THR B 1 534 ? 33.844 0.006 1.74 1 80 534 THR B O 1
ATOM 10563 N N . VAL B 1 535 ? 33.719 1.23 3.664 1 86 535 VAL B N 1
ATOM 10564 C CA . VAL B 1 535 ? 33.094 2.369 2.996 1 86 535 VAL B CA 1
ATOM 10565 C C . VAL B 1 535 ? 34.094 3.52 2.902 1 86 535 VAL B C 1
ATOM 10567 O O . VAL B 1 535 ? 33.688 4.688 2.846 1 86 535 VAL B O 1
ATOM 10570 N N . ALA B 1 536 ? 35.344 3.285 2.838 1 84.31 536 ALA B N 1
ATOM 10571 C CA . ALA B 1 536 ? 36.406 4.281 2.826 1 84.31 536 ALA B CA 1
ATOM 10572 C C . ALA B 1 536 ? 36.344 5.164 1.585 1 84.31 536 ALA B C 1
ATOM 10574 O O . ALA B 1 536 ? 36.625 6.359 1.644 1 84.31 536 ALA B O 1
ATOM 10575 N N . ASP B 1 537 ? 35.781 4.609 0.535 1 82.19 537 ASP B N 1
ATOM 10576 C CA . ASP B 1 537 ? 35.75 5.344 -0.726 1 82.19 537 ASP B CA 1
ATOM 10577 C C . ASP B 1 537 ? 34.75 6.496 -0.646 1 82.19 537 ASP B C 1
ATOM 10579 O O . ASP B 1 537 ? 34.906 7.527 -1.293 1 82.19 537 ASP B O 1
ATOM 10583 N N . ALA B 1 538 ? 33.719 6.355 0.15 1 87 538 ALA B N 1
ATOM 10584 C CA . ALA B 1 538 ? 32.688 7.375 0.26 1 87 538 ALA B CA 1
ATOM 10585 C C . ALA B 1 538 ? 33.188 8.57 1.082 1 87 538 ALA B C 1
ATOM 10587 O O . ALA B 1 538 ? 32.594 9.648 1.023 1 87 538 ALA B O 1
ATOM 10588 N N . TYR B 1 539 ? 34.281 8.406 1.814 1 88.62 539 TYR B N 1
ATOM 10589 C CA . TYR B 1 539 ? 34.781 9.469 2.67 1 88.62 539 TYR B CA 1
ATOM 10590 C C . TYR B 1 539 ? 36.156 9.938 2.195 1 88.62 539 TYR B C 1
ATOM 10592 O O . TYR B 1 539 ? 36.812 10.711 2.879 1 88.62 539 TYR B O 1
ATOM 10600 N N . ARG B 1 540 ? 36.562 9.461 1.028 1 85.12 540 ARG B N 1
ATOM 10601 C CA . ARG B 1 540 ? 37.906 9.727 0.53 1 85.12 540 ARG B CA 1
ATOM 10602 C C . ARG B 1 540 ? 38 11.125 -0.053 1 85.12 540 ARG B C 1
ATOM 10604 O O . ARG B 1 540 ? 37.062 11.602 -0.707 1 85.12 540 ARG B O 1
ATOM 10611 N N . TRP B 1 541 ? 39.031 11.789 0.243 1 81.75 541 TRP B N 1
ATOM 10612 C CA . TRP B 1 541 ? 39.375 13.086 -0.338 1 81.75 541 TRP B CA 1
ATOM 10613 C C . TRP B 1 541 ? 40.781 13.055 -0.948 1 81.75 541 TRP B C 1
ATOM 10615 O O . TRP B 1 541 ? 41.781 13.047 -0.226 1 81.75 541 TRP B O 1
ATOM 10625 N N . LEU B 1 542 ? 40.781 12.633 -2.25 1 74.38 542 LEU B N 1
ATOM 10626 C CA . LEU B 1 542 ? 42.094 12.539 -2.879 1 74.38 542 LEU B CA 1
ATOM 10627 C C . LEU B 1 542 ? 42.25 13.562 -4.004 1 74.38 542 LEU B C 1
ATOM 10629 O O . LEU B 1 542 ? 41.344 13.711 -4.824 1 74.38 542 LEU B O 1
ATOM 10633 N N . ASN B 1 543 ? 43.219 14.453 -3.93 1 65.12 543 ASN B N 1
ATOM 10634 C CA . ASN B 1 543 ? 43.625 15.375 -4.988 1 65.12 543 ASN B CA 1
ATOM 10635 C C . ASN B 1 543 ? 44.656 14.773 -5.918 1 65.12 543 ASN B C 1
ATOM 10637 O O . ASN B 1 543 ? 45.75 14.383 -5.473 1 65.12 543 ASN B O 1
ATOM 10641 N N . HIS B 1 544 ? 44.219 14.039 -6.984 1 59.34 544 HIS B N 1
ATOM 10642 C CA . HIS B 1 544 ? 45.25 13.508 -7.883 1 59.34 544 HIS B CA 1
ATOM 10643 C C . HIS B 1 544 ? 45.5 14.445 -9.055 1 59.34 544 HIS B C 1
ATOM 10645 O O . HIS B 1 544 ? 44.531 14.938 -9.672 1 59.34 544 HIS B O 1
ATOM 10651 N N . THR B 1 545 ? 46.562 15.062 -9.195 1 55.19 545 THR B N 1
ATOM 10652 C CA . THR B 1 545 ? 46.938 15.875 -10.344 1 55.19 545 THR B CA 1
ATOM 10653 C C . THR B 1 545 ? 47.344 14.984 -11.516 1 55.19 545 THR B C 1
ATOM 10655 O O . THR B 1 545 ? 48.312 14.219 -11.414 1 55.19 545 THR B O 1
ATOM 10658 N N . VAL B 1 546 ? 46.469 14.492 -12.242 1 54.78 546 VAL B N 1
ATOM 10659 C CA . VAL B 1 546 ? 46.844 13.812 -13.477 1 54.78 546 VAL B CA 1
ATOM 10660 C C . VAL B 1 546 ? 47.125 14.844 -14.562 1 54.78 546 VAL B C 1
ATOM 10662 O O . VAL B 1 546 ? 46.25 15.57 -14.984 1 54.78 546 VAL B O 1
ATOM 10665 N N . ASP B 1 547 ? 48.406 14.82 -15.039 1 58.72 547 ASP B N 1
ATOM 10666 C CA . ASP B 1 547 ? 49.062 15.703 -15.992 1 58.72 547 ASP B CA 1
ATOM 10667 C C . ASP B 1 547 ? 48.938 17.156 -15.562 1 58.72 547 ASP B C 1
ATOM 10669 O O . ASP B 1 547 ? 49.438 17.547 -14.5 1 58.72 547 ASP B O 1
ATOM 10673 N N . ASN B 1 548 ? 47.906 17.938 -16.156 1 52.38 548 ASN B N 1
ATOM 10674 C CA . ASN B 1 548 ? 47.75 19.344 -15.82 1 52.38 548 ASN B CA 1
ATOM 10675 C C . ASN B 1 548 ? 46.375 19.594 -15.211 1 52.38 548 ASN B C 1
ATOM 10677 O O . ASN B 1 548 ? 45.969 20.75 -15.039 1 52.38 548 ASN B O 1
ATOM 10681 N N . ARG B 1 549 ? 45.594 18.531 -15.078 1 56.38 549 ARG B N 1
ATOM 10682 C CA . ARG B 1 549 ? 44.312 18.812 -14.469 1 56.38 549 ARG B CA 1
ATOM 10683 C C . ARG B 1 549 ? 44.156 18.078 -13.148 1 56.38 549 ARG B C 1
ATOM 10685 O O . ARG B 1 549 ? 44.438 16.875 -13.062 1 56.38 549 ARG B O 1
ATOM 10692 N N . THR B 1 550 ? 44 18.797 -12.07 1 55.53 550 THR B N 1
ATOM 10693 C CA . THR B 1 550 ? 43.781 18.234 -10.75 1 55.53 550 THR B CA 1
ATOM 10694 C C . THR B 1 550 ? 42.344 17.703 -10.641 1 55.53 550 THR B C 1
ATOM 10696 O O . THR B 1 550 ? 41.375 18.453 -10.789 1 55.53 550 THR B O 1
ATOM 10699 N N . VAL B 1 551 ? 42.219 16.422 -10.883 1 61.44 551 VAL B N 1
ATOM 10700 C CA . VAL B 1 551 ? 40.906 15.805 -10.703 1 61.44 551 VAL B CA 1
ATOM 10701 C C . VAL B 1 551 ? 40.719 15.461 -9.234 1 61.44 551 VAL B C 1
ATOM 10703 O O . VAL B 1 551 ? 41.562 14.805 -8.617 1 61.44 551 VAL B O 1
ATOM 10706 N N . VAL B 1 552 ? 39.844 16.188 -8.555 1 59.84 552 VAL B N 1
ATOM 10707 C CA . VAL B 1 552 ? 39.5 15.953 -7.152 1 59.84 552 VAL B CA 1
ATOM 10708 C C . VAL B 1 552 ? 38.438 14.859 -7.051 1 59.84 552 VAL B C 1
ATOM 10710 O O . VAL B 1 552 ? 37.375 14.977 -7.645 1 59.84 552 VAL B O 1
ATOM 10713 N N . GLU B 1 553 ? 38.938 13.625 -6.637 1 67.38 553 GLU B N 1
ATOM 10714 C CA . GLU B 1 553 ? 38 12.578 -6.293 1 67.38 553 GLU B CA 1
ATOM 10715 C C . GLU B 1 553 ? 37.469 12.75 -4.863 1 67.38 553 GLU B C 1
ATOM 10717 O O . GLU B 1 553 ? 38.219 12.57 -3.904 1 67.38 553 GLU B O 1
ATOM 10722 N N . GLU B 1 554 ? 36.281 13.383 -4.746 1 74.62 554 GLU B N 1
ATOM 10723 C CA . GLU B 1 554 ? 35.781 13.695 -3.412 1 74.62 554 GLU B CA 1
ATOM 10724 C C . GLU B 1 554 ? 34.594 12.812 -3.059 1 74.62 554 GLU B C 1
ATOM 10726 O O . GLU B 1 554 ? 33.656 12.695 -3.844 1 74.62 554 GLU B O 1
ATOM 10731 N N . GLY B 1 555 ? 34.844 11.992 -1.89 1 84.31 555 GLY B N 1
ATOM 10732 C CA . GLY B 1 555 ? 33.688 11.391 -1.236 1 84.31 555 GLY B CA 1
ATOM 10733 C C . GLY B 1 555 ? 32.906 12.359 -0.359 1 84.31 555 GLY B C 1
ATOM 10734 O O . GLY B 1 555 ? 33.469 12.969 0.545 1 84.31 555 GLY B O 1
ATOM 10735 N N . TYR B 1 556 ? 31.656 12.773 -0.653 1 89.25 556 TYR B N 1
ATOM 10736 C CA . TYR B 1 556 ? 30.906 13.867 -0.044 1 89.25 556 TYR B CA 1
ATOM 10737 C C . TYR B 1 556 ? 30.156 13.391 1.193 1 89.25 556 TYR B C 1
ATOM 10739 O O . TYR B 1 556 ? 29.469 14.172 1.846 1 89.25 556 TYR B O 1
ATOM 10747 N N . TYR B 1 557 ? 30.375 12.164 1.711 1 93.31 557 TYR B N 1
ATOM 10748 C CA . TYR B 1 557 ? 29.516 11.617 2.758 1 93.31 557 TYR B CA 1
ATOM 10749 C C . TYR B 1 557 ? 29.906 12.164 4.125 1 93.31 557 TYR B C 1
ATOM 10751 O O . TYR B 1 557 ? 29.203 11.945 5.113 1 93.31 557 TYR B O 1
ATOM 10759 N N . TYR B 1 558 ? 31.062 12.93 4.211 1 92.5 558 TYR B N 1
ATOM 10760 C CA . TYR B 1 558 ? 31.438 13.57 5.465 1 92.5 558 TYR B CA 1
ATOM 10761 C C . TYR B 1 558 ? 30.484 14.719 5.797 1 92.5 558 TYR B C 1
ATOM 10763 O O . TYR B 1 558 ? 30.391 15.148 6.949 1 92.5 558 TYR B O 1
ATOM 10771 N N . LEU B 1 559 ? 29.703 15.195 4.781 1 93.88 559 LEU B N 1
ATOM 10772 C CA . LEU B 1 559 ? 28.766 16.297 4.973 1 93.88 559 LEU B CA 1
ATOM 10773 C C . LEU B 1 559 ? 27.516 15.82 5.684 1 93.88 559 LEU B C 1
ATOM 10775 O O . LEU B 1 559 ? 26.75 16.641 6.207 1 93.88 559 LEU B O 1
ATOM 10779 N N . ASN B 1 560 ? 27.234 14.516 5.711 1 94.88 560 ASN B N 1
ATOM 10780 C CA . ASN B 1 560 ? 26.125 13.93 6.438 1 94.88 560 ASN B CA 1
ATOM 10781 C C . ASN B 1 560 ? 26.5 13.609 7.883 1 94.88 560 ASN B C 1
ATOM 10783 O O . ASN B 1 560 ? 26.766 12.453 8.219 1 94.88 560 ASN B O 1
ATOM 10787 N N . ASN B 1 561 ? 26.531 14.633 8.688 1 94.56 561 ASN B N 1
ATOM 10788 C CA . ASN B 1 561 ? 27 14.508 10.07 1 94.56 561 ASN B CA 1
ATOM 10789 C C . ASN B 1 561 ? 25.969 15.039 11.055 1 94.56 561 ASN B C 1
ATOM 10791 O O . ASN B 1 561 ? 24.891 15.508 10.656 1 94.56 561 ASN B O 1
ATOM 10795 N N . PHE B 1 562 ? 26.234 14.852 12.32 1 96.06 562 PHE B N 1
ATOM 10796 C CA . PHE B 1 562 ? 25.375 15.273 13.422 1 96.06 562 PHE B CA 1
ATOM 10797 C C . PHE B 1 562 ? 26.016 16.406 14.211 1 96.06 562 PHE B C 1
ATOM 10799 O O . PHE B 1 562 ? 25.953 16.422 15.445 1 96.06 562 PHE B O 1
ATOM 10806 N N . ASP B 1 563 ? 26.625 17.359 13.531 1 94.12 563 ASP B N 1
ATOM 10807 C CA . ASP B 1 563 ? 27.359 18.422 14.219 1 94.12 563 ASP B CA 1
ATOM 10808 C C . ASP B 1 563 ? 26.406 19.531 14.695 1 94.12 563 ASP B C 1
ATOM 10810 O O . ASP B 1 563 ? 26.703 20.219 15.672 1 94.12 563 ASP B O 1
ATOM 10814 N N . ASN B 1 564 ? 25.406 19.75 13.992 1 93.69 564 ASN B N 1
ATOM 10815 C CA . ASN B 1 564 ? 24.359 20.688 14.375 1 93.69 564 ASN B CA 1
ATOM 10816 C C . ASN B 1 564 ? 22.969 20.141 14.07 1 93.69 564 ASN B C 1
ATOM 10818 O O . ASN B 1 564 ? 22.844 19.109 13.43 1 93.69 564 ASN B O 1
ATOM 10822 N N . ILE B 1 565 ? 22.031 20.812 14.609 1 94.75 565 ILE B N 1
ATOM 10823 C CA . ILE B 1 565 ? 20.672 20.281 14.531 1 94.75 565 ILE B CA 1
ATOM 10824 C C . ILE B 1 565 ? 20.172 20.344 13.086 1 94.75 565 ILE B C 1
ATOM 10826 O O . ILE B 1 565 ? 19.469 19.438 12.641 1 94.75 565 ILE B O 1
ATOM 10830 N N . LEU B 1 566 ? 20.547 21.328 12.312 1 94.81 566 LEU B N 1
ATOM 10831 C CA . LEU B 1 566 ? 20.094 21.438 10.93 1 94.81 566 LEU B CA 1
ATOM 10832 C C . LEU B 1 566 ? 20.719 20.359 10.07 1 94.81 566 LEU B C 1
ATOM 10834 O O . LEU B 1 566 ? 20.031 19.719 9.266 1 94.81 566 LEU B O 1
ATOM 10838 N N . ASN B 1 567 ? 22.047 20.109 10.273 1 95.75 567 ASN B N 1
ATOM 10839 C CA . ASN B 1 567 ? 22.703 19.016 9.562 1 95.75 567 ASN B CA 1
ATOM 10840 C C . ASN B 1 567 ? 22.125 17.656 9.953 1 95.75 567 ASN B C 1
ATOM 10842 O O . ASN B 1 567 ? 22.016 16.766 9.117 1 95.75 567 ASN B O 1
ATOM 10846 N N . SER B 1 568 ? 21.766 17.594 11.172 1 96.69 568 SER B N 1
ATOM 10847 C CA . SER B 1 568 ? 21.172 16.344 11.641 1 96.69 568 SER B CA 1
ATOM 10848 C C . SER B 1 568 ? 19.828 16.078 10.977 1 96.69 568 SER B C 1
ATOM 10850 O O . SER B 1 568 ? 19.516 14.938 10.656 1 96.69 568 SER B O 1
ATOM 10852 N N . PHE B 1 569 ? 19.047 17.141 10.781 1 96.69 569 PHE B N 1
ATOM 10853 C CA . PHE B 1 569 ? 17.75 16.969 10.125 1 96.69 569 PHE B CA 1
ATOM 10854 C C . PHE B 1 569 ? 17.938 16.5 8.688 1 96.69 569 PHE B C 1
ATOM 10856 O O . PHE B 1 569 ? 17.188 15.633 8.219 1 96.69 569 PHE B O 1
ATOM 10863 N N . VAL B 1 570 ? 18.922 17.031 8.016 1 96.94 570 VAL B N 1
ATOM 10864 C CA . VAL B 1 570 ? 19.188 16.625 6.637 1 96.94 570 VAL B CA 1
ATOM 10865 C C . VAL B 1 570 ? 19.688 15.188 6.602 1 96.94 570 VAL B C 1
ATOM 10867 O O . VAL B 1 570 ? 19.266 14.398 5.762 1 96.94 570 VAL B O 1
ATOM 10870 N N . THR B 1 571 ? 20.531 14.844 7.531 1 97.44 571 THR B N 1
ATOM 10871 C CA . THR B 1 571 ? 21.047 13.484 7.605 1 97.44 571 THR B CA 1
ATOM 10872 C C . THR B 1 571 ? 19.938 12.492 7.926 1 97.44 571 THR B C 1
ATOM 10874 O O . THR B 1 571 ? 19.875 11.406 7.348 1 97.44 571 THR B O 1
ATOM 10877 N N . LEU B 1 572 ? 19.094 12.859 8.82 1 97.81 572 LEU B N 1
ATOM 10878 C CA . LEU B 1 572 ? 17.984 11.984 9.172 1 97.81 572 LEU B CA 1
ATOM 10879 C C . LEU B 1 572 ? 17.016 11.836 7.996 1 97.81 572 LEU B C 1
ATOM 10881 O O . LEU B 1 572 ? 16.422 10.773 7.812 1 97.81 572 LEU B O 1
ATOM 10885 N N . PHE B 1 573 ? 16.797 12.883 7.242 1 96.75 573 PHE B N 1
ATOM 10886 C CA . PHE B 1 573 ? 15.984 12.766 6.039 1 96.75 573 PHE B CA 1
ATOM 10887 C C . PHE B 1 573 ? 16.609 11.797 5.047 1 96.75 573 PHE B C 1
ATOM 10889 O O . PHE B 1 573 ? 15.914 11 4.418 1 96.75 573 PHE B O 1
ATOM 10896 N N . GLU B 1 574 ? 17.938 11.891 4.93 1 96.88 574 GLU B N 1
ATOM 10897 C CA . GLU B 1 574 ? 18.641 10.953 4.062 1 96.88 574 GLU B CA 1
ATOM 10898 C C . GLU B 1 574 ? 18.469 9.516 4.535 1 96.88 574 GLU B C 1
ATOM 10900 O O . GLU B 1 574 ? 18.328 8.602 3.721 1 96.88 574 GLU B O 1
ATOM 10905 N N . LEU B 1 575 ? 18.453 9.359 5.816 1 97 575 LEU B N 1
ATOM 10906 C CA . LEU B 1 575 ? 18.266 8.023 6.371 1 97 575 LEU B CA 1
ATOM 10907 C C . LEU B 1 575 ? 16.828 7.535 6.125 1 97 575 LEU B C 1
ATOM 10909 O O . LEU B 1 575 ? 16.609 6.336 5.945 1 97 575 LEU B O 1
ATOM 10913 N N . THR B 1 576 ? 15.898 8.43 6.098 1 95.94 576 THR B N 1
ATOM 10914 C CA . THR B 1 576 ? 14.5 8.078 5.867 1 95.94 576 THR B CA 1
ATOM 10915 C C . THR B 1 576 ? 14.289 7.602 4.434 1 95.94 576 THR B C 1
ATOM 10917 O O . THR B 1 576 ? 13.461 6.734 4.176 1 95.94 576 THR B O 1
ATOM 10920 N N . VAL B 1 577 ? 15.031 8.133 3.436 1 94.25 577 VAL B N 1
ATOM 10921 C CA . VAL B 1 577 ? 14.938 7.727 2.039 1 94.25 577 VAL B CA 1
ATOM 10922 C C . VAL B 1 577 ? 15.555 6.344 1.858 1 94.25 577 VAL B C 1
ATOM 10924 O O . VAL B 1 577 ? 15.266 5.648 0.883 1 94.25 577 VAL B O 1
ATOM 10927 N N . VAL B 1 578 ? 16.266 5.809 2.787 1 89.62 578 VAL B N 1
ATOM 10928 C CA . VAL B 1 578 ? 16.734 4.449 3.039 1 89.62 578 VAL B CA 1
ATOM 10929 C C . VAL B 1 578 ? 17.859 4.098 2.066 1 89.62 578 VAL B C 1
ATOM 10931 O O . VAL B 1 578 ? 18.641 3.174 2.312 1 89.62 578 VAL B O 1
ATOM 10934 N N . ASN B 1 579 ? 18.109 4.926 0.975 1 90.5 579 ASN B N 1
ATOM 10935 C CA . ASN B 1 579 ? 19.188 4.539 0.077 1 90.5 579 ASN B CA 1
ATOM 10936 C C . ASN B 1 579 ? 20.547 4.887 0.666 1 90.5 579 ASN B C 1
ATOM 10938 O O . ASN B 1 579 ? 20.75 5.992 1.17 1 90.5 579 ASN B O 1
ATOM 10942 N N . ASN B 1 580 ? 21.5 4.062 0.717 1 91.31 580 ASN B N 1
ATOM 10943 C CA . ASN B 1 580 ? 22.891 4.203 1.145 1 91.31 580 ASN B CA 1
ATOM 10944 C C . ASN B 1 580 ? 22.984 4.617 2.609 1 91.31 580 ASN B C 1
ATOM 10946 O O . ASN B 1 580 ? 23.938 5.305 3.004 1 91.31 580 ASN B O 1
ATOM 10950 N N . TRP B 1 581 ? 21.938 4.277 3.416 1 93.69 581 TRP B N 1
ATOM 10951 C CA . TRP B 1 581 ? 21.969 4.613 4.836 1 93.69 581 TRP B CA 1
ATOM 10952 C C . TRP B 1 581 ? 23.031 3.789 5.559 1 93.69 581 TRP B C 1
ATOM 10954 O O . TRP B 1 581 ? 23.594 4.234 6.559 1 93.69 581 TRP B O 1
ATOM 10964 N N . TYR B 1 582 ? 23.359 2.604 4.965 1 94.12 582 TYR B N 1
ATOM 10965 C CA . TYR B 1 582 ? 24.344 1.74 5.602 1 94.12 582 TYR B CA 1
ATOM 10966 C C . TYR B 1 582 ? 25.75 2.334 5.488 1 94.12 582 TYR B C 1
ATOM 10968 O O . TYR B 1 582 ? 26.625 2.021 6.293 1 94.12 582 TYR B O 1
ATOM 10976 N N . ILE B 1 583 ? 25.984 3.223 4.5 1 94.06 583 ILE B N 1
ATOM 10977 C CA . ILE B 1 583 ? 27.281 3.883 4.352 1 94.06 583 ILE B CA 1
ATOM 10978 C C . ILE B 1 583 ? 27.5 4.855 5.508 1 94.06 583 ILE B C 1
ATOM 10980 O O . ILE B 1 583 ? 28.594 4.914 6.078 1 94.06 583 ILE B O 1
ATOM 10984 N N . ILE B 1 584 ? 26.469 5.539 5.867 1 94.81 584 ILE B N 1
ATOM 10985 C CA . ILE B 1 584 ? 26.547 6.469 6.988 1 94.81 584 ILE B CA 1
ATOM 10986 C C . ILE B 1 584 ? 26.688 5.695 8.297 1 94.81 584 ILE B C 1
ATOM 10988 O O . ILE B 1 584 ? 27.484 6.059 9.164 1 94.81 584 ILE B O 1
ATOM 10992 N N . MET B 1 585 ? 25.953 4.629 8.453 1 95.56 585 MET B N 1
ATOM 10993 C CA . MET B 1 585 ? 26 3.803 9.656 1 95.56 585 MET B CA 1
ATOM 10994 C C . MET B 1 585 ? 27.406 3.225 9.859 1 95.56 585 MET B C 1
ATOM 10996 O O . MET B 1 585 ? 27.969 3.342 10.945 1 95.56 585 MET B O 1
ATOM 11000 N N . GLU B 1 586 ? 28 2.674 8.82 1 93.81 586 GLU B N 1
ATOM 11001 C CA . GLU B 1 586 ? 29.312 2.051 8.938 1 93.81 586 GLU B CA 1
ATOM 11002 C C . GLU B 1 586 ? 30.422 3.098 9.109 1 93.81 586 GLU B C 1
ATOM 11004 O O . GLU B 1 586 ? 31.438 2.836 9.742 1 93.81 586 GLU B O 1
ATOM 11009 N N . GLY B 1 587 ? 30.219 4.281 8.477 1 93.19 587 GLY B N 1
ATOM 11010 C CA . GLY B 1 587 ? 31.156 5.363 8.719 1 93.19 587 GLY B CA 1
ATOM 11011 C C . GLY B 1 587 ? 31.25 5.762 10.18 1 93.19 587 GLY B C 1
ATOM 11012 O O . GLY B 1 587 ? 32.344 5.895 10.727 1 93.19 587 GLY B O 1
ATOM 11013 N N . ILE B 1 588 ? 30.125 5.863 10.805 1 94.88 588 ILE B N 1
ATOM 11014 C CA . ILE B 1 588 ? 30.078 6.254 12.211 1 94.88 588 ILE B CA 1
ATOM 11015 C C . ILE B 1 588 ? 30.547 5.094 13.078 1 94.88 588 ILE B C 1
ATOM 11017 O O . ILE B 1 588 ? 31.266 5.297 14.062 1 94.88 588 ILE B O 1
ATOM 11021 N N . THR B 1 589 ? 30.172 3.889 12.727 1 94.19 589 THR B N 1
ATOM 11022 C CA . THR B 1 589 ? 30.562 2.719 13.508 1 94.19 589 THR B CA 1
ATOM 11023 C C . THR B 1 589 ? 32.062 2.521 13.469 1 94.19 589 THR B C 1
ATOM 11025 O O . THR B 1 589 ? 32.688 2.088 14.453 1 94.19 589 THR B O 1
ATOM 11028 N N . SER B 1 590 ? 32.719 2.848 12.352 1 92.12 590 SER B N 1
ATOM 11029 C CA . SER B 1 590 ? 34.188 2.693 12.219 1 92.12 590 SER B CA 1
ATOM 11030 C C . SER B 1 590 ? 34.906 3.664 13.133 1 92.12 590 SER B C 1
ATOM 11032 O O . SER B 1 590 ? 36.031 3.391 13.555 1 92.12 590 SER B O 1
ATOM 11034 N N . GLN B 1 591 ? 34.281 4.742 13.5 1 93.06 591 GLN B N 1
ATOM 11035 C CA . GLN B 1 591 ? 34.938 5.766 14.312 1 93.06 591 GLN B CA 1
ATOM 11036 C C . GLN B 1 591 ? 34.469 5.676 15.773 1 93.06 591 GLN B C 1
ATOM 11038 O O . GLN B 1 591 ? 35.062 6.336 16.641 1 93.06 591 GLN B O 1
ATOM 11043 N N . THR B 1 592 ? 33.531 4.926 16.047 1 93.31 592 THR B N 1
ATOM 11044 C CA . THR B 1 592 ? 33.031 4.816 17.406 1 93.31 592 THR B CA 1
ATOM 11045 C C . THR B 1 592 ? 33.031 3.363 17.875 1 93.31 592 THR B C 1
ATOM 11047 O O . THR B 1 592 ? 34.094 2.787 18.094 1 93.31 592 THR B O 1
ATOM 11050 N N . SER B 1 593 ? 31.828 2.803 18.078 1 91.56 593 SER B N 1
ATOM 11051 C CA . SER B 1 593 ? 31.688 1.427 18.531 1 91.56 593 SER B CA 1
ATOM 11052 C C . SER B 1 593 ? 30.672 0.667 17.703 1 91.56 593 SER B C 1
ATOM 11054 O O . SER B 1 593 ? 29.891 1.273 16.969 1 91.56 593 SER B O 1
ATOM 11056 N N . HIS B 1 594 ? 30.719 -0.61 17.734 1 90.25 594 HIS B N 1
ATOM 11057 C CA . HIS B 1 594 ? 29.766 -1.442 17 1 90.25 594 HIS B CA 1
ATOM 11058 C C . HIS B 1 594 ? 28.344 -1.257 17.516 1 90.25 594 HIS B C 1
ATOM 11060 O O . HIS B 1 594 ? 27.375 -1.515 16.797 1 90.25 594 HIS B O 1
ATOM 11066 N N . TRP B 1 595 ? 28.156 -0.686 18.719 1 92.5 595 TRP B N 1
ATOM 11067 C CA . TRP B 1 595 ? 26.844 -0.502 19.297 1 92.5 595 TRP B CA 1
ATOM 11068 C C . TRP B 1 595 ? 26.109 0.672 18.656 1 92.5 595 TRP B C 1
ATOM 11070 O O . TRP B 1 595 ? 24.891 0.811 18.781 1 92.5 595 TRP B O 1
ATOM 11080 N N . SER B 1 596 ? 26.875 1.501 17.922 1 95.25 596 SER B N 1
ATOM 11081 C CA . SER B 1 596 ? 26.25 2.635 17.25 1 95.25 596 SER B CA 1
ATOM 11082 C C . SER B 1 596 ? 25.281 2.172 16.172 1 95.25 596 SER B C 1
ATOM 11084 O O . SER B 1 596 ? 24.406 2.926 15.75 1 95.25 596 SER B O 1
ATOM 11086 N N . ARG B 1 597 ? 25.438 0.849 15.734 1 96.38 597 ARG B N 1
ATOM 11087 C CA . ARG B 1 597 ? 24.547 0.306 14.727 1 96.38 597 ARG B CA 1
ATOM 11088 C C . ARG B 1 597 ? 23.109 0.242 15.25 1 96.38 597 ARG B C 1
ATOM 11090 O O . ARG B 1 597 ? 22.156 0.35 14.477 1 96.38 597 ARG B O 1
ATOM 11097 N N . LEU B 1 598 ? 22.953 0.144 16.547 1 95.94 598 LEU B N 1
ATOM 11098 C CA . LEU B 1 598 ? 21.625 0.038 17.141 1 95.94 598 LEU B CA 1
ATOM 11099 C C . LEU B 1 598 ? 20.844 1.344 16.984 1 95.94 598 LEU B C 1
ATOM 11101 O O . LEU B 1 598 ? 19.625 1.331 16.828 1 95.94 598 LEU B O 1
ATOM 11105 N N . TYR B 1 599 ? 21.562 2.508 17.031 1 96.81 599 TYR B N 1
ATOM 11106 C CA . TYR B 1 599 ? 20.906 3.797 16.828 1 96.81 599 TYR B CA 1
ATOM 11107 C C . TYR B 1 599 ? 20.266 3.867 15.445 1 96.81 599 TYR B C 1
ATOM 11109 O O . TYR B 1 599 ? 19.094 4.234 15.32 1 96.81 599 TYR B O 1
ATOM 11117 N N . PHE B 1 600 ? 20.969 3.449 14.453 1 97.38 600 PHE B N 1
ATOM 11118 C CA . PHE B 1 600 ? 20.5 3.561 13.078 1 97.38 600 PHE B CA 1
ATOM 11119 C C . PHE B 1 600 ? 19.422 2.516 12.789 1 97.38 600 PHE B C 1
ATOM 11121 O O . PHE B 1 600 ? 18.438 2.797 12.094 1 97.38 600 PHE B O 1
ATOM 11128 N N . MET B 1 601 ? 19.594 1.301 13.328 1 96.5 601 MET B N 1
ATOM 11129 C CA . MET B 1 601 ? 18.609 0.254 13.125 1 96.5 601 MET B CA 1
ATOM 11130 C C . MET B 1 601 ? 17.297 0.603 13.828 1 96.5 601 MET B C 1
ATOM 11132 O O . MET B 1 601 ? 16.219 0.353 13.289 1 96.5 601 MET B O 1
ATOM 11136 N N . THR B 1 602 ? 17.391 1.196 15 1 96.19 602 THR B N 1
ATOM 11137 C CA . THR B 1 602 ? 16.188 1.627 15.711 1 96.19 602 THR B CA 1
ATOM 11138 C C . THR B 1 602 ? 15.508 2.764 14.961 1 96.19 602 THR B C 1
ATOM 11140 O O . THR B 1 602 ? 14.273 2.803 14.867 1 96.19 602 THR B O 1
ATOM 11143 N N . PHE B 1 603 ? 16.281 3.695 14.469 1 97.12 603 PHE B N 1
ATOM 11144 C CA . PHE B 1 603 ? 15.711 4.785 13.688 1 97.12 603 PHE B CA 1
ATOM 11145 C C . PHE B 1 603 ? 14.969 4.246 12.477 1 97.12 603 PHE B C 1
ATOM 11147 O O . PHE B 1 603 ? 13.875 4.715 12.156 1 97.12 603 PHE B O 1
ATOM 11154 N N . TYR B 1 604 ? 15.547 3.277 11.805 1 96.06 604 TYR B N 1
ATOM 11155 C CA . TYR B 1 604 ? 14.898 2.684 10.641 1 96.06 604 TYR B CA 1
ATOM 11156 C C . TYR B 1 604 ? 13.578 2.033 11.023 1 96.06 604 TYR B C 1
ATOM 11158 O O . TYR B 1 604 ? 12.57 2.203 10.328 1 96.06 604 TYR B O 1
ATOM 11166 N N . ILE B 1 605 ? 13.523 1.334 12.062 1 94.38 605 ILE B N 1
ATOM 11167 C CA . ILE B 1 605 ? 12.32 0.637 12.484 1 94.38 605 ILE B CA 1
ATOM 11168 C C . ILE B 1 605 ? 11.234 1.652 12.844 1 94.38 605 ILE B C 1
ATOM 11170 O O . ILE B 1 605 ? 10.078 1.51 12.43 1 94.38 605 ILE B O 1
ATOM 11174 N N . VAL B 1 606 ? 11.625 2.709 13.539 1 93.75 606 VAL B N 1
ATOM 11175 C CA . VAL B 1 606 ? 10.664 3.732 13.93 1 93.75 606 VAL B CA 1
ATOM 11176 C C . VAL B 1 606 ? 10.141 4.453 12.695 1 93.75 606 VAL B C 1
ATOM 11178 O O . VAL B 1 606 ? 8.93 4.672 12.562 1 93.75 606 VAL B O 1
ATOM 11181 N N . THR B 1 607 ? 11.008 4.812 11.844 1 93.94 607 THR B N 1
ATOM 11182 C CA . THR B 1 607 ? 10.594 5.527 10.641 1 93.94 607 THR B CA 1
ATOM 11183 C C . THR B 1 607 ? 9.773 4.621 9.727 1 93.94 607 THR B C 1
ATOM 11185 O O . THR B 1 607 ? 8.852 5.082 9.055 1 93.94 607 THR B O 1
ATOM 11188 N N . MET B 1 608 ? 10.109 3.338 9.711 1 92.88 608 MET B N 1
ATOM 11189 C CA . MET B 1 608 ? 9.32 2.381 8.938 1 92.88 608 MET B CA 1
ATOM 11190 C C . MET B 1 608 ? 7.871 2.357 9.414 1 92.88 608 MET B C 1
ATOM 11192 O O . MET B 1 608 ? 6.945 2.332 8.602 1 92.88 608 MET B O 1
ATOM 11196 N N . VAL B 1 609 ? 7.691 2.436 10.641 1 91.38 609 VAL B N 1
ATOM 11197 C CA . VAL B 1 609 ? 6.344 2.441 11.211 1 91.38 609 VAL B CA 1
ATOM 11198 C C . VAL B 1 609 ? 5.621 3.727 10.812 1 91.38 609 VAL B C 1
ATOM 11200 O O . VAL B 1 609 ? 4.492 3.686 10.32 1 91.38 609 VAL B O 1
ATOM 11203 N N . VAL B 1 610 ? 6.281 4.816 11 1 92.25 610 VAL B N 1
ATOM 11204 C CA . VAL B 1 610 ? 5.672 6.117 10.727 1 92.25 610 VAL B CA 1
ATOM 11205 C C . VAL B 1 610 ? 5.355 6.242 9.242 1 92.25 610 VAL B C 1
ATOM 11207 O O . VAL B 1 610 ? 4.273 6.691 8.867 1 92.25 610 VAL B O 1
ATOM 11210 N N . MET B 1 611 ? 6.25 5.801 8.43 1 92.19 611 MET B N 1
ATOM 11211 C CA . MET B 1 611 ? 6.059 5.914 6.988 1 92.19 611 MET B CA 1
ATOM 11212 C C . MET B 1 611 ? 4.938 4.996 6.512 1 92.19 611 MET B C 1
ATOM 11214 O O . MET B 1 611 ? 4.188 5.344 5.602 1 92.19 611 MET B O 1
ATOM 11218 N N . THR B 1 612 ? 4.871 3.83 7.004 1 90.69 612 THR B N 1
ATOM 11219 C CA . THR B 1 612 ? 3.789 2.922 6.633 1 90.69 612 THR B CA 1
ATOM 11220 C C . THR B 1 612 ? 2.436 3.502 7.031 1 90.69 612 THR B C 1
ATOM 11222 O O . THR B 1 612 ? 1.444 3.326 6.316 1 90.69 612 THR B O 1
ATOM 11225 N N . ILE B 1 613 ? 2.398 4.211 8.086 1 88.81 613 ILE B N 1
ATOM 11226 C CA . ILE B 1 613 ? 1.163 4.848 8.523 1 88.81 613 ILE B CA 1
ATOM 11227 C C . ILE B 1 613 ? 0.82 6.012 7.598 1 88.81 613 ILE B C 1
ATOM 11229 O O . ILE B 1 613 ? -0.352 6.242 7.289 1 88.81 613 ILE B O 1
ATOM 11233 N N . ILE B 1 614 ? 1.814 6.703 7.223 1 88.06 614 ILE B N 1
ATOM 11234 C CA . ILE B 1 614 ? 1.591 7.797 6.281 1 88.06 614 ILE B CA 1
ATOM 11235 C C . ILE B 1 614 ? 1.045 7.246 4.969 1 88.06 614 ILE B C 1
ATOM 11237 O O . ILE B 1 614 ? 0.101 7.801 4.398 1 88.06 614 ILE B O 1
ATOM 11241 N N . VAL B 1 615 ? 1.586 6.172 4.535 1 89.25 615 VAL B N 1
ATOM 11242 C CA . VAL B 1 615 ? 1.108 5.543 3.311 1 89.25 615 VAL B CA 1
ATOM 11243 C C . VAL B 1 615 ? -0.325 5.055 3.504 1 89.25 615 VAL B C 1
ATOM 11245 O O . VAL B 1 615 ? -1.174 5.234 2.627 1 89.25 615 VAL B O 1
ATOM 11248 N N . ALA B 1 616 ? -0.579 4.469 4.566 1 88.62 616 ALA B N 1
ATOM 11249 C CA . ALA B 1 616 ? -1.928 3.992 4.859 1 88.62 616 ALA B CA 1
ATOM 11250 C C . ALA B 1 616 ? -2.92 5.152 4.906 1 88.62 616 ALA B C 1
ATOM 11252 O O . ALA B 1 616 ? -4.062 5.016 4.461 1 88.62 616 ALA B O 1
ATOM 11253 N N . PHE B 1 617 ? -2.488 6.27 5.418 1 87.94 617 PHE B N 1
ATOM 11254 C CA . PHE B 1 617 ? -3.336 7.457 5.48 1 87.94 617 PHE B CA 1
ATOM 11255 C C . PHE B 1 617 ? -3.672 7.957 4.082 1 87.94 617 PHE B C 1
ATOM 11257 O O . PHE B 1 617 ? -4.832 8.266 3.789 1 87.94 617 PHE B O 1
ATOM 11264 N N . ILE B 1 618 ? -2.713 8.031 3.281 1 86.44 618 ILE B N 1
ATOM 11265 C CA . ILE B 1 618 ? -2.93 8.523 1.924 1 86.44 618 ILE B CA 1
ATOM 11266 C C . ILE B 1 618 ? -3.801 7.535 1.15 1 86.44 618 ILE B C 1
ATOM 11268 O O . ILE B 1 618 ? -4.73 7.938 0.447 1 86.44 618 ILE B O 1
ATOM 11272 N N . LEU B 1 619 ? -3.52 6.312 1.363 1 87.31 619 LEU B N 1
ATOM 11273 C CA . LEU B 1 619 ? -4.301 5.277 0.696 1 87.31 619 LEU B CA 1
ATOM 11274 C C . LEU B 1 619 ? -5.762 5.324 1.139 1 87.31 619 LEU B C 1
ATOM 11276 O O . LEU B 1 619 ? -6.668 5.289 0.305 1 87.31 619 LEU B O 1
ATOM 11280 N N . GLU B 1 620 ? -5.992 5.449 2.342 1 86.19 620 GLU B N 1
ATOM 11281 C CA . GLU B 1 620 ? -7.352 5.48 2.875 1 86.19 620 GLU B CA 1
ATOM 11282 C C . GLU B 1 620 ? -8.102 6.727 2.406 1 86.19 620 GLU B C 1
ATOM 11284 O O . GLU B 1 620 ? -9.281 6.656 2.068 1 86.19 620 GLU B O 1
ATOM 11289 N N . ALA B 1 621 ? -7.453 7.816 2.428 1 85.12 621 ALA B N 1
ATOM 11290 C CA . ALA B 1 621 ? -8.094 9.07 2.049 1 85.12 621 ALA B CA 1
ATOM 11291 C C . ALA B 1 621 ? -8.523 9.047 0.584 1 85.12 621 ALA B C 1
ATOM 11293 O O . ALA B 1 621 ? -9.641 9.445 0.253 1 85.12 621 ALA B O 1
ATOM 11294 N N . PHE B 1 622 ? -7.754 8.539 -0.251 1 84.31 622 PHE B N 1
ATOM 11295 C CA . PHE B 1 622 ? -8.07 8.547 -1.674 1 84.31 622 PHE B CA 1
ATOM 11296 C C . PHE B 1 622 ? -9.047 7.434 -2.018 1 84.31 622 PHE B C 1
ATOM 11298 O O . PHE B 1 622 ? -9.938 7.617 -2.854 1 84.31 622 PHE B O 1
ATOM 11305 N N . VAL B 1 623 ? -8.906 6.305 -1.398 1 84.69 623 VAL B N 1
ATOM 11306 C CA . VAL B 1 623 ? -9.867 5.227 -1.622 1 84.69 623 VAL B CA 1
ATOM 11307 C C . VAL B 1 623 ? -11.242 5.648 -1.124 1 84.69 623 VAL B C 1
ATOM 11309 O O . VAL B 1 623 ? -12.258 5.363 -1.766 1 84.69 623 VAL B O 1
ATOM 11312 N N . PHE B 1 624 ? -11.297 6.309 -0.043 1 83.12 624 PHE B N 1
ATOM 11313 C CA . PHE B 1 624 ? -12.547 6.809 0.503 1 83.12 624 PHE B CA 1
ATOM 11314 C C . PHE B 1 624 ? -13.211 7.789 -0.462 1 83.12 624 PHE B C 1
ATOM 11316 O O . PHE B 1 624 ? -14.414 7.703 -0.715 1 83.12 624 PHE B O 1
ATOM 11323 N N . ARG B 1 625 ? -12.438 8.656 -0.96 1 83.06 625 ARG B N 1
ATOM 11324 C CA . ARG B 1 625 ? -12.977 9.641 -1.888 1 83.06 625 ARG B CA 1
ATOM 11325 C C . ARG B 1 625 ? -13.469 8.977 -3.17 1 83.06 625 ARG B C 1
ATOM 11327 O O . ARG B 1 625 ? -14.508 9.352 -3.711 1 83.06 625 ARG B O 1
ATOM 11334 N N . MET B 1 626 ? -12.75 8.031 -3.654 1 82.75 626 MET B N 1
ATOM 11335 C CA . MET B 1 626 ? -13.141 7.332 -4.875 1 82.75 626 MET B CA 1
ATOM 11336 C C . MET B 1 626 ? -14.398 6.5 -4.648 1 82.75 626 MET B C 1
ATOM 11338 O O . MET B 1 626 ? -15.289 6.461 -5.5 1 82.75 626 MET B O 1
ATOM 11342 N N . ASN B 1 627 ? -14.453 5.887 -3.535 1 81.38 627 ASN B N 1
ATOM 11343 C CA . ASN B 1 627 ? -15.656 5.145 -3.191 1 81.38 627 ASN B CA 1
ATOM 11344 C C . ASN B 1 627 ? -16.859 6.074 -3.027 1 81.38 627 ASN B C 1
ATOM 11346 O O . ASN B 1 627 ? -17.969 5.727 -3.418 1 81.38 627 ASN B O 1
ATOM 11350 N N . TYR B 1 628 ? -16.609 7.227 -2.426 1 81.94 628 TYR B N 1
ATOM 11351 C CA . TYR B 1 628 ? -17.672 8.219 -2.262 1 81.94 628 TYR B CA 1
ATOM 11352 C C . TYR B 1 628 ? -18.188 8.688 -3.613 1 81.94 628 TYR B C 1
ATOM 11354 O O . TYR B 1 628 ? -19.391 8.812 -3.814 1 81.94 628 TYR B O 1
ATOM 11362 N N . SER B 1 629 ? -17.312 8.93 -4.523 1 78.31 629 SER B N 1
ATOM 11363 C CA . SER B 1 629 ? -17.688 9.398 -5.852 1 78.31 629 SER B CA 1
ATOM 11364 C C . SER B 1 629 ? -18.453 8.328 -6.621 1 78.31 629 SER B C 1
ATOM 11366 O O . SER B 1 629 ? -19.344 8.633 -7.41 1 78.31 629 SER B O 1
ATOM 11368 N N . ARG B 1 630 ? -18.172 7.141 -6.391 1 78 630 ARG B N 1
ATOM 11369 C CA . ARG B 1 630 ? -18.844 6.031 -7.062 1 78 630 ARG B CA 1
ATOM 11370 C C . ARG B 1 630 ? -20.266 5.844 -6.523 1 78 630 ARG B C 1
ATOM 11372 O O . ARG B 1 630 ? -21.188 5.582 -7.289 1 78 630 ARG B O 1
ATOM 11379 N N . LYS B 1 631 ? -20.359 6.008 -5.328 1 77.19 631 LYS B N 1
ATOM 11380 C CA . LYS B 1 631 ? -21.672 5.824 -4.703 1 77.19 631 LYS B CA 1
ATOM 11381 C C . LYS B 1 631 ? -22.578 7.027 -4.949 1 77.19 631 LYS B C 1
ATOM 11383 O O . LYS B 1 631 ? -23.797 6.891 -5.02 1 77.19 631 LYS B O 1
ATOM 11388 N N . ASN B 1 632 ? -21.953 8.188 -4.949 1 74.06 632 ASN B N 1
ATOM 11389 C CA . ASN B 1 632 ? -22.75 9.398 -5.105 1 74.06 632 ASN B CA 1
ATOM 11390 C C . ASN B 1 632 ? -22.5 10.07 -6.449 1 74.06 632 ASN B C 1
ATOM 11392 O O . ASN B 1 632 ? -22.172 11.258 -6.5 1 74.06 632 ASN B O 1
ATOM 11396 N N . ARG B 1 633 ? -22.578 9.422 -7.574 1 63.25 633 ARG B N 1
ATOM 11397 C CA . ARG B 1 633 ? -22.281 9.906 -8.914 1 63.25 633 ARG B CA 1
ATOM 11398 C C . ARG B 1 633 ? -23.031 11.195 -9.211 1 63.25 633 ARG B C 1
ATOM 11400 O O . ARG B 1 633 ? -22.531 12.07 -9.922 1 63.25 633 ARG B O 1
ATOM 11407 N N . ASP B 1 634 ? -24.281 11.359 -8.859 1 57.38 634 ASP B N 1
ATOM 11408 C CA . ASP B 1 634 ? -25.078 12.484 -9.328 1 57.38 634 ASP B CA 1
ATOM 11409 C C . ASP B 1 634 ? -24.812 13.734 -8.492 1 57.38 634 ASP B C 1
ATOM 11411 O O . ASP B 1 634 ? -25.312 14.82 -8.812 1 57.38 634 ASP B O 1
ATOM 11415 N N . SER B 1 635 ? -24.234 13.617 -7.363 1 54.81 635 SER B N 1
ATOM 11416 C CA . SER B 1 635 ? -24.25 14.805 -6.52 1 54.81 635 SER B CA 1
ATOM 11417 C C . SER B 1 635 ? -23.016 15.672 -6.781 1 54.81 635 SER B C 1
ATOM 11419 O O . SER B 1 635 ? -21.891 15.172 -6.828 1 54.81 635 SER B O 1
ATOM 11421 N N . GLU B 1 636 ? -23.156 16.672 -7.547 1 52.94 636 GLU B N 1
ATOM 11422 C CA . GLU B 1 636 ? -22.188 17.734 -7.859 1 52.94 636 GLU B CA 1
ATOM 11423 C C . GLU B 1 636 ? -21.328 18.078 -6.648 1 52.94 636 GLU B C 1
ATOM 11425 O O . GLU B 1 636 ? -21.828 18.625 -5.66 1 52.94 636 GLU B O 1
ATOM 11430 N N . VAL B 1 637 ? -20.375 17.375 -6.25 1 54.28 637 VAL B N 1
ATOM 11431 C CA . VAL B 1 637 ? -19.438 17.453 -5.137 1 54.28 637 VAL B CA 1
ATOM 11432 C C . VAL B 1 637 ? -18.922 18.875 -4.988 1 54.28 637 VAL B C 1
ATOM 11434 O O . VAL B 1 637 ? -18.578 19.312 -3.885 1 54.28 637 VAL B O 1
ATOM 11437 N N . ASP B 1 638 ? -18.781 19.781 -6.02 1 55.88 638 ASP B N 1
ATOM 11438 C CA . ASP B 1 638 ? -17.781 20.844 -5.945 1 55.88 638 ASP B CA 1
ATOM 11439 C C . ASP B 1 638 ? -18.219 21.938 -4.98 1 55.88 638 ASP B C 1
ATOM 11441 O O . ASP B 1 638 ? -17.375 22.688 -4.461 1 55.88 638 ASP B O 1
ATOM 11445 N N . GLY B 1 639 ? -19.516 22.281 -4.82 1 60.16 639 GLY B N 1
ATOM 11446 C CA . GLY B 1 639 ? -19.719 23.656 -4.395 1 60.16 639 GLY B CA 1
ATOM 11447 C C . GLY B 1 639 ? -20.047 23.781 -2.918 1 60.16 639 GLY B C 1
ATOM 11448 O O . GLY B 1 639 ? -20.703 24.734 -2.502 1 60.16 639 GLY B O 1
ATOM 11449 N N . GLY B 1 640 ? -19.406 23.031 -1.965 1 74 640 GLY B N 1
ATOM 11450 C CA . GLY B 1 640 ? -19.75 23.266 -0.57 1 74 640 GLY B CA 1
ATOM 11451 C C . GLY B 1 640 ? -21.219 23.031 -0.262 1 74 640 GLY B C 1
ATOM 11452 O O . GLY B 1 640 ? -21.984 22.672 -1.152 1 74 640 GLY B O 1
ATOM 11453 N N . ILE B 1 641 ? -21.672 23.109 0.898 1 83.81 641 ILE B N 1
ATOM 11454 C CA . ILE B 1 641 ? -23.047 22.969 1.35 1 83.81 641 ILE B CA 1
ATOM 11455 C C . ILE B 1 641 ? -23.719 24.328 1.439 1 83.81 641 ILE B C 1
ATOM 11457 O O . ILE B 1 641 ? -23.172 25.25 2.047 1 83.81 641 ILE B O 1
ATOM 11461 N N . THR B 1 642 ? -24.75 24.5 0.682 1 87.56 642 THR B N 1
ATOM 11462 C CA . THR B 1 642 ? -25.484 25.766 0.685 1 87.56 642 THR B CA 1
ATOM 11463 C C . THR B 1 642 ? -26.906 25.562 1.172 1 87.56 642 THR B C 1
ATOM 11465 O O . THR B 1 642 ? -27.531 24.531 0.885 1 87.56 642 THR B O 1
ATOM 11468 N N . LEU B 1 643 ? -27.312 26.438 2.066 1 89.44 643 LEU B N 1
ATOM 11469 C CA . LEU B 1 643 ? -28.672 26.438 2.584 1 89.44 643 LEU B CA 1
ATOM 11470 C C . LEU B 1 643 ? -29.328 27.797 2.379 1 89.44 643 LEU B C 1
ATOM 11472 O O . LEU B 1 643 ? -28.719 28.844 2.664 1 89.44 643 LEU B O 1
ATOM 11476 N N . GLU B 1 644 ? -30.516 27.828 1.791 1 90.94 644 GLU B N 1
ATOM 11477 C CA . GLU B 1 644 ? -31.25 29.062 1.576 1 90.94 644 GLU B CA 1
ATOM 11478 C C . GLU B 1 644 ? -32.375 29.219 2.592 1 90.94 644 GLU B C 1
ATOM 11480 O O . GLU B 1 644 ? -33.125 28.266 2.859 1 90.94 644 GLU B O 1
ATOM 11485 N N . LYS B 1 645 ? -32.344 30.344 3.258 1 91.25 645 LYS B N 1
ATOM 11486 C CA . LYS B 1 645 ? -33.406 30.672 4.18 1 91.25 645 LYS B CA 1
ATOM 11487 C C . LYS B 1 645 ? -33.938 32.094 3.943 1 91.25 645 LYS B C 1
ATOM 11489 O O . LYS B 1 645 ? -33.156 33 3.631 1 91.25 645 LYS B O 1
ATOM 11494 N N . GLU B 1 646 ? -35.25 32.219 4.098 1 90.69 646 GLU B N 1
ATOM 11495 C CA . GLU B 1 646 ? -35.875 33.531 3.871 1 90.69 646 GLU B CA 1
ATOM 11496 C C . GLU B 1 646 ? -36.344 34.125 5.184 1 90.69 646 GLU B C 1
ATOM 11498 O O . GLU B 1 646 ? -36.812 33.438 6.078 1 90.69 646 GLU B O 1
ATOM 11503 N N . ILE B 1 647 ? -36.156 35.469 5.301 1 89.69 647 ILE B N 1
ATOM 11504 C CA . ILE B 1 647 ? -36.656 36.219 6.449 1 89.69 647 ILE B CA 1
ATOM 11505 C C . ILE B 1 647 ? -37.688 37.25 5.988 1 89.69 647 ILE B C 1
ATOM 11507 O O . ILE B 1 647 ? -37.406 38.031 5.066 1 89.69 647 ILE B O 1
ATOM 11511 N N . SER B 1 648 ? -38.875 37.188 6.629 1 90.44 648 SER B N 1
ATOM 11512 C CA . SER B 1 648 ? -39.938 38.156 6.328 1 90.44 648 SER B CA 1
ATOM 11513 C C . SER B 1 648 ? -39.781 39.406 7.176 1 90.44 648 SER B C 1
ATOM 11515 O O . SER B 1 648 ? -39.125 39.375 8.227 1 90.44 648 SER B O 1
ATOM 11517 N N . LYS B 1 649 ? -40.344 40.5 6.727 1 90.94 649 LYS B N 1
ATOM 11518 C CA . LYS B 1 649 ? -40.312 41.75 7.445 1 90.94 649 LYS B CA 1
ATOM 11519 C C . LYS B 1 649 ? -40.969 41.656 8.812 1 90.94 649 LYS B C 1
ATOM 11521 O O . LYS B 1 649 ? -40.5 42.188 9.797 1 90.94 649 LYS B O 1
ATOM 11526 N N . ASP B 1 650 ? -42.031 40.875 8.883 1 89.38 650 ASP B N 1
ATOM 11527 C CA . ASP B 1 650 ? -42.75 40.688 10.141 1 89.38 650 ASP B CA 1
ATOM 11528 C C . ASP B 1 650 ? -41.906 39.938 11.156 1 89.38 650 ASP B C 1
ATOM 11530 O O . ASP B 1 650 ? -41.938 40.25 12.352 1 89.38 650 ASP B O 1
ATOM 11534 N N . GLU B 1 651 ? -41.188 39.031 10.609 1 90 651 GLU B N 1
ATOM 11535 C CA . GLU B 1 651 ? -40.344 38.281 11.492 1 90 651 GLU B CA 1
ATOM 11536 C C . GLU B 1 651 ? -39.188 39.125 12.039 1 90 651 GLU B C 1
ATOM 11538 O O . GLU B 1 651 ? -38.812 39 13.211 1 90 651 GLU B O 1
ATOM 11543 N N . LEU B 1 652 ? -38.719 40 11.258 1 90.25 652 LEU B N 1
ATOM 11544 C CA . LEU B 1 652 ? -37.594 40.844 11.664 1 90.25 652 LEU B CA 1
ATOM 11545 C C . LEU B 1 652 ? -38.062 41.875 12.711 1 90.25 652 LEU B C 1
ATOM 11547 O O . LEU B 1 652 ? -37.344 42.156 13.656 1 90.25 652 LEU B O 1
ATOM 11551 N N . ILE B 1 653 ? -39.281 42.344 12.562 1 90.06 653 ILE B N 1
ATOM 11552 C CA . ILE B 1 653 ? -39.844 43.281 13.523 1 90.06 653 ILE B CA 1
ATOM 11553 C C . ILE B 1 653 ? -40.094 42.594 14.852 1 90.06 653 ILE B C 1
ATOM 11555 O O . ILE B 1 653 ? -39.875 43.156 15.922 1 90.06 653 ILE B O 1
ATOM 11559 N N . ALA B 1 654 ? -40.469 41.344 14.75 1 88.69 654 ALA B N 1
ATOM 11560 C CA . ALA B 1 654 ? -40.719 40.594 15.969 1 88.69 654 ALA B CA 1
ATOM 11561 C C . ALA B 1 654 ? -39.438 40.344 16.75 1 88.69 654 ALA B C 1
ATOM 11563 O O . ALA B 1 654 ? -39.406 40.406 17.969 1 88.69 654 ALA B O 1
ATOM 11564 N N . VAL B 1 655 ? -38.406 40.062 16.062 1 89.19 655 VAL B N 1
ATOM 11565 C CA . VAL B 1 655 ? -37.094 39.812 16.688 1 89.19 655 VAL B CA 1
ATOM 11566 C C . VAL B 1 655 ? -36.562 41.094 17.266 1 89.19 655 VAL B C 1
ATOM 11568 O O . VAL B 1 655 ? -35.938 41.094 18.344 1 89.19 655 VAL B O 1
ATOM 11571 N N . LEU B 1 656 ? -36.781 42.219 16.562 1 89.12 656 LEU B N 1
ATOM 11572 C CA . LEU B 1 656 ? -36.312 43.531 17.031 1 89.12 656 LEU B CA 1
ATOM 11573 C C . LEU B 1 656 ? -37.031 43.906 18.328 1 89.12 656 LEU B C 1
ATOM 11575 O O . LEU B 1 656 ? -36.406 44.469 19.234 1 89.12 656 LEU B O 1
ATOM 11579 N N . LYS B 1 657 ? -38.281 43.531 18.438 1 88.25 657 LYS B N 1
ATOM 11580 C CA . LYS B 1 657 ? -39.062 43.844 19.641 1 88.25 657 LYS B CA 1
ATOM 11581 C C . LYS B 1 657 ? -38.531 43.031 20.828 1 88.25 657 LYS B C 1
ATOM 11583 O O . LYS B 1 657 ? -38.469 43.531 21.953 1 88.25 657 LYS B O 1
ATOM 11588 N N . LEU B 1 658 ? -38.094 41.875 20.5 1 86.94 658 LEU B N 1
ATOM 11589 C CA . LEU B 1 658 ? -37.562 41.031 21.547 1 86.94 658 LEU B CA 1
ATOM 11590 C C . LEU B 1 658 ? -36.25 41.562 22.078 1 86.94 658 LEU B C 1
ATOM 11592 O O . LEU B 1 658 ? -35.969 41.5 23.281 1 86.94 658 LEU B O 1
ATOM 11596 N N . TYR B 1 659 ? -35.375 42.094 21.312 1 87.25 659 TYR B N 1
ATOM 11597 C CA . TYR B 1 659 ? -34.094 42.656 21.719 1 87.25 659 TYR B CA 1
ATOM 11598 C C . TYR B 1 659 ? -34.281 43.969 22.453 1 87.25 659 TYR B C 1
ATOM 11600 O O . TYR B 1 659 ? -33.5 44.281 23.359 1 87.25 659 TYR B O 1
ATOM 11608 N N . GLN B 1 660 ? -35.281 44.719 22.109 1 85.19 660 GLN B N 1
ATOM 11609 C CA . GLN B 1 660 ? -35.562 46 22.781 1 85.19 660 GLN B CA 1
ATOM 11610 C C . GLN B 1 660 ? -36.094 45.781 24.188 1 85.19 660 GLN B C 1
ATOM 11612 O O . GLN B 1 660 ? -35.75 46.5 25.109 1 85.19 660 GLN B O 1
ATOM 11617 N N . GLU B 1 661 ? -36.812 44.719 24.234 1 83.44 661 GLU B N 1
ATOM 11618 C CA . GLU B 1 661 ? -37.406 44.406 25.531 1 83.44 661 GLU B CA 1
ATOM 11619 C C . GLU B 1 661 ? -36.375 43.781 26.469 1 83.44 661 GLU B C 1
ATOM 11621 O O . GLU B 1 661 ? -36.406 44 27.688 1 83.44 661 GLU B O 1
ATOM 11626 N N . ALA B 1 662 ? -35.562 42.969 25.906 1 76.44 662 ALA B N 1
ATOM 11627 C CA . ALA B 1 662 ? -34.625 42.219 26.734 1 76.44 662 ALA B CA 1
ATOM 11628 C C . ALA B 1 662 ? -33.312 43.031 26.938 1 76.44 662 ALA B C 1
ATOM 11630 O O . ALA B 1 662 ? -32.375 42.531 27.516 1 76.44 662 ALA B O 1
ATOM 11631 N N . TRP B 1 663 ? -33.281 44.344 26.594 1 66.75 663 TRP B N 1
ATOM 11632 C CA . TRP B 1 663 ? -32.094 45.219 26.734 1 66.75 663 TRP B CA 1
ATOM 11633 C C . TRP B 1 663 ? -30.875 44.562 26.109 1 66.75 663 TRP B C 1
ATOM 11635 O O . TRP B 1 663 ? -29.844 44.406 26.75 1 66.75 663 TRP B O 1
ATOM 11645 N N . GLY B 1 664 ? -31.062 44.031 24.938 1 71.12 664 GLY B N 1
ATOM 11646 C CA . GLY B 1 664 ? -29.953 43.438 24.219 1 71.12 664 GLY B CA 1
ATOM 11647 C C . GLY B 1 664 ? -28.844 44.469 23.922 1 71.12 664 GLY B C 1
ATOM 11648 O O . GLY B 1 664 ? -28.984 45.625 24.25 1 71.12 664 GLY B O 1
ATOM 11649 N N . ALA B 1 665 ? -27.688 44.062 23.484 1 79.56 665 ALA B N 1
ATOM 11650 C CA . ALA B 1 665 ? -26.547 44.906 23.156 1 79.56 665 ALA B CA 1
ATOM 11651 C C . ALA B 1 665 ? -26.906 45.906 22.047 1 79.56 665 ALA B C 1
ATOM 11653 O O . ALA B 1 665 ? -27.594 45.562 21.094 1 79.56 665 ALA B O 1
ATOM 11654 N N . ALA B 1 666 ? -26.578 47.094 22.156 1 82.31 666 ALA B N 1
ATOM 11655 C CA . ALA B 1 666 ? -26.859 48.188 21.234 1 82.31 666 ALA B CA 1
ATOM 11656 C C . ALA B 1 666 ? -26.344 47.844 19.828 1 82.31 666 ALA B C 1
ATOM 11658 O O . ALA B 1 666 ? -26.984 48.219 18.828 1 82.31 666 ALA B O 1
ATOM 11659 N N . SER B 1 667 ? -25.281 47.156 19.828 1 85.88 667 SER B N 1
ATOM 11660 C CA . SER B 1 667 ? -24.703 46.812 18.531 1 85.88 667 SER B CA 1
ATOM 11661 C C . SER B 1 667 ? -25.594 45.844 17.766 1 85.88 667 SER B C 1
ATOM 11663 O O . SER B 1 667 ? -25.719 45.938 16.547 1 85.88 667 SER B O 1
ATOM 11665 N N . ASP B 1 668 ? -26.281 44.938 18.469 1 87.25 668 ASP B N 1
ATOM 11666 C CA . ASP B 1 668 ? -27.172 43.969 17.844 1 87.25 668 ASP B CA 1
ATOM 11667 C C . ASP B 1 668 ? -28.406 44.656 17.281 1 87.25 668 ASP B C 1
ATOM 11669 O O . ASP B 1 668 ? -28.875 44.312 16.188 1 87.25 668 ASP B O 1
ATOM 11673 N N . ILE B 1 669 ? -28.922 45.688 18 1 87.25 669 ILE B N 1
ATOM 11674 C CA . ILE B 1 669 ? -30.109 46.406 17.578 1 87.25 669 ILE B CA 1
ATOM 11675 C C . ILE B 1 669 ? -29.781 47.219 16.344 1 87.25 669 ILE B C 1
ATOM 11677 O O . ILE B 1 669 ? -30.578 47.281 15.398 1 87.25 669 ILE B O 1
ATOM 11681 N N . ALA B 1 670 ? -28.625 47.781 16.312 1 88.19 670 ALA B N 1
ATOM 11682 C CA . ALA B 1 670 ? -28.203 48.594 15.18 1 88.19 670 ALA B CA 1
ATOM 11683 C C . ALA B 1 670 ? -28.094 47.75 13.906 1 88.19 670 ALA B C 1
ATOM 11685 O O . ALA B 1 670 ? -28.453 48.219 12.82 1 88.19 670 ALA B O 1
ATOM 11686 N N . GLN B 1 671 ? -27.641 46.594 14.016 1 87 671 GLN B N 1
ATOM 11687 C CA . GLN B 1 671 ? -27.484 45.719 12.859 1 87 671 GLN B CA 1
ATOM 11688 C C . GLN B 1 671 ? -28.828 45.281 12.312 1 87 671 GLN B C 1
ATOM 11690 O O . GLN B 1 671 ? -29.016 45.188 11.094 1 87 671 GLN B O 1
ATOM 11695 N N . LEU B 1 672 ? -29.75 44.938 13.18 1 88.25 672 LEU B N 1
ATOM 11696 C CA . LEU B 1 672 ? -31.078 44.531 12.758 1 88.25 672 LEU B CA 1
ATOM 11697 C C . LEU B 1 672 ? -31.828 45.688 12.102 1 88.25 672 LEU B C 1
ATOM 11699 O O . LEU B 1 672 ? -32.562 45.5 11.141 1 88.25 672 LEU B O 1
ATOM 11703 N N . LEU B 1 673 ? -31.578 46.906 12.609 1 88.25 673 LEU B N 1
ATOM 11704 C CA . LEU B 1 673 ? -32.219 48.094 12.039 1 88.25 673 LEU B CA 1
ATOM 11705 C C . LEU B 1 673 ? -31.641 48.375 10.656 1 88.25 673 LEU B C 1
ATOM 11707 O O . LEU B 1 673 ? -32.375 48.875 9.781 1 88.25 673 LEU B O 1
ATOM 11711 N N . LYS B 1 674 ? -30.422 48.062 10.492 1 87.06 674 LYS B N 1
ATOM 11712 C CA . LYS B 1 674 ? -29.812 48.281 9.188 1 87.06 674 LYS B CA 1
ATOM 11713 C C . LYS B 1 674 ? -30.422 47.344 8.141 1 87.06 674 LYS B C 1
ATOM 11715 O O . LYS B 1 674 ? -30.672 47.75 7.008 1 87.06 674 LYS B O 1
ATOM 11720 N N . ILE B 1 675 ? -30.688 46.125 8.539 1 85.88 675 ILE B N 1
ATOM 11721 C CA . ILE B 1 675 ? -31.312 45.188 7.633 1 85.88 675 ILE B CA 1
ATOM 11722 C C . ILE B 1 675 ? -32.719 45.625 7.312 1 85.88 675 ILE B C 1
ATOM 11724 O O . ILE B 1 675 ? -33.188 45.531 6.168 1 85.88 675 ILE B O 1
ATOM 11728 N N . LEU B 1 676 ? -33.438 46.125 8.273 1 86.88 676 LEU B N 1
ATOM 11729 C CA . LEU B 1 676 ? -34.812 46.625 8.086 1 86.88 676 LEU B CA 1
ATOM 11730 C C . LEU B 1 676 ? -34.844 47.844 7.172 1 86.88 676 LEU B C 1
ATOM 11732 O O . LEU B 1 676 ? -35.719 47.938 6.32 1 86.88 676 LEU B O 1
ATOM 11736 N N . SER B 1 677 ? -33.875 48.688 7.348 1 88.44 677 SER B N 1
ATOM 11737 C CA . SER B 1 677 ? -33.812 49.875 6.504 1 88.44 677 SER B CA 1
ATOM 11738 C C . SER B 1 677 ? -33.5 49.5 5.055 1 88.44 677 SER B C 1
ATOM 11740 O O . SER B 1 677 ? -34.031 50.125 4.129 1 88.44 677 SER B O 1
ATOM 11742 N N . GLN B 1 678 ? -32.75 48.562 4.906 1 83.56 678 GLN B N 1
ATOM 11743 C CA . GLN B 1 678 ? -32.469 48.094 3.555 1 83.56 678 GLN B CA 1
ATOM 11744 C C . GLN B 1 678 ? -33.688 47.469 2.904 1 83.56 678 GLN B C 1
ATOM 11746 O O . GLN B 1 678 ? -33.938 47.656 1.706 1 83.56 678 GLN B O 1
ATOM 11751 N N . MET B 1 679 ? -34.438 46.719 3.699 1 86.19 679 MET B N 1
ATOM 11752 C CA . MET B 1 679 ? -35.656 46.125 3.186 1 86.19 679 MET B CA 1
ATOM 11753 C C . MET B 1 679 ? -36.688 47.188 2.805 1 86.19 679 MET B C 1
ATOM 11755 O O . MET B 1 679 ? -37.406 47.031 1.819 1 86.19 679 MET B O 1
ATOM 11759 N N . GLU B 1 680 ? -36.719 48.219 3.535 1 84.81 680 GLU B N 1
ATOM 11760 C CA . GLU B 1 680 ? -37.656 49.312 3.271 1 84.81 680 GLU B CA 1
ATOM 11761 C C . GLU B 1 680 ? -37.219 50.156 2.057 1 84.81 680 GLU B C 1
ATOM 11763 O O . GLU B 1 680 ? -38.062 50.562 1.261 1 84.81 680 GLU B O 1
ATOM 11768 N N . ARG B 1 681 ? -36 50.281 1.977 1 83.06 681 ARG B N 1
ATOM 11769 C CA . ARG B 1 681 ? -35.469 51.062 0.855 1 83.06 681 ARG B CA 1
ATOM 11770 C C . ARG B 1 681 ? -35.781 50.375 -0.471 1 83.06 681 ARG B C 1
ATOM 11772 O O . ARG B 1 681 ? -36.125 51.031 -1.45 1 83.06 681 ARG B O 1
ATOM 11779 N N . TYR B 1 682 ? -35.625 49.062 -0.475 1 78.19 682 TYR B N 1
ATOM 11780 C CA . TYR B 1 682 ? -35.812 48.344 -1.725 1 78.19 682 TYR B CA 1
ATOM 11781 C C . TYR B 1 682 ? -37.25 47.812 -1.824 1 78.19 682 TYR B C 1
ATOM 11783 O O . TYR B 1 682 ? -37.594 47.094 -2.77 1 78.19 682 TYR B O 1
ATOM 11791 N N . GLU B 1 683 ? -38.156 48.125 -0.968 1 81.25 683 GLU B N 1
ATOM 11792 C CA . GLU B 1 683 ? -39.562 47.75 -0.919 1 81.25 683 GLU B CA 1
ATOM 11793 C C . GLU B 1 683 ? -39.719 46.219 -1.033 1 81.25 683 GLU B C 1
ATOM 11795 O O . GLU B 1 683 ? -40.531 45.75 -1.824 1 81.25 683 GLU B O 1
ATOM 11800 N N . GLN B 1 684 ? -38.781 45.531 -0.399 1 82.88 684 GLN B N 1
ATOM 11801 C CA . GLN B 1 684 ? -38.875 44.062 -0.381 1 82.88 684 GLN B CA 1
ATOM 11802 C C . GLN B 1 684 ? -39.469 43.562 0.93 1 82.88 684 GLN B C 1
ATOM 11804 O O . GLN B 1 684 ? -39.156 44.094 2.004 1 82.88 684 GLN B O 1
ATOM 11809 N N . ASN B 1 685 ? -40.375 42.594 0.843 1 85.19 685 ASN B N 1
ATOM 11810 C CA . ASN B 1 685 ? -41.031 42.031 2.029 1 85.19 685 ASN B CA 1
ATOM 11811 C C . ASN B 1 685 ? -40.281 40.812 2.555 1 85.19 685 ASN B C 1
ATOM 11813 O O . ASN B 1 685 ? -40.469 40.406 3.699 1 85.19 685 ASN B O 1
ATOM 11817 N N . THR B 1 686 ? -39.469 40.25 1.533 1 88.25 686 THR B N 1
ATOM 11818 C CA . THR B 1 686 ? -38.688 39.062 1.946 1 88.25 686 THR B CA 1
ATOM 11819 C C . THR B 1 686 ? -37.25 39.156 1.435 1 88.25 686 THR B C 1
ATOM 11821 O O . THR B 1 686 ? -37 39.688 0.352 1 88.25 686 THR B O 1
ATOM 11824 N N . LEU B 1 687 ? -36.375 38.875 2.273 1 87.75 687 LEU B N 1
ATOM 11825 C CA . LEU B 1 687 ? -34.969 38.812 1.909 1 87.75 687 LEU B CA 1
ATOM 11826 C C . LEU B 1 687 ? -34.438 37.375 2.035 1 87.75 687 LEU B C 1
ATOM 11828 O O . LEU B 1 687 ? -34.688 36.719 3.039 1 87.75 687 LEU B O 1
ATOM 11832 N N . VAL B 1 688 ? -33.812 36.906 1.001 1 89.62 688 VAL B N 1
ATOM 11833 C CA . VAL B 1 688 ? -33.25 35.562 1.003 1 89.62 688 VAL B CA 1
ATOM 11834 C C . VAL B 1 688 ? -31.766 35.594 1.354 1 89.62 688 VAL B C 1
ATOM 11836 O O . VAL B 1 688 ? -31.016 36.406 0.822 1 89.62 688 VAL B O 1
ATOM 11839 N N . PHE B 1 689 ? -31.422 34.844 2.375 1 90.81 689 PHE B N 1
ATOM 11840 C CA . PHE B 1 689 ? -30.031 34.719 2.787 1 90.81 689 PHE B CA 1
ATOM 11841 C C . PHE B 1 689 ? -29.469 33.344 2.395 1 90.81 689 PHE B C 1
ATOM 11843 O O . PHE B 1 689 ? -30.188 32.344 2.42 1 90.81 689 PHE B O 1
ATOM 11850 N N . LEU B 1 690 ? -28.234 33.375 1.997 1 90.38 690 LEU B N 1
ATOM 11851 C CA . LEU B 1 690 ? -27.547 32.125 1.625 1 90.38 690 LEU B CA 1
ATOM 11852 C C . LEU B 1 690 ? -26.484 31.781 2.65 1 90.38 690 LEU B C 1
ATOM 11854 O O . LEU B 1 690 ? -25.609 32.594 2.949 1 90.38 690 LEU B O 1
ATOM 11858 N N . GLY B 1 691 ? -26.688 30.594 3.334 1 90.88 691 GLY B N 1
ATOM 11859 C CA . GLY B 1 691 ? -25.656 30.047 4.215 1 90.88 691 GLY B CA 1
ATOM 11860 C C . GLY B 1 691 ? -24.719 29.094 3.518 1 90.88 691 GLY B C 1
ATOM 11861 O O . GLY B 1 691 ? -25.172 28.141 2.869 1 90.88 691 GLY B O 1
ATOM 11862 N N . ARG B 1 692 ? -23.391 29.391 3.598 1 89 692 ARG B N 1
ATOM 11863 C CA . ARG B 1 692 ? -22.422 28.562 2.91 1 89 692 ARG B CA 1
ATOM 11864 C C . ARG B 1 692 ? -21.359 28.047 3.881 1 89 692 ARG B C 1
ATOM 11866 O O . ARG B 1 692 ? -20.984 28.75 4.82 1 89 692 ARG B O 1
ATOM 11873 N N . ARG B 1 693 ? -21.062 26.75 3.768 1 87.38 693 ARG B N 1
ATOM 11874 C CA . ARG B 1 693 ? -19.953 26.156 4.512 1 87.38 693 ARG B CA 1
ATOM 11875 C C . ARG B 1 693 ? -19.203 25.141 3.662 1 87.38 693 ARG B C 1
ATOM 11877 O O . ARG B 1 693 ? -19.766 24.578 2.721 1 87.38 693 ARG B O 1
ATOM 11884 N N . SER B 1 694 ? -17.922 25.016 3.881 1 82.81 694 SER B N 1
ATOM 11885 C CA . SER B 1 694 ? -17.109 24.047 3.139 1 82.81 694 SER B CA 1
ATOM 11886 C C . SER B 1 694 ? -17.391 22.625 3.611 1 82.81 694 SER B C 1
ATOM 11888 O O . SER B 1 694 ? -17.734 22.406 4.773 1 82.81 694 SER B O 1
ATOM 11890 N N . ARG B 1 695 ? -17.281 21.734 2.719 1 81.5 695 ARG B N 1
ATOM 11891 C CA . ARG B 1 695 ? -17.5 20.328 3.033 1 81.5 695 ARG B CA 1
ATOM 11892 C C . ARG B 1 695 ? -16.281 19.734 3.73 1 81.5 695 ARG B C 1
ATOM 11894 O O . ARG B 1 695 ? -15.141 19.984 3.332 1 81.5 695 ARG B O 1
ATOM 11901 N N . THR B 1 696 ? -16.547 19.078 4.828 1 80.19 696 THR B N 1
ATOM 11902 C CA . THR B 1 696 ? -15.477 18.453 5.582 1 80.19 696 THR B CA 1
ATOM 11903 C C . THR B 1 696 ? -15.547 16.922 5.453 1 80.19 696 THR B C 1
ATOM 11905 O O . THR B 1 696 ? -16.516 16.391 4.906 1 80.19 696 THR B O 1
ATOM 11908 N N . LYS B 1 697 ? -14.57 16.219 5.871 1 80.19 697 LYS B N 1
ATOM 11909 C CA . LYS B 1 697 ? -14.539 14.766 5.836 1 80.19 697 LYS B CA 1
ATOM 11910 C C . LYS B 1 697 ? -15.648 14.164 6.699 1 80.19 697 LYS B C 1
ATOM 11912 O O . LYS B 1 697 ? -16.203 13.117 6.363 1 80.19 697 LYS B O 1
ATOM 11917 N N . SER B 1 698 ? -15.945 14.883 7.746 1 84.12 698 SER B N 1
ATOM 11918 C CA . SER B 1 698 ? -17.016 14.391 8.617 1 84.12 698 SER B CA 1
ATOM 11919 C C . SER B 1 698 ? -18.344 14.359 7.879 1 84.12 698 SER B C 1
ATOM 11921 O O . SER B 1 698 ? -19.156 13.445 8.086 1 84.12 698 SER B O 1
ATOM 11923 N N . ASP B 1 699 ? -18.531 15.32 7.008 1 86.25 699 ASP B N 1
ATOM 11924 C CA . ASP B 1 699 ? -19.766 15.352 6.23 1 86.25 699 ASP B CA 1
ATOM 11925 C C . ASP B 1 699 ? -19.828 14.18 5.254 1 86.25 699 ASP B C 1
ATOM 11927 O O . ASP B 1 699 ? -20.891 13.586 5.059 1 86.25 699 ASP B O 1
ATOM 11931 N N . LEU B 1 700 ? -18.75 13.898 4.719 1 83.88 700 LEU B N 1
ATOM 11932 C CA . LEU B 1 700 ? -18.688 12.805 3.758 1 83.88 700 LEU B CA 1
ATOM 11933 C C . LEU B 1 700 ? -18.891 11.461 4.457 1 83.88 700 LEU B C 1
ATOM 11935 O O . LEU B 1 700 ? -19.578 10.578 3.936 1 83.88 700 LEU B O 1
ATOM 11939 N N . SER B 1 701 ? -18.328 11.352 5.633 1 87.19 701 SER B N 1
ATOM 11940 C CA . SER B 1 701 ? -18.438 10.117 6.395 1 87.19 701 SER B CA 1
ATOM 11941 C C . SER B 1 701 ? -19.875 9.891 6.875 1 87.19 701 SER B C 1
ATOM 11943 O O . SER B 1 701 ? -20.328 8.75 6.969 1 87.19 701 SER B O 1
ATOM 11945 N N . LEU B 1 702 ? -20.578 11.008 7.18 1 89.12 702 LEU B N 1
ATOM 11946 C CA . LEU B 1 702 ? -21.969 10.898 7.602 1 89.12 702 LEU B CA 1
ATOM 11947 C C . LEU B 1 702 ? -22.828 10.328 6.48 1 89.12 702 LEU B C 1
ATOM 11949 O O . LEU B 1 702 ? -23.734 9.531 6.734 1 89.12 702 LEU B O 1
ATOM 11953 N N . LYS B 1 703 ? -22.453 10.75 5.344 1 85.69 703 LYS B N 1
ATOM 11954 C CA . LYS B 1 703 ? -23.219 10.258 4.199 1 85.69 703 LYS B CA 1
ATOM 11955 C C . LYS B 1 703 ? -22.844 8.82 3.863 1 85.69 703 LYS B C 1
ATOM 11957 O O . LYS B 1 703 ? -23.703 8.008 3.527 1 85.69 703 LYS B O 1
ATOM 11962 N N . MET B 1 704 ? -21.609 8.469 3.994 1 85.06 704 MET B N 1
ATOM 11963 C CA . MET B 1 704 ? -21.109 7.148 3.629 1 85.06 704 MET B CA 1
ATOM 11964 C C . MET B 1 704 ? -21.609 6.09 4.605 1 85.06 704 MET B C 1
ATOM 11966 O O . MET B 1 704 ? -21.953 4.98 4.195 1 85.06 704 MET B O 1
ATOM 11970 N N . TYR B 1 705 ? -21.703 6.449 5.906 1 85.44 705 TYR B N 1
ATOM 11971 C CA . TYR B 1 705 ? -22.078 5.484 6.934 1 85.44 705 TYR B CA 1
ATOM 11972 C C . TYR B 1 705 ? -23.484 5.75 7.445 1 85.44 705 TYR B C 1
ATOM 11974 O O . TYR B 1 705 ? -23.781 5.512 8.617 1 85.44 705 TYR B O 1
ATOM 11982 N N . GLN B 1 706 ? -24.297 6.289 6.699 1 86.44 706 GLN B N 1
ATOM 11983 C CA . GLN B 1 706 ? -25.641 6.688 7.117 1 86.44 706 GLN B CA 1
ATOM 11984 C C . GLN B 1 706 ? -26.406 5.508 7.707 1 86.44 706 GLN B C 1
ATOM 11986 O O . GLN B 1 706 ? -27.047 5.633 8.758 1 86.44 706 GLN B O 1
ATOM 11991 N N . GLU B 1 707 ? -26.25 4.34 7.129 1 83 707 GLU B N 1
ATOM 11992 C CA . GLU B 1 707 ? -26.984 3.168 7.605 1 83 707 GLU B CA 1
ATOM 11993 C C . GLU B 1 707 ? -26.406 2.654 8.922 1 83 707 GLU B C 1
ATOM 11995 O O . GLU B 1 707 ? -27.141 2.293 9.836 1 83 707 GLU B O 1
ATOM 12000 N N . GLU B 1 708 ? -25.219 2.652 9.016 1 86.81 708 GLU B N 1
ATOM 12001 C CA . GLU B 1 708 ? -24.562 2.172 10.227 1 86.81 708 GLU B CA 1
ATOM 12002 C C . GLU B 1 708 ? -24.75 3.148 11.383 1 86.81 708 GLU B C 1
ATOM 12004 O O . GLU B 1 708 ? -24.812 2.738 12.547 1 86.81 708 GLU B O 1
ATOM 12009 N N . ILE B 1 709 ? -24.844 4.414 11.133 1 89.81 709 ILE B N 1
ATOM 12010 C CA . ILE B 1 709 ? -24.969 5.453 12.148 1 89.81 709 ILE B CA 1
ATOM 12011 C C . ILE B 1 709 ? -26.281 5.289 12.898 1 89.81 709 ILE B C 1
ATOM 12013 O O . ILE B 1 709 ? -26.344 5.492 14.109 1 89.81 709 ILE B O 1
ATOM 12017 N N . GLN B 1 710 ? -27.266 4.867 12.141 1 89.25 710 GLN B N 1
ATOM 12018 C CA . GLN B 1 710 ? -28.547 4.633 12.789 1 89.25 710 GLN B CA 1
ATOM 12019 C C . GLN B 1 710 ? -28.453 3.494 13.805 1 89.25 710 GLN B C 1
ATOM 12021 O O . GLN B 1 710 ? -29.031 3.568 14.891 1 89.25 710 GLN B O 1
ATOM 12026 N N . GLU B 1 711 ? -27.656 2.553 13.438 1 89.62 711 GLU B N 1
ATOM 12027 C CA . GLU B 1 711 ? -27.438 1.449 14.367 1 89.62 711 GLU B CA 1
ATOM 12028 C C . GLU B 1 711 ? -26.609 1.897 15.57 1 89.62 711 GLU B C 1
ATOM 12030 O O . GLU B 1 711 ? -26.859 1.454 16.703 1 89.62 711 GLU B O 1
ATOM 12035 N N . TRP B 1 712 ? -25.672 2.787 15.336 1 90.69 712 TRP B N 1
ATOM 12036 C CA . TRP B 1 712 ? -24.828 3.297 16.406 1 90.69 712 TRP B CA 1
ATOM 12037 C C . TRP B 1 712 ? -25.656 4.098 17.406 1 90.69 712 TRP B C 1
ATOM 12039 O O . TRP B 1 712 ? -25.469 3.967 18.625 1 90.69 712 TRP B O 1
ATOM 12049 N N . TYR B 1 713 ? -26.578 4.867 16.891 1 89.69 713 TYR B N 1
ATOM 12050 C CA . TYR B 1 713 ? -27.422 5.691 17.75 1 89.69 713 TYR B CA 1
ATOM 12051 C C . TYR B 1 713 ? -28.359 4.824 18.594 1 89.69 713 TYR B C 1
ATOM 12053 O O . TYR B 1 713 ? -28.547 5.094 19.781 1 89.69 713 TYR B O 1
ATOM 12061 N N . GLU B 1 714 ? -28.828 3.783 17.953 1 89.12 714 GLU B N 1
ATOM 12062 C CA . GLU B 1 714 ? -29.719 2.887 18.672 1 89.12 714 GLU B CA 1
ATOM 12063 C C . GLU B 1 714 ? -28.984 2.127 19.781 1 89.12 714 GLU B C 1
ATOM 12065 O O . GLU B 1 714 ? -29.484 1.984 20.891 1 89.12 714 GLU B O 1
ATOM 12070 N N . GLU B 1 715 ? -27.875 1.687 19.469 1 89.38 715 GLU B N 1
ATOM 12071 C CA . GLU B 1 715 ? -27.062 0.981 20.469 1 89.38 715 GLU B CA 1
ATOM 12072 C C . GLU B 1 715 ? -26.672 1.905 21.609 1 89.38 715 GLU B C 1
ATOM 12074 O O . GLU B 1 715 ? -26.656 1.491 22.766 1 89.38 715 GLU B O 1
ATOM 12079 N N . HIS B 1 716 ? -26.359 3.111 21.281 1 88.12 716 HIS B N 1
ATOM 12080 C CA . HIS B 1 716 ? -25.969 4.09 22.297 1 88.12 716 HIS B CA 1
ATOM 12081 C C . HIS B 1 716 ? -27.141 4.461 23.188 1 88.12 716 HIS B C 1
ATOM 12083 O O . HIS B 1 716 ? -26.969 4.633 24.406 1 88.12 716 HIS B O 1
ATOM 12089 N N . ALA B 1 717 ? -28.25 4.594 22.609 1 86.81 717 ALA B N 1
ATOM 12090 C CA . ALA B 1 717 ? -29.453 4.906 23.375 1 86.81 717 ALA B CA 1
ATOM 12091 C C . ALA B 1 717 ? -29.812 3.768 24.328 1 86.81 717 ALA B C 1
ATOM 12093 O O . ALA B 1 717 ? -30.203 4.004 25.469 1 86.81 717 ALA B O 1
ATOM 12094 N N . ARG B 1 718 ? -29.609 2.588 23.859 1 87.75 718 ARG B N 1
ATOM 12095 C CA . ARG B 1 718 ? -29.875 1.416 24.688 1 87.75 718 ARG B CA 1
ATOM 12096 C C . ARG B 1 718 ? -28.906 1.351 25.859 1 87.75 718 ARG B C 1
ATOM 12098 O O . ARG B 1 718 ? -29.297 1.02 26.984 1 87.75 718 ARG B O 1
ATOM 12105 N N . LYS B 1 719 ? -27.703 1.687 25.578 1 87.81 719 LYS B N 1
ATOM 12106 C CA . LYS B 1 719 ? -26.688 1.664 26.625 1 87.81 719 LYS B CA 1
ATOM 12107 C C . LYS B 1 719 ? -26.953 2.748 27.672 1 87.81 719 LYS B C 1
ATOM 12109 O O . LYS B 1 719 ? -26.766 2.523 28.859 1 87.81 719 LYS B O 1
ATOM 12114 N N . GLN B 1 720 ? -27.359 3.92 27.188 1 84.5 720 GLN B N 1
ATOM 12115 C CA . GLN B 1 720 ? -27.672 5.008 28.109 1 84.5 720 GLN B CA 1
ATOM 12116 C C . GLN B 1 720 ? -28.891 4.656 28.969 1 84.5 720 GLN B C 1
ATOM 12118 O O . GLN B 1 720 ? -28.922 4.977 30.156 1 84.5 720 GLN B O 1
ATOM 12123 N N . GLU B 1 721 ? -29.797 4.008 28.359 1 82.81 721 GLU B N 1
ATOM 12124 C CA . GLU B 1 721 ? -30.984 3.586 29.094 1 82.81 721 GLU B CA 1
ATOM 12125 C C . GLU B 1 721 ? -30.641 2.535 30.156 1 82.81 721 GLU B C 1
ATOM 12127 O O . GLU B 1 721 ? -31.172 2.557 31.266 1 82.81 721 GLU B O 1
ATOM 12132 N N . GLN B 1 722 ? -29.812 1.707 29.766 1 82.75 722 GLN B N 1
ATOM 12133 C CA . GLN B 1 722 ? -29.391 0.672 30.703 1 82.75 722 GLN B CA 1
ATOM 12134 C C . GLN B 1 722 ? -28.641 1.274 31.891 1 82.75 722 GLN B C 1
ATOM 12136 O O . GLN B 1 722 ? -28.812 0.852 33.031 1 82.75 722 GLN B O 1
ATOM 12141 N N . GLN B 1 723 ? -27.812 2.229 31.562 1 81.75 723 GLN B N 1
ATOM 12142 C CA . GLN B 1 723 ? -27.047 2.889 32.625 1 81.75 723 GLN B CA 1
ATOM 12143 C C . GLN B 1 723 ? -27.953 3.707 33.531 1 81.75 723 GLN B C 1
ATOM 12145 O O . GLN B 1 723 ? -27.75 3.752 34.75 1 81.75 723 GLN B O 1
ATOM 12150 N N . GLN B 1 724 ? -29.016 4.305 32.938 1 74.38 724 GLN B N 1
ATOM 12151 C CA . GLN B 1 724 ? -29.969 5.055 33.75 1 74.38 724 GLN B CA 1
ATOM 12152 C C . GLN B 1 724 ? -30.812 4.117 34.594 1 74.38 724 GLN B C 1
ATOM 12154 O O . GLN B 1 724 ? -31.156 4.445 35.75 1 74.38 724 GLN B O 1
ATOM 12159 N N . ARG B 1 725 ? -31.047 2.965 34.062 1 66.94 725 ARG B N 1
ATOM 12160 C CA . ARG B 1 725 ? -31.797 1.973 34.844 1 66.94 725 ARG B CA 1
ATOM 12161 C C . ARG B 1 725 ? -30.953 1.433 36 1 66.94 725 ARG B C 1
ATOM 12163 O O . ARG B 1 725 ? -31.469 1.198 37.094 1 66.94 725 ARG B O 1
ATOM 12170 N N . GLN B 1 726 ? -29.75 1.29 35.719 1 73.44 726 GLN B N 1
ATOM 12171 C CA . GLN B 1 726 ? -28.859 0.779 36.75 1 73.44 726 GLN B CA 1
ATOM 12172 C C . GLN B 1 726 ? -28.641 1.814 37.844 1 73.44 726 GLN B C 1
ATOM 12174 O O . GLN B 1 726 ? -28.531 1.464 39.031 1 73.44 726 GLN B O 1
ATOM 12179 N N . LEU B 1 727 ? -28.609 3.031 37.438 1 65.88 727 LEU B N 1
ATOM 12180 C CA . LEU B 1 727 ? -28.469 4.102 38.438 1 65.88 727 LEU B CA 1
ATOM 12181 C C . LEU B 1 727 ? -29.781 4.332 39.156 1 65.88 727 LEU B C 1
ATOM 12183 O O . LEU B 1 727 ? -29.766 4.602 40.375 1 65.88 727 LEU B O 1
ATOM 12187 N N . SER B 1 728 ? -30.875 4.18 38.5 1 61.22 728 SER B N 1
ATOM 12188 C CA . SER B 1 728 ? -32.156 4.301 39.188 1 61.22 728 SER B CA 1
ATOM 12189 C C . SER B 1 728 ? -32.438 3.084 40.062 1 61.22 728 SER B C 1
ATOM 12191 O O . SER B 1 728 ? -33.094 3.203 41.094 1 61.22 728 SER B O 1
ATOM 12193 N N . GLY B 1 729 ? -32.062 1.955 39.562 1 51.28 729 GLY B N 1
ATOM 12194 C CA . GLY B 1 729 ? -32.25 0.781 40.406 1 51.28 729 GLY B CA 1
ATOM 12195 C C . GLY B 1 729 ? -31.422 0.793 41.656 1 51.28 729 GLY B C 1
ATOM 12196 O O . GLY B 1 729 ? -31.625 -0.025 42.562 1 51.28 729 GLY B O 1
ATOM 12197 N N . ARG B 1 730 ? -30.344 1.406 41.688 1 47.69 730 ARG B N 1
ATOM 12198 C CA . ARG B 1 730 ? -29.609 1.504 42.938 1 47.69 730 ARG B CA 1
ATOM 12199 C C . ARG B 1 730 ? -30.281 2.473 43.906 1 47.69 730 ARG B C 1
ATOM 12201 O O . ARG B 1 730 ? -29.766 2.738 45 1 47.69 730 ARG B O 1
ATOM 12208 N N . VAL B 1 731 ? -31.172 3.307 43.594 1 42.72 731 VAL B N 1
ATOM 12209 C CA . VAL B 1 731 ? -31.984 3.936 44.656 1 42.72 731 VAL B CA 1
ATOM 12210 C C . VAL B 1 731 ? -32.75 2.869 45.406 1 42.72 731 VAL B C 1
ATOM 12212 O O . VAL B 1 731 ? -33.375 2 44.812 1 42.72 731 VAL B O 1
ATOM 12215 N N . VAL B 1 732 ? -32.281 2.545 46.625 1 40.34 732 VAL B N 1
ATOM 12216 C CA . VAL B 1 732 ? -32.875 1.7 47.656 1 40.34 732 VAL B CA 1
ATOM 12217 C C . VAL B 1 732 ? -34.406 1.829 47.625 1 40.34 732 VAL B C 1
ATOM 12219 O O . VAL B 1 732 ? -34.938 2.939 47.656 1 40.34 732 VAL B O 1
ATOM 12222 N N . PRO B 1 733 ? -35.094 0.88 47.062 1 37.31 733 PRO B N 1
ATOM 12223 C CA . PRO B 1 733 ? -36.531 0.941 47.344 1 37.31 733 PRO B CA 1
ATOM 12224 C C . PRO B 1 733 ? -36.844 1.278 48.812 1 37.31 733 PRO B C 1
ATOM 12226 O O . PRO B 1 733 ? -36.344 0.598 49.719 1 37.31 733 PRO B O 1
ATOM 12229 N N . THR B 1 734 ? -36.656 2.564 49.219 1 33.72 734 THR B N 1
ATOM 12230 C CA . THR B 1 734 ? -37.25 2.799 50.531 1 33.72 734 THR B CA 1
ATOM 12231 C C . THR B 1 734 ? -38.562 2.023 50.656 1 33.72 734 THR B C 1
ATOM 12233 O O . THR B 1 734 ? -39.438 2.135 49.812 1 33.72 734 THR B O 1
ATOM 12236 N N . THR B 1 735 ? -38.469 0.856 51.125 1 33.75 735 THR B N 1
ATOM 12237 C CA . THR B 1 735 ? -39.625 0.097 51.562 1 33.75 735 THR B CA 1
ATOM 12238 C C . THR B 1 735 ? -40.656 1.013 52.25 1 33.75 735 THR B C 1
ATOM 12240 O O . THR B 1 735 ? -40.344 1.653 53.25 1 33.75 735 THR B O 1
ATOM 12243 N N . PRO B 1 736 ? -41.469 1.701 51.469 1 31.02 736 PRO B N 1
ATOM 12244 C CA . PRO B 1 736 ? -42.5 2.432 52.219 1 31.02 736 PRO B CA 1
ATOM 12245 C C . PRO B 1 736 ? -43.062 1.637 53.375 1 31.02 736 PRO B C 1
ATOM 12247 O O . PRO B 1 736 ? -43.25 0.422 53.281 1 31.02 736 PRO B O 1
ATOM 12250 N N . GLN B 1 737 ? -42.594 1.921 54.625 1 31.03 737 GLN B N 1
ATOM 12251 C CA . GLN B 1 737 ? -43.312 1.403 55.781 1 31.03 737 GLN B CA 1
ATOM 12252 C C . GLN B 1 737 ? -44.812 1.441 55.594 1 31.03 737 GLN B C 1
ATOM 12254 O O . GLN B 1 737 ? -45.344 2.338 54.906 1 31.03 737 GLN B O 1
ATOM 12259 N N . PRO B 1 738 ? -45.5 0.334 55.719 1 31.03 738 PRO B N 1
ATOM 12260 C CA . PRO B 1 738 ? -46.969 0.321 55.719 1 31.03 738 PRO B CA 1
ATOM 12261 C C . PRO B 1 738 ? -47.562 1.402 56.594 1 31.03 738 PRO B C 1
ATOM 12263 O O . PRO B 1 738 ? -47.156 1.544 57.75 1 31.03 738 PRO B O 1
ATOM 12266 N N . PRO B 1 739 ? -47.656 2.684 56.156 1 27.83 739 PRO B N 1
ATOM 12267 C CA . PRO B 1 739 ? -48.375 3.609 57 1 27.83 739 PRO B CA 1
ATOM 12268 C C . PRO B 1 739 ? -49.594 2.969 57.656 1 27.83 739 PRO B C 1
ATOM 12270 O O . PRO B 1 739 ? -50.156 1.998 57.125 1 27.83 739 PRO B O 1
ATOM 12273 N N . GLY B 1 740 ? -49.719 2.973 59.125 1 26.69 740 GLY B N 1
ATOM 12274 C CA . GLY B 1 740 ? -50.812 2.785 60.031 1 26.69 740 GLY B CA 1
ATOM 12275 C C . GLY B 1 740 ? -52.156 3.297 59.5 1 26.69 740 GLY B C 1
ATOM 12276 O O . GLY B 1 740 ? -52.188 4.07 58.531 1 26.69 740 GLY B O 1
ATOM 12277 N N . SER B 1 741 ? -53.25 2.633 59.938 1 24.92 741 SER B N 1
ATOM 12278 C CA . SER B 1 741 ? -54.719 2.701 59.906 1 24.92 741 SER B CA 1
ATOM 12279 C C . SER B 1 741 ? -55.219 4.094 60.281 1 24.92 741 SER B C 1
ATOM 12281 O O . SER B 1 741 ? -56.375 4.258 60.656 1 24.92 741 SER B O 1
ATOM 12283 N N . ARG B 1 742 ? -54.562 5.203 60.188 1 26.14 742 ARG B N 1
ATOM 12284 C CA . ARG B 1 742 ? -55.594 6.215 60.469 1 26.14 742 ARG B CA 1
ATOM 12285 C C . ARG B 1 742 ? -56.719 6.145 59.438 1 26.14 742 ARG B C 1
ATOM 12287 O O . ARG B 1 742 ? -56.469 6.258 58.25 1 26.14 742 ARG B O 1
ATOM 12294 N N . GLN B 1 743 ? -57.844 5.352 59.812 1 21.84 743 GLN B N 1
ATOM 12295 C CA . GLN B 1 743 ? -59.156 5.219 59.156 1 21.84 743 GLN B CA 1
ATOM 12296 C C . GLN B 1 743 ? -59.781 6.582 58.938 1 21.84 743 GLN B C 1
ATOM 12298 O O . GLN B 1 743 ? -60.094 7.305 59.875 1 21.84 743 GLN B O 1
ATOM 12303 N N . ARG B 1 744 ? -59.125 7.551 58.375 1 21.75 744 ARG B N 1
ATOM 12304 C CA . ARG B 1 744 ? -59.969 8.727 58.312 1 21.75 744 ARG B CA 1
ATOM 12305 C C . ARG B 1 744 ? -61.344 8.367 57.781 1 21.75 744 ARG B C 1
ATOM 12307 O O . ARG B 1 744 ? -61.469 7.691 56.75 1 21.75 744 ARG B O 1
ATOM 12314 N N . SER B 1 745 ? -62.406 8.398 58.781 1 23.22 745 SER B N 1
ATOM 12315 C CA . SER B 1 745 ? -63.844 8.539 59 1 23.22 745 SER B CA 1
ATOM 12316 C C . SER B 1 745 ? -64.438 9.641 58.156 1 23.22 745 SER B C 1
ATOM 12318 O O . SER B 1 745 ? -64 10.797 58.219 1 23.22 745 SER B O 1
ATOM 12320 N N . GLN B 1 746 ? -64.375 9.711 56.844 1 20.75 746 GLN B N 1
ATOM 12321 C CA . GLN B 1 746 ? -65.375 10.594 56.25 1 20.75 746 GLN B CA 1
ATOM 12322 C C . GLN B 1 746 ? -66.75 10.32 56.844 1 20.75 746 GLN B C 1
ATOM 12324 O O . GLN B 1 746 ? -67.25 9.195 56.75 1 20.75 746 GLN B O 1
ATOM 12329 N N . THR B 1 747 ? -67.125 11.023 58.094 1 20.55 747 THR B N 1
ATOM 12330 C CA . THR B 1 747 ? -68.312 11.656 58.656 1 20.55 747 THR B CA 1
ATOM 12331 C C . THR B 1 747 ? -69.188 12.305 57.562 1 20.55 747 THR B C 1
ATOM 12333 O O . THR B 1 747 ? -68.625 13.031 56.719 1 20.55 747 THR B O 1
ATOM 12336 N N . ILE B 1 748 ? -70.5 11.641 57.469 1 25.17 748 ILE B N 1
ATOM 12337 C CA . ILE B 1 748 ? -71.875 11.984 57.5 1 25.17 748 ILE B CA 1
ATOM 12338 C C . ILE B 1 748 ? -72.188 12.945 58.656 1 25.17 748 ILE B C 1
ATOM 12340 O O . ILE B 1 748 ? -72 12.586 59.812 1 25.17 748 ILE B O 1
ATOM 12344 N N . THR B 1 749 ? -71.625 14.211 58.719 1 20.47 749 THR B N 1
ATOM 12345 C CA . THR B 1 749 ? -72.688 15.18 59 1 20.47 749 THR B CA 1
ATOM 12346 C C . THR B 1 749 ? -73.5 15.484 57.75 1 20.47 749 THR B C 1
ATOM 12348 O O . THR B 1 749 ? -72.938 15.5 56.625 1 20.47 749 THR B O 1
#

Foldseek 3Di:
DLLLLLLVLLVCLVLVPDCLLRFPDPQLVVLVPVLPDPVNLVLLQVLLVQLLCLQCQDPLHDPVRHDALQVSLVSNLVSLVSVVVSLVSVCSNRPDVSQCVDPLNVVVVVLSVVSNVVSVVCNVVVDDDLDLSSLCSVSSNCPRSVLVLLVVLVVLLVQLVVVLVVLVVVLLVVLLVLLVVCLVVPCVPPVQPQNVDSVSSSVSSLLVLLVQCPPVNQVSVCVVPVCSVVSSVVSCCPNNVPSLVVSLVSSLVSSVVVVVVVLLVSLVSSLVSLVVSLVSLADPVDDRFHALVSQVSNCCNNPVPDFPVLSVVLVVVLCPVPDRGRHSVSSSCSVVSVQWDKDFDDPDPAPCPPPDPVLNVVLQVLLCLLPDPVNVVVVLVLLVVLLVVVVVVVVPDDDDDPLDLDDDPSLVVSLVVLVVSLVSCCSNHNPVRQCVDPLSVVSVVLSVLSVVCVVCSPVVVPVSVVSVVCNNVSSCNNLVVDPVSVVVVVLCVQCVVSVVSLVVSVVSVLSSLLSVQCSVFAPQFDAQNQCVFPLSQLRHFDQDCDPHDGDTSHNPCSQCGSSHSVSSSVNLVVVLSSHCPVSVQRRRCSRPNPCSNVSSSVSNSVSSSSVSNVVSVVVVSVVLVVVLCVVPVPDPQPFADKDKDKDFLVNLVVSLVVCVVVVHDPVSNVVSVVVNVVCVVVVHGMIMMMIGDHDHVSNSVCVVCVPVSVVSVVVSVVVVVVVVVVVVVVPPPPPPDPPDDPPPPPDDD/DLLLLLLVLLVCLVLVNDCLLRFPDPQLVVLVPVLPDPVLLVLLQVLLVQLLCLQCQDPLHDPVRHDALQVSLVSNLVSLVSVVVSLVSVCSNRPDVSQCVDPLNVVVVVLSVVSNVVSVVCNVVVDDDLDLSSLVSVSSNCPRSVLVLLVVLVVLLVQLVPVLVVLVVVLLVVLLVLLVVCLVVPCVPPVQPQNVDSVSSSVSSLLVLLVQCPPVNQVSVCVVPVCSVVSSVVSCCPNNVPSLVVSLVSSLVSSVVVVVVVLLVSLVSSLVSLVVSLVSLADPVDDRFHALVSQVSNCCNNPVPDFLVLSVVLVVVLCPVPDRGRHSVSSSCSVVSVQWDKDFPDPDPAPCPPPDPVLNVVLQVLLCQLPDPVNVVVVLVLLVVLLVVVVVVVVPDDDDDPLDLDDDPSLVVSLVVLVVSLVSCCSRHNVVRQCVDPLSVVSVVLSVLSVVCVVCSVVVVPVSVVSVVCNNVSSCNNLVVDPVSVVVVVLCVQCVVSVVSLVVSVVSVLSSLLSVQCSVFAPQFDAQNQCVFPLSQLRHFDQDCDPPDGDTSHNPCSQCGSSHSVSSSVNLVVVLSSHCPVSVQRSRCSRPNPCSNVSSSVSNSVSSSSVSNVVSVVVVSVVLVVVLCVVPVPDPLPFADKDKDKDFLVNLVVSLVVCVVVVHDPVSNVVSVVVNVVCVVVVHGMIMMMIGDHDHVSNSVCVVCVPVSVVSVVVSVVVVVVVVCVVVVPPPPPPPDPPDPPVPPPDDD

Sequence (1498 aa):
MNYQEAAIYLQEGENNDKFFTHPKNAKALAAYLFAHNHLFYLMELSAALLLLLLSLCEAPAVPALRLGIYVHATLELFALMVVVFELCMKLRWLGLHTFIRHRRTMVKTSVLVVQFVEAIVVLVRQTSHVRVTRALRCIFLVDCRYCGGVRRNLRQIFQSLPPFMDILSLLLFFMIIFAILGFYLFSPNPSDPYFSTLENSIVSLFVLLTTANFPDVMMPSYSRNPWSCVFFIVYLSIELYFIMNLLLAVVFDTFNDIEKHKFKSLLLHKRTAIQHAYRLLISQRGPAGISYRQFEGLMRFYKPRMTAGERYLTFKALNQSNSPLLSLKDFQDIYEVAALKWKAKRNREHWFDELPRTAFLIFKGINILVKSKAFQYFMYLVVAVNGVWILVETFMLKGGNFFSKHVPWSYLVFLTIYGVELFLKVAGLGPVEYLSSGWNLFDFFVTAFAFLGLLALAFNMEPFYFIVVLRPLQLLRLFKLKKRYRNVLDTMFELLPRMASLGLTLLTFYYSFAIVGMEFFCGILYPNCCNTSTVADAYRWLNHTVDNRTVVEEGYYYLNNFDNILNSFVTLFELTVVNNWYIIMEGITSQTSHWSRLYFMTFYIVTMVVMTIIVAFILEAFVFRMNYSRKNRDSEVDGGITLEKEISKDELIAVLKLYQEAWGAASDIAQLLKILSQMERYEQNTLVFLGRRSRTKSDLSLKMYQEEIQEWYEEHARKQEQQQRQLSGRVVPTTPQPPGSRQRSQTITMNYQEAAIYLQEGENNDKFFTHPKNAKALAAYLFAHNHLFYLMELSAALLLLLLSLCEAPAVPALRLGIYVHATLELFALMVVVFELCMKLRWLGLHTFIRHRRTMVKTSVLVVQFVEAIVVLVRQTSHVRVTRALRCIFLVDCRYCGGVRRNLRQIFQSLPPFMDILSLLLFFMIIFAILGFYLFSPNPSDPYFSTLENSIVSLFVLLTTANFPDVMMPSYSRNPWSCVFFIVYLSIELYFIMNLLLAVVFDTFNDIEKHKFKSLLLHKRTAIQHAYRLLISQRGPAGISYRQFEGLMRFYKPRMTAGERYLTFKALNQSNSPLLSLKDFQDIYEVAALKWKAKRNREHWFDELPRTAFLIFKGINILVKSKAFQYFMYLVVAVNGVWILVETFMLKGGNFFSKHVPWSYLVFLTIYGVELFLKVAGLGPVEYLSSGWNLFDFFVTAFAFLGLLALAFNMEPFYFIVVLRPLQLLRLFKLKKRYRNVLDTMFELLPRMASLGLTLLTFYYSFAIVGMEFFCGILYPNCCNTSTVADAYRWLNHTVDNRTVVEEGYYYLNNFDNILNSFVTLFELTVVNNWYIIMEGITSQTSHWSRLYFMTFYIVTMVVMTIIVAFILEAFVFRMNYSRKNRDSEVDGGITLEKEISKDELIAVLKLYQEAWGAASDIAQLLKILSQMERYEQNTLVFLGRRSRTKSDLSLKMYQEEIQEWYEEHARKQEQQQRQLSGRVVPTTPQPPGSRQRSQTIT

InterPro domains:
  IPR005821 Ion transport domain [PF00520] (45-262)
  IPR005821 Ion transport domain [PF00520] (373-623)
  IPR027359 Voltage-dependent channel domain superfamily [G3DSA:1.20.120.350] (365-489)
  IPR028801 Two pore channel protein 1 [PTHR46474] (1-726)